Protein AF-A0A2N1JF52-F1 (afdb_monomer_lite)

Structure (mmCIF, N/CA/C/O backbone):
data_AF-A0A2N1JF52-F1
#
_entry.id   AF-A0A2N1JF52-F1
#
loop_
_atom_site.group_PDB
_atom_site.id
_atom_site.type_symbol
_atom_site.label_atom_id
_atom_site.label_alt_id
_atom_site.label_comp_id
_atom_site.label_asym_id
_atom_site.label_entity_id
_atom_site.label_seq_id
_atom_site.pdbx_PDB_ins_code
_atom_site.Cartn_x
_atom_site.Cartn_y
_atom_site.Cartn_z
_atom_site.occupancy
_atom_site.B_iso_or_equiv
_atom_site.auth_seq_id
_atom_site.auth_comp_id
_atom_site.auth_asym_id
_atom_site.auth_atom_id
_atom_site.pdbx_PDB_model_num
ATOM 1 N N . MET A 1 1 ? -20.497 46.469 1.199 1.00 38.22 1 MET A N 1
ATOM 2 C CA . MET A 1 1 ? -21.330 46.067 2.353 1.00 38.22 1 MET A CA 1
ATOM 3 C C . MET A 1 1 ? -21.977 47.325 2.900 1.00 38.22 1 MET A C 1
ATOM 5 O O . MET A 1 1 ? -21.278 48.325 3.000 1.00 38.22 1 MET A O 1
ATOM 9 N N . SER A 1 2 ? -23.277 47.304 3.176 1.00 39.75 2 SER A N 1
ATOM 10 C CA . SER A 1 2 ? -23.996 48.401 3.836 1.00 39.75 2 SER A CA 1
ATOM 11 C C . SER A 1 2 ? -23.859 48.281 5.354 1.00 39.75 2 SER A C 1
ATOM 13 O O . SER A 1 2 ? -23.932 47.176 5.887 1.00 39.75 2 SER A O 1
ATOM 15 N N . THR A 1 3 ? -23.660 49.399 6.048 1.00 43.88 3 THR A N 1
ATOM 16 C CA . THR A 1 3 ? -23.678 49.452 7.517 1.00 43.88 3 THR A CA 1
ATOM 17 C C . THR A 1 3 ? -25.114 49.335 8.051 1.00 43.88 3 THR A C 1
ATOM 19 O O . THR A 1 3 ? -25.999 49.961 7.462 1.00 43.88 3 THR A O 1
ATOM 22 N N . PRO A 1 4 ? -25.354 48.593 9.152 1.00 56.66 4 PRO A N 1
ATOM 23 C CA . PRO A 1 4 ? -26.644 48.561 9.848 1.00 56.66 4 PRO A CA 1
ATOM 24 C C . PRO A 1 4 ? -27.146 49.948 10.264 1.00 56.66 4 PRO A C 1
ATOM 26 O O . PRO A 1 4 ? -26.352 50.862 10.503 1.00 56.66 4 PRO A O 1
ATOM 29 N N . GLY A 1 5 ? -28.466 50.098 10.389 1.00 58.59 5 GLY A N 1
ATOM 30 C CA . GLY A 1 5 ? -29.075 51.327 10.911 1.00 58.59 5 GLY A CA 1
ATOM 31 C C . GLY A 1 5 ? -28.959 51.426 12.437 1.00 58.59 5 GLY A C 1
ATOM 32 O O . GLY A 1 5 ? -29.001 50.413 13.128 1.00 58.59 5 GLY A O 1
ATOM 33 N N . GLU A 1 6 ? -28.881 52.636 13.004 1.00 56.94 6 GLU A N 1
ATOM 34 C CA . GLU A 1 6 ? -28.647 52.836 14.453 1.00 56.94 6 GLU A CA 1
ATOM 35 C C . GLU A 1 6 ? -29.673 52.138 15.372 1.00 56.94 6 GLU A C 1
ATOM 37 O O . GLU A 1 6 ? -29.334 51.725 16.484 1.00 56.94 6 GLU A O 1
ATOM 42 N N . ASN A 1 7 ? -30.913 51.976 14.896 1.00 65.25 7 ASN A N 1
ATOM 43 C CA . ASN A 1 7 ? -32.013 51.313 15.607 1.00 65.25 7 ASN A CA 1
ATOM 44 C C . ASN A 1 7 ? -32.107 49.793 15.360 1.00 65.25 7 ASN A C 1
ATOM 46 O O . ASN A 1 7 ? -32.947 49.126 15.968 1.00 65.25 7 ASN A O 1
ATOM 50 N N . GLU A 1 8 ? -31.276 49.232 14.482 1.00 72.12 8 GLU A N 1
ATOM 51 C CA . GLU A 1 8 ? -31.274 47.804 14.162 1.00 72.12 8 GLU A CA 1
ATOM 52 C C . GLU A 1 8 ? -30.790 46.987 15.371 1.00 72.12 8 GLU A C 1
ATOM 54 O O . GLU A 1 8 ? -29.825 47.364 16.040 1.00 72.12 8 GLU A O 1
ATOM 59 N N . ARG A 1 9 ? -31.495 45.897 15.712 1.00 72.50 9 ARG A N 1
ATOM 60 C CA . ARG A 1 9 ? -31.223 45.131 16.940 1.00 72.50 9 ARG A CA 1
ATOM 61 C C . ARG A 1 9 ? -30.226 44.003 16.697 1.00 72.50 9 ARG A C 1
ATOM 63 O O . ARG A 1 9 ? -30.586 42.959 16.159 1.00 72.50 9 ARG A O 1
ATOM 70 N N . VAL A 1 10 ? -29.005 44.196 17.181 1.00 75.69 10 VAL A N 1
ATOM 71 C CA . VAL A 1 10 ? -27.880 43.259 17.082 1.00 75.69 10 VAL A CA 1
ATOM 72 C C . VAL A 1 10 ? -27.640 42.605 18.450 1.00 75.69 10 VAL A C 1
ATOM 74 O O . VAL A 1 10 ? -27.879 43.217 19.492 1.00 75.69 10 VAL A O 1
ATOM 77 N N . ALA A 1 11 ? -27.210 41.344 18.474 1.00 73.62 11 ALA A N 1
ATOM 78 C CA . ALA A 1 11 ? -26.846 40.658 19.713 1.00 73.62 11 ALA A CA 1
ATOM 79 C C . ALA A 1 11 ? -25.430 41.044 20.172 1.00 73.62 11 ALA A C 1
ATOM 81 O O . ALA A 1 11 ? -24.519 41.166 19.354 1.00 73.62 11 ALA A O 1
ATOM 82 N N . CYS A 1 12 ? -25.235 41.215 21.481 1.00 71.75 12 CYS A N 1
ATOM 83 C CA . CYS A 1 12 ? -23.907 41.386 22.065 1.00 71.75 12 CYS A CA 1
ATOM 84 C C . CYS A 1 12 ? -23.114 40.067 21.995 1.00 71.75 12 CYS A C 1
ATOM 86 O O . CYS A 1 12 ? -23.509 39.117 22.667 1.00 71.75 12 CYS A O 1
ATOM 88 N N . PRO A 1 13 ? -21.976 39.978 21.280 1.00 65.62 13 PRO A N 1
ATOM 89 C CA . PRO A 1 13 ? -21.233 38.721 21.137 1.00 65.62 13 PRO A CA 1
ATOM 90 C C . PRO A 1 13 ? -20.660 38.137 22.444 1.00 65.62 13 PRO A C 1
ATOM 92 O O . PRO A 1 13 ? -20.213 36.997 22.420 1.00 65.62 13 PRO A O 1
ATOM 95 N N . ASN A 1 14 ? -20.676 38.871 23.570 1.00 58.81 14 ASN A N 1
ATOM 96 C CA . ASN A 1 14 ? -20.181 38.374 24.865 1.00 58.81 14 ASN A CA 1
ATOM 97 C C . ASN A 1 14 ? -21.286 37.899 25.839 1.00 58.81 14 ASN A C 1
ATOM 99 O O . ASN A 1 14 ? -20.991 37.182 26.788 1.00 58.81 14 ASN A O 1
ATOM 103 N N . CYS A 1 15 ? -22.558 38.274 25.633 1.00 75.75 15 CYS A N 1
ATOM 104 C CA . CYS A 1 15 ? -23.676 37.830 26.494 1.00 75.75 15 CYS A CA 1
ATOM 105 C C . CYS A 1 15 ? -25.021 37.604 25.765 1.00 75.75 15 CYS A C 1
ATOM 107 O O . CYS A 1 15 ? -26.063 37.484 26.406 1.00 75.75 15 CYS A O 1
ATOM 109 N N . ASP A 1 16 ? -25.009 37.602 24.429 1.00 73.81 16 ASP A N 1
ATOM 110 C CA . ASP A 1 16 ? -26.132 37.411 23.488 1.00 73.81 16 ASP A CA 1
ATOM 111 C C . ASP A 1 16 ? -27.346 38.359 23.663 1.00 73.81 16 ASP A C 1
ATOM 113 O O . ASP A 1 16 ? -28.403 38.223 23.039 1.00 73.81 16 ASP A O 1
ATOM 117 N N . LYS A 1 17 ? -27.202 39.399 24.492 1.00 76.50 17 LYS A N 1
ATOM 118 C CA . LYS A 1 17 ? -28.257 40.380 24.769 1.00 76.50 17 LYS A CA 1
ATOM 119 C C . LYS A 1 17 ? -28.515 41.256 23.537 1.00 76.50 17 LYS A C 1
ATOM 121 O O . LYS A 1 17 ? -27.623 41.966 23.077 1.00 76.50 17 LYS A O 1
ATOM 126 N N . LYS A 1 18 ? -29.743 41.217 23.004 1.00 82.06 18 LYS A N 1
ATOM 127 C CA . LYS A 1 18 ? -30.153 41.975 21.805 1.00 82.06 18 LYS A CA 1
ATOM 128 C C . LYS A 1 18 ? -30.410 43.450 22.126 1.00 82.06 18 LYS A C 1
ATOM 130 O O . LYS A 1 18 ? -31.294 43.768 22.920 1.00 82.06 18 LYS A O 1
ATOM 135 N N . LEU A 1 19 ? -29.658 44.339 21.481 1.00 80.75 19 LEU A N 1
ATOM 136 C CA . LEU A 1 19 ? -29.610 45.785 21.731 1.00 80.75 19 LEU A CA 1
ATOM 137 C C . LEU A 1 19 ? -29.584 46.554 20.403 1.00 80.75 19 LEU A C 1
ATOM 139 O O . LEU A 1 19 ? -29.200 45.998 19.379 1.00 80.75 19 LEU A O 1
ATOM 143 N N . SER A 1 20 ? -29.992 47.824 20.391 1.00 79.62 20 SER A N 1
ATOM 144 C CA . SER A 1 20 ? -29.861 48.667 19.194 1.00 79.62 20 SER A CA 1
ATOM 145 C C . SER A 1 20 ? -28.392 48.984 18.894 1.00 79.62 20 SER A C 1
ATOM 147 O O . SER A 1 20 ? -27.602 49.236 19.808 1.00 79.62 20 SER A O 1
ATOM 149 N N . PHE A 1 21 ? -28.032 48.988 17.609 1.00 73.81 21 PHE A N 1
ATOM 150 C CA . PHE A 1 21 ? -26.662 49.164 17.124 1.00 73.81 21 PHE A CA 1
ATOM 151 C C . PHE A 1 21 ? -25.967 50.409 17.706 1.00 73.81 21 PHE A C 1
ATOM 153 O O . PHE A 1 21 ? -24.835 50.310 18.177 1.00 73.81 21 PHE A O 1
ATOM 160 N N . GLY A 1 22 ? -26.670 51.545 17.809 1.00 70.94 22 GLY A N 1
ATOM 161 C CA . GLY A 1 22 ? -26.140 52.786 18.399 1.00 70.94 22 GLY A CA 1
ATOM 162 C C . GLY A 1 22 ? -25.786 52.722 19.898 1.00 70.94 22 GLY A C 1
ATOM 163 O O . GLY A 1 22 ? -25.127 53.624 20.411 1.00 70.94 22 GLY A O 1
ATOM 164 N N . VAL A 1 23 ? -26.190 51.667 20.617 1.00 78.94 23 VAL A N 1
ATOM 165 C CA . VAL A 1 23 ? -25.877 51.447 22.047 1.00 78.94 23 VAL A CA 1
ATOM 166 C C . VAL A 1 23 ? -24.945 50.240 22.250 1.00 78.94 23 VAL A C 1
ATOM 168 O O . VAL A 1 23 ? -24.414 50.043 23.344 1.00 78.94 23 VAL A O 1
ATOM 171 N N . LEU A 1 24 ? -24.693 49.452 21.197 1.00 74.44 24 LEU A N 1
ATOM 172 C CA . LEU A 1 24 ? -23.951 48.190 21.257 1.00 74.44 24 LEU A CA 1
ATOM 173 C C . LEU A 1 24 ? -22.534 48.362 21.825 1.00 74.44 24 LEU A C 1
ATOM 175 O O . LEU A 1 24 ? -22.148 47.594 22.702 1.00 74.44 24 LEU A O 1
ATOM 179 N N . ASN A 1 25 ? -21.798 49.394 21.399 1.00 71.69 25 ASN A N 1
ATOM 180 C CA . ASN A 1 25 ? -20.424 49.637 21.861 1.00 71.69 25 ASN A CA 1
ATOM 181 C C . ASN A 1 25 ? -20.367 49.942 23.367 1.00 71.69 25 ASN A C 1
ATOM 183 O O . ASN A 1 25 ? -19.660 49.253 24.091 1.00 71.69 25 ASN A O 1
ATOM 187 N N . LYS A 1 26 ? -21.206 50.862 23.873 1.00 74.56 26 LYS A N 1
ATOM 188 C CA . LYS A 1 26 ? -21.278 51.164 25.320 1.00 74.56 26 LYS A CA 1
ATOM 189 C C . LYS A 1 26 ? -21.622 49.941 26.170 1.00 74.56 26 LYS A C 1
ATOM 191 O O . LYS A 1 26 ? -21.202 49.848 27.320 1.00 74.56 26 LYS A O 1
ATOM 196 N N . HIS A 1 27 ? -22.424 49.024 25.631 1.00 78.25 27 HIS A N 1
ATOM 197 C CA . HIS A 1 27 ? -22.714 47.772 26.314 1.00 78.25 27 HIS A CA 1
ATOM 198 C C . HIS A 1 27 ? -21.548 46.778 26.225 1.00 78.25 27 HIS A C 1
ATOM 200 O O . HIS A 1 27 ? -21.270 46.124 27.224 1.00 78.25 27 HIS A O 1
ATOM 206 N N . LEU A 1 28 ? -20.856 46.682 25.086 1.00 70.56 28 LEU A N 1
ATOM 207 C CA . LEU A 1 28 ? -19.644 45.872 24.939 1.00 70.56 28 LEU A CA 1
ATOM 208 C C . LEU A 1 28 ? -18.550 46.309 25.916 1.00 70.56 28 LEU A C 1
ATOM 210 O O . LEU A 1 28 ? -18.019 45.455 26.616 1.00 70.56 28 LEU A O 1
ATOM 214 N N . ASP A 1 29 ? -18.284 47.612 26.034 1.00 71.44 29 ASP A N 1
ATOM 215 C CA . ASP A 1 29 ? -17.283 48.163 26.958 1.00 71.44 29 ASP A CA 1
ATOM 216 C C . ASP A 1 29 ? -17.536 47.704 28.409 1.00 71.44 29 ASP A C 1
ATOM 218 O O . ASP A 1 29 ? -16.632 47.234 29.097 1.00 71.44 29 ASP A O 1
ATOM 222 N N . HIS A 1 30 ? -18.794 47.762 28.861 1.00 68.00 30 HIS A N 1
ATOM 223 C CA . HIS A 1 30 ? -19.200 47.295 30.191 1.00 68.00 30 HIS A CA 1
ATOM 224 C C . HIS A 1 30 ? -19.197 45.759 30.305 1.00 68.00 30 HIS A C 1
ATOM 226 O O . HIS A 1 30 ? -18.739 45.214 31.307 1.00 68.00 30 HIS A O 1
ATOM 232 N N . CYS A 1 31 ? -19.658 45.050 29.270 1.00 66.19 31 CYS A N 1
ATOM 233 C CA . CYS A 1 31 ? -19.737 43.587 29.236 1.00 66.19 31 CYS A CA 1
ATOM 234 C C . CYS A 1 31 ? -18.363 42.905 29.095 1.00 66.19 31 CYS A C 1
ATOM 236 O O . CYS A 1 31 ? -18.269 41.699 29.303 1.00 66.19 31 CYS A O 1
ATOM 238 N N . LEU A 1 32 ? -17.316 43.644 28.718 1.00 62.19 32 LEU A N 1
ATOM 239 C CA . LEU A 1 32 ? -15.920 43.192 28.705 1.00 62.19 32 LEU A CA 1
ATOM 240 C C . LEU A 1 32 ? -15.179 43.523 30.013 1.00 62.19 32 LEU A C 1
ATOM 242 O O . LEU A 1 32 ? -14.154 42.907 30.295 1.00 62.19 32 LEU A O 1
ATOM 246 N N . ALA A 1 33 ? -15.685 44.470 30.811 1.00 54.72 33 ALA A N 1
ATOM 247 C CA . ALA A 1 33 ? -15.074 44.883 32.075 1.00 54.72 33 ALA A CA 1
ATOM 248 C C . ALA A 1 33 ? -15.403 43.948 33.256 1.00 54.72 33 ALA A C 1
ATOM 250 O O . ALA A 1 33 ? -14.592 43.813 34.172 1.00 54.72 33 ALA A O 1
ATOM 251 N N . GLU A 1 34 ? -16.568 43.290 33.246 1.00 44.38 34 GLU A N 1
ATOM 252 C CA . GLU A 1 34 ? -17.006 42.393 34.325 1.00 44.38 34 GLU A CA 1
ATOM 253 C C . GLU A 1 34 ? -16.879 40.916 33.919 1.00 44.38 34 GLU A C 1
ATOM 255 O O . GLU A 1 34 ? -17.698 40.367 33.182 1.00 44.38 34 GLU A O 1
ATOM 260 N N . GLY A 1 35 ? -15.822 40.261 34.414 1.00 38.25 35 GLY A N 1
ATOM 261 C CA . GLY A 1 35 ? -15.590 38.828 34.215 1.00 38.25 35 GLY A CA 1
ATOM 262 C C . GLY A 1 35 ? -16.589 37.940 34.982 1.00 38.25 35 GLY A C 1
ATOM 263 O O . GLY A 1 35 ? -17.109 38.345 36.025 1.00 38.25 35 GLY A O 1
ATOM 264 N N . PRO A 1 36 ? -16.855 36.708 34.506 1.00 34.28 36 PRO A N 1
ATOM 265 C CA . PRO A 1 36 ? -17.907 35.857 35.055 1.00 34.28 36 PRO A CA 1
ATOM 266 C C . PRO A 1 36 ? -17.556 35.343 36.458 1.00 34.28 36 PRO A C 1
ATOM 268 O O . PRO A 1 36 ? -16.704 34.469 36.620 1.00 34.28 36 PRO A O 1
ATOM 271 N N . SER A 1 37 ? -18.261 35.846 37.473 1.00 31.70 37 SER A N 1
ATOM 272 C CA . SER A 1 37 ? -18.204 35.329 38.843 1.00 31.70 37 SER A CA 1
ATOM 273 C C . SER A 1 37 ? -19.453 34.507 39.171 1.00 31.70 37 SER A C 1
ATOM 275 O O . SER A 1 37 ? -20.587 34.892 38.891 1.00 31.70 37 SER A O 1
ATOM 277 N N . SER A 1 38 ? -19.238 33.323 39.742 1.00 32.69 38 SER A N 1
ATOM 278 C CA . SER A 1 38 ? -20.294 32.394 40.146 1.00 32.69 38 SER A CA 1
ATOM 279 C C . SER A 1 38 ? -20.858 32.744 41.521 1.00 32.69 38 SER A C 1
ATOM 281 O O . SER A 1 38 ? -20.076 32.962 42.446 1.00 32.69 38 SER A O 1
ATOM 283 N N . LEU A 1 39 ? -22.174 32.635 41.712 1.00 28.81 39 LEU A N 1
ATOM 284 C CA . LEU A 1 39 ? -22.764 32.487 43.046 1.00 28.81 39 LEU A CA 1
ATOM 285 C C . LEU A 1 39 ? -24.021 31.607 43.015 1.00 28.81 39 LEU A C 1
ATOM 287 O O . LEU A 1 39 ? -24.650 31.417 41.977 1.00 28.81 39 LEU A O 1
ATOM 291 N N . SER A 1 40 ? -24.330 31.017 44.168 1.00 26.75 40 SER A N 1
ATOM 292 C CA . SER A 1 40 ? -25.368 29.996 44.359 1.00 26.75 40 SER A CA 1
ATOM 293 C C . SER A 1 40 ? -26.262 30.386 45.570 1.00 26.75 40 SER A C 1
ATOM 295 O O . SER A 1 40 ? -26.220 31.559 45.948 1.00 26.75 40 SER A O 1
ATOM 297 N N . PRO A 1 41 ? -27.202 29.573 46.100 1.00 47.19 41 PRO A N 1
ATOM 298 C CA . PRO A 1 41 ? -28.576 30.064 46.197 1.00 47.19 41 PRO A CA 1
ATOM 299 C C . PRO A 1 41 ? -29.134 30.204 47.622 1.00 47.19 41 PRO A C 1
ATOM 301 O O . PRO A 1 41 ? -28.714 29.520 48.551 1.00 47.19 41 PRO A O 1
ATOM 304 N N . GLY A 1 42 ? -30.232 30.961 47.733 1.00 26.52 42 GLY A N 1
ATOM 305 C CA . GLY A 1 42 ? -31.303 30.634 48.678 1.00 26.52 42 GLY A CA 1
ATOM 306 C C . GLY A 1 42 ? -31.740 31.737 49.641 1.00 26.52 42 GLY A C 1
ATOM 307 O O . GLY A 1 42 ? -31.014 32.143 50.539 1.00 26.52 42 GLY A O 1
ATOM 308 N N . SER A 1 43 ? -33.009 32.120 49.535 1.00 27.98 43 SER A N 1
ATOM 309 C CA . SER A 1 43 ? -33.928 32.242 50.677 1.00 27.98 43 SER A CA 1
ATOM 310 C C . SER A 1 43 ? -35.357 32.360 50.139 1.00 27.98 43 SER A C 1
ATOM 312 O O . SER A 1 43 ? -35.579 32.891 49.054 1.00 27.98 43 SER A O 1
ATOM 314 N N . GLY A 1 44 ? -36.330 31.808 50.860 1.00 28.08 44 GLY A N 1
ATOM 315 C CA . GLY A 1 44 ? -37.742 31.862 50.481 1.00 28.08 44 GLY A CA 1
ATOM 316 C C . GLY A 1 44 ? -38.618 32.108 51.702 1.00 28.08 44 GLY A C 1
ATOM 317 O O . GLY A 1 44 ? -38.209 31.821 52.826 1.00 28.08 44 GLY A O 1
ATOM 318 N N . LEU A 1 45 ? -39.832 32.614 51.483 1.00 27.25 45 LEU A N 1
ATOM 319 C CA . LEU A 1 45 ? -40.860 32.760 52.515 1.00 27.25 45 LEU A CA 1
ATOM 320 C C . LEU A 1 45 ? -42.249 32.428 51.948 1.00 27.25 45 LEU A C 1
ATOM 322 O O . LEU A 1 45 ? -42.481 32.502 50.745 1.00 27.25 45 LEU A O 1
ATOM 326 N N . LYS A 1 46 ? -43.145 31.982 52.833 1.00 27.20 46 LYS A N 1
ATOM 327 C CA . LYS A 1 46 ? -44.428 31.337 52.503 1.00 27.20 46 LYS A CA 1
ATOM 328 C C . LYS A 1 46 ? -45.587 32.335 52.382 1.00 27.20 46 LYS A C 1
ATOM 330 O O . LYS A 1 46 ? -45.613 33.294 53.154 1.00 27.20 46 LYS A O 1
ATOM 335 N N . ARG A 1 47 ? -46.640 31.962 51.636 1.00 25.62 47 ARG A N 1
ATOM 336 C CA . ARG A 1 47 ? -47.959 31.635 52.237 1.00 25.62 47 ARG A CA 1
ATOM 337 C C . ARG A 1 47 ? -48.950 30.967 51.274 1.00 25.62 47 ARG A C 1
ATOM 339 O O . ARG A 1 47 ? -48.812 31.061 50.061 1.00 25.62 47 ARG A O 1
ATOM 346 N N . GLU A 1 48 ? -49.895 30.245 51.871 1.00 25.98 48 GLU A N 1
ATOM 347 C CA . GLU A 1 48 ? -50.996 29.480 51.267 1.00 25.98 48 GLU A CA 1
ATOM 348 C C . GLU A 1 48 ? -52.159 30.414 50.784 1.00 25.98 48 GLU A C 1
ATOM 350 O O . GLU A 1 48 ? -52.074 31.622 50.991 1.00 25.98 48 GLU A O 1
ATOM 355 N N . ALA A 1 49 ? -53.271 29.986 50.147 1.00 27.12 49 ALA A N 1
ATOM 356 C CA . ALA A 1 49 ? -53.874 28.647 50.017 1.00 27.12 49 ALA A CA 1
ATOM 357 C C . ALA A 1 49 ? -54.942 28.521 48.885 1.00 27.12 49 ALA A C 1
ATOM 359 O O . ALA A 1 49 ? -55.507 29.533 48.485 1.00 27.12 49 ALA A O 1
ATOM 360 N N . LEU A 1 50 ? -55.320 27.264 48.556 1.00 26.67 50 LEU A N 1
ATOM 361 C CA . LEU A 1 50 ? -56.600 26.784 47.953 1.00 26.67 50 LEU A CA 1
ATOM 362 C C . LEU A 1 50 ? -56.943 27.157 46.480 1.00 26.67 50 LEU A C 1
ATOM 364 O O . LEU A 1 50 ? -56.607 28.249 46.036 1.00 26.67 50 LEU A O 1
ATOM 368 N N . PRO A 1 51 ? -57.776 26.354 45.767 1.00 32.91 51 PRO A N 1
ATOM 369 C CA . PRO A 1 51 ? -57.882 24.880 45.727 1.00 32.91 51 PRO A CA 1
ATOM 370 C C . PRO A 1 51 ? -57.837 24.303 44.275 1.00 32.91 51 PRO A C 1
ATOM 372 O O . PRO A 1 51 ? -57.789 25.053 43.305 1.00 32.91 51 PRO A O 1
ATOM 375 N N . GLU A 1 52 ? -57.861 22.970 44.110 1.00 35.28 52 GLU A N 1
ATOM 376 C CA . GLU A 1 52 ? -57.918 22.291 42.787 1.00 35.28 52 GLU A CA 1
ATOM 377 C C . GLU A 1 52 ? -59.278 22.486 42.066 1.00 35.28 52 GLU A C 1
ATOM 379 O O . GLU A 1 52 ? -60.286 22.760 42.729 1.00 35.28 52 GLU A O 1
ATOM 384 N N . PRO A 1 53 ? -59.339 22.317 40.724 1.00 37.72 53 PRO A N 1
ATOM 385 C CA . PRO A 1 53 ? -59.668 20.977 40.208 1.00 37.72 53 PRO A CA 1
ATOM 386 C C . PRO A 1 53 ? -58.906 20.509 38.943 1.00 37.72 53 PRO A C 1
ATOM 388 O O . PRO A 1 53 ? -58.391 21.299 38.158 1.00 37.72 53 PRO A O 1
ATOM 391 N N . ASP A 1 54 ? -58.975 19.188 38.742 1.00 31.73 54 ASP A N 1
ATOM 392 C CA . ASP A 1 54 ? -58.675 18.380 37.546 1.00 31.73 54 ASP A CA 1
ATOM 393 C C . ASP A 1 54 ? -57.244 18.284 36.977 1.00 31.73 54 ASP A C 1
ATOM 395 O O . ASP A 1 54 ? -56.422 19.195 37.000 1.00 31.73 54 ASP A O 1
ATOM 399 N N . LYS A 1 55 ? -56.944 17.078 36.465 1.00 38.31 55 LYS A N 1
ATOM 400 C CA . LYS A 1 55 ? -55.598 16.603 36.103 1.00 38.31 55 LYS A CA 1
ATOM 401 C C . LYS A 1 55 ? -55.374 16.566 34.586 1.00 38.31 55 LYS A C 1
ATOM 403 O O . LYS A 1 55 ? -55.920 15.681 33.923 1.00 38.31 55 LYS A O 1
ATOM 408 N N . PRO A 1 56 ? -54.465 17.388 34.038 1.00 30.81 56 PRO A N 1
ATOM 409 C CA . PRO A 1 56 ? -53.808 17.094 32.771 1.00 30.81 56 PRO A CA 1
ATOM 410 C C . PRO A 1 56 ? -52.811 15.932 32.918 1.00 30.81 56 PRO A C 1
ATOM 412 O O . PRO A 1 56 ? -52.356 15.587 34.010 1.00 30.81 56 PRO A O 1
ATOM 415 N N . GLN A 1 57 ? -52.481 15.308 31.792 1.00 32.91 57 GLN A N 1
ATOM 416 C CA . GLN A 1 57 ? -51.659 14.097 31.716 1.00 32.91 57 GLN A CA 1
ATOM 417 C C . GLN A 1 57 ? -50.190 14.347 32.116 1.00 32.91 57 GLN A C 1
ATOM 419 O O . GLN A 1 57 ? -49.716 15.481 32.134 1.00 32.91 57 GLN A O 1
ATOM 424 N N . LYS A 1 58 ? -49.462 13.266 32.444 1.00 31.44 58 LYS A N 1
ATOM 425 C CA . LYS A 1 58 ? -48.059 13.295 32.910 1.00 31.44 58 LYS A CA 1
ATOM 426 C C . LYS A 1 58 ? -47.184 14.181 32.011 1.00 31.44 58 LYS A C 1
ATOM 428 O O . LYS A 1 58 ? -46.953 13.828 30.857 1.00 31.44 58 LYS A O 1
ATOM 433 N N . ALA A 1 59 ? -46.656 15.273 32.564 1.00 32.50 59 ALA A N 1
ATOM 434 C CA . ALA A 1 59 ? -45.731 16.154 31.858 1.00 32.50 59 ALA A CA 1
ATOM 435 C C . ALA A 1 59 ? -44.506 15.382 31.332 1.00 32.50 59 ALA A C 1
ATOM 437 O O . ALA A 1 59 ? -43.972 14.499 32.014 1.00 32.50 59 ALA A O 1
ATOM 438 N N . ALA A 1 60 ? -44.059 15.729 30.123 1.00 38.22 60 ALA A N 1
ATOM 439 C CA . ALA A 1 60 ? -42.870 15.142 29.517 1.00 38.22 60 ALA A CA 1
ATOM 440 C C . ALA A 1 60 ? -41.636 15.379 30.405 1.00 38.22 60 ALA A C 1
ATOM 442 O O . ALA A 1 60 ? -41.454 16.458 30.973 1.00 38.22 60 ALA A O 1
ATOM 443 N N . LYS A 1 61 ? -40.772 14.365 30.533 1.00 40.16 61 LYS A N 1
ATOM 444 C CA . LYS A 1 61 ? -39.518 14.508 31.282 1.00 40.16 61 LYS A CA 1
ATOM 445 C C . LYS A 1 61 ? -38.605 15.481 30.544 1.00 40.16 61 LYS A C 1
ATOM 447 O O . LYS A 1 61 ? -38.187 15.194 29.427 1.00 40.16 61 LYS A O 1
ATOM 452 N N . HIS A 1 62 ? -38.273 16.592 31.195 1.00 37.88 62 HIS A N 1
ATOM 453 C CA . HIS A 1 62 ? -37.345 17.582 30.663 1.00 37.88 62 HIS A CA 1
ATOM 454 C C . HIS A 1 62 ? -35.994 16.917 30.358 1.00 37.88 62 HIS A C 1
ATOM 456 O O . HIS A 1 62 ? -35.324 16.415 31.262 1.00 37.88 62 HIS A O 1
ATOM 462 N N . VAL A 1 63 ? -35.607 16.887 29.082 1.00 47.97 63 VAL A N 1
ATOM 463 C CA . VAL A 1 63 ? -34.314 16.335 28.657 1.00 47.97 63 VAL A CA 1
ATOM 464 C C . VAL A 1 63 ? -33.197 17.273 29.146 1.00 47.97 63 VAL A C 1
ATOM 466 O O . VAL A 1 63 ? -33.359 18.495 29.044 1.00 47.97 63 VAL A O 1
ATOM 469 N N . PRO A 1 64 ? -32.079 16.759 29.698 1.00 46.72 64 PRO A N 1
ATOM 470 C CA . PRO A 1 64 ? -30.935 17.588 30.068 1.00 46.72 64 PRO A CA 1
ATOM 471 C C . PRO A 1 64 ? -30.323 18.294 28.851 1.00 46.72 64 PRO A C 1
ATOM 473 O O . PRO A 1 64 ? -30.190 17.704 27.780 1.00 46.72 64 PRO A O 1
ATOM 476 N N . ALA A 1 65 ? -29.861 19.536 29.018 1.00 53.41 65 ALA A N 1
ATOM 477 C CA . ALA A 1 65 ? -29.267 20.311 27.920 1.00 53.41 65 ALA A CA 1
ATOM 478 C C . ALA A 1 65 ? -28.041 19.623 27.270 1.00 53.41 65 ALA A C 1
ATOM 480 O O . ALA A 1 65 ? -27.808 19.778 26.075 1.00 53.41 65 ALA A O 1
ATOM 481 N N . LEU A 1 66 ? -27.302 18.812 28.039 1.00 47.31 66 LEU A N 1
ATOM 482 C CA . LEU A 1 66 ? -26.167 18.000 27.572 1.00 47.31 66 LEU A CA 1
ATOM 483 C C . LEU A 1 66 ? -26.567 16.737 26.783 1.00 47.31 66 LEU A C 1
ATOM 485 O O . LEU A 1 66 ? -25.712 16.120 26.153 1.00 47.31 66 LEU A O 1
ATOM 489 N N . ASP A 1 67 ? -27.837 16.329 26.824 1.00 57.97 67 ASP A N 1
ATOM 490 C CA . ASP A 1 67 ? -28.380 15.268 25.966 1.00 57.97 67 ASP A CA 1
ATOM 491 C C . ASP A 1 67 ? -28.988 15.845 24.680 1.00 57.97 67 ASP A C 1
ATOM 493 O O . ASP A 1 67 ? -28.909 15.214 23.626 1.00 57.97 67 ASP A O 1
ATOM 497 N N . ALA A 1 68 ? -29.527 17.068 24.741 1.00 60.06 68 ALA A N 1
ATOM 498 C CA . ALA A 1 68 ? -30.043 17.788 23.577 1.00 60.06 68 ALA A CA 1
ATOM 499 C C . ALA A 1 68 ? -28.938 18.205 22.584 1.00 60.06 68 ALA A C 1
ATOM 501 O O . ALA A 1 68 ? -29.185 18.239 21.382 1.00 60.06 68 ALA A O 1
ATOM 502 N N . SER A 1 69 ? -27.719 18.478 23.066 1.00 62.47 69 SER A N 1
ATOM 503 C CA . SER A 1 69 ? -26.561 18.862 22.239 1.00 62.47 69 SER A CA 1
ATOM 504 C C . SER A 1 69 ? -25.811 17.689 21.589 1.00 62.47 69 SER A C 1
ATOM 506 O O . SER A 1 69 ? -24.827 17.907 20.877 1.00 62.47 69 SER A O 1
ATOM 508 N N . LYS A 1 70 ? -26.244 16.441 21.812 1.00 79.25 70 LYS A N 1
ATOM 509 C CA . LYS A 1 70 ? -25.656 15.257 21.166 1.00 79.25 70 LYS A CA 1
ATOM 510 C C . LYS A 1 70 ? -26.148 15.132 19.715 1.00 79.25 70 LYS A C 1
ATOM 512 O O . LYS A 1 70 ? -27.337 15.355 19.481 1.00 79.25 70 LYS A O 1
ATOM 517 N N . PRO A 1 71 ? -25.295 14.707 18.758 1.00 82.50 71 PRO A N 1
ATOM 518 C CA . PRO A 1 71 ? -25.709 14.468 17.373 1.00 82.50 71 PRO A CA 1
ATOM 519 C C . PRO A 1 71 ? -26.924 13.538 17.281 1.00 82.50 71 PRO A C 1
ATOM 521 O O . PRO A 1 71 ? -27.041 12.601 18.077 1.00 82.50 71 PRO A O 1
ATOM 524 N N . PHE A 1 72 ? -27.799 13.731 16.292 1.00 85.44 72 PHE A N 1
ATOM 525 C CA . PHE A 1 72 ? -29.016 12.924 16.140 1.00 85.44 72 PHE A CA 1
ATOM 526 C C . PHE A 1 72 ? -28.737 11.414 16.091 1.00 85.44 72 PHE A C 1
ATOM 528 O O . PHE A 1 72 ? -29.390 10.646 16.795 1.00 85.44 72 PHE A O 1
ATOM 535 N N . ALA A 1 73 ? -27.699 10.974 15.372 1.00 85.44 73 ALA A N 1
ATOM 536 C CA . ALA A 1 73 ? -27.297 9.564 15.337 1.00 85.44 73 ALA A CA 1
ATOM 537 C C . ALA A 1 73 ? -26.830 8.995 16.701 1.00 85.44 73 ALA A C 1
ATOM 539 O O . ALA A 1 73 ? -26.834 7.778 16.888 1.00 85.44 73 ALA A O 1
ATOM 540 N N . GLU A 1 74 ? -26.453 9.845 17.665 1.00 85.25 74 GLU A N 1
ATOM 541 C CA . GLU A 1 74 ? -26.171 9.447 19.051 1.00 85.25 74 GLU A CA 1
ATOM 542 C C . GLU A 1 74 ? -27.459 9.408 19.892 1.00 85.25 74 GLU A C 1
ATOM 544 O O . GLU A 1 74 ? -27.687 8.434 20.610 1.00 85.25 74 GLU A O 1
ATOM 549 N N . ARG A 1 75 ? -28.334 10.421 19.750 1.00 87.38 75 ARG A N 1
ATOM 550 C CA . ARG A 1 75 ? -29.673 10.475 20.381 1.00 87.38 75 ARG A CA 1
ATOM 551 C C . ARG A 1 75 ? -30.551 9.279 19.983 1.00 87.38 75 ARG A C 1
ATOM 553 O O . ARG A 1 75 ? -31.316 8.780 20.803 1.00 87.38 75 ARG A O 1
ATOM 560 N N . MET A 1 76 ? -30.430 8.813 18.740 1.00 89.06 76 MET A N 1
ATOM 561 C CA . MET A 1 76 ? -31.263 7.752 18.163 1.00 89.06 76 MET A CA 1
ATOM 562 C C . MET A 1 76 ? -30.697 6.335 18.329 1.00 89.06 76 MET A C 1
ATOM 564 O O . MET A 1 76 ? -31.290 5.391 17.807 1.00 89.06 76 MET A O 1
ATOM 568 N N . ARG A 1 77 ? -29.595 6.133 19.073 1.00 89.75 77 ARG A N 1
ATOM 569 C CA . ARG A 1 77 ? -29.090 4.774 19.340 1.00 89.75 77 ARG A CA 1
ATOM 570 C C . ARG A 1 77 ? -30.166 3.912 20.047 1.00 89.75 77 ARG A C 1
ATOM 572 O O . ARG A 1 77 ? -30.767 4.365 21.026 1.00 89.75 77 ARG A O 1
ATOM 579 N N . PRO A 1 78 ? -30.391 2.659 19.605 1.00 89.50 78 PRO A N 1
ATOM 580 C CA . PRO A 1 78 ? -31.149 1.649 20.344 1.00 89.50 78 PRO A CA 1
ATOM 581 C C . PRO A 1 78 ? -30.766 1.551 21.829 1.00 89.50 78 PRO A C 1
ATOM 583 O O . PRO A 1 78 ? -29.585 1.595 22.178 1.00 89.50 78 PRO A O 1
ATOM 586 N N . SER A 1 79 ? -31.767 1.414 22.704 1.00 84.44 79 SER A N 1
ATOM 587 C CA . SER A 1 79 ? -31.607 1.348 24.163 1.00 84.44 79 SER A CA 1
ATOM 588 C C . SER A 1 79 ? -31.493 -0.089 24.692 1.00 84.44 79 SER A C 1
ATOM 590 O O . SER A 1 79 ? -30.863 -0.319 25.731 1.00 84.44 79 SER A O 1
ATOM 592 N N . SER A 1 80 ? -32.064 -1.048 23.958 1.00 86.62 80 SER A N 1
ATOM 593 C CA . SER A 1 80 ? -32.104 -2.485 24.241 1.00 86.62 80 SER A CA 1
ATOM 594 C C . SER A 1 80 ? -31.762 -3.310 22.990 1.00 86.62 80 SER A C 1
ATOM 596 O O . SER A 1 80 ? -31.803 -2.804 21.869 1.00 86.62 80 SER A O 1
ATOM 598 N N . LEU A 1 81 ? -31.448 -4.601 23.160 1.00 83.94 81 LEU A N 1
ATOM 599 C CA . LEU A 1 81 ? -31.189 -5.508 22.028 1.00 83.94 81 LEU A CA 1
ATOM 600 C C . LEU A 1 81 ? -32.435 -5.784 21.168 1.00 83.94 81 LEU A C 1
ATOM 602 O O . LEU A 1 81 ? -32.280 -6.130 20.006 1.00 83.94 81 LEU A O 1
ATOM 606 N N . GLY A 1 82 ? -33.651 -5.601 21.700 1.00 83.25 82 GLY A N 1
ATOM 607 C CA . GLY A 1 82 ? -34.893 -5.731 20.921 1.00 83.25 82 GLY A CA 1
ATOM 608 C C . GLY A 1 82 ? -35.161 -4.547 19.982 1.00 83.25 82 GLY A C 1
ATOM 609 O O . GLY A 1 82 ? -35.930 -4.677 19.037 1.00 83.25 82 GLY A O 1
ATOM 610 N N . GLU A 1 83 ? -34.509 -3.407 20.221 1.00 86.94 83 GLU A N 1
ATOM 611 C CA . GLU A 1 83 ? -34.511 -2.242 19.325 1.00 86.94 83 GLU A CA 1
ATOM 612 C C . GLU A 1 83 ? -33.362 -2.289 18.301 1.00 86.94 83 GLU A C 1
ATOM 614 O O . GLU A 1 83 ? -33.300 -1.442 17.413 1.00 86.94 83 GLU A O 1
ATOM 619 N N . TYR A 1 84 ? -32.410 -3.220 18.433 1.00 89.94 84 TYR A N 1
ATOM 620 C CA . TYR A 1 84 ? -31.268 -3.299 17.526 1.00 89.94 84 TYR A CA 1
ATOM 621 C C . TYR A 1 84 ? -31.692 -3.931 16.198 1.00 89.94 84 TYR A C 1
ATOM 623 O O . TYR A 1 84 ? -32.185 -5.057 16.167 1.00 89.94 84 TYR A O 1
ATOM 631 N N . VAL A 1 85 ? -31.498 -3.195 15.105 1.00 89.44 85 VAL A N 1
ATOM 632 C CA . VAL A 1 85 ? -31.942 -3.599 13.768 1.00 89.44 85 VAL A CA 1
ATOM 633 C C . VAL A 1 85 ? -30.806 -4.259 12.986 1.00 89.44 85 VAL A C 1
ATOM 635 O O . VAL A 1 85 ? -29.678 -3.763 12.964 1.00 89.44 85 VAL A O 1
ATOM 638 N N . GLY A 1 86 ? -31.142 -5.362 12.319 1.00 85.69 86 GLY A N 1
ATOM 639 C CA . GLY A 1 86 ? -30.234 -6.183 11.526 1.00 85.69 86 GLY A CA 1
ATOM 640 C C . GLY A 1 86 ? -29.253 -7.018 12.348 1.00 85.69 86 GLY A C 1
ATOM 641 O O . GLY A 1 86 ? -29.309 -7.075 13.577 1.00 85.69 86 GLY A O 1
ATOM 642 N N . GLN A 1 87 ? -28.343 -7.701 11.647 1.00 86.56 87 GLN A N 1
ATOM 643 C CA . GLN A 1 87 ? -27.354 -8.620 12.241 1.00 86.56 87 GLN A CA 1
ATOM 644 C C . GLN A 1 87 ? -27.995 -9.776 13.038 1.00 86.56 87 GLN A C 1
ATOM 646 O O . GLN A 1 87 ? -27.439 -10.255 14.028 1.00 86.56 87 GLN A O 1
ATOM 651 N N . THR A 1 88 ? -29.171 -10.233 12.600 1.00 79.62 88 THR A N 1
ATOM 652 C CA . THR A 1 88 ? -30.028 -11.211 13.289 1.00 79.62 88 THR A CA 1
ATOM 653 C C . THR A 1 88 ? -29.277 -12.475 13.717 1.00 79.62 88 THR A C 1
ATOM 655 O O . THR A 1 88 ? -29.387 -12.880 14.873 1.00 79.62 88 THR A O 1
ATOM 658 N N . ASP A 1 89 ? -28.442 -13.044 12.844 1.00 77.06 89 ASP A N 1
ATOM 659 C CA . ASP A 1 89 ? -27.654 -14.255 13.128 1.00 77.06 89 ASP A CA 1
ATOM 660 C C . ASP A 1 89 ? -26.650 -14.056 14.278 1.00 77.06 89 ASP A C 1
ATOM 662 O O . ASP A 1 89 ? -26.431 -14.948 15.102 1.00 77.06 89 ASP A O 1
ATOM 666 N N . VAL A 1 90 ? -26.066 -12.856 14.373 1.00 79.00 90 VAL A N 1
ATOM 667 C CA . VAL A 1 90 ? -25.147 -12.468 15.451 1.00 79.00 90 VAL A CA 1
ATOM 668 C C . VAL A 1 90 ? -25.922 -12.247 16.748 1.00 79.00 90 VAL A C 1
ATOM 670 O O . VAL A 1 90 ? -25.541 -12.779 17.792 1.00 79.00 90 VAL A O 1
ATOM 673 N N . VAL A 1 91 ? -27.010 -11.474 16.688 1.00 75.81 91 VAL A N 1
ATOM 674 C CA . VAL A 1 91 ? -27.773 -11.027 17.864 1.00 75.81 91 VAL A CA 1
ATOM 675 C C . VAL A 1 91 ? -28.612 -12.150 18.479 1.00 75.81 91 VAL A C 1
ATOM 677 O O . VAL A 1 91 ? -28.780 -12.164 19.696 1.00 75.81 91 VAL A O 1
ATOM 680 N N . GLN A 1 92 ? -29.102 -13.106 17.684 1.00 71.88 92 GLN A N 1
ATOM 681 C CA . GLN A 1 92 ? -29.918 -14.234 18.157 1.00 71.88 92 GLN A CA 1
ATOM 682 C C . GLN A 1 92 ? -29.120 -15.532 18.375 1.00 71.88 92 GLN A C 1
ATOM 684 O O . GLN A 1 92 ? -29.576 -16.407 19.113 1.00 71.88 92 GLN A O 1
ATOM 689 N N . GLY A 1 93 ? -27.934 -15.657 17.768 1.00 73.25 93 GLY A N 1
ATOM 690 C CA . GLY A 1 93 ? -27.094 -16.853 17.828 1.00 73.25 93 GLY A CA 1
ATOM 691 C C . GLY A 1 93 ? -26.249 -16.989 19.103 1.00 73.25 93 GLY A C 1
ATOM 692 O O . GLY A 1 93 ? -26.685 -16.730 20.227 1.00 73.25 93 GLY A O 1
ATOM 693 N N . ALA A 1 94 ? -24.993 -17.415 18.935 1.00 68.00 94 ALA A N 1
ATOM 694 C CA . ALA A 1 94 ? -24.106 -17.785 20.045 1.00 68.00 94 ALA A CA 1
ATOM 695 C C . ALA A 1 94 ? -23.826 -16.647 21.052 1.00 68.00 94 ALA A C 1
ATOM 697 O O . ALA A 1 94 ? -23.518 -16.923 22.213 1.00 68.00 94 ALA A O 1
ATOM 698 N N . LEU A 1 95 ? -23.946 -15.380 20.635 1.00 75.50 95 LEU A N 1
ATOM 699 C CA . LEU A 1 95 ? -23.809 -14.217 21.516 1.00 75.50 95 LEU A CA 1
ATOM 700 C C . LEU A 1 95 ? -24.959 -14.151 22.535 1.00 75.50 95 LEU A C 1
ATOM 702 O O . LEU A 1 95 ? -24.710 -13.995 23.731 1.00 75.50 95 LEU A O 1
ATOM 706 N N . LEU A 1 96 ? -26.204 -14.372 22.095 1.00 72.62 96 LEU A N 1
ATOM 707 C CA . LEU A 1 96 ? -27.380 -14.401 22.970 1.00 72.62 96 LEU A CA 1
ATOM 708 C C . LEU A 1 96 ? -27.271 -15.499 24.034 1.00 72.62 96 LEU A C 1
ATOM 710 O O . LEU A 1 96 ? -27.650 -15.293 25.185 1.00 72.62 96 LEU A O 1
ATOM 714 N N . SER A 1 97 ? -26.719 -16.659 23.670 1.00 72.88 97 SER A N 1
ATOM 715 C CA . SER A 1 97 ? -26.512 -17.784 24.592 1.00 72.88 97 SER A CA 1
ATOM 716 C C . SER A 1 97 ? -25.473 -17.518 25.691 1.00 72.88 97 SER A C 1
ATOM 718 O O . SER A 1 97 ? -25.498 -18.208 26.710 1.00 72.88 97 SER A O 1
ATOM 720 N N . LEU A 1 98 ? -24.579 -16.538 25.509 1.00 74.06 98 LEU A N 1
ATOM 721 C CA . LEU A 1 98 ? -23.617 -16.087 26.526 1.00 74.06 98 LEU A CA 1
ATOM 722 C C . LEU A 1 98 ? -24.175 -14.922 27.357 1.00 74.06 98 LEU A C 1
ATOM 724 O O . LEU A 1 98 ? -24.020 -14.902 28.578 1.00 74.06 98 LEU A O 1
ATOM 728 N N . LEU A 1 99 ? -24.927 -14.017 26.725 1.00 75.31 99 LEU A N 1
ATOM 729 C CA . LEU A 1 99 ? -25.659 -12.951 27.415 1.00 75.31 99 LEU A CA 1
ATOM 730 C C . LEU A 1 99 ? -26.704 -13.506 28.394 1.00 75.31 99 LEU A C 1
ATOM 732 O O . LEU A 1 99 ? -26.758 -13.064 29.538 1.00 75.31 99 LEU A O 1
ATOM 736 N N . LYS A 1 100 ? -27.423 -14.572 28.010 1.00 72.12 100 LYS A N 1
ATOM 737 C CA . LYS A 1 100 ? -28.302 -15.380 28.886 1.00 72.12 100 LYS A CA 1
ATOM 738 C C . LYS A 1 100 ? -27.567 -16.145 30.007 1.00 72.12 100 LYS A C 1
ATOM 740 O O . LYS A 1 100 ? -28.175 -16.951 30.703 1.00 72.12 100 LYS A O 1
ATOM 745 N N . ARG A 1 101 ? -26.258 -15.935 30.174 1.00 71.69 101 ARG A N 1
ATOM 746 C CA . ARG A 1 101 ? -25.436 -16.429 31.296 1.00 71.69 101 ARG A CA 1
ATOM 747 C C . ARG A 1 101 ? -24.763 -15.282 32.063 1.00 71.69 101 ARG A C 1
ATOM 749 O O . ARG A 1 101 ? -23.869 -15.537 32.864 1.00 71.69 101 ARG A O 1
ATOM 756 N N . GLY A 1 102 ? -25.138 -14.029 31.783 1.00 71.06 102 GLY A N 1
ATOM 757 C CA . GLY A 1 102 ? -24.499 -12.839 32.347 1.00 71.06 102 GLY A CA 1
ATOM 758 C C . GLY A 1 102 ? -23.040 -12.659 31.915 1.00 71.06 102 GLY A C 1
ATOM 759 O O . GLY A 1 102 ? -22.281 -12.021 32.635 1.00 71.06 102 GLY A O 1
ATOM 760 N N . GLN A 1 103 ? -22.614 -13.243 30.785 1.00 79.12 103 GLN A N 1
ATOM 761 C CA . GLN A 1 103 ? -21.217 -13.225 30.340 1.00 79.12 103 GLN A CA 1
ATOM 762 C C . GLN A 1 103 ? -21.038 -12.423 29.048 1.00 79.12 103 GLN A C 1
ATOM 764 O O . GLN A 1 103 ? -21.525 -12.810 27.986 1.00 79.12 103 GLN A O 1
ATOM 769 N N . VAL A 1 104 ? -20.259 -11.343 29.131 1.00 85.06 104 VAL A N 1
ATOM 770 C CA . VAL A 1 104 ? -19.695 -10.650 27.963 1.00 85.06 104 VAL A CA 1
ATOM 771 C C . VAL A 1 104 ? -18.358 -11.316 27.601 1.00 85.06 104 VAL A C 1
ATOM 773 O O . VAL A 1 104 ? -17.447 -11.295 28.428 1.00 85.06 104 VAL A O 1
ATOM 776 N N . PRO A 1 105 ? -18.198 -11.928 26.412 1.00 87.12 105 PRO A N 1
ATOM 777 C CA . PRO A 1 105 ? -16.902 -12.422 25.955 1.00 87.12 105 PRO A CA 1
ATOM 778 C C . PRO A 1 105 ? -16.097 -11.299 25.282 1.00 87.12 105 PRO A C 1
ATOM 780 O O . PRO A 1 105 ? -16.670 -10.437 24.616 1.00 87.12 105 PRO A O 1
ATOM 783 N N . SER A 1 106 ? -14.767 -11.342 25.380 1.00 92.62 106 SER A N 1
ATOM 784 C CA . SER A 1 106 ? -13.900 -10.428 24.623 1.00 92.62 106 SER A CA 1
ATOM 785 C C . SER A 1 106 ? -13.971 -10.737 23.116 1.00 92.62 106 SER A C 1
ATOM 787 O O . SER A 1 106 ? -13.885 -11.901 22.705 1.00 92.62 106 SER A O 1
ATOM 789 N N . MET A 1 107 ? -14.157 -9.712 22.279 1.00 93.62 107 MET A N 1
ATOM 790 C CA . MET A 1 107 ? -14.434 -9.872 20.845 1.00 93.62 107 MET A CA 1
ATOM 791 C C . MET A 1 107 ? -13.926 -8.697 19.993 1.00 93.62 107 MET A C 1
ATOM 793 O O . MET A 1 107 ? -13.769 -7.583 20.489 1.00 93.62 107 MET A O 1
ATOM 797 N N . VAL A 1 108 ? -13.721 -8.947 18.698 1.00 94.50 108 VAL A N 1
ATOM 798 C CA . VAL A 1 108 ? -13.559 -7.925 17.654 1.00 94.50 108 VAL A CA 1
ATOM 799 C C . VAL A 1 108 ? -14.855 -7.842 16.854 1.00 94.50 108 VAL A C 1
ATOM 801 O O . VAL A 1 108 ? -15.239 -8.812 16.206 1.00 94.50 108 VAL A O 1
ATOM 804 N N . LEU A 1 109 ? -15.495 -6.678 16.864 1.00 94.44 109 LEU A N 1
ATOM 805 C CA . LEU A 1 109 ? -16.579 -6.305 15.965 1.00 94.44 109 LEU A CA 1
ATOM 806 C C . LEU A 1 109 ? -15.963 -5.772 14.662 1.00 94.44 109 LEU A C 1
ATOM 808 O O . LEU A 1 109 ? -15.483 -4.637 14.615 1.00 94.44 109 LEU A O 1
ATOM 812 N N . TRP A 1 110 ? -15.945 -6.584 13.609 1.00 93.50 110 TRP A N 1
ATOM 813 C CA . TRP A 1 110 ? -15.486 -6.174 12.279 1.00 93.50 110 TRP A CA 1
ATOM 814 C C . TRP A 1 110 ? -16.687 -5.929 11.369 1.00 93.50 110 TRP A C 1
ATOM 816 O O . TRP A 1 110 ? -17.556 -6.785 11.246 1.00 93.50 110 TRP A O 1
ATOM 826 N N . GLY A 1 111 ? -16.739 -4.763 10.731 1.00 87.56 111 GLY A N 1
ATOM 827 C CA . GLY A 1 111 ? -17.782 -4.429 9.765 1.00 87.56 111 GLY A CA 1
ATOM 828 C C . GLY A 1 111 ? -17.653 -2.997 9.247 1.00 87.56 111 GLY A C 1
ATOM 829 O O . GLY A 1 111 ? -16.865 -2.217 9.795 1.00 87.56 111 GLY A O 1
ATOM 830 N N . PRO A 1 112 ? -18.436 -2.597 8.234 1.00 81.75 112 PRO A N 1
ATOM 831 C CA . PRO A 1 112 ? -18.355 -1.269 7.625 1.00 81.75 112 PRO A CA 1
ATOM 832 C C . PRO A 1 112 ? -18.727 -0.142 8.614 1.00 81.75 112 PRO A C 1
ATOM 834 O O . PRO A 1 112 ? -19.216 -0.411 9.726 1.00 81.75 112 PRO A O 1
ATOM 837 N N . PRO A 1 113 ? -18.507 1.142 8.269 1.00 83.06 113 PRO A N 1
ATOM 838 C CA . PRO A 1 113 ? -19.175 2.243 8.964 1.00 83.06 113 PRO A CA 1
ATOM 839 C C . PRO A 1 113 ? -20.701 2.027 8.969 1.00 83.06 113 PRO A C 1
ATOM 841 O O . PRO A 1 113 ? -21.253 1.351 8.105 1.00 83.06 113 PRO A O 1
ATOM 844 N N . GLY A 1 114 ? -21.381 2.529 9.999 1.00 84.38 114 GLY A N 1
ATOM 845 C CA . GLY A 1 114 ? -22.839 2.412 10.124 1.00 84.38 114 GLY A CA 1
ATOM 846 C C . GLY A 1 114 ? -23.406 1.065 10.584 1.00 84.38 114 GLY A C 1
ATOM 847 O O . GLY A 1 114 ? -24.500 1.069 11.135 1.00 84.38 114 GLY A O 1
ATOM 848 N N . SER A 1 115 ? -22.669 -0.050 10.486 1.00 89.44 115 SER A N 1
ATOM 849 C CA . SER A 1 115 ? -23.098 -1.418 10.892 1.00 89.44 115 SER A CA 1
ATOM 850 C C . SER A 1 115 ? -23.369 -1.630 12.400 1.00 89.44 115 SER A C 1
ATOM 852 O O . SER A 1 115 ? -23.394 -2.749 12.902 1.00 89.44 115 SER A O 1
ATOM 854 N N . GLY A 1 116 ? -23.524 -0.554 13.175 1.00 89.69 116 GLY A N 1
ATOM 855 C CA . GLY A 1 116 ? -23.927 -0.610 14.578 1.00 89.69 116 GLY A CA 1
ATOM 856 C C . GLY A 1 116 ? -22.861 -1.070 15.582 1.00 89.69 116 GLY A C 1
ATOM 857 O O . GLY A 1 116 ? -23.212 -1.206 16.750 1.00 89.69 116 GLY A O 1
ATOM 858 N N . LYS A 1 117 ? -21.589 -1.268 15.191 1.00 92.25 117 LYS A N 1
ATOM 859 C CA . LYS A 1 117 ? -20.481 -1.756 16.056 1.00 92.25 117 LYS A CA 1
ATOM 860 C C . LYS A 1 117 ? -20.487 -1.179 17.487 1.00 92.25 117 LYS A C 1
ATOM 862 O O . LYS A 1 117 ? -20.697 -1.903 18.459 1.00 92.25 117 LYS A O 1
ATOM 867 N N . THR A 1 118 ? -20.325 0.139 17.612 1.00 90.56 118 THR A N 1
ATOM 868 C CA . THR A 1 118 ? -20.279 0.881 18.887 1.00 90.56 118 THR A CA 1
ATOM 869 C C . THR A 1 118 ? -21.589 0.760 19.687 1.00 90.56 118 THR A C 1
ATOM 871 O O . THR A 1 118 ? -21.589 0.792 20.916 1.00 90.56 118 THR A O 1
ATOM 874 N N . THR A 1 119 ? -22.731 0.615 19.006 1.00 91.44 119 THR A N 1
ATOM 875 C CA . THR A 1 119 ? -24.048 0.404 19.632 1.00 91.44 119 THR A CA 1
ATOM 876 C C . THR A 1 119 ? -24.162 -1.011 20.191 1.00 91.44 119 THR A C 1
ATOM 878 O O . THR A 1 119 ? -24.532 -1.173 21.352 1.00 91.44 119 THR A O 1
ATOM 881 N N . LEU A 1 120 ? -23.783 -2.028 19.411 1.00 91.12 120 LEU A N 1
ATOM 882 C CA . LEU A 1 120 ? -23.821 -3.428 19.827 1.00 91.12 120 LEU A CA 1
ATOM 883 C C . LEU A 1 120 ? -22.953 -3.654 21.074 1.00 91.12 120 LEU A C 1
ATOM 885 O O . LEU A 1 120 ? -23.422 -4.264 22.027 1.00 91.12 120 LEU A O 1
ATOM 889 N N . ALA A 1 121 ? -21.745 -3.085 21.130 1.00 91.12 121 ALA A N 1
ATOM 890 C CA . ALA A 1 121 ? -20.870 -3.184 22.303 1.00 91.12 121 ALA A CA 1
ATOM 891 C C . ALA A 1 121 ? -21.512 -2.645 23.602 1.00 91.12 121 ALA A C 1
ATOM 893 O O . ALA A 1 121 ? -21.459 -3.305 24.649 1.00 91.12 121 ALA A O 1
ATOM 894 N N . ARG A 1 122 ? -22.174 -1.479 23.531 1.00 89.75 122 ARG A N 1
ATOM 895 C CA . ARG A 1 122 ? -22.938 -0.908 24.657 1.00 89.75 122 ARG A CA 1
ATOM 896 C C . ARG A 1 122 ? -24.112 -1.810 25.052 1.00 89.75 122 ARG A C 1
ATOM 898 O O . ARG A 1 122 ? -24.282 -2.108 26.233 1.00 89.75 122 ARG A O 1
ATOM 905 N N . LEU A 1 123 ? -24.897 -2.273 24.076 1.00 89.12 123 LEU A N 1
ATOM 906 C CA . LEU A 1 123 ? -26.080 -3.108 24.312 1.00 89.12 123 LEU A CA 1
ATOM 907 C C . LEU A 1 123 ? -25.745 -4.482 24.900 1.00 89.12 123 LEU A C 1
ATOM 909 O O . LEU A 1 123 ? -26.424 -4.921 25.820 1.00 89.12 123 LEU A O 1
ATOM 913 N N . VAL A 1 124 ? -24.692 -5.137 24.410 1.00 88.19 124 VAL A N 1
ATOM 914 C CA . VAL A 1 124 ? -24.170 -6.414 24.928 1.00 88.19 124 VAL A CA 1
ATOM 915 C C . VAL A 1 124 ? -23.787 -6.263 26.405 1.00 88.19 124 VAL A C 1
ATOM 917 O O . VAL A 1 124 ? -24.214 -7.057 27.243 1.00 88.19 124 VAL A O 1
ATOM 920 N N . THR A 1 125 ? -23.055 -5.199 26.750 1.00 87.31 125 THR A N 1
ATOM 921 C CA . THR A 1 125 ? -22.636 -4.925 28.137 1.00 87.31 125 THR A CA 1
ATOM 922 C C . THR A 1 125 ? -23.821 -4.615 29.056 1.00 87.31 125 THR A C 1
ATOM 924 O O . THR A 1 125 ? -23.886 -5.099 30.192 1.00 87.31 125 THR A O 1
ATOM 927 N N . ARG A 1 126 ? -24.794 -3.845 28.554 1.00 85.25 126 ARG A N 1
ATOM 928 C CA . ARG A 1 126 ? -26.034 -3.539 29.271 1.00 85.25 126 ARG A CA 1
ATOM 929 C C . ARG A 1 126 ? -26.876 -4.794 29.502 1.00 85.25 126 ARG A C 1
ATOM 931 O O . ARG A 1 126 ? -27.226 -5.075 30.641 1.00 85.25 126 ARG A O 1
ATOM 938 N N . ALA A 1 127 ? -27.152 -5.569 28.454 1.00 82.75 127 ALA A N 1
ATOM 939 C CA . ALA A 1 127 ? -28.008 -6.752 28.517 1.00 82.75 127 ALA A CA 1
ATOM 940 C C . ALA A 1 127 ? -27.461 -7.826 29.468 1.00 82.75 127 ALA A C 1
ATOM 942 O O . ALA A 1 127 ? -28.235 -8.424 30.210 1.00 82.75 127 ALA A O 1
ATOM 943 N N . ALA A 1 128 ? -26.138 -8.029 29.512 1.00 79.44 128 ALA A N 1
ATOM 944 C CA . ALA A 1 128 ? -25.513 -8.916 30.496 1.00 79.44 128 ALA A CA 1
ATOM 945 C C . ALA A 1 128 ? -25.751 -8.451 31.948 1.00 79.44 128 ALA A C 1
ATOM 947 O O . ALA A 1 128 ? -25.952 -9.279 32.835 1.00 79.44 128 ALA A O 1
ATOM 948 N N . SER A 1 129 ? -25.756 -7.134 32.181 1.00 76.12 129 SER A N 1
ATOM 949 C CA . SER A 1 129 ? -25.954 -6.527 33.505 1.00 76.12 129 SER A CA 1
ATOM 950 C C . SER A 1 129 ? -27.425 -6.519 33.939 1.00 76.12 129 SER A C 1
ATOM 952 O O . SER A 1 129 ? -27.728 -6.863 35.081 1.00 76.12 129 SER A O 1
ATOM 954 N N . ASP A 1 130 ? -28.343 -6.165 33.033 1.00 77.12 130 ASP A N 1
ATOM 955 C CA . ASP A 1 130 ? -29.790 -6.201 33.281 1.00 77.12 130 ASP A CA 1
ATOM 956 C C . ASP A 1 130 ? -30.261 -7.659 33.524 1.00 77.12 130 ASP A C 1
ATOM 958 O O . ASP A 1 130 ? -30.944 -7.918 34.516 1.00 77.12 130 ASP A O 1
ATOM 962 N N . PHE A 1 131 ? -29.786 -8.638 32.734 1.00 74.31 131 PHE A N 1
ATOM 963 C CA . PHE A 1 131 ? -30.098 -10.065 32.930 1.00 74.31 131 PHE A CA 1
ATOM 964 C C . PHE A 1 131 ? -29.586 -10.617 34.272 1.00 74.31 131 PHE A C 1
ATOM 966 O O . PHE A 1 131 ? -30.304 -11.361 34.943 1.00 74.31 131 PHE A O 1
ATOM 973 N N . ALA A 1 132 ? -28.367 -10.255 34.692 1.00 69.00 132 ALA A N 1
ATOM 974 C CA . ALA A 1 132 ? -27.819 -10.686 35.982 1.00 69.00 132 ALA A CA 1
ATOM 975 C C . ALA A 1 132 ? -28.669 -10.183 37.165 1.00 69.00 132 ALA A C 1
ATOM 977 O O . ALA A 1 132 ? -28.967 -10.957 38.076 1.00 69.00 132 ALA A O 1
ATOM 978 N N . ARG A 1 133 ? -29.128 -8.921 37.104 1.00 71.56 133 ARG A N 1
ATOM 979 C CA . ARG A 1 133 ? -30.045 -8.327 38.091 1.00 71.56 133 ARG A CA 1
ATOM 980 C C . ARG A 1 133 ? -31.395 -9.049 38.128 1.00 71.56 133 ARG A C 1
ATOM 982 O O . ARG A 1 133 ? -31.912 -9.312 39.207 1.00 71.56 133 ARG A O 1
ATOM 989 N N . GLU A 1 134 ? -31.970 -9.353 36.968 1.00 71.00 134 GLU A N 1
ATOM 990 C CA . GLU A 1 134 ? -33.305 -9.963 36.856 1.00 71.00 134 GLU A CA 1
ATOM 991 C C . GLU A 1 134 ? -33.356 -11.424 37.319 1.00 71.00 134 GLU A C 1
ATOM 993 O O . GLU A 1 134 ? -34.397 -11.877 37.785 1.00 71.00 134 GLU A O 1
ATOM 998 N N . ASN A 1 135 ? -32.232 -12.145 37.257 1.00 66.12 135 ASN A N 1
ATOM 999 C CA . ASN A 1 135 ? -32.140 -13.550 37.671 1.00 66.12 135 ASN A CA 1
ATOM 1000 C C . ASN A 1 135 ? -31.572 -13.735 39.094 1.00 66.12 135 ASN A C 1
ATOM 1002 O O . ASN A 1 135 ? -31.273 -14.861 39.484 1.00 66.12 135 ASN A O 1
ATOM 1006 N N . GLY A 1 136 ? -31.404 -12.653 39.867 1.00 60.47 136 GLY A N 1
ATOM 1007 C CA . GLY A 1 136 ? -30.952 -12.716 41.265 1.00 60.47 136 GLY A CA 1
ATOM 1008 C C . GLY A 1 136 ? -29.541 -13.282 41.462 1.00 60.47 136 GLY A C 1
ATOM 1009 O O . GLY A 1 136 ? -29.237 -13.810 42.528 1.00 60.47 136 GLY A O 1
ATOM 1010 N N . LEU A 1 137 ? -28.686 -13.215 40.437 1.00 59.59 137 LEU A N 1
ATOM 1011 C CA . LEU A 1 137 ? -27.336 -13.773 40.481 1.00 59.59 137 LEU A CA 1
ATOM 1012 C C . LEU A 1 137 ? -26.394 -12.854 41.270 1.00 59.59 137 LEU A C 1
ATOM 1014 O O . LEU A 1 137 ? -26.279 -11.670 40.949 1.00 59.59 137 LEU A O 1
ATOM 1018 N N . GLU A 1 138 ? -25.643 -13.413 42.224 1.00 55.09 138 GLU A N 1
ATOM 1019 C CA . GLU A 1 138 ? -24.512 -12.745 42.893 1.00 55.09 138 GLU A CA 1
ATOM 1020 C C . GLU A 1 138 ? -23.314 -12.601 41.935 1.00 55.09 138 GLU A C 1
ATOM 1022 O O . GLU A 1 138 ? -22.258 -13.208 42.096 1.00 55.09 138 GLU A O 1
ATOM 1027 N N . MET A 1 139 ? -23.500 -11.811 40.878 1.00 56.09 139 MET A N 1
ATOM 1028 C CA . MET A 1 139 ? -22.506 -11.548 39.844 1.00 56.09 139 MET A CA 1
ATOM 1029 C C . MET A 1 139 ? -22.268 -10.038 39.721 1.00 56.09 139 MET A C 1
ATOM 1031 O O . MET A 1 139 ? -23.226 -9.263 39.658 1.00 56.09 139 MET A O 1
ATOM 1035 N N . PRO A 1 140 ? -21.002 -9.588 39.685 1.00 55.53 140 PRO A N 1
ATOM 1036 C CA . PRO A 1 140 ? -20.684 -8.169 39.710 1.00 55.53 140 PRO A CA 1
ATOM 1037 C C . PRO A 1 140 ? -21.122 -7.455 38.429 1.00 55.53 140 PRO A C 1
ATOM 1039 O O . PRO A 1 140 ? -20.938 -7.957 37.320 1.00 55.53 140 PRO A O 1
ATOM 1042 N N . GLN A 1 141 ? -21.640 -6.236 38.595 1.00 70.12 141 GLN A N 1
ATOM 1043 C CA . GLN A 1 141 ? -22.031 -5.355 37.494 1.00 70.12 141 GLN A CA 1
ATOM 1044 C C . GLN A 1 141 ? -20.856 -5.084 36.542 1.00 70.12 141 GLN A C 1
ATOM 1046 O O . GLN A 1 141 ? -19.706 -4.967 36.978 1.00 70.12 141 GLN A O 1
ATOM 1051 N N . TYR A 1 142 ? -21.152 -4.902 35.254 1.00 82.31 142 TYR A N 1
ATOM 1052 C CA . TYR A 1 142 ? -20.158 -4.472 34.277 1.00 82.31 142 TYR A CA 1
ATOM 1053 C C . TYR A 1 142 ? -20.079 -2.942 34.193 1.00 82.31 142 TYR A C 1
ATOM 1055 O O . TYR A 1 142 ? -21.058 -2.271 33.865 1.00 82.31 142 TYR A O 1
ATOM 1063 N N . ARG A 1 143 ? -18.888 -2.381 34.418 1.00 87.88 143 ARG A N 1
ATOM 1064 C CA . ARG A 1 143 ? -18.555 -0.999 34.051 1.00 87.88 143 ARG A CA 1
ATOM 1065 C C . ARG A 1 143 ? -18.145 -0.969 32.581 1.00 87.88 143 ARG A C 1
ATOM 1067 O O . ARG A 1 143 ? -17.137 -1.569 32.223 1.00 87.88 143 ARG A O 1
ATOM 1074 N N . PHE A 1 144 ? -18.891 -0.254 31.747 1.00 90.31 144 PHE A N 1
ATOM 1075 C CA . PHE A 1 144 ? -18.503 0.016 30.362 1.00 90.31 144 PHE A CA 1
ATOM 1076 C C . PHE A 1 144 ? -17.607 1.262 30.289 1.00 90.31 144 PHE A C 1
ATOM 1078 O O . PHE A 1 144 ? -17.913 2.275 30.920 1.00 90.31 144 PHE A O 1
ATOM 1085 N N . ILE A 1 145 ? -16.517 1.193 29.523 1.00 92.00 145 ILE A N 1
ATOM 1086 C CA . ILE A 1 145 ? -15.612 2.316 29.235 1.00 92.00 145 ILE A CA 1
ATOM 1087 C C . ILE A 1 145 ? -15.379 2.353 27.723 1.00 92.00 145 ILE A C 1
ATOM 1089 O O . ILE A 1 145 ? -15.014 1.337 27.143 1.00 92.00 145 ILE A O 1
ATOM 1093 N N . GLU A 1 146 ? -15.590 3.505 27.087 1.00 91.94 146 GLU A N 1
ATOM 1094 C CA . GLU A 1 146 ? -15.467 3.702 25.635 1.00 91.94 146 GLU A CA 1
ATOM 1095 C C . GLU A 1 146 ? -14.293 4.633 25.333 1.00 91.94 146 GLU A C 1
ATOM 1097 O O . GLU A 1 146 ? -14.234 5.750 25.842 1.00 91.94 146 GLU A O 1
ATOM 1102 N N . MET A 1 147 ? -13.361 4.164 24.504 1.00 91.00 147 MET A N 1
ATOM 1103 C CA . MET A 1 147 ? -12.210 4.919 24.008 1.00 91.00 147 MET A CA 1
ATOM 1104 C C . MET A 1 147 ? -12.110 4.743 22.486 1.00 91.00 147 MET A C 1
ATOM 1106 O O . MET A 1 147 ? -12.585 3.748 21.939 1.00 91.00 147 MET A O 1
ATOM 1110 N N . SER A 1 148 ? -11.450 5.668 21.785 1.00 90.00 148 SER A N 1
ATOM 1111 C CA . SER A 1 148 ? -11.102 5.489 20.368 1.00 90.00 148 SER A CA 1
ATOM 1112 C C . SER A 1 148 ? -9.594 5.527 20.180 1.00 90.00 148 SER A C 1
ATOM 1114 O O . SER A 1 148 ? -8.937 6.460 20.641 1.00 90.00 148 SER A O 1
ATOM 1116 N N . ALA A 1 149 ? -9.050 4.558 19.444 1.00 86.00 149 ALA A N 1
ATOM 1117 C CA . ALA A 1 149 ? -7.622 4.465 19.138 1.00 86.00 149 ALA A CA 1
ATOM 1118 C C . ALA A 1 149 ? -7.096 5.602 18.230 1.00 86.00 149 ALA A C 1
ATOM 1120 O O . ALA A 1 149 ? -5.904 5.656 17.939 1.00 86.00 149 ALA A O 1
ATOM 1121 N N . THR A 1 150 ? -7.963 6.522 17.783 1.00 79.44 150 THR A N 1
ATOM 1122 C CA . THR A 1 150 ? -7.573 7.762 17.086 1.00 79.44 150 THR A CA 1
ATOM 1123 C C . THR A 1 150 ? -7.188 8.909 18.028 1.00 79.44 150 THR A C 1
ATOM 1125 O O . THR A 1 150 ? -6.539 9.851 17.580 1.00 79.44 150 THR A O 1
ATOM 1128 N N . VAL A 1 151 ? -7.581 8.843 19.307 1.00 79.94 151 VAL A N 1
ATOM 1129 C CA . VAL A 1 151 ? -7.369 9.902 20.318 1.00 79.94 151 VAL A CA 1
ATOM 1130 C C . VAL A 1 151 ? -6.688 9.359 21.579 1.00 79.94 151 VAL A C 1
ATOM 1132 O O . VAL A 1 151 ? -5.880 10.056 22.188 1.00 79.94 151 VAL A O 1
ATOM 1135 N N . ALA A 1 152 ? -6.997 8.118 21.962 1.00 81.19 152 ALA A N 1
ATOM 1136 C CA . ALA A 1 152 ? -6.524 7.490 23.188 1.00 81.19 152 ALA A CA 1
ATOM 1137 C C . ALA A 1 152 ? -4.997 7.343 23.235 1.00 81.19 152 ALA A C 1
ATOM 1139 O O . ALA A 1 152 ? -4.368 6.842 22.299 1.00 81.19 152 ALA A O 1
ATOM 1140 N N . SER A 1 153 ? -4.409 7.707 24.373 1.00 82.44 153 SER A N 1
ATOM 1141 C CA . SER A 1 153 ? -2.967 7.571 24.606 1.00 82.44 153 SER A CA 1
ATOM 1142 C C . SER A 1 153 ? -2.598 6.256 25.309 1.00 82.44 153 SER A C 1
ATOM 1144 O O . SER A 1 153 ? -3.399 5.643 26.014 1.00 82.44 153 SER A O 1
ATOM 1146 N N . VAL A 1 154 ? -1.342 5.822 25.158 1.00 85.00 154 VAL A N 1
ATOM 1147 C CA . VAL A 1 154 ? -0.800 4.610 25.813 1.00 85.00 154 VAL A CA 1
ATOM 1148 C C . VAL A 1 154 ? -0.902 4.674 27.339 1.00 85.00 154 VAL A C 1
ATOM 1150 O O . VAL A 1 154 ? -1.201 3.673 27.990 1.00 85.00 154 VAL A O 1
ATOM 1153 N N . THR A 1 155 ? -0.653 5.847 27.916 1.00 87.19 155 THR A N 1
ATOM 1154 C CA . THR A 1 155 ? -0.719 6.096 29.361 1.00 87.19 155 THR A CA 1
ATOM 1155 C C . THR A 1 155 ? -2.155 6.054 29.878 1.00 87.19 155 THR A C 1
ATOM 1157 O O . THR A 1 155 ? -2.405 5.500 30.945 1.00 87.19 155 THR A O 1
ATOM 1160 N N . GLU A 1 156 ? -3.111 6.562 29.104 1.00 88.44 156 GLU A N 1
ATOM 1161 C CA . GLU A 1 156 ? -4.543 6.512 29.410 1.00 88.44 156 GLU A CA 1
ATOM 1162 C C . GLU A 1 156 ? -5.104 5.080 29.353 1.00 88.44 156 GLU A C 1
ATOM 1164 O O . GLU A 1 156 ? -5.829 4.668 30.261 1.00 88.44 156 GLU A O 1
ATOM 1169 N N . VAL A 1 157 ? -4.707 4.286 28.348 1.00 89.44 157 VAL A N 1
ATOM 1170 C CA . VAL A 1 157 ? -5.052 2.854 28.258 1.00 89.44 157 VAL A CA 1
ATOM 1171 C C . VAL A 1 157 ? -4.518 2.083 29.469 1.00 89.44 157 VAL A C 1
ATOM 1173 O O . VAL A 1 157 ? -5.280 1.352 30.102 1.00 89.44 157 VAL A O 1
ATOM 1176 N N . LYS A 1 158 ? -3.244 2.282 29.845 1.00 90.50 158 LYS A N 1
ATOM 1177 C CA . LYS A 1 158 ? -2.654 1.663 31.048 1.00 90.50 158 LYS A CA 1
ATOM 1178 C C . LYS A 1 158 ? -3.410 2.064 32.318 1.00 90.50 158 LYS A C 1
ATOM 1180 O O . LYS A 1 158 ? -3.929 1.193 33.005 1.00 90.50 158 LYS A O 1
ATOM 1185 N N . LYS A 1 159 ? -3.612 3.366 32.548 1.00 92.31 159 LYS A N 1
ATOM 1186 C CA . LYS A 1 159 ? -4.374 3.893 33.695 1.00 92.31 159 LYS A CA 1
ATOM 1187 C C . LYS A 1 159 ? -5.791 3.308 33.794 1.00 92.31 159 LYS A C 1
ATOM 1189 O O . LYS A 1 159 ? -6.279 3.056 34.893 1.00 92.31 159 LYS A O 1
ATOM 1194 N N . THR A 1 160 ? -6.451 3.083 32.658 1.00 90.81 160 THR A N 1
ATOM 1195 C CA . THR A 1 160 ? -7.788 2.468 32.594 1.00 90.81 160 THR A CA 1
ATOM 1196 C C . THR A 1 160 ? -7.755 0.984 32.974 1.00 90.81 160 THR A C 1
ATOM 1198 O O . THR A 1 160 ? -8.650 0.507 33.675 1.00 90.81 160 THR A O 1
ATOM 1201 N N . ILE A 1 161 ? -6.708 0.259 32.568 1.00 92.25 161 ILE A N 1
ATOM 1202 C CA . ILE A 1 161 ? -6.451 -1.119 33.009 1.00 92.25 161 ILE A CA 1
ATOM 1203 C C . ILE A 1 161 ? -6.174 -1.146 34.520 1.00 92.25 161 ILE A C 1
ATOM 1205 O O . ILE A 1 161 ? -6.797 -1.936 35.226 1.00 92.25 161 ILE A O 1
ATOM 1209 N N . ASP A 1 162 ? -5.338 -0.254 35.045 1.00 91.31 162 ASP A N 1
ATOM 1210 C CA . ASP A 1 162 ? -5.002 -0.215 36.474 1.00 91.31 162 ASP A CA 1
ATOM 1211 C C . ASP A 1 162 ? -6.234 0.114 37.347 1.00 91.31 162 ASP A C 1
ATOM 1213 O O . ASP A 1 162 ? -6.502 -0.573 38.337 1.00 91.31 162 ASP A O 1
ATOM 1217 N N . GLU A 1 163 ? -7.078 1.077 36.941 1.00 90.31 163 GLU A N 1
ATOM 1218 C CA . GLU A 1 163 ? -8.351 1.351 37.634 1.00 90.31 163 GLU A CA 1
ATOM 1219 C C . GLU A 1 163 ? -9.311 0.145 37.577 1.00 90.31 163 GLU A C 1
ATOM 1221 O O . GLU A 1 163 ? -10.064 -0.092 38.525 1.00 90.31 163 GLU A O 1
ATOM 1226 N N . SER A 1 164 ? -9.281 -0.648 36.495 1.00 89.75 164 SER A N 1
ATOM 1227 C CA . SER A 1 164 ? -10.090 -1.871 36.393 1.00 89.75 164 SER A CA 1
ATOM 1228 C C . SER A 1 164 ? -9.655 -2.949 37.389 1.00 89.75 164 SER A C 1
ATOM 1230 O O . SER A 1 164 ? -10.515 -3.574 38.010 1.00 89.75 164 SER A O 1
ATOM 1232 N N . VAL A 1 165 ? -8.344 -3.109 37.617 1.00 89.81 165 VAL A N 1
ATOM 1233 C CA . VAL A 1 165 ? -7.792 -4.049 38.607 1.00 89.81 165 VAL A CA 1
ATOM 1234 C C . VAL A 1 165 ? -8.205 -3.641 40.016 1.00 89.81 165 VAL A C 1
ATOM 1236 O O . VAL A 1 165 ? -8.751 -4.460 40.757 1.00 89.81 165 VAL A O 1
ATOM 1239 N N . HIS A 1 166 ? -8.022 -2.368 40.373 1.00 88.38 166 HIS A N 1
ATOM 1240 C CA . HIS A 1 166 ? -8.410 -1.869 41.692 1.00 88.38 166 HIS A CA 1
ATOM 1241 C C . HIS A 1 166 ? -9.920 -1.999 41.946 1.00 88.38 166 HIS A C 1
ATOM 1243 O O . HIS A 1 166 ? -10.320 -2.409 43.034 1.00 88.38 166 HIS A O 1
ATOM 1249 N N . ARG A 1 167 ? -10.783 -1.729 40.953 1.00 85.62 167 ARG A N 1
ATOM 1250 C CA . ARG A 1 167 ? -12.237 -1.944 41.095 1.00 85.62 167 ARG A CA 1
ATOM 1251 C C . ARG A 1 167 ? -12.607 -3.414 41.253 1.00 85.62 167 ARG A C 1
ATOM 1253 O O . ARG A 1 167 ? -13.432 -3.726 42.114 1.00 85.62 167 ARG A O 1
ATOM 1260 N N . LEU A 1 168 ? -11.996 -4.299 40.469 1.00 85.69 168 LEU A N 1
ATOM 1261 C CA . LEU A 1 168 ? -12.228 -5.740 40.546 1.00 85.69 168 LEU A CA 1
ATOM 1262 C C . LEU A 1 168 ? -11.845 -6.292 41.930 1.00 85.69 168 LEU A C 1
ATOM 1264 O O . LEU A 1 168 ? -12.583 -7.102 42.481 1.00 85.69 168 LEU A O 1
ATOM 1268 N N . GLN A 1 169 ? -10.756 -5.795 42.525 1.00 85.94 169 GLN A N 1
ATOM 1269 C CA . GLN A 1 169 ? -10.327 -6.147 43.885 1.00 85.94 169 GLN A CA 1
ATOM 1270 C C . GLN A 1 169 ? -11.233 -5.561 44.982 1.00 85.94 169 GLN A C 1
ATOM 1272 O O . GLN A 1 169 ? -11.602 -6.273 45.910 1.00 85.94 169 GLN A O 1
ATOM 1277 N N . LEU A 1 170 ? -11.596 -4.275 44.893 1.00 85.19 170 LEU A N 1
ATOM 1278 C CA . LEU A 1 170 ? -12.316 -3.562 45.962 1.00 85.19 170 LEU A CA 1
ATOM 1279 C C . LEU A 1 170 ? -13.837 -3.777 45.957 1.00 85.19 170 LEU A C 1
ATOM 1281 O O . LEU A 1 170 ? -14.483 -3.604 46.986 1.00 85.19 170 LEU A O 1
ATOM 1285 N N . THR A 1 171 ? -14.425 -4.083 44.798 1.00 81.31 171 THR A N 1
ATOM 1286 C CA . THR A 1 171 ? -15.891 -4.106 44.607 1.00 81.31 171 THR A CA 1
ATOM 1287 C C . THR A 1 171 ? -16.391 -5.296 43.787 1.00 81.31 171 THR A C 1
ATOM 1289 O O . THR A 1 171 ? -17.586 -5.395 43.517 1.00 81.31 171 THR A O 1
ATOM 1292 N N . GLY A 1 172 ? -15.492 -6.155 43.296 1.00 78.94 172 GLY A N 1
ATOM 1293 C CA . GLY A 1 172 ? -15.807 -7.193 42.309 1.00 78.94 172 GLY A CA 1
ATOM 1294 C C . GLY A 1 172 ? -16.163 -6.665 40.910 1.00 78.94 172 GLY A C 1
ATOM 1295 O O . GLY A 1 172 ? -16.225 -7.459 39.972 1.00 78.94 172 GLY A O 1
ATOM 1296 N N . GLN A 1 173 ? -1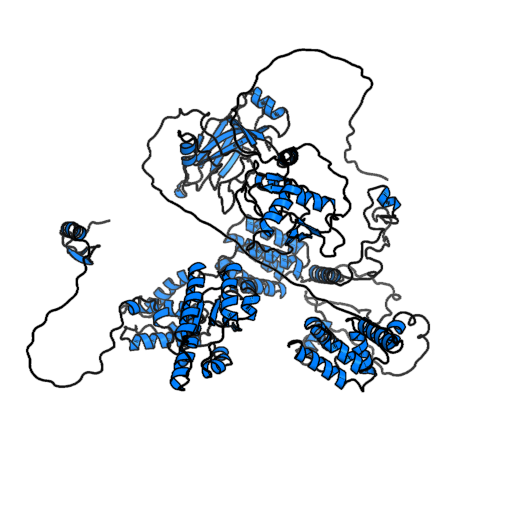6.396 -5.355 40.739 1.00 82.69 173 GLN A N 1
ATOM 1297 C CA . GLN A 1 173 ? -16.945 -4.759 39.519 1.00 82.69 173 GLN A CA 1
ATOM 1298 C C . GLN A 1 173 ? -16.041 -5.022 38.306 1.00 82.69 173 GLN A C 1
ATOM 1300 O O . GLN A 1 173 ? -14.904 -4.553 38.240 1.00 82.69 173 GLN A O 1
ATOM 1305 N N . ARG A 1 174 ? -16.563 -5.760 37.320 1.00 86.31 174 ARG A N 1
ATOM 1306 C CA . ARG A 1 174 ? -15.827 -6.115 36.100 1.00 86.31 174 ARG A CA 1
ATOM 1307 C C . ARG A 1 174 ? -15.850 -4.954 35.116 1.00 86.31 174 ARG A C 1
ATOM 1309 O O . ARG A 1 174 ? -16.870 -4.288 34.967 1.00 86.31 174 ARG A O 1
ATOM 1316 N N . THR A 1 175 ? -14.748 -4.733 34.404 1.00 90.81 175 THR A N 1
ATOM 1317 C CA . THR A 1 175 ? -14.665 -3.667 33.396 1.00 90.81 175 THR A CA 1
ATOM 1318 C C . THR A 1 175 ? -14.728 -4.244 31.986 1.00 90.81 175 THR A C 1
ATOM 1320 O O . THR A 1 175 ? -13.931 -5.109 31.618 1.00 90.81 175 THR A O 1
ATOM 1323 N N . VAL A 1 176 ? -15.666 -3.735 31.188 1.00 93.00 176 VAL A N 1
ATOM 1324 C CA . VAL A 1 176 ? -15.695 -3.912 29.737 1.00 93.00 176 VAL A CA 1
ATOM 1325 C C . VAL A 1 176 ? -15.078 -2.671 29.108 1.00 93.00 176 VAL A C 1
ATOM 1327 O O . VAL A 1 176 ? -15.645 -1.580 29.183 1.00 93.00 176 VAL A O 1
ATOM 1330 N N . LEU A 1 177 ? -13.909 -2.847 28.504 1.00 94.88 177 LEU A N 1
ATOM 1331 C CA . LEU A 1 177 ? -13.201 -1.805 27.779 1.00 94.88 177 LEU A CA 1
ATOM 1332 C C . LEU A 1 177 ? -13.538 -1.928 26.294 1.00 94.88 177 LEU A C 1
ATOM 1334 O O . LEU A 1 177 ? -13.254 -2.954 25.676 1.00 94.88 177 LEU A O 1
ATOM 1338 N N . PHE A 1 178 ? -14.148 -0.894 25.725 1.00 95.69 178 PHE A N 1
ATOM 1339 C CA . PHE A 1 178 ? -14.417 -0.791 24.299 1.00 95.69 178 PHE A CA 1
ATOM 1340 C C . PHE A 1 178 ? -13.417 0.149 23.621 1.00 95.69 178 PHE A C 1
ATOM 1342 O O . PHE A 1 178 ? -13.238 1.286 24.060 1.00 95.69 178 PHE A O 1
ATOM 1349 N N . ILE A 1 179 ? -12.795 -0.326 22.538 1.00 94.56 179 ILE A N 1
ATOM 1350 C CA . ILE A 1 179 ? -11.829 0.424 21.726 1.00 94.56 179 ILE A CA 1
ATOM 1351 C C . ILE A 1 179 ? -12.365 0.530 20.293 1.00 94.56 179 ILE A C 1
ATOM 1353 O O . ILE A 1 179 ? -12.356 -0.464 19.561 1.00 94.56 179 ILE A O 1
ATOM 1357 N N . ASP A 1 180 ? -12.804 1.722 19.880 1.00 92.88 180 ASP A N 1
ATOM 1358 C CA . ASP A 1 180 ? -13.187 1.985 18.485 1.00 92.88 180 ASP A CA 1
ATOM 1359 C C . ASP A 1 180 ? -11.963 2.237 17.595 1.00 92.88 180 ASP A C 1
ATOM 1361 O O . ASP A 1 180 ? -10.978 2.843 18.030 1.00 92.88 180 ASP A O 1
ATOM 1365 N N . GLU A 1 181 ? -12.064 1.817 16.333 1.00 91.00 181 GLU A N 1
ATOM 1366 C CA . GLU A 1 181 ? -11.007 1.888 15.311 1.00 91.00 181 GLU A CA 1
ATOM 1367 C C . GLU A 1 181 ? -9.651 1.306 15.781 1.00 91.00 181 GLU A C 1
ATOM 1369 O O . GLU A 1 181 ? -8.587 1.877 15.528 1.00 91.00 181 GLU A O 1
ATOM 1374 N N . ILE A 1 182 ? -9.667 0.152 16.468 1.00 91.69 182 ILE A N 1
ATOM 1375 C CA . ILE A 1 182 ? -8.478 -0.458 17.105 1.00 91.69 182 ILE A CA 1
ATOM 1376 C C . ILE A 1 182 ? -7.295 -0.679 16.143 1.00 91.69 182 ILE A C 1
ATOM 1378 O O . ILE A 1 182 ? -6.140 -0.672 16.569 1.00 91.69 182 ILE A O 1
ATOM 1382 N N . GLN A 1 183 ? -7.551 -0.805 14.838 1.00 88.69 183 GLN A N 1
ATOM 1383 C CA . GLN A 1 183 ? -6.526 -0.972 13.809 1.00 88.69 183 GLN A CA 1
ATOM 1384 C C . GLN A 1 183 ? -5.609 0.256 13.627 1.00 88.69 183 GLN A C 1
ATOM 1386 O O . GLN A 1 183 ? -4.614 0.180 12.907 1.00 88.69 183 GLN A O 1
ATOM 1391 N N . ARG A 1 184 ? -5.929 1.381 14.285 1.00 88.00 184 ARG A N 1
ATOM 1392 C CA . ARG A 1 184 ? -5.083 2.583 14.372 1.00 88.00 184 ARG A CA 1
ATOM 1393 C C . ARG A 1 184 ? -3.924 2.430 15.361 1.00 88.00 184 ARG A C 1
ATOM 1395 O O . ARG A 1 184 ? -2.911 3.105 15.188 1.00 88.00 184 ARG A O 1
ATOM 1402 N N . PHE A 1 185 ? -4.036 1.545 16.354 1.00 90.19 185 PHE A N 1
ATOM 1403 C CA . PHE A 1 185 ? -2.938 1.245 17.272 1.00 90.19 185 PHE A CA 1
ATOM 1404 C C . PHE A 1 185 ? -1.864 0.382 16.601 1.00 90.19 185 PHE A C 1
ATOM 1406 O O . PHE A 1 185 ? -2.161 -0.617 15.944 1.00 90.19 185 PHE A O 1
ATOM 1413 N N . ASN A 1 186 ? -0.595 0.735 16.814 1.00 87.69 186 ASN A N 1
ATOM 1414 C CA . ASN A 1 186 ? 0.544 -0.077 16.388 1.00 87.69 186 ASN A CA 1
ATOM 1415 C C . ASN A 1 186 ? 0.685 -1.354 17.250 1.00 87.69 186 ASN A C 1
ATOM 1417 O O . ASN A 1 186 ? 0.057 -1.477 18.300 1.00 87.69 186 ASN A O 1
ATOM 1421 N N . ARG A 1 187 ? 1.526 -2.310 16.827 1.00 86.31 187 ARG A N 1
ATOM 1422 C CA . ARG A 1 187 ? 1.678 -3.615 17.509 1.00 86.31 187 ARG A CA 1
ATOM 1423 C C . ARG A 1 187 ? 2.001 -3.484 19.004 1.00 86.31 187 ARG A C 1
ATOM 1425 O O . ARG A 1 187 ? 1.274 -4.034 19.821 1.00 86.31 187 ARG A O 1
ATOM 1432 N N . ALA A 1 188 ? 2.990 -2.664 19.361 1.00 86.00 188 ALA A N 1
ATOM 1433 C CA . ALA A 1 188 ? 3.387 -2.449 20.755 1.00 86.00 188 ALA A CA 1
ATOM 1434 C C . ALA A 1 188 ? 2.288 -1.779 21.606 1.00 86.00 188 ALA A C 1
ATOM 1436 O O . ALA A 1 188 ? 2.248 -1.970 22.817 1.00 86.00 188 ALA A O 1
ATOM 1437 N N . GLN A 1 189 ? 1.374 -1.019 20.990 1.00 88.94 189 GLN A N 1
ATOM 1438 C CA . GLN A 1 189 ? 0.182 -0.484 21.660 1.00 88.94 189 GLN A CA 1
ATOM 1439 C C . GLN A 1 189 ? -0.903 -1.558 21.851 1.00 88.94 189 GLN A C 1
ATOM 1441 O O . GLN A 1 189 ? -1.580 -1.563 22.876 1.00 88.94 189 GLN A O 1
ATOM 1446 N N . GLN A 1 190 ? -1.053 -2.485 20.900 1.00 92.06 190 GLN A N 1
ATOM 1447 C CA . GLN A 1 190 ? -1.987 -3.613 21.001 1.00 92.06 190 GLN A CA 1
ATOM 1448 C C . GLN A 1 190 ? -1.541 -4.656 22.043 1.00 92.06 190 GLN A C 1
ATOM 1450 O O . GLN A 1 190 ? -2.384 -5.228 22.736 1.00 92.06 190 GLN A O 1
ATOM 1455 N N . ASP A 1 191 ? -0.234 -4.877 22.206 1.00 90.19 191 ASP A N 1
ATOM 1456 C CA . ASP A 1 191 ? 0.304 -5.850 23.169 1.00 90.19 191 ASP A CA 1
ATOM 1457 C C . ASP A 1 191 ? 0.009 -5.487 24.639 1.00 90.19 191 ASP A C 1
ATOM 1459 O O . ASP A 1 191 ? -0.078 -6.372 25.490 1.00 90.19 191 ASP A O 1
ATOM 1463 N N . ILE A 1 192 ? -0.255 -4.207 24.939 1.00 92.31 192 ILE A N 1
ATOM 1464 C CA . ILE A 1 192 ? -0.636 -3.716 26.280 1.00 92.31 192 ILE A CA 1
ATOM 1465 C C . ILE A 1 192 ? -1.898 -4.421 26.809 1.00 92.31 192 ILE A C 1
ATOM 1467 O O . ILE A 1 192 ? -2.037 -4.622 28.016 1.00 92.31 192 ILE A O 1
ATOM 1471 N N . PHE A 1 193 ? -2.812 -4.833 25.924 1.00 93.00 193 PHE A N 1
ATOM 1472 C CA . PHE A 1 193 ? -4.046 -5.509 26.323 1.00 93.00 193 PHE A CA 1
ATOM 1473 C C . PHE A 1 193 ? -3.837 -6.979 26.725 1.00 93.00 193 PHE A C 1
ATOM 1475 O O . PHE A 1 193 ? -4.673 -7.521 27.450 1.00 93.00 193 PHE A O 1
ATOM 1482 N N . LEU A 1 194 ? -2.755 -7.639 26.288 1.00 92.50 194 LEU A N 1
ATOM 1483 C CA . LEU A 1 194 ? -2.589 -9.091 26.457 1.00 92.50 194 LEU A CA 1
ATOM 1484 C C . LEU A 1 194 ? -2.515 -9.528 27.934 1.00 92.50 194 LEU A C 1
ATOM 1486 O O . LEU A 1 194 ? -3.321 -10.383 28.313 1.00 92.50 194 LEU A O 1
ATOM 1490 N N . PRO A 1 195 ? -1.687 -8.918 28.814 1.00 91.19 195 PRO A N 1
ATOM 1491 C CA . PRO A 1 195 ? -1.596 -9.350 30.213 1.00 91.19 195 PRO A CA 1
ATOM 1492 C C . PRO A 1 195 ? -2.879 -9.074 31.009 1.00 91.19 195 PRO A C 1
ATOM 1494 O O . PRO A 1 195 ? -3.171 -9.769 31.980 1.00 91.19 195 PRO A O 1
ATOM 1497 N N . ALA A 1 196 ? -3.650 -8.057 30.609 1.00 90.38 196 ALA A N 1
ATOM 1498 C CA . ALA A 1 196 ? -4.923 -7.703 31.233 1.00 90.38 196 ALA A CA 1
ATOM 1499 C C . ALA A 1 196 ? -6.068 -8.633 30.791 1.00 90.38 196 ALA A C 1
ATOM 1501 O O . ALA A 1 196 ? -6.961 -8.928 31.587 1.00 90.38 196 ALA A O 1
ATOM 1502 N N . LEU A 1 197 ? -6.025 -9.124 29.548 1.00 91.50 197 LEU A N 1
ATOM 1503 C CA . LEU A 1 197 ? -6.953 -10.129 29.024 1.00 91.50 197 LEU A CA 1
ATOM 1504 C C . LEU A 1 197 ? -6.700 -11.517 29.620 1.00 91.50 197 LEU A C 1
ATOM 1506 O O . LEU A 1 197 ? -7.642 -12.179 30.044 1.00 91.50 197 LEU A O 1
ATOM 1510 N N . GLU A 1 198 ? -5.440 -11.947 29.690 1.00 88.69 198 GLU A N 1
ATOM 1511 C CA . GLU A 1 198 ? -5.054 -13.265 30.220 1.00 88.69 198 GLU A CA 1
ATOM 1512 C C . GLU A 1 198 ? -5.412 -13.436 31.695 1.00 88.69 198 GLU A C 1
ATOM 1514 O O . GLU A 1 198 ? -5.904 -14.486 32.100 1.00 88.69 198 GLU A O 1
ATOM 1519 N N . LYS A 1 199 ? -5.217 -12.380 32.490 1.00 88.00 199 LYS A N 1
ATOM 1520 C CA . LYS A 1 199 ? -5.570 -12.353 33.916 1.00 88.00 199 LYS A CA 1
ATOM 1521 C C . LYS A 1 199 ? -7.054 -12.044 34.164 1.00 88.00 199 LYS A C 1
ATOM 1523 O O . LYS A 1 199 ? -7.475 -11.958 35.313 1.00 88.00 199 LYS A O 1
ATOM 1528 N N . GLY A 1 200 ? -7.852 -11.849 33.108 1.00 85.94 200 GLY A N 1
ATOM 1529 C CA . GLY A 1 200 ? -9.283 -11.543 33.206 1.00 85.94 200 GLY A CA 1
ATOM 1530 C C . GLY A 1 200 ? -9.612 -10.194 33.859 1.00 85.94 200 GLY A C 1
ATOM 1531 O O . GLY A 1 200 ? -10.741 -10.002 34.310 1.00 85.94 200 GLY A O 1
ATOM 1532 N N . HIS A 1 201 ? -8.650 -9.266 33.924 1.00 89.38 201 HIS A N 1
ATOM 1533 C CA . HIS A 1 201 ? -8.828 -7.934 34.514 1.00 89.38 201 HIS A CA 1
ATOM 1534 C C . HIS A 1 201 ? -9.823 -7.085 33.704 1.00 89.38 201 HIS A C 1
ATOM 1536 O O . HIS A 1 201 ? -10.653 -6.373 34.272 1.00 89.38 201 HIS A O 1
ATOM 1542 N N . ILE A 1 202 ? -9.760 -7.199 32.372 1.00 92.81 202 ILE A N 1
ATOM 1543 C CA . ILE A 1 202 ? -10.663 -6.529 31.430 1.00 92.81 202 ILE A CA 1
ATOM 1544 C C . ILE A 1 202 ? -11.360 -7.533 30.512 1.00 92.81 202 ILE A C 1
ATOM 1546 O O . ILE A 1 202 ? -10.808 -8.569 30.143 1.00 92.81 202 ILE A O 1
ATOM 1550 N N . THR A 1 203 ? -12.560 -7.173 30.067 1.00 92.94 203 THR A N 1
ATOM 1551 C CA . THR A 1 203 ? -13.181 -7.732 28.859 1.00 92.94 203 THR A CA 1
ATOM 1552 C C . THR A 1 203 ? -12.996 -6.725 27.726 1.00 92.94 203 THR A C 1
ATOM 1554 O O . THR A 1 203 ? -13.453 -5.592 27.858 1.00 92.94 203 THR A O 1
ATOM 1557 N N . LEU A 1 204 ? -12.321 -7.096 26.634 1.00 94.81 204 LEU A N 1
ATOM 1558 C CA . LEU A 1 204 ? -12.047 -6.182 25.515 1.00 94.81 204 LEU A CA 1
ATOM 1559 C C . LEU A 1 204 ? -13.087 -6.354 24.404 1.00 94.81 204 LEU A C 1
ATOM 1561 O O . LEU A 1 204 ? -13.209 -7.434 23.825 1.00 94.81 204 LEU A O 1
ATOM 1565 N N . LEU A 1 205 ? -13.790 -5.273 24.076 1.00 95.06 205 LEU A N 1
ATOM 1566 C CA . LEU A 1 205 ? -14.644 -5.160 22.896 1.00 95.06 205 LEU A CA 1
ATOM 1567 C C . LEU A 1 205 ? -13.960 -4.221 21.896 1.00 95.06 205 LEU A C 1
ATOM 1569 O O . LEU A 1 205 ? -14.027 -3.003 22.015 1.00 95.06 205 LEU A O 1
ATOM 1573 N N . ALA A 1 206 ? -13.263 -4.773 20.915 1.00 94.19 206 ALA A N 1
ATOM 1574 C CA . ALA A 1 206 ? -12.605 -3.984 19.882 1.00 94.19 206 ALA A CA 1
ATOM 1575 C C . ALA A 1 206 ? -13.545 -3.766 18.686 1.00 94.19 206 ALA A C 1
ATOM 1577 O O . ALA A 1 206 ? -14.309 -4.667 18.348 1.00 94.19 206 ALA A O 1
ATOM 1578 N N . ALA A 1 207 ? -13.469 -2.624 18.003 1.00 94.31 207 ALA A N 1
ATOM 1579 C CA . ALA A 1 207 ? -14.160 -2.398 16.732 1.00 94.31 207 ALA A CA 1
ATOM 1580 C C . ALA A 1 207 ? -13.185 -1.982 15.622 1.00 94.31 207 ALA A C 1
ATOM 1582 O O . ALA A 1 207 ? -12.275 -1.188 15.849 1.00 94.31 207 ALA A O 1
ATOM 1583 N N . THR A 1 208 ? -13.382 -2.525 14.419 1.00 91.25 208 THR A N 1
ATOM 1584 C CA . THR A 1 208 ? -12.570 -2.229 13.226 1.00 91.25 208 THR A CA 1
ATOM 1585 C C . THR A 1 208 ? -13.446 -2.113 11.981 1.00 91.25 208 THR A C 1
ATOM 1587 O O . THR A 1 208 ? -14.483 -2.776 11.863 1.00 91.25 208 THR A O 1
ATOM 1590 N N . THR A 1 209 ? -13.039 -1.253 11.051 1.00 86.19 209 THR A N 1
ATOM 1591 C CA . THR A 1 209 ? -13.568 -1.199 9.680 1.00 86.19 209 THR A CA 1
ATOM 1592 C C . THR A 1 209 ? -12.751 -2.077 8.735 1.00 86.19 209 THR A C 1
ATOM 1594 O O . THR A 1 209 ? -13.325 -2.850 7.975 1.00 86.19 209 THR A O 1
ATOM 1597 N N . GLU A 1 210 ? -11.423 -2.035 8.844 1.00 80.12 210 GLU A N 1
ATOM 1598 C CA . GLU A 1 210 ? -10.504 -2.879 8.071 1.00 80.12 210 GLU A CA 1
ATOM 1599 C C . GLU A 1 210 ? -10.514 -4.338 8.565 1.00 80.12 210 GLU A C 1
ATOM 1601 O O . GLU A 1 210 ? -10.744 -4.598 9.753 1.00 80.12 210 GLU A O 1
ATOM 1606 N N . ASN A 1 211 ? -10.210 -5.292 7.675 1.00 81.19 211 ASN A N 1
ATOM 1607 C CA . ASN A 1 211 ? -10.118 -6.711 8.027 1.00 81.19 211 ASN A CA 1
ATOM 1608 C C . ASN A 1 211 ? -9.100 -6.941 9.174 1.00 81.19 211 ASN A C 1
ATOM 1610 O O . ASN A 1 211 ? -7.910 -6.628 9.018 1.00 81.19 211 ASN A O 1
ATOM 1614 N N . PRO A 1 212 ? -9.528 -7.528 10.312 1.00 83.25 212 PRO A N 1
ATOM 1615 C CA . PRO A 1 212 ? -8.689 -7.683 11.492 1.00 83.25 212 PRO A CA 1
ATOM 1616 C C . PRO A 1 212 ? -7.399 -8.475 11.243 1.00 83.25 212 PRO A C 1
ATOM 1618 O O . PRO A 1 212 ? -6.388 -8.155 11.864 1.00 83.25 212 PRO A O 1
ATOM 1621 N N . SER A 1 213 ? -7.377 -9.452 10.324 1.00 77.69 213 SER A N 1
ATOM 1622 C CA . SER A 1 213 ? -6.198 -10.312 10.113 1.00 77.69 213 SER A CA 1
ATOM 1623 C C . SER A 1 213 ? -4.979 -9.595 9.525 1.00 77.69 213 SER A C 1
ATOM 1625 O O . SER A 1 213 ? -3.880 -10.141 9.574 1.00 77.69 213 SER A O 1
ATOM 1627 N N . PHE A 1 214 ? -5.147 -8.395 8.955 1.00 73.62 214 PHE A N 1
ATOM 1628 C CA . PHE A 1 214 ? -4.039 -7.609 8.392 1.00 73.62 214 PHE A CA 1
ATOM 1629 C C . PHE A 1 214 ? -3.482 -6.550 9.351 1.00 73.62 214 PHE A C 1
ATOM 1631 O O . PHE A 1 214 ? -2.370 -6.063 9.145 1.00 73.62 214 PHE A O 1
ATOM 1638 N N . ARG A 1 215 ? -4.246 -6.167 10.381 1.00 78.12 215 ARG A N 1
ATOM 1639 C CA . ARG A 1 215 ? -3.921 -5.029 11.259 1.00 78.12 215 ARG A CA 1
ATOM 1640 C C . ARG A 1 215 ? -3.777 -5.383 12.731 1.00 78.12 215 ARG A C 1
ATOM 1642 O O . ARG A 1 215 ? -3.031 -4.701 13.434 1.00 78.12 215 ARG A O 1
ATOM 1649 N N . LEU A 1 216 ? -4.484 -6.409 13.199 1.00 86.44 216 LEU A N 1
ATOM 1650 C CA . LEU A 1 216 ? -4.431 -6.829 14.592 1.00 86.44 216 LEU A CA 1
ATOM 1651 C C . LEU A 1 216 ? -3.389 -7.930 14.797 1.00 86.44 216 LEU A C 1
ATOM 1653 O O . LEU A 1 216 ? -3.245 -8.843 13.985 1.00 86.44 216 LEU A O 1
ATOM 1657 N N . GLN A 1 217 ? -2.662 -7.827 15.905 1.00 87.94 217 GLN A N 1
ATOM 1658 C CA . GLN A 1 217 ? -1.676 -8.800 16.361 1.00 87.94 217 GLN A CA 1
ATOM 1659 C C . GLN A 1 217 ? -2.329 -10.189 16.475 1.00 87.94 217 GLN A C 1
ATOM 1661 O O . GLN A 1 217 ? -3.392 -10.339 17.083 1.00 87.94 217 GLN A O 1
ATOM 1666 N N . SER A 1 218 ? -1.678 -11.232 15.954 1.00 87.19 218 SER A N 1
ATOM 1667 C CA . SER A 1 218 ? -2.177 -12.616 16.032 1.00 87.19 218 SER A CA 1
ATOM 1668 C C . SER A 1 218 ? -2.404 -13.087 17.476 1.00 87.19 218 SER A C 1
ATOM 1670 O O . SER A 1 218 ? -3.373 -13.795 17.743 1.00 87.19 218 SER A O 1
ATOM 1672 N N . ALA A 1 219 ? -1.574 -12.629 18.420 1.00 86.62 219 ALA A N 1
ATOM 1673 C CA . ALA A 1 219 ? -1.743 -12.879 19.852 1.00 86.62 219 ALA A CA 1
ATOM 1674 C C . ALA A 1 219 ? -3.001 -12.211 20.443 1.00 86.62 219 ALA A C 1
ATOM 1676 O O . ALA A 1 219 ? -3.618 -12.767 21.353 1.00 86.62 219 ALA A O 1
ATOM 1677 N N . LEU A 1 220 ? -3.423 -11.057 19.918 1.00 91.00 220 LEU A N 1
ATOM 1678 C CA . LEU A 1 220 ? -4.682 -10.427 20.317 1.00 91.00 220 LEU A CA 1
ATOM 1679 C C . LEU A 1 220 ? -5.866 -11.186 19.699 1.00 91.00 220 LEU A C 1
ATOM 1681 O O . LEU A 1 220 ? -6.808 -11.547 20.401 1.00 91.00 220 LEU A O 1
ATOM 1685 N N . LEU A 1 221 ? -5.781 -11.528 18.409 1.00 90.25 221 LEU A N 1
ATOM 1686 C CA . LEU A 1 221 ? -6.817 -12.288 17.700 1.00 90.25 221 LEU A CA 1
ATOM 1687 C C . LEU A 1 221 ? -7.045 -13.699 18.259 1.00 90.25 221 LEU A C 1
ATOM 1689 O O . LEU A 1 221 ? -8.172 -14.177 18.231 1.00 90.25 221 LEU A O 1
ATOM 1693 N N . SER A 1 222 ? -6.032 -14.357 18.829 1.00 89.31 222 SER A N 1
ATOM 1694 C CA . SER A 1 222 ? -6.224 -15.654 19.494 1.00 89.31 222 SER A CA 1
ATOM 1695 C C . SER A 1 222 ? -6.948 -15.556 20.848 1.00 89.31 222 SER A C 1
ATOM 1697 O O . SER A 1 222 ? -7.336 -16.583 21.402 1.00 89.31 222 SER A O 1
ATOM 1699 N N . ARG A 1 223 ? -7.117 -14.343 21.395 1.00 89.62 223 ARG A N 1
ATOM 1700 C CA . ARG A 1 223 ? -7.792 -14.052 22.677 1.00 89.62 223 ARG A CA 1
ATOM 1701 C C . ARG A 1 223 ? -9.150 -13.351 22.495 1.00 89.62 223 ARG A C 1
ATOM 1703 O O . ARG A 1 223 ? -9.894 -13.220 23.465 1.00 89.62 223 ARG A O 1
ATOM 1710 N N . LEU A 1 224 ? -9.495 -12.931 21.273 1.00 91.56 224 LEU A N 1
ATOM 1711 C CA . LEU A 1 224 ? -10.751 -12.253 20.933 1.00 91.56 224 LEU A CA 1
ATOM 1712 C C . LEU A 1 224 ? -11.567 -13.074 19.927 1.00 91.56 224 LEU A C 1
ATOM 1714 O O . LEU A 1 224 ? -11.045 -13.547 18.923 1.00 91.56 224 LEU A O 1
ATOM 1718 N N . ARG A 1 225 ? -12.881 -13.191 20.135 1.00 89.25 225 ARG A N 1
ATOM 1719 C CA . ARG A 1 225 ? -13.780 -13.765 19.117 1.00 89.25 225 ARG A CA 1
ATOM 1720 C C . ARG A 1 225 ? -13.987 -12.761 17.983 1.00 89.25 225 ARG A C 1
ATOM 1722 O O . ARG A 1 225 ? -14.357 -11.628 18.262 1.00 89.25 225 ARG A O 1
ATOM 1729 N N . VAL A 1 226 ? -13.809 -13.143 16.720 1.00 90.06 2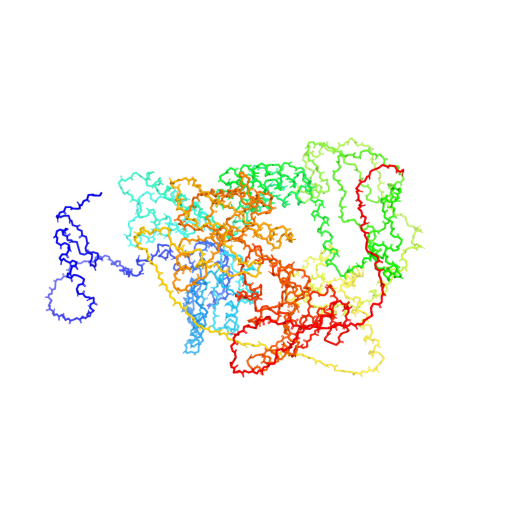26 VAL A N 1
ATOM 1730 C CA . VAL A 1 226 ? -14.183 -12.266 15.595 1.00 90.06 226 VAL A CA 1
ATOM 1731 C C . VAL A 1 226 ? -15.685 -12.387 15.343 1.00 90.06 226 VAL A C 1
ATOM 1733 O O . VAL A 1 226 ? -16.200 -13.486 15.151 1.00 90.06 226 VAL A O 1
ATOM 1736 N N . VAL A 1 227 ? -16.377 -11.251 15.352 1.00 90.50 227 VAL A N 1
ATOM 1737 C CA . VAL A 1 227 ? -17.796 -11.102 15.022 1.00 90.50 227 VAL A CA 1
ATOM 1738 C C . VAL A 1 227 ? -17.877 -10.209 13.791 1.00 90.50 227 VAL A C 1
ATOM 1740 O O . VAL A 1 227 ? -17.490 -9.042 13.842 1.00 90.50 227 VAL A O 1
ATOM 1743 N N . VAL A 1 228 ? -18.347 -10.777 12.682 1.00 89.44 228 VAL A N 1
ATOM 1744 C CA . VAL A 1 228 ? -18.544 -10.051 11.423 1.00 89.44 228 VAL A CA 1
ATOM 1745 C C . VAL A 1 228 ? -19.923 -9.401 11.442 1.00 89.44 228 VAL A C 1
ATOM 1747 O O . VAL A 1 228 ? -20.902 -10.047 11.808 1.00 89.44 228 VAL A O 1
ATOM 1750 N N . LEU A 1 229 ? -19.986 -8.132 11.052 1.00 89.69 229 LEU A N 1
ATOM 1751 C CA . LEU A 1 229 ? -21.200 -7.333 10.947 1.00 89.69 229 LEU A CA 1
ATOM 1752 C C . LEU A 1 229 ? -21.306 -6.810 9.511 1.00 89.69 229 LEU A C 1
ATOM 1754 O O . LEU A 1 229 ? -20.368 -6.199 8.995 1.00 89.69 229 LEU A O 1
ATOM 1758 N N . THR A 1 230 ? -22.424 -7.076 8.844 1.00 88.25 230 THR A N 1
ATOM 1759 C CA . THR A 1 230 ? -22.633 -6.703 7.437 1.00 88.25 230 THR A CA 1
ATOM 1760 C C . THR A 1 230 ? -23.061 -5.239 7.284 1.00 88.25 230 THR A C 1
ATOM 1762 O O . THR A 1 230 ? -23.322 -4.526 8.255 1.00 88.25 230 THR A O 1
ATOM 1765 N N . LYS A 1 231 ? -23.181 -4.779 6.033 1.00 86.19 231 LYS A N 1
ATOM 1766 C CA . LYS A 1 231 ? -24.077 -3.659 5.706 1.00 86.19 231 LYS A CA 1
ATOM 1767 C C . LYS A 1 231 ? -25.520 -4.030 6.060 1.00 86.19 231 LYS A C 1
ATOM 1769 O O . LYS A 1 231 ? -25.881 -5.204 5.953 1.00 86.19 231 LYS A O 1
ATOM 1774 N N . LEU A 1 232 ? -26.324 -3.036 6.433 1.00 87.38 232 LEU A N 1
ATOM 1775 C CA . LEU A 1 232 ? -27.772 -3.205 6.560 1.00 87.38 232 LEU A CA 1
ATOM 1776 C C . LEU A 1 232 ? -28.433 -3.254 5.176 1.00 87.38 232 LEU A C 1
ATOM 1778 O O . LEU A 1 232 ? -28.014 -2.546 4.256 1.00 87.38 232 LEU A O 1
ATOM 1782 N N . GLY A 1 233 ? -29.481 -4.063 5.040 1.00 87.25 233 GLY A N 1
ATOM 1783 C CA . GLY A 1 233 ? -30.383 -4.037 3.889 1.00 87.25 233 GLY A CA 1
ATOM 1784 C C . GLY A 1 233 ? -31.196 -2.739 3.819 1.00 87.25 233 GLY A C 1
ATOM 1785 O O . GLY A 1 233 ? -31.266 -1.983 4.788 1.00 87.25 233 GLY A O 1
ATOM 1786 N N . ILE A 1 234 ? -31.843 -2.478 2.676 1.00 87.19 234 ILE A N 1
ATOM 1787 C CA . ILE A 1 234 ? -32.672 -1.270 2.498 1.00 87.19 234 ILE A CA 1
ATOM 1788 C C . ILE A 1 234 ? -33.804 -1.251 3.536 1.00 87.19 234 ILE A C 1
ATOM 1790 O O . ILE A 1 234 ? -33.914 -0.278 4.274 1.00 87.19 234 ILE A O 1
ATOM 1794 N N . GLU A 1 235 ? -34.547 -2.351 3.674 1.00 92.44 235 GLU A N 1
ATOM 1795 C CA . GLU A 1 235 ? -35.649 -2.496 4.642 1.00 92.44 235 GLU A CA 1
ATOM 1796 C C . GLU A 1 235 ? -35.199 -2.321 6.101 1.00 92.44 235 GLU A C 1
ATOM 1798 O O . GLU A 1 235 ? -35.840 -1.620 6.879 1.00 92.44 235 GLU A O 1
ATOM 1803 N N . GLU A 1 236 ? -34.055 -2.906 6.474 1.00 92.38 236 GLU A N 1
ATOM 1804 C CA . GLU A 1 236 ? -33.456 -2.747 7.808 1.00 92.38 236 GLU A CA 1
ATOM 1805 C C . GLU A 1 236 ? -33.102 -1.275 8.077 1.00 92.38 236 GLU A C 1
ATOM 1807 O O . GLU A 1 236 ? -33.342 -0.733 9.155 1.00 92.38 236 GLU A O 1
ATOM 1812 N N . ASN A 1 237 ? -32.563 -0.589 7.073 1.00 90.88 237 ASN A N 1
ATOM 1813 C CA . ASN A 1 237 ? -32.174 0.809 7.179 1.00 90.88 237 ASN A CA 1
ATOM 1814 C C . ASN A 1 237 ? -33.404 1.751 7.192 1.00 90.88 237 ASN A C 1
ATOM 1816 O O . ASN A 1 237 ? -33.427 2.727 7.942 1.00 90.88 237 ASN A O 1
ATOM 1820 N N . VAL A 1 238 ? -34.478 1.414 6.465 1.00 93.50 238 VAL A N 1
ATOM 1821 C CA . VAL A 1 238 ? -35.802 2.059 6.589 1.00 93.50 238 VAL A CA 1
ATOM 1822 C C . VAL A 1 238 ? -36.386 1.836 7.987 1.00 93.50 238 VAL A C 1
ATOM 1824 O O . VAL A 1 238 ? -36.876 2.787 8.592 1.00 93.50 238 VAL A O 1
ATOM 1827 N N . GLN A 1 239 ? -36.270 0.636 8.563 1.00 93.38 239 GLN A N 1
ATOM 1828 C CA . GLN A 1 239 ? -36.724 0.361 9.929 1.00 93.38 239 GLN A CA 1
ATOM 1829 C C . GLN A 1 239 ? -35.974 1.217 10.969 1.00 93.38 239 GLN A C 1
ATOM 1831 O O . GLN A 1 239 ? -36.610 1.748 11.881 1.00 93.38 239 GLN A O 1
ATOM 1836 N N . VAL A 1 240 ? -34.657 1.420 10.820 1.00 93.19 240 VAL A N 1
ATOM 1837 C CA . VAL A 1 240 ? -33.880 2.353 11.667 1.00 93.19 240 VAL A CA 1
ATOM 1838 C C . VAL A 1 240 ? -34.390 3.794 11.533 1.00 93.19 240 VAL A C 1
ATOM 1840 O O . VAL A 1 240 ? -34.568 4.478 12.543 1.00 93.19 240 VAL A O 1
ATOM 1843 N N . LEU A 1 241 ? -34.660 4.256 10.308 1.00 93.69 241 LEU A N 1
ATOM 1844 C CA . LEU A 1 241 ? -35.195 5.597 10.047 1.00 93.69 241 LEU A CA 1
ATOM 1845 C C . LEU A 1 241 ? -36.594 5.796 10.657 1.00 93.69 241 LEU A C 1
ATOM 1847 O O . LEU A 1 241 ? -36.846 6.821 11.292 1.00 93.69 241 LEU A O 1
ATOM 1851 N N . SER A 1 242 ? -37.479 4.805 10.533 1.00 92.19 242 SER A N 1
ATOM 1852 C CA . SER A 1 242 ? -38.821 4.827 11.127 1.00 92.19 242 SER A CA 1
ATOM 1853 C C . SER A 1 242 ? -38.770 4.834 12.657 1.00 92.19 242 SER A C 1
ATOM 1855 O O . SER A 1 242 ? -39.413 5.675 13.284 1.00 92.19 242 SER A O 1
ATOM 1857 N N . GLN A 1 243 ? -37.928 3.994 13.275 1.00 91.62 243 GLN A N 1
ATOM 1858 C CA . GLN A 1 243 ? -37.710 4.025 14.728 1.00 91.62 243 GLN A CA 1
ATOM 1859 C C . GLN A 1 243 ? -37.164 5.375 15.218 1.00 91.62 243 GLN A C 1
ATOM 1861 O O . GLN A 1 243 ? -37.497 5.804 16.324 1.00 91.62 243 GLN A O 1
ATOM 1866 N N . ALA A 1 244 ? -36.320 6.048 14.429 1.00 90.88 244 ALA A N 1
ATOM 1867 C CA . ALA A 1 244 ? -35.842 7.387 14.755 1.00 90.88 244 ALA A CA 1
ATOM 1868 C C . ALA A 1 244 ? -36.975 8.423 14.678 1.00 90.88 244 ALA A C 1
ATOM 1870 O O . ALA A 1 244 ? -37.143 9.205 15.612 1.00 90.88 244 ALA A O 1
ATOM 1871 N N . LEU A 1 245 ? -37.806 8.392 13.630 1.00 90.38 245 LEU A N 1
ATOM 1872 C CA . LEU A 1 245 ? -38.983 9.262 13.522 1.00 90.38 245 LEU A CA 1
ATOM 1873 C C . LEU A 1 245 ? -39.979 9.067 14.670 1.00 90.38 245 LEU A C 1
ATOM 1875 O O . LEU A 1 245 ? -40.491 10.052 15.196 1.00 90.38 245 LEU A O 1
ATOM 1879 N N . ASP A 1 246 ? -40.227 7.834 15.107 1.00 88.75 246 ASP A N 1
ATOM 1880 C CA . ASP A 1 246 ? -41.137 7.578 16.228 1.00 88.75 246 ASP A CA 1
ATOM 1881 C C . ASP A 1 246 ? -40.579 8.075 17.570 1.00 88.75 246 ASP A C 1
ATOM 1883 O O . ASP A 1 246 ? -41.342 8.552 18.411 1.00 88.75 246 ASP A O 1
ATOM 1887 N N . ARG A 1 247 ? -39.250 8.086 17.753 1.00 87.75 247 ARG A N 1
ATOM 1888 C CA . ARG A 1 247 ? -38.599 8.751 18.900 1.00 87.75 247 ARG A CA 1
ATOM 1889 C C . ARG A 1 247 ? -38.728 10.274 18.840 1.00 87.75 247 ARG A C 1
ATOM 1891 O O . ARG A 1 247 ? -38.970 10.885 19.875 1.00 87.75 247 ARG A O 1
ATOM 1898 N N . VAL A 1 248 ? -38.592 10.877 17.656 1.00 86.56 248 VAL A N 1
ATOM 1899 C CA . VAL A 1 248 ? -38.785 12.326 17.428 1.00 86.56 248 VAL A CA 1
ATOM 1900 C C . VAL A 1 248 ? -40.234 12.716 17.755 1.00 86.56 248 VAL A C 1
ATOM 1902 O O . VAL A 1 248 ? -40.461 13.579 18.602 1.00 86.56 248 VAL A O 1
ATOM 1905 N N . ARG A 1 249 ? -41.217 11.980 17.214 1.00 85.38 249 ARG A N 1
ATOM 1906 C CA . ARG A 1 249 ? -42.650 12.128 17.542 1.00 85.38 249 ARG A CA 1
ATOM 1907 C C . ARG A 1 249 ? -42.914 11.989 19.046 1.00 85.38 249 ARG A C 1
ATOM 1909 O O . ARG A 1 249 ? -43.611 12.817 19.623 1.00 85.38 249 ARG A O 1
ATOM 1916 N N . ALA A 1 250 ? -42.336 10.976 19.696 1.00 83.81 250 ALA A N 1
ATOM 1917 C CA . ALA A 1 250 ? -42.501 10.736 21.133 1.00 83.81 250 ALA A CA 1
ATOM 1918 C C . ALA A 1 250 ? -41.795 11.774 22.031 1.00 83.81 250 ALA A C 1
ATOM 1920 O O . ALA A 1 250 ? -42.167 11.916 23.197 1.00 83.81 250 ALA A O 1
ATOM 1921 N N . ALA A 1 251 ? -40.804 12.504 21.511 1.00 80.00 251 ALA A N 1
ATOM 1922 C CA . ALA A 1 251 ? -40.175 13.636 22.192 1.00 80.00 251 ALA A CA 1
ATOM 1923 C C . ALA A 1 251 ? -40.997 14.937 22.089 1.00 80.00 251 ALA A C 1
ATOM 1925 O O . ALA A 1 251 ? -40.755 15.863 22.862 1.00 80.00 251 ALA A O 1
ATOM 1926 N N . GLY A 1 252 ? -41.969 15.002 21.170 1.00 74.94 252 GLY A N 1
ATOM 1927 C CA . GLY A 1 252 ? -42.719 16.219 20.843 1.00 74.94 252 GLY A CA 1
ATOM 1928 C C . GLY A 1 252 ? -42.028 17.127 19.817 1.00 74.94 252 GLY A C 1
ATOM 1929 O O . GLY A 1 252 ? -42.509 18.233 19.578 1.00 74.94 252 GLY A O 1
ATOM 1930 N N . ASP A 1 253 ? -40.931 16.668 19.205 1.00 78.00 253 ASP A N 1
ATOM 1931 C CA . ASP A 1 253 ? -40.251 17.359 18.106 1.00 78.00 253 ASP A CA 1
ATOM 1932 C C . ASP A 1 253 ? -41.137 17.311 16.834 1.00 78.00 253 ASP A C 1
ATOM 1934 O O . ASP A 1 253 ? -41.779 16.296 16.538 1.00 78.00 253 ASP A O 1
ATOM 1938 N N . VAL A 1 254 ? -41.181 18.402 16.058 1.00 75.31 254 VAL A N 1
ATOM 1939 C CA . VAL A 1 254 ? -42.006 18.490 14.835 1.00 75.31 254 VAL A CA 1
ATOM 1940 C C . VAL A 1 254 ? -41.431 17.598 13.730 1.00 75.31 254 VAL A C 1
ATOM 1942 O O . VAL A 1 254 ? -40.261 17.706 13.372 1.00 75.31 254 VAL A O 1
ATOM 1945 N N . VAL A 1 255 ? -42.276 16.744 13.143 1.00 78.50 255 VAL A N 1
ATOM 1946 C CA . VAL A 1 255 ? -41.953 15.955 11.943 1.00 78.50 255 VAL A CA 1
ATOM 1947 C C . VAL A 1 255 ? -42.748 16.502 10.765 1.00 78.50 255 VAL A C 1
ATOM 1949 O O . VAL A 1 255 ? -43.974 16.392 10.738 1.00 78.50 255 VAL A O 1
ATOM 1952 N N . HIS A 1 256 ? -42.055 17.067 9.775 1.00 78.44 256 HIS A N 1
ATOM 1953 C CA . HIS A 1 256 ? -42.705 17.614 8.586 1.00 78.44 256 HIS A CA 1
ATOM 1954 C C . HIS A 1 256 ? -43.416 16.529 7.761 1.00 78.44 256 HIS A C 1
ATOM 1956 O O . HIS A 1 256 ? -42.892 15.436 7.540 1.00 78.44 256 HIS A O 1
ATOM 1962 N N . THR A 1 257 ? -44.579 16.871 7.208 1.00 78.81 257 THR A N 1
ATOM 1963 C CA . THR A 1 257 ? -45.453 15.961 6.440 1.00 78.81 257 THR A CA 1
ATOM 1964 C C . THR A 1 257 ? -44.860 15.442 5.127 1.00 78.81 257 THR A C 1
ATOM 1966 O O . THR A 1 257 ? -45.380 14.479 4.572 1.00 78.81 257 THR A O 1
ATOM 1969 N N . TRP A 1 258 ? -43.777 16.048 4.626 1.00 81.69 258 TRP A N 1
ATOM 1970 C CA . TRP A 1 258 ? -43.067 15.605 3.420 1.00 81.69 258 TRP A CA 1
ATOM 1971 C C . TRP A 1 258 ? -41.998 14.530 3.685 1.00 81.69 258 TRP A C 1
ATOM 1973 O O . TRP A 1 258 ? -41.376 14.050 2.738 1.00 81.69 258 TRP A O 1
ATOM 1983 N N . ILE A 1 259 ? -41.773 14.149 4.949 1.00 86.31 259 ILE A N 1
ATOM 1984 C CA . ILE A 1 259 ? -40.894 13.033 5.318 1.00 86.31 259 ILE A CA 1
ATOM 1985 C C . ILE A 1 259 ? -41.723 11.744 5.289 1.00 86.31 259 ILE A C 1
ATOM 1987 O O . ILE A 1 259 ? -42.188 11.243 6.314 1.00 86.31 259 ILE A O 1
ATOM 1991 N N . ASP A 1 260 ? -41.953 11.258 4.070 1.00 86.31 260 ASP A N 1
ATOM 1992 C CA . ASP A 1 260 ? -42.762 10.081 3.768 1.00 86.31 260 ASP A CA 1
ATOM 1993 C C . ASP A 1 260 ? -41.923 8.797 3.608 1.00 86.31 260 ASP A C 1
ATOM 1995 O O . ASP A 1 260 ? -40.693 8.813 3.524 1.00 86.31 260 ASP A O 1
ATOM 1999 N N . GLU A 1 261 ? -42.597 7.648 3.583 1.00 87.62 261 GLU A N 1
ATOM 2000 C CA . GLU A 1 261 ? -41.965 6.337 3.403 1.00 87.62 261 GLU A CA 1
ATOM 2001 C C . GLU A 1 261 ? -41.156 6.216 2.085 1.00 87.62 261 GLU A C 1
ATOM 2003 O O . GLU A 1 261 ? -40.035 5.695 2.137 1.00 87.62 261 GLU A O 1
ATOM 2008 N N . PRO A 1 262 ? -41.612 6.749 0.928 1.00 88.38 262 PRO A N 1
ATOM 2009 C CA . PRO A 1 262 ? -40.781 6.896 -0.270 1.00 88.38 262 PRO A CA 1
ATOM 2010 C C . PRO A 1 262 ? -39.477 7.683 -0.057 1.00 88.38 262 PRO A C 1
ATOM 2012 O O . PRO A 1 262 ? -38.440 7.312 -0.619 1.00 88.38 262 PRO A O 1
ATOM 2015 N N . LEU A 1 263 ? -39.483 8.750 0.751 1.00 88.38 263 LEU A N 1
ATOM 2016 C CA . LEU A 1 263 ? -38.263 9.474 1.103 1.00 88.38 263 LEU A CA 1
ATOM 2017 C C . LEU A 1 263 ? -37.339 8.628 1.984 1.00 88.38 263 LEU A C 1
ATOM 2019 O O . LEU A 1 263 ? -36.130 8.637 1.745 1.00 88.38 263 LEU A O 1
ATOM 2023 N N . LEU A 1 264 ? -37.876 7.870 2.947 1.00 91.81 264 LEU A N 1
ATOM 2024 C CA . LEU A 1 264 ? -37.068 6.975 3.786 1.00 91.81 264 LEU A CA 1
ATOM 2025 C C . LEU A 1 264 ? -36.378 5.891 2.954 1.00 91.81 264 LEU A C 1
ATOM 2027 O O . LEU A 1 264 ? -35.172 5.703 3.094 1.00 91.81 264 LEU A O 1
ATOM 2031 N N . HIS A 1 265 ? -37.097 5.252 2.025 1.00 90.06 265 HIS A N 1
ATOM 2032 C CA . HIS A 1 265 ? -36.514 4.297 1.076 1.00 90.06 265 HIS A CA 1
ATOM 2033 C C . HIS A 1 265 ? -35.422 4.944 0.211 1.00 90.06 265 HIS A C 1
ATOM 2035 O O . HIS A 1 265 ? -34.370 4.345 -0.023 1.00 90.06 265 HIS A O 1
ATOM 2041 N N . TRP A 1 266 ? -35.624 6.191 -0.231 1.00 87.75 266 TRP A N 1
ATOM 2042 C CA . TRP A 1 266 ? -34.600 6.916 -0.984 1.00 87.75 266 TRP A CA 1
ATOM 2043 C C . TRP A 1 266 ? -33.351 7.231 -0.140 1.00 87.75 266 TRP A C 1
ATOM 2045 O O . TRP A 1 266 ? -32.235 7.062 -0.634 1.00 87.75 266 TRP A O 1
ATOM 2055 N N . ILE A 1 267 ? -33.509 7.645 1.124 1.00 88.31 267 ILE A N 1
ATOM 2056 C CA . ILE A 1 267 ? -32.387 7.878 2.050 1.00 88.31 267 ILE A CA 1
ATOM 2057 C C . ILE A 1 267 ? -31.647 6.562 2.332 1.00 88.31 267 ILE A C 1
ATOM 2059 O O . ILE A 1 267 ? -30.423 6.515 2.215 1.00 88.31 267 ILE A O 1
ATOM 2063 N N . ALA A 1 268 ? -32.378 5.486 2.635 1.00 87.00 268 ALA A N 1
ATOM 2064 C CA . ALA A 1 268 ? -31.825 4.163 2.909 1.00 87.00 268 ALA A CA 1
ATOM 2065 C C . ALA A 1 268 ? -31.023 3.601 1.723 1.00 87.00 268 ALA A C 1
ATOM 2067 O O . ALA A 1 268 ? -29.935 3.057 1.917 1.00 87.00 268 ALA A O 1
ATOM 2068 N N . SER A 1 269 ? -31.529 3.786 0.497 1.00 80.25 269 SER A N 1
ATOM 2069 C CA . SER A 1 269 ? -30.841 3.427 -0.749 1.00 80.25 269 SER A CA 1
ATOM 2070 C C . SER A 1 269 ? -29.597 4.289 -1.004 1.00 80.25 269 SER A C 1
ATOM 2072 O O . SER A 1 269 ? -28.560 3.759 -1.400 1.00 80.25 269 SER A O 1
ATOM 2074 N N . MET A 1 270 ? -29.661 5.600 -0.743 1.00 82.44 270 MET A N 1
ATOM 2075 C CA . MET A 1 270 ? -28.514 6.507 -0.887 1.00 82.44 270 MET A CA 1
ATOM 2076 C C . MET A 1 270 ? -27.385 6.186 0.108 1.00 82.44 270 MET A C 1
ATOM 2078 O O . MET A 1 270 ? -26.214 6.387 -0.208 1.00 82.44 270 MET A O 1
ATOM 2082 N N . ALA A 1 271 ? -27.725 5.709 1.305 1.00 80.38 271 ALA A N 1
ATOM 2083 C CA . ALA A 1 271 ? -26.774 5.468 2.383 1.00 80.38 271 ALA A CA 1
ATOM 2084 C C . ALA A 1 271 ? -26.025 4.123 2.308 1.00 80.38 271 ALA A C 1
ATOM 2086 O O . ALA A 1 271 ? -25.168 3.882 3.155 1.00 80.38 271 ALA A O 1
ATOM 2087 N N . ASP A 1 272 ? -26.325 3.251 1.334 1.00 78.56 272 ASP A N 1
ATOM 2088 C CA . ASP A 1 272 ? -25.555 2.021 1.044 1.00 78.56 272 ASP A CA 1
ATOM 2089 C C . ASP A 1 272 ? -25.299 1.134 2.294 1.00 78.56 272 ASP A C 1
ATOM 2091 O O . ASP A 1 272 ? -24.214 0.587 2.510 1.00 78.56 272 ASP A O 1
ATOM 2095 N N . GLY A 1 273 ? -26.321 1.029 3.155 1.00 80.94 273 GLY A N 1
ATOM 2096 C CA . GLY A 1 273 ? -26.311 0.233 4.389 1.00 80.94 273 GLY A CA 1
ATOM 2097 C C . GLY A 1 273 ? -25.651 0.884 5.615 1.00 80.94 273 GLY A C 1
ATOM 2098 O O . GLY A 1 273 ? -25.548 0.229 6.654 1.00 80.94 273 GLY A O 1
ATOM 2099 N N . ASP A 1 274 ? -25.221 2.149 5.533 1.00 87.25 274 ASP A N 1
ATOM 2100 C CA . ASP A 1 274 ? -24.708 2.928 6.668 1.00 87.25 274 ASP A CA 1
ATOM 2101 C C . ASP A 1 274 ? -25.850 3.658 7.409 1.00 87.25 274 ASP A C 1
ATOM 2103 O O . ASP A 1 274 ? -26.321 4.729 7.003 1.00 87.25 274 ASP A O 1
ATOM 2107 N N . ALA A 1 275 ? -26.275 3.112 8.553 1.00 89.56 275 ALA A N 1
ATOM 2108 C CA . ALA A 1 275 ? -27.297 3.730 9.403 1.00 89.56 275 ALA A CA 1
ATOM 2109 C C . ALA A 1 275 ? -26.908 5.125 9.930 1.00 89.56 275 ALA A C 1
ATOM 2111 O O . ALA A 1 275 ? -27.781 5.963 10.138 1.00 89.56 275 ALA A O 1
ATOM 2112 N N . ARG A 1 276 ? -25.615 5.422 10.131 1.00 88.00 276 ARG A N 1
ATOM 2113 C CA . ARG A 1 276 ? -25.157 6.740 10.606 1.00 88.00 276 ARG A CA 1
ATOM 2114 C C . ARG A 1 276 ? -25.298 7.780 9.496 1.00 88.00 276 ARG A C 1
ATOM 2116 O O . ARG A 1 276 ? -25.808 8.866 9.749 1.00 88.00 276 ARG A O 1
ATOM 2123 N N . THR A 1 277 ? -24.926 7.434 8.265 1.00 86.62 277 THR A N 1
ATOM 2124 C CA . THR A 1 277 ? -25.198 8.272 7.084 1.00 86.62 277 THR A CA 1
ATOM 2125 C C . THR A 1 277 ? -26.702 8.497 6.888 1.00 86.62 277 THR A C 1
ATOM 2127 O O . THR A 1 277 ? -27.123 9.624 6.626 1.00 86.62 277 THR A O 1
ATOM 2130 N N . SER A 1 278 ? -27.519 7.462 7.092 1.00 90.19 278 SER A N 1
ATOM 2131 C CA . SER A 1 278 ? -28.986 7.540 6.985 1.00 90.19 278 SER A CA 1
ATOM 2132 C C . SER A 1 278 ? -29.596 8.480 8.026 1.00 90.19 278 SER A C 1
ATOM 2134 O O . SER A 1 278 ? -30.347 9.389 7.679 1.00 90.19 278 SER A O 1
ATOM 2136 N N . LEU A 1 279 ? -29.228 8.311 9.299 1.00 91.12 279 LEU A N 1
ATOM 2137 C CA . LEU A 1 279 ? -29.710 9.138 10.407 1.00 91.12 279 LEU A CA 1
ATOM 2138 C C . LEU A 1 279 ? -29.278 10.604 10.260 1.00 91.12 279 LEU A C 1
ATOM 2140 O O . LEU A 1 279 ? -30.084 11.490 10.515 1.00 91.12 279 LEU A O 1
ATOM 2144 N N . ASN A 1 280 ? -28.064 10.874 9.771 1.00 89.44 280 ASN A N 1
ATOM 2145 C CA . ASN A 1 280 ? -27.608 12.239 9.487 1.00 89.44 280 ASN A CA 1
ATOM 2146 C C . ASN A 1 280 ? -28.356 12.875 8.292 1.00 89.44 280 ASN A C 1
ATOM 2148 O O . ASN A 1 280 ? -28.573 14.084 8.259 1.00 89.44 280 ASN A O 1
ATOM 2152 N N . ALA A 1 281 ? -28.766 12.081 7.295 1.00 88.19 281 ALA A N 1
ATOM 2153 C CA . ALA A 1 281 ? -29.596 12.561 6.187 1.00 88.19 281 ALA A CA 1
ATOM 2154 C C . ALA A 1 281 ? -31.051 12.833 6.619 1.00 88.19 281 ALA A C 1
ATOM 2156 O O . ALA A 1 281 ? -31.674 13.761 6.102 1.00 88.19 281 ALA A O 1
ATOM 2157 N N . LEU A 1 282 ? -31.569 12.074 7.592 1.00 90.62 282 LEU A N 1
ATOM 2158 C CA . LEU A 1 282 ? -32.857 12.326 8.243 1.00 90.62 282 LEU A CA 1
ATOM 2159 C C . LEU A 1 282 ? -32.811 13.561 9.159 1.00 90.62 282 LEU A C 1
ATOM 2161 O O . LEU A 1 282 ? -33.720 14.381 9.098 1.00 90.62 282 LEU A O 1
ATOM 2165 N N . GLU A 1 283 ? -31.744 13.739 9.944 1.00 89.75 283 GLU A N 1
ATOM 2166 C CA . GLU A 1 283 ? -31.475 14.964 10.718 1.00 89.75 283 GLU A CA 1
ATOM 2167 C C . GLU A 1 283 ? -31.480 16.193 9.799 1.00 89.75 283 GLU A C 1
ATOM 2169 O O . GLU A 1 283 ? -32.170 17.172 10.074 1.00 89.75 283 GLU A O 1
ATOM 2174 N N . LEU A 1 284 ? -30.799 16.114 8.649 1.00 87.31 284 LEU A N 1
ATOM 2175 C CA . LEU A 1 284 ? -30.819 17.182 7.651 1.00 87.31 284 LEU A CA 1
ATOM 2176 C C . LEU A 1 284 ? -32.235 17.433 7.100 1.00 87.31 284 LEU A C 1
ATOM 2178 O O . LEU A 1 284 ? -32.632 18.587 6.982 1.00 87.31 284 LEU A O 1
ATOM 2182 N N . ALA A 1 285 ? -33.021 16.388 6.818 1.00 87.75 285 ALA A N 1
ATOM 2183 C CA . ALA A 1 285 ? -34.407 16.531 6.360 1.00 87.75 285 ALA A CA 1
ATOM 2184 C C . ALA A 1 285 ? -35.330 17.184 7.411 1.00 87.75 285 ALA A C 1
ATOM 2186 O O . ALA A 1 285 ? -36.179 17.996 7.049 1.00 87.75 285 ALA A O 1
ATOM 2187 N N . LEU A 1 286 ? -35.138 16.865 8.695 1.00 86.56 286 LEU A N 1
ATOM 2188 C CA . LEU A 1 286 ? -35.866 17.451 9.829 1.00 86.56 286 LEU A CA 1
ATOM 2189 C C . LEU A 1 286 ? -35.456 18.905 10.127 1.00 86.56 286 LEU A C 1
ATOM 2191 O O . LEU A 1 286 ? -36.240 19.647 10.702 1.00 86.56 286 LEU A O 1
ATOM 2195 N N . VAL A 1 287 ? -34.239 19.319 9.753 1.00 84.88 287 VAL A N 1
ATOM 2196 C CA . VAL A 1 287 ? -33.716 20.676 10.012 1.00 84.88 287 VAL A CA 1
ATOM 2197 C C . VAL A 1 287 ? -33.878 21.621 8.813 1.00 84.88 287 VAL A C 1
ATOM 2199 O O . VAL A 1 287 ? -33.960 22.832 9.003 1.00 84.88 287 VAL A O 1
ATOM 2202 N N . THR A 1 288 ? -33.926 21.112 7.575 1.00 81.44 288 THR A N 1
ATOM 2203 C CA . THR A 1 288 ? -34.011 21.945 6.354 1.00 81.44 288 THR A CA 1
ATOM 2204 C C . THR A 1 288 ? -35.377 21.926 5.662 1.00 81.44 288 THR A C 1
ATOM 2206 O O . THR A 1 288 ? -35.463 22.290 4.488 1.00 81.44 288 THR A O 1
ATOM 2209 N N . GLY A 1 289 ? -36.433 21.461 6.331 1.00 76.56 289 GLY A N 1
ATOM 2210 C CA . GLY A 1 289 ? -37.790 21.501 5.792 1.00 76.56 289 GLY A CA 1
ATOM 2211 C C . GLY A 1 289 ? -38.409 22.894 5.890 1.00 76.56 289 GLY A C 1
ATOM 2212 O O . GLY A 1 289 ? -38.619 23.411 6.980 1.00 76.56 289 GLY A O 1
ATOM 2213 N N . ASP A 1 290 ? -38.748 23.483 4.745 1.00 77.31 290 ASP A N 1
ATOM 2214 C CA . ASP A 1 290 ? -39.630 24.651 4.686 1.00 77.31 290 ASP A CA 1
ATOM 2215 C C . ASP A 1 290 ? -41.086 24.159 4.635 1.00 77.31 290 ASP A C 1
ATOM 2217 O O . ASP A 1 290 ? -41.480 23.472 3.690 1.00 77.31 290 ASP A O 1
ATOM 2221 N N . GLU A 1 291 ? -41.882 24.477 5.659 1.00 70.12 291 GLU A N 1
ATOM 2222 C CA . GLU A 1 291 ? -43.291 24.064 5.763 1.00 70.12 291 GLU A CA 1
ATOM 2223 C C . GLU A 1 291 ? -44.219 24.795 4.781 1.00 70.12 291 GLU A C 1
ATOM 2225 O O . GLU A 1 291 ? -45.362 24.384 4.581 1.00 70.12 291 GLU A O 1
ATOM 2230 N N . HIS A 1 292 ? -43.741 25.870 4.152 1.00 73.62 292 HIS A N 1
ATOM 2231 C CA . HIS A 1 292 ? -44.461 26.616 3.124 1.00 73.62 292 HIS A CA 1
ATOM 2232 C C . HIS A 1 292 ? -44.040 26.211 1.701 1.00 73.62 292 HIS A C 1
ATOM 2234 O O . HIS A 1 292 ? -44.730 26.548 0.735 1.00 73.62 292 HIS A O 1
ATOM 2240 N N . ALA A 1 293 ? -42.949 25.451 1.550 1.00 76.12 293 ALA A N 1
ATOM 2241 C CA . ALA A 1 293 ? -42.504 24.923 0.265 1.00 76.12 293 ALA A CA 1
ATOM 2242 C C . ALA A 1 293 ? -43.203 23.592 -0.091 1.00 76.12 293 ALA A C 1
ATOM 2244 O O . ALA A 1 293 ? -43.404 22.732 0.771 1.00 76.12 293 ALA A O 1
ATOM 2245 N N . PRO A 1 294 ? -43.519 23.338 -1.377 1.00 82.62 294 PRO A N 1
ATOM 2246 C CA . PRO A 1 294 ? -44.039 22.043 -1.809 1.00 82.62 294 PRO A CA 1
ATOM 2247 C C . PRO A 1 294 ? -43.071 20.894 -1.486 1.00 82.62 294 PRO A C 1
ATOM 2249 O O . PRO A 1 294 ? -41.870 21.001 -1.738 1.00 82.62 294 PRO A O 1
ATOM 2252 N N . ALA A 1 295 ? -43.594 19.745 -1.046 1.00 80.75 295 ALA A N 1
ATOM 2253 C CA . ALA A 1 295 ? -42.808 18.548 -0.710 1.00 80.75 295 ALA A CA 1
ATOM 2254 C C . ALA A 1 295 ? -41.753 18.182 -1.778 1.00 80.75 295 ALA A C 1
ATOM 2256 O O . ALA A 1 295 ? -40.584 17.945 -1.472 1.00 80.75 295 ALA A O 1
ATOM 2257 N N . ALA A 1 296 ? -42.133 18.227 -3.060 1.00 79.88 296 ALA A N 1
ATOM 2258 C CA . ALA A 1 296 ? -41.237 17.945 -4.183 1.00 79.88 296 ALA A CA 1
ATOM 2259 C C . ALA A 1 296 ? -40.054 18.932 -4.313 1.00 79.88 296 ALA A C 1
ATOM 2261 O O . ALA A 1 296 ? -39.025 18.576 -4.893 1.00 79.88 296 ALA A O 1
ATOM 2262 N N . GLN A 1 297 ? -40.172 20.154 -3.787 1.00 83.06 297 GLN A N 1
ATOM 2263 C CA . GLN A 1 297 ? -39.093 21.140 -3.731 1.00 83.06 297 GLN A CA 1
ATOM 2264 C C . GLN A 1 297 ? -38.142 20.856 -2.561 1.00 83.06 297 GLN A C 1
ATOM 2266 O O . GLN A 1 297 ? -36.935 20.781 -2.791 1.00 83.06 297 GLN A O 1
ATOM 2271 N N . ASN A 1 298 ? -38.662 20.577 -1.360 1.00 83.62 298 ASN A N 1
ATOM 2272 C CA . ASN A 1 298 ? -37.843 20.170 -0.208 1.00 83.62 298 ASN A CA 1
ATOM 2273 C C . ASN A 1 298 ? -37.023 18.906 -0.516 1.00 83.62 298 ASN A C 1
ATOM 2275 O O . ASN A 1 298 ? -35.804 18.889 -0.341 1.00 83.62 298 ASN A O 1
ATOM 2279 N N . VAL A 1 299 ? -37.649 17.890 -1.123 1.00 84.06 299 VAL A N 1
ATOM 2280 C CA . VAL A 1 299 ? -36.961 16.672 -1.586 1.00 84.06 299 VAL A CA 1
ATOM 2281 C C . VAL A 1 299 ? -35.888 16.978 -2.644 1.00 84.06 299 VAL A C 1
ATOM 2283 O O . VAL A 1 299 ? -34.835 16.339 -2.647 1.00 84.06 299 VAL A O 1
ATOM 2286 N N . ARG A 1 300 ? -36.091 17.963 -3.535 1.00 82.56 300 ARG A N 1
ATOM 2287 C CA . ARG A 1 300 ? -35.060 18.405 -4.499 1.00 82.56 300 ARG A CA 1
ATOM 2288 C C . ARG A 1 300 ? -33.899 19.129 -3.815 1.00 82.56 300 ARG A C 1
ATOM 2290 O O . ARG A 1 300 ? -32.752 18.858 -4.167 1.00 82.56 300 ARG A O 1
ATOM 2297 N N . HIS A 1 301 ? -34.170 20.004 -2.846 1.00 82.69 301 HIS A N 1
ATOM 2298 C CA . HIS A 1 301 ? -33.141 20.711 -2.078 1.00 82.69 301 HIS A CA 1
ATOM 2299 C C . HIS A 1 301 ? -32.285 19.730 -1.260 1.00 82.69 301 HIS A C 1
ATOM 2301 O O . HIS A 1 301 ? -31.058 19.748 -1.376 1.00 82.69 301 HIS A O 1
ATOM 2307 N N . LEU A 1 302 ? -32.916 18.796 -0.541 1.00 83.44 302 LEU A N 1
ATOM 2308 C CA . LEU A 1 302 ? -32.241 17.730 0.206 1.00 83.44 302 LEU A CA 1
ATOM 2309 C C . LEU A 1 302 ? -31.359 16.864 -0.714 1.00 83.44 302 LEU A C 1
ATOM 2311 O O . LEU A 1 302 ? -30.182 16.635 -0.426 1.00 83.44 302 LEU A O 1
ATOM 2315 N N . LYS A 1 303 ? -31.883 16.456 -1.880 1.00 82.38 303 LYS A N 1
ATOM 2316 C CA . LYS A 1 303 ? -31.127 15.707 -2.903 1.00 82.38 303 LYS A CA 1
ATOM 2317 C C . LYS A 1 303 ? -29.941 16.498 -3.471 1.00 82.38 303 LYS A C 1
ATOM 2319 O O . LYS A 1 303 ? -28.917 15.896 -3.788 1.00 82.38 303 LYS A O 1
ATOM 2324 N N . ALA A 1 304 ? -30.046 17.821 -3.592 1.00 76.12 304 ALA A N 1
ATOM 2325 C CA . ALA A 1 304 ? -28.945 18.679 -4.034 1.00 76.12 304 ALA A CA 1
ATOM 2326 C C . ALA A 1 304 ? -27.863 18.856 -2.952 1.00 76.12 304 ALA A C 1
ATOM 2328 O O . ALA A 1 304 ? -26.673 18.836 -3.275 1.00 76.12 304 ALA A O 1
ATOM 2329 N N . ALA A 1 305 ? -28.259 18.974 -1.680 1.00 74.06 305 ALA A N 1
ATOM 2330 C CA . ALA A 1 305 ? -27.340 19.053 -0.547 1.00 74.06 305 ALA A CA 1
ATOM 2331 C C . ALA A 1 305 ? -26.544 17.746 -0.375 1.00 74.06 305 ALA A C 1
ATOM 2333 O O . ALA A 1 305 ? -25.313 17.759 -0.405 1.00 74.06 305 ALA A O 1
ATOM 2334 N N . LEU A 1 306 ? -27.235 16.604 -0.288 1.00 72.31 306 LEU A N 1
ATOM 2335 C CA . LEU A 1 306 ? -26.611 15.299 -0.038 1.00 72.31 306 LEU A CA 1
ATOM 2336 C C . LEU A 1 306 ? -25.690 14.837 -1.181 1.00 72.31 306 LEU A C 1
ATOM 2338 O O . LEU A 1 306 ? -24.643 14.242 -0.919 1.00 72.31 306 LEU A O 1
ATOM 2342 N N . LYS A 1 307 ? -25.996 15.182 -2.443 1.00 62.53 307 LYS A N 1
ATOM 2343 C CA . LYS A 1 307 ? -25.129 14.872 -3.600 1.00 62.53 307 LYS A CA 1
ATOM 2344 C C . LYS A 1 307 ? -23.721 15.471 -3.511 1.00 62.53 307 LYS A C 1
ATOM 2346 O O . LYS A 1 307 ? -22.804 14.907 -4.100 1.00 62.53 307 LYS A O 1
ATOM 2351 N N . ARG A 1 308 ? -23.523 16.577 -2.782 1.00 51.91 308 ARG A N 1
ATOM 2352 C CA . ARG A 1 308 ? -22.183 17.152 -2.540 1.00 51.91 308 ARG A CA 1
ATOM 2353 C C . ARG A 1 308 ? -21.384 16.380 -1.484 1.00 51.91 308 ARG A C 1
ATOM 2355 O O . ARG A 1 308 ? -20.163 16.491 -1.453 1.00 51.91 308 ARG A O 1
ATOM 2362 N N . THR A 1 309 ? -22.056 15.590 -0.649 1.00 45.34 309 THR A N 1
ATOM 2363 C CA . THR A 1 309 ? -21.465 14.866 0.488 1.00 45.34 309 THR A CA 1
ATOM 2364 C C . THR A 1 309 ? -21.190 13.395 0.163 1.00 45.34 309 THR A C 1
ATOM 2366 O O . THR A 1 309 ? -20.186 12.847 0.614 1.00 45.34 309 THR A O 1
ATOM 2369 N N . ALA A 1 310 ? -22.042 12.767 -0.656 1.00 46.31 310 ALA A N 1
ATOM 2370 C CA . ALA A 1 310 ? -21.996 11.336 -0.980 1.00 46.31 310 ALA A CA 1
ATOM 2371 C C . ALA A 1 310 ? -20.793 10.887 -1.844 1.00 46.31 310 ALA A C 1
ATOM 2373 O O . ALA A 1 310 ? -20.548 9.695 -1.979 1.00 46.31 310 ALA A O 1
ATOM 2374 N N . LEU A 1 311 ? -20.002 11.814 -2.400 1.00 45.47 311 LEU A N 1
ATOM 2375 C CA . LEU A 1 311 ? -18.788 11.506 -3.181 1.00 45.47 311 LEU A CA 1
ATOM 2376 C C . LEU A 1 311 ? -17.563 11.115 -2.319 1.00 45.47 311 LEU A C 1
ATOM 2378 O O . LEU A 1 311 ? -16.449 11.005 -2.832 1.00 45.47 311 LEU A O 1
ATOM 2382 N N . LYS A 1 312 ? -17.740 10.884 -1.011 1.00 44.28 312 LYS A N 1
ATOM 2383 C CA . LYS A 1 312 ? -16.691 10.386 -0.106 1.00 44.28 312 LYS A CA 1
ATOM 2384 C C . LYS A 1 312 ? -16.462 8.878 -0.267 1.00 44.28 312 LYS A C 1
ATOM 2386 O O . LYS A 1 312 ? -16.834 8.079 0.585 1.00 44.28 312 LYS A O 1
ATOM 2391 N N . TYR A 1 313 ? -15.802 8.515 -1.359 1.00 48.09 313 TYR A N 1
ATOM 2392 C CA . TYR A 1 313 ? -15.216 7.192 -1.558 1.00 48.09 313 TYR A CA 1
ATOM 2393 C C . TYR A 1 313 ? -14.128 6.897 -0.521 1.00 48.09 313 TYR A C 1
ATOM 2395 O O . TYR A 1 313 ? -13.212 7.699 -0.314 1.00 48.09 313 TYR A O 1
ATOM 2403 N N . ASP A 1 314 ? -14.215 5.725 0.104 1.00 53.72 314 ASP A N 1
ATOM 2404 C CA . ASP A 1 314 ? -13.175 5.218 0.990 1.00 53.72 314 ASP A CA 1
ATOM 2405 C C . ASP A 1 314 ? -11.999 4.670 0.166 1.00 53.72 314 ASP A C 1
ATOM 2407 O O . ASP A 1 314 ? -11.972 3.506 -0.230 1.00 53.72 314 ASP A O 1
ATOM 2411 N N . ARG A 1 315 ? -11.000 5.533 -0.062 1.00 47.97 315 ARG A N 1
ATOM 2412 C CA . ARG A 1 315 ? -9.708 5.193 -0.691 1.00 47.97 315 ARG A CA 1
ATOM 2413 C C . ARG A 1 315 ? -8.834 4.232 0.142 1.00 47.97 315 ARG A C 1
ATOM 2415 O O . ARG A 1 315 ? -7.696 3.976 -0.241 1.00 47.97 315 ARG A O 1
ATOM 2422 N N . THR A 1 316 ? -9.302 3.767 1.300 1.00 46.16 316 THR A N 1
ATOM 2423 C CA . THR A 1 316 ? -8.525 2.975 2.270 1.00 46.16 316 THR A CA 1
ATOM 2424 C C . THR A 1 316 ? -9.179 1.660 2.704 1.00 46.16 316 THR A C 1
ATOM 2426 O O . THR A 1 316 ? -8.488 0.838 3.304 1.00 46.16 316 THR A O 1
ATOM 2429 N N . GLY A 1 317 ? -10.460 1.438 2.397 1.00 59.66 317 GLY A N 1
ATOM 2430 C CA . GLY A 1 317 ? -11.226 0.254 2.804 1.00 59.66 317 GLY A CA 1
ATOM 2431 C C . GLY A 1 317 ? -11.509 -0.755 1.685 1.00 59.66 317 GLY A C 1
ATOM 2432 O O . GLY A 1 317 ? -11.077 -0.603 0.541 1.00 59.66 317 GLY A O 1
ATOM 2433 N N . ASP A 1 318 ? -12.282 -1.792 2.016 1.00 59.91 318 ASP A N 1
ATOM 2434 C CA . ASP A 1 318 ? -12.514 -2.965 1.155 1.00 59.91 318 ASP A CA 1
ATOM 2435 C C . ASP A 1 318 ? -13.100 -2.613 -0.231 1.00 59.91 318 ASP A C 1
ATOM 2437 O O . ASP A 1 318 ? -12.714 -3.208 -1.236 1.00 59.91 318 ASP A O 1
ATOM 2441 N N . MET A 1 319 ? -13.934 -1.566 -0.327 1.00 65.31 319 MET A N 1
ATOM 2442 C CA . MET A 1 319 ? -14.539 -1.091 -1.586 1.00 65.31 319 MET A CA 1
ATOM 2443 C C . MET A 1 319 ? -13.518 -0.706 -2.674 1.00 65.31 319 MET A C 1
ATOM 2445 O O . MET A 1 319 ? -13.835 -0.823 -3.863 1.00 65.31 319 MET A O 1
ATOM 2449 N N . HIS A 1 320 ? -12.306 -0.279 -2.300 1.00 71.69 320 HIS A N 1
ATOM 2450 C CA . HIS A 1 320 ? -11.202 -0.056 -3.241 1.00 71.69 320 HIS A CA 1
ATOM 2451 C C . HIS A 1 320 ? -10.765 -1.379 -3.886 1.00 71.69 320 HIS A C 1
ATOM 2453 O O . HIS A 1 320 ? -10.727 -1.498 -5.115 1.00 71.69 320 HIS A O 1
ATOM 2459 N N . TYR A 1 321 ? -10.523 -2.402 -3.061 1.00 75.62 321 TYR A N 1
ATOM 2460 C CA . TYR A 1 321 ? -10.121 -3.734 -3.509 1.00 75.62 321 TYR A CA 1
ATOM 2461 C C . TYR A 1 321 ? -11.234 -4.457 -4.274 1.00 75.62 321 TYR A C 1
ATOM 2463 O O . TYR A 1 321 ? -10.954 -5.079 -5.299 1.00 75.62 321 TYR A O 1
ATOM 2471 N N . ASP A 1 322 ? -12.491 -4.333 -3.851 1.00 80.94 322 ASP A N 1
ATOM 2472 C CA . ASP A 1 322 ? -13.627 -4.936 -4.548 1.00 80.94 322 ASP A CA 1
ATOM 2473 C C . ASP A 1 322 ? -13.832 -4.328 -5.939 1.00 80.94 322 ASP A C 1
ATOM 2475 O O . ASP A 1 322 ? -13.973 -5.068 -6.914 1.00 80.94 322 ASP A O 1
ATOM 2479 N N . THR A 1 323 ? -13.782 -2.996 -6.070 1.00 86.44 323 THR A N 1
ATOM 2480 C CA . THR A 1 323 ? -14.031 -2.326 -7.359 1.00 86.44 323 THR A CA 1
ATOM 2481 C C . THR A 1 323 ? -12.937 -2.661 -8.388 1.00 86.44 323 THR A C 1
ATOM 2483 O O . THR A 1 323 ? -13.250 -3.019 -9.527 1.00 86.44 323 THR A O 1
ATOM 2486 N N . ILE A 1 324 ? -11.655 -2.652 -7.994 1.00 91.25 324 ILE A N 1
ATOM 2487 C CA . ILE A 1 324 ? -10.552 -3.044 -8.892 1.00 91.25 324 ILE A CA 1
ATOM 2488 C C . ILE A 1 324 ? -10.556 -4.552 -9.198 1.00 91.25 324 ILE A C 1
ATOM 2490 O O . ILE A 1 324 ? -10.244 -4.963 -10.317 1.00 91.25 324 ILE A O 1
ATOM 2494 N N . SER A 1 325 ? -10.965 -5.387 -8.237 1.00 90.00 325 SER A N 1
ATOM 2495 C CA . SER A 1 325 ? -11.102 -6.839 -8.407 1.00 90.00 325 SER A CA 1
ATOM 2496 C C . SER A 1 325 ? -12.283 -7.202 -9.314 1.00 90.00 325 SER A C 1
ATOM 2498 O O . SER A 1 325 ? -12.202 -8.173 -10.066 1.00 90.00 325 SER A O 1
ATOM 2500 N N . ALA A 1 326 ? -13.360 -6.413 -9.307 1.00 92.81 326 ALA A N 1
ATOM 2501 C CA . ALA A 1 326 ? -14.482 -6.546 -10.231 1.00 92.81 326 ALA A CA 1
ATOM 2502 C C . ALA A 1 326 ? -14.097 -6.135 -11.663 1.00 92.81 326 ALA A C 1
ATOM 2504 O O . ALA A 1 326 ? -14.415 -6.864 -12.606 1.00 92.81 326 ALA A O 1
ATOM 2505 N N . MET A 1 327 ? -13.326 -5.050 -11.838 1.00 96.56 327 MET A N 1
ATOM 2506 C CA . MET A 1 327 ? -12.741 -4.687 -13.139 1.00 96.56 327 MET A CA 1
ATOM 2507 C C . MET A 1 327 ? -11.849 -5.817 -13.681 1.00 96.56 327 MET A C 1
ATOM 2509 O O . MET A 1 327 ? -12.044 -6.266 -14.808 1.00 96.56 327 MET A O 1
ATOM 2513 N N . HIS A 1 328 ? -10.921 -6.333 -12.865 1.00 95.00 328 HIS A N 1
ATOM 2514 C CA . HIS A 1 328 ? -10.040 -7.456 -13.223 1.00 95.00 328 HIS A CA 1
ATOM 2515 C C . HIS A 1 328 ? -10.812 -8.715 -13.637 1.00 95.00 328 HIS A C 1
ATOM 2517 O O . HIS A 1 328 ? -10.531 -9.282 -14.692 1.00 95.00 328 HIS A O 1
ATOM 2523 N N . LYS A 1 329 ? -11.829 -9.128 -12.868 1.00 92.81 329 LYS A N 1
ATOM 2524 C CA . LYS A 1 329 ? -12.680 -10.274 -13.241 1.00 92.81 329 LYS A CA 1
ATOM 2525 C C . LYS A 1 329 ? -13.475 -10.027 -14.528 1.00 92.81 329 LYS A C 1
ATOM 2527 O O . LYS A 1 329 ? -13.667 -10.966 -15.293 1.00 92.81 329 LYS A O 1
ATOM 2532 N N . SER A 1 330 ? -13.901 -8.790 -14.787 1.00 94.50 330 SER A N 1
ATOM 2533 C CA . SER A 1 330 ? -14.639 -8.426 -16.007 1.00 94.50 330 SER A CA 1
ATOM 2534 C C . SER A 1 330 ? -13.747 -8.483 -17.253 1.00 94.50 330 SER A C 1
ATOM 2536 O O . SER A 1 330 ? -14.147 -9.064 -18.258 1.00 94.50 330 SER A O 1
ATOM 2538 N N . ILE A 1 331 ? -12.505 -7.987 -17.156 1.00 92.81 331 ILE A N 1
ATOM 2539 C CA . ILE A 1 331 ? -11.477 -8.129 -18.202 1.00 92.81 331 ILE A CA 1
ATOM 2540 C C . ILE A 1 331 ? -11.201 -9.614 -18.472 1.00 92.81 331 ILE A C 1
ATOM 2542 O O . ILE A 1 331 ? -11.289 -10.055 -19.615 1.00 92.81 331 ILE A O 1
ATOM 2546 N N . ARG A 1 332 ? -10.938 -10.407 -17.423 1.00 91.06 332 ARG A N 1
ATOM 2547 C CA . ARG A 1 332 ? -10.698 -11.862 -17.504 1.00 91.06 332 ARG A CA 1
ATOM 2548 C C . ARG A 1 332 ? -11.856 -12.629 -18.146 1.00 91.06 332 ARG A C 1
ATOM 2550 O O . ARG A 1 332 ? -11.617 -13.516 -18.956 1.00 91.06 332 ARG A O 1
ATOM 2557 N N . GLY A 1 333 ? -13.095 -12.272 -17.806 1.00 88.00 333 GLY A N 1
ATOM 2558 C CA . GLY A 1 333 ? -14.319 -12.832 -18.390 1.00 88.00 333 GLY A CA 1
ATOM 2559 C C . GLY A 1 333 ? -14.671 -12.299 -19.785 1.00 88.00 333 GLY A C 1
ATOM 2560 O O . GLY A 1 333 ? -15.733 -12.638 -20.301 1.00 88.00 333 GLY A O 1
ATOM 2561 N N . SER A 1 334 ? -13.815 -11.462 -20.381 1.00 90.62 334 SER A N 1
ATOM 2562 C CA . SER A 1 334 ? -14.023 -10.807 -21.678 1.00 90.62 334 SER A CA 1
ATOM 2563 C C . SER A 1 334 ? -15.352 -10.046 -21.784 1.00 90.62 334 SER A C 1
ATOM 2565 O O . SER A 1 334 ? -16.062 -10.143 -22.785 1.00 90.62 334 SER A O 1
ATOM 2567 N N . ASN A 1 335 ? -15.695 -9.294 -20.732 1.00 93.19 335 ASN A N 1
ATOM 2568 C CA . ASN A 1 335 ? -16.847 -8.396 -20.679 1.00 93.19 335 ASN A CA 1
ATOM 2569 C C . ASN A 1 335 ? -16.353 -6.943 -20.553 1.00 93.19 335 ASN A C 1
ATOM 2571 O O . ASN A 1 335 ? -16.040 -6.468 -19.455 1.00 93.19 335 ASN A O 1
ATOM 2575 N N . ALA A 1 336 ? -16.252 -6.262 -21.699 1.00 89.88 336 ALA A N 1
ATOM 2576 C CA . ALA A 1 336 ? -15.756 -4.892 -21.787 1.00 89.88 336 ALA A CA 1
ATOM 2577 C C . ALA A 1 336 ? -16.691 -3.891 -21.087 1.00 89.88 336 ALA A C 1
ATOM 2579 O O . ALA A 1 336 ? -16.209 -3.064 -20.318 1.00 89.88 336 ALA A O 1
ATOM 2580 N N . ASP A 1 337 ? -18.012 -4.009 -21.262 1.00 90.69 337 ASP A N 1
ATOM 2581 C CA . ASP A 1 337 ? -19.002 -3.098 -20.665 1.00 90.69 337 ASP A CA 1
ATOM 2582 C C . ASP A 1 337 ? -18.920 -3.071 -19.133 1.00 90.69 337 ASP A C 1
ATOM 2584 O O . ASP A 1 337 ? -18.853 -2.007 -18.512 1.00 90.69 337 ASP A O 1
ATOM 2588 N N . ALA A 1 338 ? -18.857 -4.250 -18.506 1.00 90.19 338 ALA A N 1
ATOM 2589 C CA . ALA A 1 338 ? -18.695 -4.368 -17.062 1.00 90.19 338 ALA A CA 1
ATOM 2590 C C . ALA A 1 338 ? -17.334 -3.819 -16.608 1.00 90.19 338 ALA A C 1
ATOM 2592 O O . ALA A 1 338 ? -17.262 -3.091 -15.617 1.00 90.19 338 ALA A O 1
ATOM 2593 N N . ALA A 1 339 ? -16.253 -4.107 -17.342 1.00 95.38 339 ALA A N 1
ATOM 2594 C CA . ALA A 1 339 ? -14.929 -3.584 -17.018 1.00 95.38 339 ALA A CA 1
ATOM 2595 C C . ALA A 1 339 ? -14.878 -2.045 -17.098 1.00 95.38 339 ALA A C 1
ATOM 2597 O O . ALA A 1 339 ? -14.321 -1.405 -16.203 1.00 95.38 339 ALA A O 1
ATOM 2598 N N . LEU A 1 340 ? -15.518 -1.447 -18.108 1.00 96.12 340 LEU A N 1
ATOM 2599 C CA . LEU A 1 340 ? -15.661 0.001 -18.257 1.00 96.12 340 LEU A CA 1
ATOM 2600 C C . LEU A 1 340 ? -16.538 0.622 -17.165 1.00 96.12 340 LEU A C 1
ATOM 2602 O O . LEU A 1 340 ? -16.193 1.688 -16.659 1.00 96.12 340 LEU A O 1
ATOM 2606 N N . TYR A 1 341 ? -17.619 -0.037 -16.739 1.00 94.50 341 TYR A N 1
ATOM 2607 C CA . TYR A 1 341 ? -18.429 0.422 -15.606 1.00 94.50 341 TYR A CA 1
ATOM 2608 C C . TYR A 1 341 ? -17.610 0.488 -14.305 1.00 94.50 341 TYR A C 1
ATOM 2610 O O . TYR A 1 341 ? -17.647 1.497 -13.593 1.00 94.50 341 TYR A O 1
ATOM 2618 N N . TRP A 1 342 ? -16.816 -0.548 -14.008 1.00 94.88 342 TRP A N 1
ATOM 2619 C CA . TRP A 1 342 ? -15.948 -0.557 -12.825 1.00 94.88 342 TRP A CA 1
ATOM 2620 C C . TRP A 1 342 ? -14.810 0.470 -12.927 1.00 94.88 342 TRP A C 1
ATOM 2622 O O . TRP A 1 342 ? -14.528 1.154 -11.942 1.00 94.88 342 TRP A O 1
ATOM 2632 N N . LEU A 1 343 ? -14.216 0.653 -14.114 1.00 95.56 343 LEU A N 1
ATOM 2633 C CA . LEU A 1 343 ? -13.263 1.735 -14.390 1.00 95.56 343 LEU A CA 1
ATOM 2634 C C . LEU A 1 343 ? -13.887 3.114 -14.129 1.00 95.56 343 LEU A C 1
ATOM 2636 O O . LEU A 1 343 ? -13.323 3.913 -13.382 1.00 95.56 343 LEU A O 1
ATOM 2640 N N . ALA A 1 344 ? -15.053 3.391 -14.716 1.00 93.00 344 ALA A N 1
ATOM 2641 C CA . ALA A 1 344 ? -15.746 4.669 -14.584 1.00 93.00 344 ALA A CA 1
ATOM 2642 C C . ALA A 1 344 ? -16.107 4.967 -13.123 1.00 93.00 344 ALA A C 1
ATOM 2644 O O . ALA A 1 344 ? -15.941 6.101 -12.673 1.00 93.00 344 ALA A O 1
ATOM 2645 N N . ARG A 1 345 ? -16.513 3.943 -12.354 1.00 86.69 345 ARG A N 1
ATOM 2646 C CA . ARG A 1 345 ? -16.695 4.052 -10.901 1.00 86.69 345 ARG A CA 1
ATOM 2647 C C . ARG A 1 345 ? -15.417 4.490 -10.186 1.00 86.69 345 ARG A C 1
ATOM 2649 O O . ARG A 1 345 ? -15.489 5.442 -9.419 1.00 86.69 345 ARG A O 1
ATOM 2656 N N . MET A 1 346 ? -14.275 3.845 -10.441 1.00 88.75 346 MET A N 1
ATOM 2657 C CA . MET A 1 346 ? -12.995 4.202 -9.805 1.00 88.75 346 MET A CA 1
ATOM 2658 C C . MET A 1 346 ? -12.520 5.611 -10.192 1.00 88.75 346 MET A C 1
ATOM 2660 O O . MET A 1 346 ? -12.053 6.372 -9.348 1.00 88.75 346 MET A O 1
ATOM 2664 N N . VAL A 1 347 ? -12.675 6.003 -11.458 1.00 87.94 347 VAL A N 1
ATOM 2665 C CA . VAL A 1 347 ? -12.302 7.351 -11.916 1.00 87.94 347 VAL A CA 1
ATOM 2666 C C . VAL A 1 347 ? -13.200 8.418 -11.278 1.00 87.94 347 VAL A C 1
ATOM 2668 O O . VAL A 1 347 ? -12.691 9.403 -10.746 1.00 87.94 347 VAL A O 1
ATOM 2671 N N . ALA A 1 348 ? -14.521 8.209 -11.250 1.00 80.62 348 ALA A N 1
ATOM 2672 C CA . ALA A 1 348 ? -15.468 9.124 -10.606 1.00 80.62 348 ALA A CA 1
ATOM 2673 C C . ALA A 1 348 ? -15.301 9.191 -9.076 1.00 80.62 348 ALA A C 1
ATOM 2675 O O . ALA A 1 348 ? -15.600 10.217 -8.465 1.00 80.62 348 ALA A O 1
ATOM 2676 N N . SER A 1 349 ? -14.800 8.118 -8.458 1.00 70.75 349 SER A N 1
ATOM 2677 C CA . SER A 1 349 ? -14.492 8.048 -7.029 1.00 70.75 349 SER A CA 1
ATOM 2678 C C . SER A 1 349 ? -13.109 8.624 -6.671 1.00 70.75 349 SER A C 1
ATOM 2680 O O . SER A 1 349 ? -12.770 8.758 -5.493 1.00 70.75 349 SER A O 1
ATOM 2682 N N . GLY A 1 350 ? -12.318 9.022 -7.674 1.00 73.69 350 GLY A N 1
ATOM 2683 C CA . GLY A 1 350 ? -11.010 9.648 -7.500 1.00 73.69 350 GLY A CA 1
ATOM 2684 C C . GLY A 1 350 ? -9.886 8.668 -7.157 1.00 73.69 350 GLY A C 1
ATOM 2685 O O . GLY A 1 350 ? -8.975 9.032 -6.409 1.00 73.69 350 GLY A O 1
ATOM 2686 N N . GLU A 1 351 ? -9.952 7.438 -7.655 1.00 83.62 351 GLU A N 1
ATOM 2687 C CA . GLU A 1 351 ? -8.860 6.462 -7.592 1.00 83.62 351 GLU A CA 1
ATOM 2688 C C . GLU A 1 351 ? -7.589 6.961 -8.314 1.00 83.62 351 GLU A C 1
ATOM 2690 O O . GLU A 1 351 ? -7.671 7.798 -9.214 1.00 83.62 351 GLU A O 1
ATOM 2695 N N . ASP A 1 352 ? -6.404 6.461 -7.940 1.00 86.75 352 ASP A N 1
ATOM 2696 C CA . ASP A 1 352 ? -5.149 6.794 -8.638 1.00 86.75 352 ASP A CA 1
ATOM 2697 C C . ASP A 1 352 ? -5.133 6.174 -10.056 1.00 86.75 352 ASP A C 1
ATOM 2699 O O . ASP A 1 352 ? -5.106 4.944 -10.176 1.00 86.75 352 ASP A O 1
ATOM 2703 N N . PRO A 1 353 ? -5.073 6.965 -11.151 1.00 91.75 353 PRO A N 1
ATOM 2704 C CA . PRO A 1 353 ? -4.979 6.419 -12.508 1.00 91.75 353 PRO A CA 1
ATOM 2705 C C . PRO A 1 353 ? -3.774 5.491 -12.691 1.00 91.75 353 PRO A C 1
ATOM 2707 O O . PRO A 1 353 ? -3.858 4.489 -13.402 1.00 91.75 353 PRO A O 1
ATOM 2710 N N . LEU A 1 354 ? -2.667 5.771 -11.994 1.00 93.12 354 LEU A N 1
ATOM 2711 C CA . LEU A 1 354 ? -1.468 4.940 -12.036 1.00 93.12 354 LEU A CA 1
ATOM 2712 C C . LEU A 1 354 ? -1.668 3.610 -11.296 1.00 93.12 354 LEU A C 1
ATOM 2714 O O . LEU A 1 354 ? -1.050 2.616 -11.670 1.00 93.12 354 LEU A O 1
ATOM 2718 N N . PHE A 1 355 ? -2.539 3.545 -10.284 1.00 92.69 355 PHE A N 1
ATOM 2719 C CA . PHE A 1 355 ? -2.919 2.291 -9.627 1.00 92.69 355 PHE A CA 1
ATOM 2720 C C . PHE A 1 355 ? -3.727 1.405 -10.571 1.00 92.69 355 PHE A C 1
ATOM 2722 O O . PHE A 1 355 ? -3.388 0.232 -10.741 1.00 92.69 355 PHE A O 1
ATOM 2729 N N . ILE A 1 356 ? -4.723 1.982 -11.248 1.00 95.44 356 ILE A N 1
ATOM 2730 C CA . ILE A 1 356 ? -5.519 1.269 -12.251 1.00 95.44 356 ILE A CA 1
ATOM 2731 C C . ILE A 1 356 ? -4.596 0.760 -13.369 1.00 95.44 356 ILE A C 1
ATOM 2733 O O . ILE A 1 356 ? -4.578 -0.438 -13.649 1.00 95.44 356 ILE A O 1
ATOM 2737 N N . ALA A 1 357 ? -3.744 1.619 -13.936 1.00 96.62 357 ALA A N 1
ATOM 2738 C CA . ALA A 1 357 ? -2.810 1.236 -14.995 1.00 96.62 357 ALA A CA 1
ATOM 2739 C C . ALA A 1 357 ? -1.792 0.157 -14.559 1.00 96.62 357 ALA A C 1
ATOM 2741 O O . ALA A 1 357 ? -1.548 -0.785 -15.314 1.00 96.62 357 ALA A O 1
ATOM 2742 N N . ARG A 1 358 ? -1.267 0.203 -13.320 1.00 96.62 358 ARG A N 1
ATOM 2743 C CA . ARG A 1 358 ? -0.442 -0.888 -12.750 1.00 96.62 358 ARG A CA 1
ATOM 2744 C C . ARG A 1 358 ? -1.185 -2.229 -12.745 1.00 96.62 358 ARG A C 1
ATOM 2746 O O . ARG A 1 358 ? -0.577 -3.264 -13.004 1.00 96.62 358 ARG A O 1
ATOM 2753 N N . ARG A 1 359 ? -2.498 -2.237 -12.490 1.00 95.94 359 ARG A N 1
ATOM 2754 C CA . ARG A 1 359 ? -3.323 -3.456 -12.552 1.00 95.94 359 ARG A CA 1
ATOM 2755 C C . ARG A 1 359 ? -3.615 -3.897 -13.990 1.00 95.94 359 ARG A C 1
ATOM 2757 O O . ARG A 1 359 ? -3.673 -5.102 -14.227 1.00 95.94 359 ARG A O 1
ATOM 2764 N N . LEU A 1 360 ? -3.729 -2.985 -14.957 1.00 97.12 360 LEU A N 1
ATOM 2765 C CA . LEU A 1 360 ? -3.847 -3.348 -16.380 1.00 97.12 360 LEU A CA 1
ATOM 2766 C C . LEU A 1 360 ? -2.578 -4.048 -16.898 1.00 97.12 360 LEU A C 1
ATOM 2768 O O . LEU A 1 360 ? -2.688 -5.075 -17.563 1.00 97.12 360 LEU A O 1
ATOM 2772 N N . ILE A 1 361 ? -1.387 -3.586 -16.491 1.00 97.56 361 ILE A N 1
ATOM 2773 C CA . ILE A 1 361 ? -0.104 -4.266 -16.770 1.00 97.56 361 ILE A CA 1
ATOM 2774 C C . ILE A 1 361 ? -0.100 -5.704 -16.219 1.00 97.56 361 ILE A C 1
ATOM 2776 O O . ILE A 1 361 ? 0.364 -6.623 -16.893 1.00 97.56 361 ILE A O 1
ATOM 2780 N N . VAL A 1 362 ? -0.668 -5.931 -15.027 1.00 95.06 362 VAL A N 1
ATOM 2781 C CA . VAL A 1 362 ? -0.819 -7.291 -14.478 1.00 95.06 362 VAL A CA 1
ATOM 2782 C C . VAL A 1 362 ? -1.777 -8.134 -15.326 1.00 95.06 362 VAL A C 1
ATOM 2784 O O . VAL A 1 362 ? -1.410 -9.251 -15.667 1.00 95.06 362 VAL A O 1
ATOM 2787 N N . CYS A 1 363 ? -2.947 -7.625 -15.740 1.00 94.31 363 CYS A N 1
ATOM 2788 C CA . CYS A 1 363 ? -3.857 -8.377 -16.628 1.00 94.31 363 CYS A CA 1
ATOM 2789 C C . CYS A 1 363 ? -3.213 -8.734 -17.976 1.00 94.31 363 CYS A C 1
ATOM 2791 O O . CYS A 1 363 ? -3.408 -9.843 -18.469 1.00 94.31 363 CYS A O 1
ATOM 2793 N N . ALA A 1 364 ? -2.423 -7.834 -18.565 1.00 95.12 364 ALA A N 1
ATOM 2794 C CA . ALA A 1 364 ? -1.717 -8.115 -19.810 1.00 95.12 364 ALA A CA 1
ATOM 2795 C C . ALA A 1 364 ? -0.787 -9.339 -19.692 1.00 95.12 364 ALA A C 1
ATOM 2797 O O . ALA A 1 364 ? -0.778 -10.200 -20.572 1.00 95.12 364 ALA A O 1
ATOM 2798 N N . SER A 1 365 ? -0.062 -9.457 -18.577 1.00 92.69 365 SER A N 1
ATOM 2799 C CA . SER A 1 365 ? 0.861 -10.570 -18.323 1.00 92.69 365 SER A CA 1
ATOM 2800 C C . SER A 1 365 ? 0.203 -11.820 -17.726 1.00 92.69 365 SER A C 1
ATOM 2802 O O . SER A 1 365 ? 0.674 -12.919 -18.006 1.00 92.69 365 SER A O 1
ATOM 2804 N N . GLU A 1 366 ? -0.845 -11.682 -16.907 1.00 93.06 366 GLU A N 1
ATOM 2805 C CA . GLU A 1 366 ? -1.535 -12.783 -16.209 1.00 93.06 366 GLU A CA 1
ATOM 2806 C C . GLU A 1 366 ? -2.633 -13.429 -17.061 1.00 93.06 366 GLU A C 1
ATOM 2808 O O . GLU A 1 366 ? -2.715 -14.654 -17.101 1.00 93.06 366 GLU A O 1
ATOM 2813 N N . ASP A 1 367 ? -3.455 -12.616 -17.733 1.00 91.44 367 ASP A N 1
ATOM 2814 C CA . ASP A 1 367 ? -4.691 -13.041 -18.403 1.00 91.44 367 ASP A CA 1
ATOM 2815 C C . ASP A 1 367 ? -4.611 -13.042 -19.933 1.00 91.44 367 ASP A C 1
ATOM 2817 O O . ASP A 1 367 ? -5.406 -13.732 -20.570 1.00 91.44 367 ASP A O 1
ATOM 2821 N N . CYS A 1 368 ? -3.686 -12.284 -20.533 1.00 88.38 368 CYS A N 1
ATOM 2822 C CA . CYS A 1 368 ? -3.508 -12.214 -21.993 1.00 88.38 368 CYS A CA 1
ATOM 2823 C C . CYS A 1 368 ? -2.200 -12.872 -22.473 1.00 88.38 368 CYS A C 1
ATOM 2825 O O . CYS A 1 368 ? -2.170 -13.437 -23.561 1.00 88.38 368 CYS A O 1
ATOM 2827 N N . CYS A 1 369 ? -1.125 -12.819 -21.673 1.00 86.31 369 CYS A N 1
ATOM 2828 C CA . CYS A 1 369 ? 0.191 -13.403 -21.971 1.00 86.31 369 CYS A CA 1
ATOM 2829 C C . CYS A 1 369 ? 0.733 -13.019 -23.372 1.00 86.31 369 CYS A C 1
ATOM 2831 O O . CYS A 1 369 ? 1.270 -13.861 -24.095 1.00 86.31 369 CYS A O 1
ATOM 2833 N N . SER A 1 370 ? 0.598 -11.744 -23.758 1.00 83.50 370 SER A N 1
ATOM 2834 C CA . SER A 1 370 ? 1.034 -11.234 -25.067 1.00 83.50 370 SER A CA 1
ATOM 2835 C C . SER A 1 370 ? 1.849 -9.943 -24.969 1.00 83.50 370 SER A C 1
ATOM 2837 O O . SER A 1 370 ? 1.614 -9.104 -24.095 1.00 83.50 370 SER A O 1
ATOM 2839 N N . ALA A 1 371 ? 2.789 -9.781 -25.905 1.00 86.56 371 ALA A N 1
ATOM 2840 C CA . ALA A 1 371 ? 3.612 -8.588 -26.056 1.00 86.56 371 ALA A CA 1
ATOM 2841 C C . ALA A 1 371 ? 2.775 -7.344 -26.400 1.00 86.56 371 ALA A C 1
ATOM 2843 O O . ALA A 1 371 ? 3.014 -6.293 -25.811 1.00 86.56 371 ALA A O 1
ATOM 2844 N N . ASP A 1 372 ? 1.762 -7.459 -27.268 1.00 89.12 372 ASP A N 1
ATOM 2845 C CA . ASP A 1 372 ? 0.916 -6.320 -27.671 1.00 89.12 372 ASP A CA 1
ATOM 2846 C C . ASP A 1 372 ? 0.132 -5.771 -26.475 1.00 89.12 372 ASP A C 1
ATOM 2848 O O . ASP A 1 372 ? 0.134 -4.572 -26.199 1.00 89.12 372 ASP A O 1
ATOM 2852 N N . ALA A 1 373 ? -0.488 -6.683 -25.719 1.00 92.19 373 ALA A N 1
ATOM 2853 C CA . ALA A 1 373 ? -1.247 -6.379 -24.513 1.00 92.19 373 ALA A CA 1
ATOM 2854 C C . ALA A 1 373 ? -0.372 -5.701 -23.450 1.00 92.19 373 ALA A C 1
ATOM 2856 O O . ALA A 1 373 ? -0.792 -4.725 -22.825 1.00 92.19 373 ALA A O 1
ATOM 2857 N N . LEU A 1 374 ? 0.857 -6.193 -23.257 1.00 96.06 374 LEU A N 1
ATOM 2858 C CA . LEU A 1 374 ? 1.799 -5.626 -22.293 1.00 96.06 374 LEU A CA 1
ATOM 2859 C C . LEU A 1 374 ? 2.333 -4.265 -22.759 1.00 96.06 374 LEU A C 1
ATOM 2861 O O . LEU A 1 374 ? 2.408 -3.333 -21.960 1.00 96.06 374 LEU A O 1
ATOM 2865 N N . SER A 1 375 ? 2.638 -4.130 -24.050 1.00 95.88 375 SER A N 1
ATOM 2866 C CA . SER A 1 375 ? 3.080 -2.882 -24.675 1.00 95.88 375 SER A CA 1
ATOM 2867 C C . SER A 1 375 ? 2.009 -1.791 -24.572 1.00 95.88 375 SER A C 1
ATOM 2869 O O . SER A 1 375 ? 2.304 -0.681 -24.119 1.00 95.88 375 SER A O 1
ATOM 2871 N N . LEU A 1 376 ? 0.742 -2.105 -24.876 1.00 96.31 376 LEU A N 1
ATOM 2872 C CA . LEU A 1 376 ? -0.372 -1.169 -24.704 1.00 96.31 376 LEU A CA 1
ATOM 2873 C C . LEU A 1 376 ? -0.592 -0.814 -23.228 1.00 96.31 376 LEU A C 1
ATOM 2875 O O . LEU A 1 376 ? -0.763 0.360 -22.912 1.00 96.31 376 LEU A O 1
ATOM 2879 N N . ALA A 1 377 ? -0.534 -1.779 -22.306 1.00 97.12 377 ALA A N 1
ATOM 2880 C CA . ALA A 1 377 ? -0.699 -1.501 -20.879 1.00 97.12 377 ALA A CA 1
ATOM 2881 C C . ALA A 1 377 ? 0.418 -0.600 -20.313 1.00 97.12 377 ALA A C 1
ATOM 2883 O O . ALA A 1 377 ? 0.133 0.325 -19.548 1.00 97.12 377 ALA A O 1
ATOM 2884 N N . LEU A 1 378 ? 1.670 -0.805 -20.736 1.00 97.19 378 LEU A N 1
ATOM 2885 C CA . LEU A 1 378 ? 2.802 0.076 -20.421 1.00 97.19 378 LEU A CA 1
ATOM 2886 C C . LEU A 1 378 ? 2.650 1.464 -21.066 1.00 97.19 378 LEU A C 1
ATOM 2888 O O . LEU A 1 378 ? 2.905 2.475 -20.409 1.00 97.19 378 LEU A O 1
ATOM 2892 N N . SER A 1 379 ? 2.179 1.530 -22.314 1.00 97.50 379 SER A N 1
ATOM 2893 C CA . SER A 1 379 ? 1.912 2.789 -23.025 1.00 97.50 379 SER A CA 1
ATOM 2894 C C . SER A 1 379 ? 0.798 3.591 -22.353 1.00 97.50 379 SER A C 1
ATOM 2896 O O . SER A 1 379 ? 0.961 4.785 -22.116 1.00 97.50 379 SER A O 1
ATOM 2898 N N . THR A 1 380 ? -0.293 2.940 -21.942 1.00 97.50 380 THR A N 1
ATOM 2899 C CA . THR A 1 380 ? -1.364 3.556 -21.150 1.00 97.50 380 THR A CA 1
ATOM 2900 C C . THR A 1 380 ? -0.857 3.997 -19.781 1.00 97.50 380 THR A C 1
ATOM 2902 O O . THR A 1 380 ? -1.189 5.101 -19.362 1.00 97.50 380 THR A O 1
ATOM 2905 N N . TYR A 1 381 ? -0.011 3.219 -19.097 1.00 97.44 381 TYR A N 1
ATOM 2906 C CA . TYR A 1 381 ? 0.612 3.662 -17.845 1.00 97.44 381 TYR A CA 1
ATOM 2907 C C . TYR A 1 381 ? 1.442 4.942 -18.047 1.00 97.44 381 TYR A C 1
ATOM 2909 O O . TYR A 1 381 ? 1.278 5.900 -17.293 1.00 97.44 381 TYR A O 1
ATOM 2917 N N . LYS A 1 382 ? 2.252 5.022 -19.112 1.00 96.81 382 LYS A N 1
ATOM 2918 C CA . LYS A 1 382 ? 2.996 6.245 -19.464 1.00 96.81 382 LYS A CA 1
ATOM 2919 C C . LYS A 1 382 ? 2.072 7.404 -19.842 1.00 96.81 382 LYS A C 1
ATOM 2921 O O . LYS A 1 382 ? 2.296 8.527 -19.396 1.00 96.81 382 LYS A O 1
ATOM 2926 N N . ALA A 1 383 ? 0.988 7.140 -20.568 1.00 95.31 383 ALA A N 1
ATOM 2927 C CA . ALA A 1 383 ? -0.042 8.135 -20.845 1.00 95.31 383 ALA A CA 1
ATOM 2928 C C . ALA A 1 383 ? -0.719 8.638 -19.555 1.00 95.31 383 ALA A C 1
ATOM 2930 O O . ALA A 1 383 ? -1.043 9.816 -19.476 1.00 95.31 383 ALA A O 1
ATOM 2931 N N . CYS A 1 384 ? -0.865 7.803 -18.521 1.00 93.94 384 CYS A N 1
ATOM 2932 C CA . CYS A 1 384 ? -1.383 8.205 -17.208 1.00 93.94 384 CYS A CA 1
ATOM 2933 C C . CYS A 1 384 ? -0.379 9.018 -16.364 1.00 93.94 384 CYS A C 1
ATOM 2935 O O . CYS A 1 384 ? -0.796 9.741 -15.462 1.00 93.94 384 CYS A O 1
ATOM 2937 N N . GLU A 1 385 ? 0.930 8.916 -16.625 1.00 93.25 385 GLU A N 1
ATOM 2938 C CA . GLU A 1 385 ? 1.953 9.771 -15.992 1.00 93.25 385 GLU A CA 1
ATOM 2939 C C . GLU A 1 385 ? 2.043 11.161 -16.647 1.00 93.25 385 GLU A C 1
ATOM 2941 O O . GLU A 1 385 ? 2.468 12.120 -16.001 1.00 93.25 385 GLU A O 1
ATOM 2946 N N . ILE A 1 386 ? 1.647 11.271 -17.921 1.00 94.50 386 ILE A N 1
ATOM 2947 C CA . ILE A 1 386 ? 1.748 12.491 -18.739 1.00 94.50 386 ILE A CA 1
ATOM 2948 C C . ILE A 1 386 ? 0.416 13.260 -18.790 1.00 94.50 386 ILE A C 1
ATOM 2950 O O . ILE A 1 386 ? 0.413 14.490 -18.738 1.00 94.50 386 ILE A O 1
ATOM 2954 N N . VAL A 1 387 ? -0.713 12.552 -18.888 1.00 87.75 387 VAL A N 1
ATOM 2955 C CA . VAL A 1 387 ? -2.064 13.111 -19.053 1.00 87.75 387 VAL A CA 1
ATOM 2956 C C . VAL A 1 387 ? -2.826 13.037 -17.727 1.00 87.75 387 VAL A C 1
ATOM 2958 O O . VAL A 1 387 ? -2.861 11.997 -17.072 1.00 87.75 387 VAL A O 1
ATOM 2961 N N . GLY A 1 388 ? -3.457 14.145 -17.331 1.00 82.75 388 GLY A N 1
ATOM 2962 C CA . GLY A 1 388 ? -4.301 14.221 -16.134 1.00 82.75 388 GLY A CA 1
ATOM 2963 C C . GLY A 1 388 ? -5.722 13.691 -16.354 1.00 82.75 388 GLY A C 1
ATOM 2964 O O . GLY A 1 388 ? -6.141 13.431 -17.478 1.00 82.75 388 GLY A O 1
ATOM 2965 N N . LEU A 1 389 ? -6.486 13.535 -15.270 1.00 83.25 389 LEU A N 1
ATOM 2966 C CA . LEU A 1 389 ? -7.941 13.374 -15.367 1.00 83.25 389 LEU A CA 1
ATOM 2967 C C . LEU A 1 389 ? -8.600 14.731 -15.700 1.00 83.25 389 LEU A C 1
ATOM 2969 O O . LEU A 1 389 ? -8.142 15.743 -15.163 1.00 83.25 389 LEU A O 1
ATOM 2973 N N . PRO A 1 390 ? -9.693 14.756 -16.489 1.00 86.75 390 PRO A N 1
ATOM 2974 C CA . PRO A 1 390 ? -10.486 13.601 -16.931 1.00 86.75 390 PRO A CA 1
ATOM 2975 C C . PRO A 1 390 ? -9.943 12.836 -18.152 1.00 86.75 390 PRO A C 1
ATOM 2977 O O . PRO A 1 390 ? -10.264 11.657 -18.291 1.00 86.75 390 PRO A O 1
ATOM 2980 N N . GLU A 1 391 ? -9.114 13.438 -19.007 1.00 89.25 391 GLU A N 1
ATOM 2981 C CA . GLU A 1 391 ? -8.721 12.886 -20.319 1.00 89.25 391 GLU A CA 1
ATOM 2982 C C . GLU A 1 391 ? -7.998 11.532 -20.204 1.00 89.25 391 GLU A C 1
ATOM 2984 O O . GLU A 1 391 ? -8.212 10.621 -21.002 1.00 89.25 391 GLU A O 1
ATOM 2989 N N . CYS A 1 392 ? -7.205 11.355 -19.148 1.00 92.38 392 CYS A N 1
ATOM 2990 C CA . CYS A 1 392 ? -6.543 10.103 -18.780 1.00 92.38 392 CYS A CA 1
ATOM 2991 C C . CYS A 1 392 ? -7.510 8.909 -18.621 1.00 92.38 392 CYS A C 1
ATOM 2993 O O . CYS A 1 392 ? -7.139 7.768 -18.904 1.00 92.38 392 CYS A O 1
ATOM 2995 N N . GLY A 1 393 ? -8.780 9.155 -18.277 1.00 92.75 393 GLY A N 1
ATOM 2996 C CA . GLY A 1 393 ? -9.819 8.122 -18.246 1.00 92.75 393 GLY A CA 1
ATOM 2997 C C . GLY A 1 393 ? -10.069 7.471 -19.614 1.00 92.75 393 GLY A C 1
ATOM 2998 O O . GLY A 1 393 ? -10.397 6.287 -19.671 1.00 92.75 393 GLY A O 1
ATOM 2999 N N . ILE A 1 394 ? -9.838 8.196 -20.715 1.00 96.19 394 ILE A N 1
ATOM 3000 C CA . ILE A 1 394 ? -9.939 7.672 -22.087 1.00 96.19 394 ILE A CA 1
ATOM 3001 C C . ILE A 1 394 ? -8.766 6.721 -22.380 1.00 96.19 394 ILE A C 1
ATOM 3003 O O . ILE A 1 394 ? -8.968 5.641 -22.933 1.00 96.19 394 ILE A O 1
ATOM 3007 N N . ASN A 1 395 ? -7.554 7.065 -21.928 1.00 97.44 395 ASN A N 1
ATOM 3008 C CA . ASN A 1 395 ? -6.356 6.226 -22.083 1.00 97.44 395 ASN A CA 1
ATOM 3009 C C . ASN A 1 395 ? -6.470 4.904 -21.301 1.00 97.44 395 ASN A C 1
ATOM 3011 O O . ASN A 1 395 ? -6.019 3.857 -21.774 1.00 97.44 395 ASN A O 1
ATOM 3015 N N . LEU A 1 396 ? -7.088 4.950 -20.114 1.00 97.56 396 LEU A N 1
ATOM 3016 C CA . LEU A 1 396 ? -7.444 3.761 -19.334 1.00 97.56 396 LEU A CA 1
ATOM 3017 C C . LEU A 1 396 ? -8.546 2.946 -20.026 1.00 97.56 396 LEU A C 1
ATOM 3019 O O . LEU A 1 396 ? -8.403 1.733 -20.151 1.00 97.56 396 LEU A O 1
ATOM 3023 N N . SER A 1 397 ? -9.603 3.606 -20.512 1.00 97.44 397 SER A N 1
ATOM 3024 C CA . SER A 1 397 ? -10.729 2.977 -21.220 1.00 97.44 397 SER A CA 1
ATOM 3025 C C . SER A 1 397 ? -10.267 2.175 -22.440 1.00 97.44 397 SER A C 1
ATOM 3027 O O . SER A 1 397 ? -10.582 0.993 -22.553 1.00 97.44 397 SER A O 1
ATOM 3029 N N . HIS A 1 398 ? -9.428 2.771 -23.294 1.00 97.50 398 HIS A N 1
ATOM 3030 C CA . HIS A 1 398 ? -8.859 2.114 -24.474 1.00 97.50 398 HIS A CA 1
ATOM 3031 C C . HIS A 1 398 ? -8.130 0.803 -24.125 1.00 97.50 398 HIS A C 1
ATOM 3033 O O . HIS A 1 398 ? -8.367 -0.228 -24.752 1.00 97.50 398 HIS A O 1
ATOM 3039 N N . CYS A 1 399 ? -7.302 0.815 -23.077 1.00 97.69 399 CYS A N 1
ATOM 3040 C CA . CYS A 1 399 ? -6.591 -0.375 -22.613 1.00 97.69 399 CYS A CA 1
ATOM 3041 C C . CYS A 1 399 ? -7.525 -1.403 -21.947 1.00 97.69 399 CYS A C 1
ATOM 3043 O O . CYS A 1 399 ? -7.349 -2.603 -22.143 1.00 97.69 399 CYS A O 1
ATOM 3045 N N . VAL A 1 400 ? -8.554 -0.963 -21.213 1.00 97.88 400 VAL A N 1
ATOM 3046 C CA . VAL A 1 400 ? -9.573 -1.857 -20.634 1.00 97.88 400 VAL A CA 1
ATOM 3047 C C . VAL A 1 400 ? -10.366 -2.591 -21.718 1.00 97.88 400 VAL A C 1
ATOM 3049 O O . VAL A 1 400 ? -10.519 -3.806 -21.604 1.00 97.88 400 VAL A O 1
ATOM 3052 N N . MET A 1 401 ? -10.821 -1.896 -22.769 1.00 95.19 401 MET A N 1
ATOM 3053 C CA . MET A 1 401 ? -11.505 -2.526 -23.909 1.00 95.19 401 MET A CA 1
ATOM 3054 C C . MET A 1 401 ? -10.587 -3.535 -24.600 1.00 95.19 401 MET A C 1
ATOM 3056 O O . MET A 1 401 ? -10.931 -4.712 -24.686 1.00 95.19 401 MET A O 1
ATOM 3060 N N . PHE A 1 402 ? -9.375 -3.111 -24.980 1.00 96.31 402 PHE A N 1
ATOM 3061 C CA . PHE A 1 402 ? -8.400 -3.981 -25.637 1.00 96.31 402 PHE A CA 1
ATOM 3062 C C . PHE A 1 402 ? -8.119 -5.245 -24.815 1.00 96.31 402 PHE A C 1
ATOM 3064 O O . PHE A 1 402 ? -8.238 -6.348 -25.334 1.00 96.31 402 PHE A O 1
ATOM 3071 N N . LEU A 1 403 ? -7.803 -5.121 -23.520 1.00 94.75 403 LEU A N 1
ATOM 3072 C CA . LEU A 1 403 ? -7.514 -6.280 -22.666 1.00 94.75 403 LEU A CA 1
ATOM 3073 C C . LEU A 1 403 ? -8.745 -7.168 -22.428 1.00 94.75 403 LEU A C 1
ATOM 3075 O O . LEU A 1 403 ? -8.589 -8.379 -22.259 1.00 94.75 403 LEU A O 1
ATOM 3079 N N . ALA A 1 404 ? -9.960 -6.612 -22.418 1.00 93.50 404 ALA A N 1
ATOM 3080 C CA . ALA A 1 404 ? -11.191 -7.397 -22.335 1.00 93.50 404 ALA A CA 1
ATOM 3081 C C . ALA A 1 404 ? -11.455 -8.180 -23.634 1.00 93.50 404 ALA A C 1
ATOM 3083 O O . ALA A 1 404 ? -11.846 -9.344 -23.570 1.00 93.50 404 ALA A O 1
ATOM 3084 N N . GLU A 1 405 ? -11.165 -7.605 -24.798 1.00 88.50 405 GLU A N 1
ATOM 3085 C CA . GLU A 1 405 ? -11.397 -8.225 -26.110 1.00 88.50 405 GLU A CA 1
ATOM 3086 C C . GLU A 1 405 ? -10.267 -9.174 -26.555 1.00 88.50 405 GLU A C 1
ATOM 3088 O O . GLU A 1 405 ? -10.529 -10.151 -27.256 1.00 88.50 405 GLU A O 1
ATOM 3093 N N . TYR A 1 406 ? -9.025 -8.951 -26.107 1.00 88.19 406 TYR A N 1
ATOM 3094 C CA . TYR A 1 406 ? -7.850 -9.732 -26.521 1.00 88.19 406 TYR A CA 1
ATOM 3095 C C . TYR A 1 406 ? -7.965 -11.232 -26.153 1.00 88.19 406 TYR A C 1
ATOM 3097 O O . TYR A 1 406 ? -8.499 -11.563 -25.083 1.00 88.19 406 TYR A O 1
ATOM 3105 N N . PRO A 1 407 ? -7.436 -12.162 -26.978 1.00 86.12 407 PRO A N 1
ATOM 3106 C CA . PRO A 1 407 ? -7.366 -13.587 -26.650 1.00 86.12 407 PRO A CA 1
ATOM 3107 C C . PRO A 1 407 ? -6.753 -13.863 -25.269 1.00 86.12 407 PRO A C 1
ATOM 3109 O O . PRO A 1 407 ? -5.685 -13.358 -24.926 1.00 86.12 407 PRO A O 1
ATOM 3112 N N . LYS A 1 408 ? -7.437 -14.676 -24.458 1.00 85.56 408 LYS A N 1
ATOM 3113 C CA . LYS A 1 408 ? -7.027 -14.950 -23.076 1.00 85.56 408 LYS A CA 1
ATOM 3114 C C . LYS A 1 408 ? -6.035 -16.107 -23.008 1.00 85.56 408 LYS A C 1
ATOM 3116 O O . LYS A 1 408 ? -6.281 -17.178 -23.556 1.00 85.56 408 LYS A O 1
ATOM 3121 N N . SER A 1 409 ? -4.936 -15.910 -22.289 1.00 85.56 409 SER A N 1
ATOM 3122 C CA . SER A 1 409 ? -3.903 -16.916 -22.058 1.00 85.56 409 SER A CA 1
ATOM 3123 C C . SER A 1 409 ? -3.221 -16.685 -20.714 1.00 85.56 409 SER A C 1
ATOM 3125 O O . SER A 1 409 ? -2.692 -15.615 -20.439 1.00 85.56 409 SER A O 1
ATOM 3127 N N . THR A 1 410 ? -3.194 -17.733 -19.889 1.00 87.81 410 THR A N 1
ATOM 3128 C CA . THR A 1 410 ? -2.549 -17.745 -18.561 1.00 87.81 410 THR A CA 1
ATOM 3129 C C . THR A 1 410 ? -1.213 -18.506 -18.580 1.00 87.81 410 THR A C 1
ATOM 3131 O O . THR A 1 410 ? -0.744 -18.992 -17.550 1.00 87.81 410 THR A O 1
ATOM 3134 N N . ARG A 1 411 ? -0.601 -18.665 -19.766 1.00 86.75 411 ARG A N 1
ATOM 3135 C CA . ARG A 1 411 ? 0.575 -19.525 -20.016 1.00 86.75 411 ARG A CA 1
ATOM 3136 C C . ARG A 1 411 ? 1.789 -19.124 -19.170 1.00 86.75 411 ARG A C 1
ATOM 3138 O O . ARG A 1 411 ? 2.355 -19.977 -18.488 1.00 86.75 411 ARG A O 1
ATOM 3145 N N . SER A 1 412 ? 2.129 -17.837 -19.170 1.00 87.25 412 SER A N 1
ATOM 3146 C CA . SER A 1 412 ? 3.126 -17.184 -18.304 1.00 87.25 412 SER A CA 1
ATOM 3147 C C . SER A 1 412 ? 2.867 -17.453 -16.817 1.00 87.25 412 SER A C 1
ATOM 3149 O O . SER A 1 412 ? 3.708 -18.020 -16.122 1.00 87.25 412 SER A O 1
ATOM 3151 N N . TYR A 1 413 ? 1.673 -17.094 -16.341 1.00 88.56 413 TYR A N 1
ATOM 3152 C CA . TYR A 1 413 ? 1.260 -17.187 -14.943 1.00 88.56 413 TYR A CA 1
ATOM 3153 C C . TYR A 1 413 ? 1.308 -18.626 -14.420 1.00 88.56 413 TYR A C 1
ATOM 3155 O O . TYR A 1 413 ? 1.867 -18.889 -13.354 1.00 88.56 413 TYR A O 1
ATOM 3163 N N . ARG A 1 414 ? 0.763 -19.581 -15.187 1.00 87.69 414 ARG A N 1
ATOM 3164 C CA . ARG A 1 414 ? 0.768 -21.009 -14.838 1.00 87.69 414 ARG A CA 1
ATOM 3165 C C . ARG A 1 414 ? 2.184 -21.588 -14.850 1.00 87.69 414 ARG A C 1
ATOM 3167 O O . ARG A 1 414 ? 2.504 -22.370 -13.958 1.00 87.69 414 ARG A O 1
ATOM 3174 N N . ALA A 1 415 ? 3.038 -21.196 -15.800 1.00 87.62 415 ALA A N 1
ATOM 3175 C CA . ALA A 1 415 ? 4.438 -21.623 -15.829 1.00 87.62 415 ALA A CA 1
ATOM 3176 C C . ALA A 1 415 ? 5.223 -21.092 -14.617 1.00 87.62 415 ALA A C 1
ATOM 3178 O O . ALA A 1 415 ? 5.877 -21.873 -13.930 1.00 87.62 415 ALA A O 1
ATOM 3179 N N . TRP A 1 416 ? 5.083 -19.802 -14.292 1.00 92.56 416 TRP A N 1
ATOM 3180 C CA . TRP A 1 416 ? 5.695 -19.196 -13.104 1.00 92.56 416 TRP A CA 1
ATOM 3181 C C . TRP A 1 416 ? 5.210 -19.857 -11.808 1.00 92.56 416 TRP A C 1
ATOM 3183 O O . TRP A 1 416 ? 6.018 -20.249 -10.971 1.00 92.56 416 TRP A O 1
ATOM 3193 N N . LYS A 1 417 ? 3.897 -20.080 -11.657 1.00 90.19 417 LYS A N 1
ATOM 3194 C CA . LYS A 1 417 ? 3.341 -20.763 -10.477 1.00 90.19 417 LYS A CA 1
ATOM 3195 C C . LYS A 1 417 ? 3.748 -22.235 -10.358 1.00 90.19 417 LYS A C 1
ATOM 3197 O O . LYS A 1 417 ? 3.786 -22.732 -9.238 1.00 90.19 417 LYS A O 1
ATOM 3202 N N . LYS A 1 418 ? 4.074 -22.924 -11.457 1.00 89.38 418 LYS A N 1
ATOM 3203 C CA . LYS A 1 418 ? 4.715 -24.250 -11.408 1.00 89.38 418 LYS A CA 1
ATOM 3204 C C . LYS A 1 418 ? 6.182 -24.157 -10.979 1.00 89.38 418 LYS A C 1
ATOM 3206 O O . LYS A 1 418 ? 6.595 -24.938 -10.134 1.00 89.38 418 LYS A O 1
ATOM 3211 N N . ALA A 1 419 ? 6.939 -23.207 -11.533 1.00 88.31 419 ALA A N 1
ATOM 3212 C CA . ALA A 1 419 ? 8.353 -23.008 -11.212 1.00 88.31 419 ALA A CA 1
ATOM 3213 C C . ALA A 1 419 ? 8.558 -22.680 -9.724 1.00 88.31 419 ALA A C 1
ATOM 3215 O O . ALA A 1 419 ? 9.354 -23.327 -9.054 1.00 88.31 419 ALA A O 1
ATOM 3216 N N . VAL A 1 420 ? 7.775 -21.738 -9.189 1.00 86.94 420 VAL A N 1
ATOM 3217 C CA . VAL A 1 420 ? 7.838 -21.342 -7.774 1.00 86.94 420 VAL A CA 1
ATOM 3218 C C . VAL A 1 420 ? 7.550 -22.531 -6.850 1.00 86.94 420 VAL A C 1
ATOM 3220 O O . VAL A 1 420 ? 8.368 -22.814 -5.987 1.00 86.94 420 VAL A O 1
ATOM 3223 N N . ARG A 1 421 ? 6.491 -23.317 -7.102 1.00 85.69 421 ARG A N 1
ATOM 3224 C CA . ARG A 1 421 ? 6.183 -24.533 -6.315 1.00 85.69 421 ARG A CA 1
ATOM 3225 C C . ARG A 1 421 ? 7.275 -25.606 -6.353 1.00 85.69 421 ARG A C 1
ATOM 3227 O O . ARG A 1 421 ? 7.325 -26.442 -5.462 1.00 85.69 421 ARG A O 1
ATOM 3234 N N . MET A 1 422 ? 8.090 -25.630 -7.406 1.00 82.56 422 MET A N 1
ATOM 3235 C CA . MET A 1 422 ? 9.201 -26.573 -7.543 1.00 82.56 422 MET A CA 1
ATOM 3236 C C . MET A 1 422 ? 10.386 -26.153 -6.663 1.00 82.56 422 MET A C 1
ATOM 3238 O O . MET A 1 422 ? 10.997 -27.002 -6.026 1.00 82.56 422 MET A O 1
ATOM 3242 N N . VAL A 1 423 ? 10.646 -24.845 -6.560 1.00 80.88 423 VAL A N 1
ATOM 3243 C CA . VAL A 1 423 ? 11.660 -24.261 -5.660 1.00 80.88 423 VAL A CA 1
ATOM 3244 C C . VAL A 1 423 ? 11.185 -24.226 -4.197 1.00 80.88 423 VAL A C 1
ATOM 3246 O O . VAL A 1 423 ? 11.996 -24.350 -3.291 1.00 80.88 423 VAL A O 1
ATOM 3249 N N . GLU A 1 424 ? 9.875 -24.112 -3.955 1.00 77.88 424 GLU A N 1
ATOM 3250 C CA . GLU A 1 424 ? 9.239 -24.231 -2.628 1.00 77.88 424 GLU A CA 1
ATOM 3251 C C . GLU A 1 424 ? 9.136 -25.690 -2.121 1.00 77.88 424 GLU A C 1
ATOM 3253 O O . GLU A 1 424 ? 8.556 -25.919 -1.060 1.00 77.88 424 GLU A O 1
ATOM 3258 N N . SER A 1 425 ? 9.652 -26.678 -2.865 1.00 73.94 425 SER A N 1
ATOM 3259 C CA . SER A 1 425 ? 9.685 -28.091 -2.451 1.00 73.94 425 SER A CA 1
ATOM 3260 C C . SER A 1 425 ? 10.990 -28.454 -1.732 1.00 73.94 425 SER A C 1
ATOM 3262 O O . SER A 1 425 ? 11.980 -27.733 -1.835 1.00 73.94 425 SER A O 1
ATOM 3264 N N . ASP A 1 426 ? 11.018 -29.594 -1.034 1.00 53.09 426 ASP A N 1
ATOM 3265 C CA . ASP A 1 426 ? 12.140 -30.011 -0.172 1.00 53.09 426 ASP A CA 1
ATOM 3266 C C . ASP A 1 426 ? 13.484 -30.251 -0.905 1.00 53.09 426 ASP A C 1
ATOM 3268 O O . ASP A 1 426 ? 14.505 -30.494 -0.259 1.00 53.09 426 ASP A O 1
ATOM 3272 N N . PHE A 1 427 ? 13.516 -30.183 -2.243 1.00 66.50 427 PHE A N 1
ATOM 3273 C CA . PHE A 1 427 ? 14.688 -30.489 -3.070 1.00 66.50 427 PHE A CA 1
ATOM 3274 C C . PHE A 1 427 ? 15.133 -29.302 -3.940 1.00 66.50 427 PHE A C 1
ATOM 3276 O O . PHE A 1 427 ? 14.727 -29.151 -5.093 1.00 66.50 427 PHE A O 1
ATOM 3283 N N . ASN A 1 428 ? 16.046 -28.484 -3.409 1.00 71.69 428 ASN A N 1
ATOM 3284 C CA . ASN A 1 428 ? 16.714 -27.422 -4.165 1.00 71.69 428 ASN A CA 1
ATOM 3285 C C . ASN A 1 428 ? 17.975 -27.963 -4.874 1.00 71.69 428 ASN A C 1
ATOM 3287 O O . ASN A 1 428 ? 19.081 -27.917 -4.333 1.00 71.69 428 ASN A O 1
ATOM 3291 N N . TYR A 1 429 ? 17.798 -28.535 -6.067 1.00 83.06 429 TYR A N 1
ATOM 3292 C CA . TYR A 1 429 ? 18.885 -29.153 -6.836 1.00 83.06 429 TYR A CA 1
ATOM 3293 C C . TYR A 1 429 ? 19.922 -28.126 -7.344 1.00 83.06 429 TYR A C 1
ATOM 3295 O O . TYR A 1 429 ? 19.542 -27.081 -7.880 1.00 83.06 429 TYR A O 1
ATOM 3303 N N . PRO A 1 430 ? 21.235 -28.415 -7.251 1.00 82.69 430 PRO A N 1
ATOM 3304 C CA . PRO A 1 430 ? 22.279 -27.494 -7.691 1.00 82.69 430 PRO A CA 1
ATOM 3305 C C . PRO A 1 430 ? 22.360 -27.390 -9.221 1.00 82.69 430 PRO A C 1
ATOM 3307 O O . PRO A 1 430 ? 22.068 -28.336 -9.952 1.00 82.69 430 PRO A O 1
ATOM 3310 N N . VAL A 1 431 ? 22.858 -26.251 -9.714 1.00 87.38 431 VAL A N 1
ATOM 3311 C CA . VAL A 1 431 ? 23.103 -26.020 -11.149 1.00 87.38 431 VAL A CA 1
ATOM 3312 C C . VAL A 1 431 ? 24.045 -27.104 -11.717 1.00 87.38 431 VAL A C 1
ATOM 3314 O O . VAL A 1 431 ? 25.123 -27.307 -11.140 1.00 87.38 431 VAL A O 1
ATOM 3317 N N . PRO A 1 432 ? 23.703 -27.781 -12.834 1.00 86.94 432 PRO A N 1
ATOM 3318 C CA . PRO A 1 432 ? 24.569 -28.770 -13.483 1.00 86.94 432 PRO A CA 1
ATOM 3319 C C . PRO A 1 432 ? 25.926 -28.196 -13.898 1.00 86.94 432 PRO A C 1
ATOM 3321 O O . PRO A 1 432 ? 25.994 -27.079 -14.409 1.00 86.94 432 PRO A O 1
ATOM 3324 N N . ASN A 1 433 ? 27.007 -28.962 -13.712 1.00 84.56 433 ASN A N 1
ATOM 3325 C CA . ASN A 1 433 ? 28.380 -28.488 -13.939 1.00 84.56 433 ASN A CA 1
ATOM 3326 C C . ASN A 1 433 ? 28.597 -27.893 -15.340 1.00 84.56 433 ASN A C 1
ATOM 3328 O O . ASN A 1 433 ? 29.224 -26.840 -15.453 1.00 84.56 433 ASN A O 1
ATOM 3332 N N . HIS A 1 434 ? 28.020 -28.503 -16.381 1.00 86.94 434 HIS A N 1
ATOM 3333 C CA . HIS A 1 434 ? 28.167 -28.080 -17.778 1.00 86.94 434 HIS A CA 1
ATOM 3334 C C . HIS A 1 434 ? 27.413 -26.790 -18.140 1.00 86.94 434 HIS A C 1
ATOM 3336 O O . HIS A 1 434 ? 27.589 -26.295 -19.244 1.00 86.94 434 HIS A O 1
ATOM 3342 N N . ILE A 1 435 ? 26.603 -26.219 -17.238 1.00 89.88 435 ILE A N 1
ATOM 3343 C CA . ILE A 1 435 ? 26.028 -24.865 -17.388 1.00 89.88 435 ILE A CA 1
ATOM 3344 C C . ILE A 1 435 ? 26.431 -23.913 -16.246 1.00 89.88 435 ILE A C 1
ATOM 3346 O O . ILE A 1 435 ? 25.860 -22.831 -16.100 1.00 89.88 435 ILE A O 1
ATOM 3350 N N . ARG A 1 436 ? 27.434 -24.276 -15.431 1.00 86.38 436 ARG A N 1
ATOM 3351 C CA . ARG A 1 436 ? 28.044 -23.351 -14.460 1.00 86.38 436 ARG A CA 1
ATOM 3352 C C . ARG A 1 436 ? 28.957 -22.352 -15.164 1.00 86.38 436 ARG A C 1
ATOM 3354 O O . ARG A 1 436 ? 29.695 -22.700 -16.080 1.00 86.38 436 ARG A O 1
ATOM 3361 N N . ASN A 1 437 ? 28.968 -21.119 -14.663 1.00 84.12 437 ASN A N 1
ATOM 3362 C CA . ASN A 1 437 ? 29.939 -20.113 -15.081 1.00 84.12 437 ASN A CA 1
ATOM 3363 C C . ASN A 1 437 ? 31.355 -20.492 -14.596 1.00 84.12 437 ASN A C 1
ATOM 3365 O O . ASN A 1 437 ? 31.525 -20.885 -13.441 1.00 84.12 437 ASN A O 1
ATOM 3369 N N . ALA A 1 438 ? 32.365 -20.350 -15.459 1.00 82.38 438 ALA A N 1
ATOM 3370 C CA . ALA A 1 438 ? 33.734 -20.809 -15.199 1.00 82.38 438 ALA A CA 1
ATOM 3371 C C . ALA A 1 438 ? 34.834 -19.815 -15.647 1.00 82.38 438 ALA A C 1
ATOM 3373 O O . ALA A 1 438 ? 35.742 -20.181 -16.399 1.00 82.38 438 ALA A O 1
ATOM 3374 N N . PRO A 1 439 ? 34.794 -18.542 -15.202 1.00 72.81 439 PRO A N 1
ATOM 3375 C CA . PRO A 1 439 ? 35.733 -17.519 -15.667 1.00 72.81 439 PRO A CA 1
ATOM 3376 C C . PRO A 1 439 ? 37.176 -17.795 -15.212 1.00 72.81 439 PRO A C 1
ATOM 3378 O O . PRO A 1 439 ? 38.132 -17.612 -15.973 1.00 72.81 439 PRO A O 1
ATOM 3381 N N . THR A 1 440 ? 37.361 -18.277 -13.979 1.00 73.62 440 THR A N 1
ATOM 3382 C CA . THR A 1 440 ? 38.697 -18.523 -13.416 1.00 73.62 440 THR A CA 1
ATOM 3383 C C . THR A 1 440 ? 39.322 -19.815 -13.953 1.00 73.62 440 THR A C 1
ATOM 3385 O O . THR A 1 440 ? 38.632 -20.709 -14.446 1.00 73.62 440 THR A O 1
ATOM 3388 N N . LYS A 1 441 ? 40.652 -19.927 -13.845 1.00 68.38 441 LYS A N 1
ATOM 3389 C CA . LYS A 1 441 ? 41.392 -21.152 -14.192 1.00 68.38 441 LYS A CA 1
ATOM 3390 C C . LYS A 1 441 ? 40.973 -22.327 -13.295 1.00 68.38 441 LYS A C 1
ATOM 3392 O O . LYS A 1 441 ? 40.600 -23.373 -13.811 1.00 68.38 441 LYS A O 1
ATOM 3397 N N . MET A 1 442 ? 40.892 -22.088 -11.983 1.00 64.62 442 MET A N 1
ATOM 3398 C CA . MET A 1 442 ? 40.466 -23.071 -10.979 1.00 64.62 442 MET A CA 1
ATOM 3399 C C . MET A 1 442 ? 39.049 -23.612 -11.228 1.00 64.62 442 MET A C 1
ATOM 3401 O O . MET A 1 442 ? 38.815 -24.802 -11.067 1.00 64.62 442 MET A O 1
ATOM 3405 N N . MET A 1 443 ? 38.095 -22.775 -11.654 1.00 65.88 443 MET A N 1
ATOM 3406 C CA . MET A 1 443 ? 36.731 -23.242 -11.957 1.00 65.88 443 MET A CA 1
ATOM 3407 C C . MET A 1 443 ? 36.696 -24.195 -13.160 1.00 65.88 443 MET A C 1
ATOM 3409 O O . MET A 1 443 ? 35.965 -25.182 -13.130 1.00 65.88 443 MET A O 1
ATOM 3413 N N . ARG A 1 444 ? 37.521 -23.949 -14.185 1.00 76.62 444 ARG A N 1
ATOM 3414 C CA . ARG A 1 444 ? 37.679 -24.867 -15.326 1.00 76.62 444 ARG A CA 1
ATOM 3415 C C . ARG A 1 444 ? 38.412 -26.153 -14.940 1.00 76.62 444 ARG A C 1
ATOM 3417 O O . ARG A 1 444 ? 38.031 -27.221 -15.396 1.00 76.62 444 ARG A O 1
ATOM 3424 N N . GLU A 1 445 ? 39.398 -26.072 -14.049 1.00 78.62 445 GLU A N 1
ATOM 3425 C CA . GLU A 1 445 ? 40.084 -27.243 -13.471 1.00 78.62 445 GLU A CA 1
ATOM 3426 C C . GLU A 1 445 ? 39.167 -28.097 -12.569 1.00 78.62 445 GLU A C 1
ATOM 3428 O O . GLU A 1 445 ? 39.436 -29.276 -12.364 1.00 78.62 445 GLU A O 1
ATOM 3433 N N . LEU A 1 446 ? 38.058 -27.526 -12.081 1.00 73.75 446 LEU A N 1
ATOM 3434 C CA . LEU A 1 446 ? 36.976 -28.214 -11.362 1.00 73.75 446 LEU A CA 1
ATOM 3435 C C . LEU A 1 446 ? 35.822 -28.682 -12.280 1.00 73.75 446 LEU A C 1
ATOM 3437 O O . LEU A 1 446 ? 34.763 -29.070 -11.783 1.00 73.75 446 LEU A O 1
ATOM 3441 N N . GLY A 1 447 ? 35.992 -28.627 -13.606 1.00 77.88 447 GLY A N 1
ATOM 3442 C CA . GLY A 1 447 ? 34.996 -29.090 -14.581 1.00 77.88 447 GLY A CA 1
ATOM 3443 C C . GLY A 1 447 ? 33.744 -28.208 -14.700 1.00 77.88 447 GLY A C 1
ATOM 3444 O O . GLY A 1 447 ? 32.705 -28.662 -15.180 1.00 77.88 447 GLY A O 1
ATOM 3445 N N . TYR A 1 448 ? 33.782 -26.949 -14.245 1.00 82.81 448 TYR A N 1
ATOM 3446 C CA . TYR A 1 448 ? 32.660 -26.021 -14.441 1.00 82.81 448 TYR A CA 1
ATOM 3447 C C . TYR A 1 448 ? 32.661 -25.503 -15.884 1.00 82.81 448 TYR A C 1
ATOM 3449 O O . TYR A 1 448 ? 33.713 -25.170 -16.431 1.00 82.81 448 TYR A O 1
ATOM 3457 N N . GLY A 1 449 ? 31.481 -25.444 -16.506 1.00 76.25 449 GLY A N 1
ATOM 3458 C CA . GLY A 1 449 ? 31.317 -25.104 -17.925 1.00 76.25 449 GLY A CA 1
ATOM 3459 C C . GLY A 1 449 ? 31.897 -26.148 -18.889 1.00 76.25 449 GLY A C 1
ATOM 3460 O O . GLY A 1 449 ? 31.819 -25.975 -20.105 1.00 76.25 449 GLY A O 1
ATOM 3461 N N . GLU A 1 450 ? 32.472 -27.240 -18.378 1.00 75.38 450 GLU A N 1
ATOM 3462 C CA . GLU A 1 450 ? 32.998 -28.322 -19.200 1.00 75.38 450 GLU A CA 1
ATOM 3463 C C . GLU A 1 450 ? 31.845 -28.999 -19.953 1.00 75.38 450 GLU A C 1
ATOM 3465 O O . GLU A 1 450 ? 30.774 -29.228 -19.394 1.00 75.38 450 GLU A O 1
ATOM 3470 N N . GLN A 1 451 ? 32.054 -29.307 -21.235 1.00 79.50 451 GLN A N 1
ATOM 3471 C CA . GLN A 1 451 ? 31.034 -29.861 -22.139 1.00 79.50 451 GLN A CA 1
ATOM 3472 C C . GLN A 1 451 ? 29.837 -28.930 -22.445 1.00 79.50 451 GLN A C 1
ATOM 3474 O O . GLN A 1 451 ? 28.898 -29.375 -23.110 1.00 79.50 451 GLN A O 1
ATOM 3479 N N . TYR A 1 452 ? 29.865 -27.649 -22.041 1.00 85.56 452 TYR A N 1
ATOM 3480 C CA . TYR A 1 452 ? 28.835 -26.680 -22.437 1.00 85.56 452 TYR A CA 1
ATOM 3481 C C . TYR A 1 452 ? 28.748 -26.550 -23.963 1.00 85.56 452 TYR A C 1
ATOM 3483 O O . TYR A 1 452 ? 29.757 -26.311 -24.632 1.00 85.56 452 TYR A O 1
ATOM 3491 N N . ARG A 1 453 ? 27.540 -26.654 -24.527 1.00 80.25 453 ARG A N 1
ATOM 3492 C CA . ARG A 1 453 ? 27.309 -26.434 -25.959 1.00 80.25 453 ARG A CA 1
ATOM 3493 C C . ARG A 1 453 ? 26.761 -25.026 -26.140 1.00 80.25 453 ARG A C 1
ATOM 3495 O O . ARG A 1 453 ? 25.559 -24.800 -26.037 1.00 80.25 453 ARG A O 1
ATOM 3502 N N . TYR A 1 454 ? 27.648 -24.064 -26.386 1.00 81.12 454 TYR A N 1
ATOM 3503 C CA . TYR A 1 454 ? 27.244 -22.699 -26.723 1.00 81.12 454 TYR A CA 1
ATOM 3504 C C . TYR A 1 454 ? 26.526 -22.696 -28.080 1.00 81.12 454 TYR A C 1
ATOM 3506 O O . TYR A 1 454 ? 27.166 -22.717 -29.128 1.00 81.12 454 TYR A O 1
ATOM 3514 N N . GLU A 1 455 ? 25.193 -22.740 -28.047 1.00 79.94 455 GLU A N 1
ATOM 3515 C CA . GLU A 1 455 ? 24.370 -23.134 -29.199 1.00 79.94 455 GLU A CA 1
ATOM 3516 C C . GLU A 1 455 ? 24.621 -22.353 -30.500 1.00 79.94 455 GLU A C 1
ATOM 3518 O O . GLU A 1 455 ? 24.672 -23.011 -31.535 1.00 79.94 455 GLU A O 1
ATOM 3523 N N . PRO A 1 456 ? 24.879 -21.025 -30.492 1.00 82.38 456 PRO A N 1
ATOM 3524 C CA . PRO A 1 456 ? 25.188 -20.273 -31.713 1.00 82.38 456 PRO A CA 1
ATOM 3525 C C . PRO A 1 456 ? 26.433 -20.747 -32.483 1.00 82.38 456 PRO A C 1
ATOM 3527 O O . PRO A 1 456 ? 26.602 -20.371 -33.638 1.00 82.38 456 PRO A O 1
ATOM 3530 N N . SER A 1 457 ? 27.306 -21.560 -31.875 1.00 78.75 457 SER A N 1
ATOM 3531 C CA . SER A 1 457 ? 28.473 -22.170 -32.534 1.00 78.75 457 SER A CA 1
ATOM 3532 C C . SER A 1 457 ? 28.226 -23.596 -33.051 1.00 78.75 457 SER A C 1
ATOM 3534 O O . SER A 1 457 ? 29.173 -24.273 -33.447 1.00 78.75 457 SER A O 1
ATOM 3536 N N . PHE A 1 458 ? 26.979 -24.078 -33.049 1.00 72.62 458 PHE A N 1
ATOM 3537 C CA . PHE A 1 458 ? 26.603 -25.408 -33.533 1.00 72.62 458 PHE A CA 1
ATOM 3538 C C . PHE A 1 458 ? 25.425 -25.332 -34.513 1.00 72.62 458 PHE A C 1
ATOM 3540 O O . PHE A 1 458 ? 24.548 -24.479 -34.406 1.00 72.62 458 PHE A O 1
ATOM 3547 N N . ALA A 1 459 ? 25.352 -26.283 -35.447 1.00 71.69 459 ALA A N 1
ATOM 3548 C CA . ALA A 1 459 ? 24.152 -26.464 -36.258 1.00 71.69 459 ALA A CA 1
ATOM 3549 C C . ALA A 1 459 ? 22.985 -26.947 -35.375 1.00 71.69 459 ALA A C 1
ATOM 3551 O O . ALA A 1 459 ? 23.105 -27.948 -34.666 1.00 71.69 459 ALA A O 1
ATOM 3552 N N . HIS A 1 460 ? 21.852 -26.243 -35.420 1.00 61.47 460 HIS A N 1
ATOM 3553 C CA . HIS A 1 460 ? 20.651 -26.613 -34.668 1.00 61.47 460 HIS A CA 1
ATOM 3554 C C . HIS A 1 460 ? 19.943 -27.844 -35.285 1.00 61.47 460 HIS A C 1
ATOM 3556 O O . HIS A 1 460 ? 19.961 -28.002 -36.508 1.00 61.47 460 HIS A O 1
ATOM 3562 N N . PRO A 1 461 ? 19.256 -28.687 -34.483 1.00 72.44 461 PRO A N 1
ATOM 3563 C CA . PRO A 1 461 ? 19.029 -28.555 -33.042 1.00 72.44 461 PRO A CA 1
ATOM 3564 C C . PRO A 1 461 ? 20.222 -29.016 -32.191 1.00 72.44 461 PRO A C 1
ATOM 3566 O O . PRO A 1 461 ? 20.751 -30.115 -32.353 1.00 72.44 461 PRO A O 1
ATOM 3569 N N . VAL A 1 462 ? 20.594 -28.192 -31.211 1.00 74.00 462 VAL A N 1
ATOM 3570 C CA . VAL A 1 462 ? 21.627 -28.530 -30.228 1.00 74.00 462 VAL A CA 1
ATOM 3571 C C . VAL A 1 462 ? 20.972 -29.270 -29.068 1.00 74.00 462 VAL A C 1
ATOM 3573 O O . VAL A 1 462 ? 20.139 -28.724 -28.353 1.00 74.00 462 VAL A O 1
ATOM 3576 N N . HIS A 1 463 ? 21.333 -30.536 -28.875 1.00 79.50 463 HIS A N 1
ATOM 3577 C CA . HIS A 1 463 ? 20.817 -31.327 -27.760 1.00 79.50 463 HIS A CA 1
ATOM 3578 C C . HIS A 1 463 ? 21.713 -31.166 -26.526 1.00 79.50 463 HIS A C 1
ATOM 3580 O O . HIS A 1 463 ? 22.846 -31.653 -26.516 1.00 79.50 463 HIS A O 1
ATOM 3586 N N . GLN A 1 464 ? 21.199 -30.513 -25.484 1.00 83.88 464 GLN A N 1
ATOM 3587 C CA . GLN A 1 464 ? 21.778 -30.470 -24.138 1.00 83.88 464 GLN A CA 1
ATOM 3588 C C . GLN A 1 464 ? 20.676 -30.345 -23.075 1.00 83.88 464 GLN A C 1
ATOM 3590 O O . GLN A 1 464 ? 19.559 -29.927 -23.374 1.00 83.88 464 GLN A O 1
ATOM 3595 N N . GLU A 1 465 ? 20.985 -30.728 -21.837 1.00 84.88 465 GLU A N 1
ATOM 3596 C CA . GLU A 1 465 ? 20.064 -30.600 -20.702 1.00 84.88 465 GLU A CA 1
ATOM 3597 C C . GLU A 1 465 ? 20.302 -29.282 -19.969 1.00 84.88 465 GLU A C 1
ATOM 3599 O O . GLU A 1 465 ? 21.440 -28.966 -19.626 1.00 84.88 465 GLU A O 1
ATOM 3604 N N . PHE A 1 466 ? 19.233 -28.546 -19.673 1.00 87.88 466 PHE A N 1
ATOM 3605 C CA . PHE A 1 466 ? 19.292 -27.328 -18.853 1.00 87.88 466 PHE A CA 1
ATOM 3606 C C . PHE A 1 466 ? 18.783 -27.535 -17.422 1.00 87.88 466 PHE A C 1
ATOM 3608 O O . PHE A 1 466 ? 19.052 -26.720 -16.542 1.00 87.88 466 PHE A O 1
ATOM 3615 N N . PHE A 1 467 ? 18.057 -28.627 -17.180 1.00 88.88 467 PHE A N 1
ATOM 3616 C CA . PHE A 1 467 ? 17.637 -29.034 -15.845 1.00 88.88 467 PHE A CA 1
ATOM 3617 C C . PHE A 1 467 ? 18.699 -29.929 -15.176 1.00 88.88 467 PHE A C 1
ATOM 3619 O O . PHE A 1 467 ? 19.430 -30.641 -15.872 1.00 88.88 467 PHE A O 1
ATOM 3626 N N . PRO A 1 468 ? 18.751 -29.952 -13.831 1.00 87.25 468 PRO A N 1
ATOM 3627 C CA . PRO A 1 468 ? 19.345 -31.047 -13.066 1.00 87.25 468 PRO A CA 1
ATOM 3628 C C . PRO A 1 468 ? 18.860 -32.422 -13.562 1.00 87.25 468 PRO A C 1
ATOM 3630 O O . PRO A 1 468 ? 17.699 -32.528 -13.975 1.00 87.25 468 PRO A O 1
ATOM 3633 N N . PRO A 1 469 ? 19.700 -33.478 -13.541 1.00 83.94 469 PRO A N 1
ATOM 3634 C CA . PRO A 1 469 ? 19.324 -34.822 -13.996 1.00 83.94 469 PRO A CA 1
ATOM 3635 C C . PRO A 1 469 ? 18.024 -35.361 -13.381 1.00 83.94 469 PRO A C 1
ATOM 3637 O O . PRO A 1 469 ? 17.295 -36.103 -14.036 1.00 83.94 469 PRO A O 1
ATOM 3640 N N . GLU A 1 470 ? 17.723 -34.954 -12.150 1.00 83.62 470 GLU A N 1
ATOM 3641 C CA . GLU A 1 470 ? 16.544 -35.304 -11.357 1.00 83.62 470 GLU A CA 1
ATOM 3642 C C . GLU A 1 470 ? 15.261 -34.619 -11.861 1.00 83.62 470 GLU A C 1
ATOM 3644 O O . GLU A 1 470 ? 14.162 -35.128 -11.659 1.00 83.62 470 GLU A O 1
ATOM 3649 N N . LEU A 1 471 ? 15.399 -33.488 -12.563 1.00 85.19 471 LEU A N 1
ATOM 3650 C CA . LEU A 1 471 ? 14.310 -32.727 -13.185 1.00 85.19 471 LEU A CA 1
ATOM 3651 C C . LEU A 1 471 ? 14.228 -32.938 -14.712 1.00 85.19 471 LEU A C 1
ATOM 3653 O O . LEU A 1 471 ? 13.424 -32.281 -15.382 1.00 85.19 471 LEU A O 1
ATOM 3657 N N . ARG A 1 472 ? 15.015 -33.863 -15.281 1.00 81.75 472 ARG A N 1
ATOM 3658 C CA . ARG A 1 472 ? 14.981 -34.234 -16.708 1.00 81.75 472 ARG A CA 1
ATOM 3659 C C . ARG A 1 472 ? 13.551 -34.545 -17.173 1.00 81.75 472 ARG A C 1
ATOM 3661 O O . ARG A 1 472 ? 12.816 -35.289 -16.533 1.00 81.75 472 ARG A O 1
ATOM 3668 N N . GLY A 1 473 ? 13.159 -33.990 -18.321 1.00 80.25 473 GLY A N 1
ATOM 3669 C CA . GLY A 1 473 ? 11.820 -34.174 -18.903 1.00 80.25 473 GLY A CA 1
ATOM 3670 C C . GLY A 1 473 ? 10.708 -33.289 -18.308 1.00 80.25 473 GLY A C 1
ATOM 3671 O O . GLY A 1 473 ? 9.589 -33.293 -18.825 1.00 80.25 473 GLY A O 1
ATOM 3672 N N . THR A 1 474 ? 10.995 -32.489 -17.275 1.00 84.31 474 THR A N 1
ATOM 3673 C CA . THR A 1 474 ? 10.032 -31.559 -16.657 1.00 84.31 474 THR A CA 1
ATOM 3674 C C . THR A 1 474 ? 9.504 -30.516 -17.647 1.00 84.31 474 THR A C 1
ATOM 3676 O O . THR A 1 474 ? 10.269 -29.797 -18.289 1.00 84.31 474 THR A O 1
ATOM 3679 N N . ARG A 1 475 ? 8.173 -30.347 -17.716 1.00 83.62 475 ARG A N 1
ATOM 3680 C CA . ARG A 1 475 ? 7.519 -29.304 -18.531 1.00 83.62 475 ARG A CA 1
ATOM 3681 C C . ARG A 1 475 ? 6.756 -28.281 -17.679 1.00 83.62 475 ARG A C 1
ATOM 3683 O O . ARG A 1 475 ? 5.569 -28.436 -17.371 1.00 83.62 475 ARG A O 1
ATOM 3690 N N . LEU A 1 476 ? 7.429 -27.173 -17.367 1.00 84.88 476 LEU A N 1
ATOM 3691 C CA . LEU A 1 476 ? 6.814 -26.014 -16.706 1.00 84.88 476 LEU A CA 1
ATOM 3692 C C . LEU A 1 476 ? 5.840 -25.281 -17.649 1.00 84.88 476 LEU A C 1
ATOM 3694 O O . LEU A 1 476 ? 4.685 -25.034 -17.295 1.00 84.88 476 LEU A O 1
ATOM 3698 N N . ILE A 1 477 ? 6.285 -24.987 -18.873 1.00 85.19 477 ILE A N 1
ATOM 3699 C CA . ILE A 1 477 ? 5.563 -24.172 -19.860 1.00 85.19 477 ILE A CA 1
ATOM 3700 C C . ILE A 1 477 ? 4.634 -25.052 -20.715 1.00 85.19 477 ILE A C 1
ATOM 3702 O O . ILE A 1 477 ? 5.080 -26.000 -21.358 1.00 85.19 477 ILE A O 1
ATOM 3706 N N . SER A 1 478 ? 3.336 -24.731 -20.753 1.00 77.69 478 SER A N 1
ATOM 3707 C CA . SER A 1 478 ? 2.381 -25.353 -21.688 1.00 77.69 478 SER A CA 1
ATOM 3708 C C . SER A 1 478 ? 2.737 -25.036 -23.154 1.00 77.69 478 SER A C 1
ATOM 3710 O O . SER A 1 478 ? 3.352 -23.992 -23.409 1.00 77.69 478 SER A O 1
ATOM 3712 N N . PRO A 1 479 ? 2.343 -25.867 -24.141 1.00 72.00 479 PRO A N 1
ATOM 3713 C CA . PRO A 1 479 ? 2.438 -25.482 -25.553 1.00 72.00 479 PRO A CA 1
ATOM 3714 C C . PRO A 1 479 ? 1.718 -24.142 -25.825 1.00 72.00 479 PRO A C 1
ATOM 3716 O O . PRO A 1 479 ? 0.877 -23.725 -25.018 1.00 72.00 479 PRO A O 1
ATOM 3719 N N . PRO A 1 480 ? 2.071 -23.421 -26.904 1.00 61.28 480 PRO A N 1
ATOM 3720 C CA . PRO A 1 480 ? 1.275 -22.283 -27.352 1.00 61.28 480 PRO A CA 1
ATOM 3721 C C . PRO A 1 480 ? -0.138 -22.741 -27.751 1.00 61.28 480 PRO A C 1
ATOM 3723 O O . PRO A 1 480 ? -0.353 -23.894 -28.113 1.00 61.28 480 PRO A O 1
ATOM 3726 N N . SER A 1 481 ? -1.104 -21.828 -27.692 1.00 56.12 481 SER A N 1
ATOM 3727 C CA . SER A 1 481 ? -2.374 -21.973 -28.407 1.00 56.12 481 SER A CA 1
ATOM 3728 C C . SER A 1 481 ? -2.125 -21.588 -29.865 1.00 56.12 481 SER A C 1
ATOM 3730 O O . SER A 1 481 ? -1.867 -20.414 -30.138 1.00 56.12 481 SER A O 1
ATOM 3732 N N . ASP A 1 482 ? -2.106 -22.569 -30.763 1.00 49.78 482 ASP A N 1
ATOM 3733 C CA . ASP A 1 482 ? -1.515 -22.404 -32.092 1.00 49.78 482 ASP A CA 1
ATOM 3734 C C . ASP A 1 482 ? -2.293 -21.505 -33.059 1.00 49.78 482 ASP A C 1
ATOM 3736 O O . ASP A 1 482 ? -3.523 -21.452 -33.073 1.00 49.78 482 ASP A O 1
ATOM 3740 N N . ALA A 1 483 ? -1.522 -20.856 -33.934 1.00 40.31 483 ALA A N 1
ATOM 3741 C CA . ALA A 1 483 ? -2.004 -20.155 -35.123 1.00 40.31 483 ALA A CA 1
ATOM 3742 C C . ALA A 1 483 ? -1.118 -20.396 -36.369 1.00 40.31 483 ALA A C 1
ATOM 3744 O O . ALA A 1 483 ? -1.371 -19.786 -37.405 1.00 40.31 483 ALA A O 1
ATOM 3745 N N . ALA A 1 484 ? -0.068 -21.233 -36.280 1.00 35.12 484 ALA A N 1
ATOM 3746 C CA . ALA A 1 484 ? 1.047 -21.195 -37.241 1.00 35.12 484 ALA A CA 1
ATOM 3747 C C . ALA A 1 484 ? 1.598 -22.544 -37.757 1.00 35.12 484 ALA A C 1
ATOM 3749 O O . ALA A 1 484 ? 2.303 -22.527 -38.763 1.00 35.12 484 ALA A O 1
ATOM 3750 N N . LEU A 1 485 ? 1.320 -23.698 -37.130 1.00 36.59 485 LEU A N 1
ATOM 3751 C CA . LEU A 1 485 ? 1.957 -24.974 -37.511 1.00 36.59 485 LEU A CA 1
ATOM 3752 C C . LEU A 1 485 ? 0.966 -26.088 -37.878 1.00 36.59 485 LEU A C 1
ATOM 3754 O O . LEU A 1 485 ? 0.650 -26.970 -37.084 1.00 36.59 485 LEU A O 1
ATOM 3758 N N . MET A 1 486 ? 0.556 -26.094 -39.150 1.00 34.66 486 MET A N 1
ATOM 3759 C CA . MET A 1 486 ? 0.157 -27.325 -39.837 1.00 34.66 486 MET A CA 1
ATOM 3760 C C . MET A 1 486 ? 1.378 -27.970 -40.507 1.00 34.66 486 MET A C 1
ATOM 3762 O O . MET A 1 486 ? 1.696 -27.666 -41.654 1.00 34.66 486 MET A O 1
ATOM 3766 N N . THR A 1 487 ? 2.013 -28.918 -39.823 1.00 30.42 487 THR A N 1
ATOM 3767 C CA . THR A 1 487 ? 2.910 -29.909 -40.440 1.00 30.42 487 THR A CA 1
ATOM 3768 C C . THR A 1 487 ? 2.596 -31.297 -39.872 1.00 30.42 487 THR A C 1
ATOM 3770 O O . THR A 1 487 ? 2.509 -31.443 -38.651 1.00 30.42 487 THR A O 1
ATOM 3773 N N . PRO A 1 488 ? 2.389 -32.338 -40.704 1.00 33.03 488 PRO A N 1
ATOM 3774 C CA . PRO A 1 488 ? 2.155 -33.686 -40.196 1.00 33.03 488 PRO A CA 1
ATOM 3775 C C . PRO A 1 488 ? 3.447 -34.278 -39.622 1.00 33.03 488 PRO A C 1
ATOM 3777 O O . PRO A 1 488 ? 4.437 -34.400 -40.338 1.00 33.03 488 PRO A O 1
ATOM 3780 N N . MET A 1 489 ? 3.429 -34.705 -38.357 1.00 28.97 489 MET A N 1
ATOM 3781 C CA . MET A 1 489 ? 4.415 -35.674 -37.868 1.00 28.97 489 MET A CA 1
ATOM 3782 C C . MET A 1 489 ? 4.090 -37.067 -38.415 1.00 28.97 489 MET A C 1
ATOM 3784 O O . MET A 1 489 ? 2.921 -37.443 -38.533 1.00 28.97 489 MET A O 1
ATOM 3788 N N . GLU A 1 490 ? 5.127 -37.843 -38.724 1.00 30.28 490 GLU A N 1
ATOM 3789 C CA . GLU A 1 490 ? 4.980 -39.205 -39.235 1.00 30.28 490 GLU A CA 1
ATOM 3790 C C . GLU A 1 490 ? 4.381 -40.159 -38.186 1.00 30.28 490 GLU A C 1
ATOM 3792 O O . GLU A 1 490 ? 4.575 -40.016 -36.975 1.00 30.28 490 GLU A O 1
ATOM 3797 N N . ALA A 1 491 ? 3.646 -41.169 -38.660 1.00 34.38 491 ALA A N 1
ATOM 3798 C CA . ALA A 1 491 ? 2.727 -41.971 -37.846 1.00 34.38 491 ALA A CA 1
ATOM 3799 C C . ALA A 1 491 ? 3.380 -42.879 -36.776 1.00 34.38 491 ALA A C 1
ATOM 3801 O O . ALA A 1 491 ? 2.666 -43.538 -36.024 1.00 34.38 491 ALA A O 1
ATOM 3802 N N . ALA A 1 492 ? 4.712 -42.913 -36.676 1.00 35.28 492 ALA A N 1
ATOM 3803 C CA . ALA A 1 492 ? 5.442 -43.717 -35.692 1.00 35.28 492 ALA A CA 1
ATOM 3804 C C . ALA A 1 492 ? 5.456 -43.113 -34.269 1.00 35.28 492 ALA A C 1
ATOM 3806 O O . ALA A 1 492 ? 5.730 -43.822 -33.306 1.00 35.28 492 ALA A O 1
ATOM 3807 N N . ALA A 1 493 ? 5.151 -41.820 -34.110 1.00 36.31 493 ALA A N 1
ATOM 3808 C CA . ALA A 1 493 ? 5.269 -41.110 -32.829 1.00 36.31 493 ALA A CA 1
ATOM 3809 C C . ALA A 1 493 ? 4.010 -41.167 -31.926 1.00 36.31 493 ALA A C 1
ATOM 3811 O O . ALA A 1 493 ? 3.947 -40.461 -30.920 1.00 36.31 493 ALA A O 1
ATOM 3812 N N . ALA A 1 494 ? 2.989 -41.957 -32.284 1.00 30.97 494 ALA A N 1
ATOM 3813 C CA . ALA A 1 494 ? 1.622 -41.806 -31.764 1.00 30.97 494 ALA A CA 1
ATOM 3814 C C . ALA A 1 494 ? 1.003 -43.082 -31.146 1.00 30.97 494 ALA A C 1
ATOM 3816 O O . ALA A 1 494 ? -0.176 -43.365 -31.355 1.00 30.97 494 ALA A O 1
ATOM 3817 N N . THR A 1 495 ? 1.761 -43.839 -30.345 1.00 35.94 495 THR A N 1
ATOM 3818 C CA . THR A 1 495 ? 1.232 -44.978 -29.562 1.00 35.94 495 THR A CA 1
ATOM 3819 C C . THR A 1 495 ? 1.509 -44.829 -28.064 1.00 35.94 495 THR A C 1
ATOM 3821 O O . THR A 1 495 ? 2.480 -45.366 -27.535 1.00 35.94 495 THR A O 1
ATOM 3824 N N . GLY A 1 496 ? 0.624 -44.113 -27.368 1.00 32.22 496 GLY A N 1
ATOM 3825 C CA . GLY A 1 496 ? 0.590 -44.017 -25.906 1.00 32.22 496 GLY A CA 1
ATOM 3826 C C . GLY A 1 496 ? -0.751 -43.440 -25.419 1.00 32.22 496 GLY A C 1
ATOM 3827 O O . GLY A 1 496 ? -1.402 -42.739 -26.196 1.00 32.22 496 GLY A O 1
ATOM 3828 N N . PRO A 1 497 ? -1.190 -43.690 -24.166 1.00 28.16 497 PRO A N 1
ATOM 3829 C CA . PRO A 1 497 ? -2.571 -43.412 -23.728 1.00 28.16 497 PRO A CA 1
ATOM 3830 C C . PRO A 1 497 ? -3.014 -41.938 -23.703 1.00 28.16 497 PRO A C 1
ATOM 3832 O O . PRO A 1 497 ? -4.180 -41.666 -23.439 1.00 28.16 497 PRO A O 1
ATOM 3835 N N . TYR A 1 498 ? -2.105 -40.994 -23.968 1.00 34.62 498 TYR A N 1
ATOM 3836 C CA . TYR A 1 498 ? -2.337 -39.546 -23.883 1.00 34.62 498 TYR A CA 1
ATOM 3837 C C . TYR A 1 498 ? -2.007 -38.801 -25.194 1.00 34.62 498 TYR A C 1
ATOM 3839 O O . TYR A 1 498 ? -1.732 -37.600 -25.189 1.00 34.62 498 TYR A O 1
ATOM 3847 N N . ALA A 1 499 ? -2.023 -39.502 -26.334 1.00 27.86 499 ALA A N 1
ATOM 3848 C CA . ALA A 1 499 ? -1.848 -38.907 -27.661 1.00 27.86 499 ALA A CA 1
ATOM 3849 C C . ALA A 1 499 ? -3.106 -38.120 -28.095 1.00 27.86 499 ALA A C 1
ATOM 3851 O O . ALA A 1 499 ? -3.993 -38.649 -28.765 1.00 27.86 499 ALA A O 1
ATOM 3852 N N . CYS A 1 500 ? -3.193 -36.853 -27.678 1.00 29.95 500 CYS A N 1
ATOM 3853 C CA . CYS A 1 500 ? -4.344 -35.978 -27.925 1.00 29.95 500 CYS A CA 1
ATOM 3854 C C . CYS A 1 500 ? -4.622 -35.762 -29.428 1.00 29.95 500 CYS A C 1
ATOM 3856 O O . CYS A 1 500 ? -3.715 -35.444 -30.200 1.00 29.95 500 CYS A O 1
ATOM 3858 N N . GLN A 1 501 ? -5.889 -35.898 -29.842 1.00 30.30 501 GLN A N 1
ATOM 3859 C CA . GLN A 1 501 ? -6.312 -35.724 -31.233 1.00 30.30 501 GLN A CA 1
ATOM 3860 C C . GLN A 1 501 ? -7.132 -34.441 -31.453 1.00 30.30 501 GLN A C 1
ATOM 3862 O O . GLN A 1 501 ? -8.294 -34.372 -31.076 1.00 30.30 501 GLN A O 1
ATOM 3867 N N . ARG A 1 502 ? -6.540 -33.517 -32.227 1.00 31.27 502 ARG A N 1
ATOM 3868 C CA . ARG A 1 502 ? -7.196 -32.574 -33.164 1.00 31.27 502 ARG A CA 1
ATOM 3869 C C . ARG A 1 502 ? -8.170 -31.530 -32.580 1.00 31.27 502 ARG A C 1
ATOM 3871 O O . ARG A 1 502 ? -9.344 -31.795 -32.357 1.00 31.27 502 ARG A O 1
ATOM 3878 N N . GLN A 1 503 ? -7.709 -30.278 -32.527 1.00 30.83 503 GLN A N 1
ATOM 3879 C CA . GLN A 1 503 ? -8.572 -29.087 -32.501 1.00 30.83 503 GLN A CA 1
ATOM 3880 C C . GLN A 1 503 ? -9.097 -28.758 -33.910 1.00 30.83 503 GLN A C 1
ATOM 3882 O O . GLN A 1 503 ? -8.335 -28.890 -34.862 1.00 30.83 503 GLN A O 1
ATOM 3887 N N . PHE A 1 504 ? -10.321 -28.225 -34.024 1.00 32.56 504 PHE A N 1
ATOM 3888 C CA . PHE A 1 504 ? -10.757 -27.324 -35.110 1.00 32.56 504 PHE A CA 1
ATOM 3889 C C . PHE A 1 504 ? -11.845 -26.353 -34.603 1.00 32.56 504 PHE A C 1
ATOM 3891 O O . PHE A 1 504 ? -12.248 -26.425 -33.443 1.00 32.56 504 PHE A O 1
ATOM 3898 N N . SER A 1 505 ? -12.229 -25.367 -35.420 1.00 34.53 505 SER A N 1
ATOM 3899 C CA . SER A 1 505 ? -12.687 -24.051 -34.948 1.00 34.53 505 SER A CA 1
ATOM 3900 C C . SER A 1 505 ? -14.125 -23.661 -35.313 1.00 34.53 505 SER A C 1
ATOM 3902 O O . SER A 1 505 ? -14.652 -24.032 -36.360 1.00 34.53 505 SER A O 1
ATOM 3904 N N . LEU A 1 506 ? -14.720 -22.792 -34.483 1.00 27.28 506 LEU A N 1
ATOM 3905 C CA . LEU A 1 506 ? -15.855 -21.943 -34.856 1.00 27.28 506 LEU A CA 1
ATOM 3906 C C . LEU A 1 506 ? -15.853 -20.649 -34.014 1.00 27.28 506 LEU A C 1
ATOM 3908 O O . LEU A 1 506 ? -15.754 -20.709 -32.794 1.00 27.28 506 LEU A O 1
ATOM 3912 N N . GLY A 1 507 ? -15.963 -19.477 -34.652 1.00 35.16 507 GLY A N 1
ATOM 3913 C CA . GLY A 1 507 ? -16.319 -18.208 -33.987 1.00 35.16 507 GLY A CA 1
ATOM 3914 C C . GLY A 1 507 ? -15.401 -17.691 -32.862 1.00 35.16 507 GLY A C 1
ATOM 3915 O O . GLY A 1 507 ? -15.871 -17.516 -31.743 1.00 35.16 507 GLY A O 1
ATOM 3916 N N . SER A 1 508 ? -14.123 -17.417 -33.165 1.00 36.72 508 SER A N 1
ATOM 3917 C CA . SER A 1 508 ? -13.174 -16.591 -32.370 1.00 36.72 508 SER A CA 1
ATOM 3918 C C . SER A 1 508 ? -12.995 -16.881 -30.862 1.00 36.72 508 SER A C 1
ATOM 3920 O O . SER A 1 508 ? -12.326 -16.115 -30.166 1.00 36.72 508 SER A O 1
ATOM 3922 N N . ARG A 1 509 ? -13.495 -18.009 -30.347 1.00 35.50 509 ARG A N 1
ATOM 3923 C CA . ARG A 1 509 ? -13.231 -18.504 -28.988 1.00 35.50 509 ARG A CA 1
ATOM 3924 C C . ARG A 1 509 ? -12.800 -19.966 -29.041 1.00 35.50 509 ARG A C 1
ATOM 3926 O O . ARG A 1 509 ? -13.493 -20.797 -29.616 1.00 35.50 509 ARG A O 1
ATOM 3933 N N . ALA A 1 510 ? -11.671 -20.285 -28.412 1.00 38.59 510 ALA A N 1
ATOM 3934 C CA . ALA A 1 510 ? -11.304 -21.671 -28.149 1.00 38.59 510 ALA A CA 1
ATOM 3935 C C . ALA A 1 510 ? -12.177 -22.209 -27.005 1.00 38.59 510 ALA A C 1
ATOM 3937 O O . ALA A 1 510 ? -12.249 -21.588 -25.943 1.00 38.59 510 ALA A O 1
ATOM 3938 N N . VAL A 1 511 ? -12.832 -23.349 -27.226 1.00 43.19 511 VAL A N 1
ATOM 3939 C CA . VAL A 1 511 ? -13.568 -24.083 -26.190 1.00 43.19 511 VAL A CA 1
ATOM 3940 C C . VAL A 1 511 ? -12.739 -25.299 -25.800 1.00 43.19 511 VAL A C 1
ATOM 3942 O O . VAL A 1 511 ? -12.327 -26.083 -26.652 1.00 43.19 511 VAL A O 1
ATOM 3945 N N . ASP A 1 512 ? -12.471 -25.418 -24.507 1.00 48.66 512 ASP A N 1
ATOM 3946 C CA . ASP A 1 512 ? -11.799 -26.559 -23.896 1.00 48.66 512 ASP A CA 1
ATOM 3947 C C . ASP A 1 512 ? -12.860 -27.636 -23.618 1.00 48.66 512 ASP A C 1
ATOM 3949 O O . ASP A 1 512 ? -13.807 -27.395 -22.865 1.00 48.66 512 ASP A O 1
ATOM 3953 N N . PHE A 1 513 ? -12.757 -28.784 -24.295 1.00 46.84 513 PHE A N 1
ATOM 3954 C CA . PHE A 1 513 ? -13.763 -29.844 -24.197 1.00 46.84 513 PHE A CA 1
ATOM 3955 C C . PHE A 1 513 ? -13.688 -30.616 -22.880 1.00 46.84 513 PHE A C 1
ATOM 3957 O O . PHE A 1 513 ? -14.737 -31.024 -22.396 1.00 46.84 513 PHE A O 1
ATOM 3964 N N . ASP A 1 514 ? -12.513 -30.737 -22.255 1.00 49.75 514 ASP A N 1
ATOM 3965 C CA . ASP A 1 514 ? -12.390 -31.380 -20.943 1.00 49.75 514 ASP A CA 1
ATOM 3966 C C . ASP A 1 514 ? -13.078 -30.515 -19.874 1.00 49.75 514 ASP A C 1
ATOM 3968 O O . ASP A 1 514 ? -13.831 -31.021 -19.042 1.00 49.75 514 ASP A O 1
ATOM 3972 N N . LEU A 1 515 ? -12.916 -29.186 -19.950 1.00 48.81 515 LEU A N 1
ATOM 3973 C CA . LEU A 1 515 ? -13.662 -28.244 -19.108 1.00 48.81 515 LEU A CA 1
ATOM 3974 C C . LEU A 1 515 ? -15.161 -28.185 -19.443 1.00 48.81 515 LEU A C 1
ATOM 3976 O O . LEU A 1 515 ? -15.963 -27.950 -18.536 1.00 48.81 515 LEU A O 1
ATOM 3980 N N . LEU A 1 516 ? -15.559 -28.394 -20.703 1.00 54.09 516 LEU A N 1
ATOM 3981 C CA . LEU A 1 516 ? -16.973 -28.479 -21.081 1.00 54.09 516 LEU A CA 1
ATOM 3982 C C . LEU A 1 516 ? -17.615 -29.765 -20.548 1.00 54.09 516 LEU A C 1
ATOM 3984 O O . LEU A 1 516 ? -18.675 -29.676 -19.942 1.00 54.09 516 LEU A O 1
ATOM 3988 N N . ASP A 1 517 ? -16.980 -30.927 -20.704 1.00 54.34 517 ASP A N 1
ATOM 3989 C CA . ASP A 1 517 ? -17.466 -32.201 -20.163 1.00 54.34 517 ASP A CA 1
ATOM 3990 C C . ASP A 1 517 ? -17.452 -32.203 -18.621 1.00 54.34 517 ASP A C 1
ATOM 3992 O O . ASP A 1 517 ? -18.422 -32.645 -18.002 1.00 54.34 517 ASP A O 1
ATOM 3996 N N . GLU A 1 518 ? -16.436 -31.618 -17.970 1.00 59.22 518 GLU A N 1
ATOM 3997 C CA . GLU A 1 518 ? -16.462 -31.380 -16.520 1.00 59.22 518 GLU A CA 1
ATOM 3998 C C . GLU A 1 518 ? -17.620 -30.467 -16.096 1.00 59.22 518 GLU A C 1
ATOM 4000 O O . GLU A 1 518 ? -18.263 -30.721 -15.073 1.00 59.22 518 GLU A O 1
ATOM 4005 N N . TRP A 1 519 ? -17.894 -29.392 -16.842 1.00 69.88 519 TRP A N 1
ATOM 4006 C CA . TRP A 1 519 ? -18.992 -28.479 -16.528 1.00 69.88 519 TRP A CA 1
ATOM 4007 C C . TRP A 1 519 ? -20.358 -29.120 -16.794 1.00 69.88 519 TRP A C 1
ATOM 4009 O O . TRP A 1 519 ? -21.261 -28.997 -15.967 1.00 69.88 519 TRP A O 1
ATOM 4019 N N . GLU A 1 520 ? -20.508 -29.864 -17.888 1.00 63.50 520 GLU A N 1
ATOM 4020 C CA . GLU A 1 520 ? -21.729 -30.595 -18.213 1.00 63.50 520 GLU A CA 1
ATOM 4021 C C . GLU A 1 520 ? -22.018 -31.672 -17.156 1.00 63.50 520 GLU A C 1
ATOM 4023 O O . GLU A 1 520 ? -23.147 -31.761 -16.668 1.00 63.50 520 GLU A O 1
ATOM 4028 N N . ALA A 1 521 ? -20.995 -32.406 -16.703 1.00 55.72 521 ALA A N 1
ATOM 4029 C CA . ALA A 1 521 ? -21.100 -33.372 -15.612 1.00 55.72 521 ALA A CA 1
ATOM 4030 C C . ALA A 1 521 ? -21.438 -32.722 -14.256 1.00 55.72 521 ALA A C 1
ATOM 4032 O O . ALA A 1 521 ? -22.361 -33.173 -13.577 1.00 55.72 521 ALA A O 1
ATOM 4033 N N . LYS A 1 522 ? -20.718 -31.664 -13.854 1.00 63.00 522 LYS A N 1
ATOM 4034 C CA . LYS A 1 522 ? -20.837 -31.051 -12.514 1.00 63.00 522 LYS A CA 1
ATOM 4035 C C . LYS A 1 522 ? -22.002 -30.062 -12.376 1.00 63.00 522 LYS A C 1
ATOM 4037 O O . LYS A 1 522 ? -22.513 -29.901 -11.272 1.00 63.00 522 LYS A O 1
ATOM 4042 N N . HIS A 1 523 ? -22.415 -29.399 -13.459 1.00 50.91 523 HIS A N 1
ATOM 4043 C CA . HIS A 1 523 ? -23.362 -28.272 -13.424 1.00 50.91 523 HIS A CA 1
ATOM 4044 C C . HIS A 1 523 ? -24.554 -28.415 -14.385 1.00 50.91 523 HIS A C 1
ATOM 4046 O O . HIS A 1 523 ? -25.636 -27.940 -14.049 1.00 50.91 523 HIS A O 1
ATOM 4052 N N . ASN A 1 524 ? -24.413 -29.097 -15.531 1.00 59.97 524 ASN A N 1
ATOM 4053 C CA . ASN A 1 524 ? -25.534 -29.365 -16.455 1.00 59.97 524 ASN A CA 1
ATOM 4054 C C . ASN A 1 524 ? -26.203 -30.741 -16.225 1.00 59.97 524 ASN A C 1
ATOM 4056 O O . ASN A 1 524 ? -26.934 -31.247 -17.079 1.00 59.97 524 ASN A O 1
ATOM 4060 N N . GLY A 1 525 ? -25.945 -31.375 -15.074 1.00 62.78 525 GLY A N 1
ATOM 4061 C CA . GLY A 1 525 ? -26.561 -32.645 -14.673 1.00 62.78 525 GLY A CA 1
ATOM 4062 C C . GLY A 1 525 ? -26.196 -33.838 -15.563 1.00 62.78 525 GLY A C 1
ATOM 4063 O O . GLY A 1 525 ? -27.037 -34.710 -15.780 1.00 62.78 525 GLY A O 1
ATOM 4064 N N . GLY A 1 526 ? -24.984 -33.852 -16.126 1.00 62.84 526 GLY A N 1
ATOM 4065 C CA . GLY A 1 526 ? -24.506 -34.893 -17.042 1.00 62.84 526 GLY A CA 1
ATOM 4066 C C . GLY A 1 526 ? -25.128 -34.846 -18.439 1.00 62.84 526 GLY A C 1
ATOM 4067 O O . GLY A 1 526 ? -24.995 -35.809 -19.191 1.00 62.84 526 GLY A O 1
ATOM 4068 N N . LYS A 1 527 ? -25.834 -33.764 -18.795 1.00 59.25 527 LYS A N 1
ATOM 4069 C CA . LYS A 1 527 ? -26.453 -33.601 -20.117 1.00 59.25 527 LYS A CA 1
ATOM 4070 C C . LYS A 1 527 ? -25.604 -32.700 -21.016 1.00 59.25 527 LYS A C 1
ATOM 4072 O O . LYS A 1 527 ? -25.117 -31.675 -20.537 1.00 59.25 527 LYS A O 1
ATOM 4077 N N . PRO A 1 528 ? -25.492 -33.011 -22.319 1.00 58.59 528 PRO A N 1
ATOM 4078 C CA . PRO A 1 528 ? -24.799 -32.143 -23.255 1.00 58.59 528 PRO A CA 1
ATOM 4079 C C . PRO A 1 528 ? -25.512 -30.799 -23.423 1.00 58.59 528 PRO A C 1
ATOM 4081 O O . PRO A 1 528 ? -26.744 -30.727 -23.476 1.00 58.59 528 PRO A O 1
ATOM 4084 N N . TRP A 1 529 ? -24.734 -29.724 -23.517 1.00 68.38 529 TRP A N 1
ATOM 4085 C CA . TRP A 1 529 ? -25.216 -28.385 -23.829 1.00 68.38 529 TRP A CA 1
ATOM 4086 C C . TRP A 1 529 ? -25.850 -28.372 -25.235 1.00 68.38 529 TRP A C 1
ATOM 4088 O O . TRP A 1 529 ? -25.272 -28.951 -26.158 1.00 68.38 529 TRP A O 1
ATOM 4098 N N . PRO A 1 530 ? -27.003 -27.706 -25.465 1.00 56.44 530 PRO A N 1
ATOM 4099 C CA . PRO A 1 530 ? -27.714 -27.785 -26.749 1.00 56.44 530 PRO A CA 1
ATOM 4100 C C . PRO A 1 530 ? -26.916 -27.366 -27.994 1.00 56.44 530 PRO A C 1
ATOM 4102 O O . PRO A 1 530 ? -27.258 -27.787 -29.093 1.00 56.44 530 PRO A O 1
ATOM 4105 N N . GLY A 1 531 ? -25.852 -26.567 -27.850 1.00 53.78 531 GLY A N 1
ATOM 4106 C CA . GLY A 1 531 ? -24.962 -26.212 -28.962 1.00 53.78 531 GLY A CA 1
ATOM 4107 C C . GLY A 1 531 ? -23.907 -27.273 -29.317 1.00 53.78 531 GLY A C 1
ATOM 4108 O O . GLY A 1 531 ? -23.263 -27.153 -30.358 1.00 53.78 531 GLY A O 1
ATOM 4109 N N . ARG A 1 532 ? -23.734 -28.331 -28.506 1.00 61.97 532 ARG A N 1
ATOM 4110 C CA . ARG A 1 532 ? -22.694 -29.367 -28.688 1.00 61.97 532 ARG A CA 1
ATOM 4111 C C . ARG A 1 532 ? -22.820 -30.123 -30.018 1.00 61.97 532 ARG A C 1
ATOM 4113 O O . ARG A 1 532 ? -21.814 -30.557 -30.570 1.00 61.97 532 ARG A O 1
ATOM 4120 N N . SER A 1 533 ? -24.025 -30.215 -30.586 1.00 47.44 533 SER A N 1
ATOM 4121 C CA . SER A 1 533 ? -24.264 -30.818 -31.907 1.00 47.44 533 SER A CA 1
ATOM 4122 C C . SER A 1 533 ? -23.646 -30.038 -33.075 1.00 47.44 533 SER A C 1
ATOM 4124 O O . SER A 1 533 ? -23.467 -30.607 -34.146 1.00 47.44 533 SER A O 1
ATOM 4126 N N . GLY A 1 534 ? -23.295 -28.760 -32.890 1.00 45.34 534 GLY A N 1
ATOM 4127 C CA . GLY A 1 534 ? -22.564 -27.964 -33.883 1.00 45.34 534 GLY A CA 1
ATOM 4128 C C . GLY A 1 534 ? -21.047 -28.196 -33.891 1.00 45.34 534 GLY A C 1
ATOM 4129 O O . GLY A 1 534 ? -20.347 -27.527 -34.645 1.00 45.34 534 GLY A O 1
ATOM 4130 N N . LEU A 1 535 ? -20.531 -29.095 -33.040 1.00 47.56 535 LEU A N 1
ATOM 4131 C CA . LEU A 1 535 ? -19.098 -29.248 -32.754 1.00 47.56 535 LEU A CA 1
ATOM 4132 C C . LEU A 1 535 ? -18.522 -30.638 -33.103 1.00 47.56 535 LEU A C 1
ATOM 4134 O O . LEU A 1 535 ? -17.381 -30.920 -32.745 1.00 47.56 535 LEU A O 1
ATOM 4138 N N . GLN A 1 536 ? -19.275 -31.520 -33.778 1.00 38.16 536 GLN A N 1
ATOM 4139 C CA . GLN A 1 536 ? -18.830 -32.888 -34.098 1.00 38.16 536 GLN A CA 1
ATOM 4140 C C . GLN A 1 536 ? -18.987 -33.251 -35.592 1.00 38.16 536 GLN A C 1
ATOM 4142 O O . GLN A 1 536 ? -20.031 -32.963 -36.179 1.00 38.16 536 GLN A O 1
ATOM 4147 N N . PRO A 1 537 ? -17.985 -33.910 -36.215 1.00 30.05 537 PRO A N 1
ATOM 4148 C CA . PRO A 1 537 ? -18.086 -34.457 -37.571 1.00 30.05 537 PRO A CA 1
ATOM 4149 C C . PRO A 1 537 ? -18.811 -35.827 -37.607 1.00 30.05 537 PRO A C 1
ATOM 4151 O O . PRO A 1 537 ? -19.022 -36.437 -36.557 1.00 30.05 537 PRO A O 1
ATOM 4154 N N . PRO A 1 538 ? -19.182 -36.346 -38.799 1.00 27.91 538 PRO A N 1
ATOM 4155 C CA . PRO A 1 538 ? -19.934 -37.599 -38.937 1.00 27.91 538 PRO A CA 1
ATOM 4156 C C . PRO A 1 538 ? -19.207 -38.847 -38.408 1.00 27.91 538 PRO A C 1
ATOM 4158 O O . PRO A 1 538 ? -17.985 -38.964 -38.491 1.00 27.91 538 PRO A O 1
ATOM 4161 N N . SER A 1 539 ? -19.977 -39.812 -37.901 1.00 37.91 539 SER A N 1
ATOM 4162 C CA . SER A 1 539 ? -19.473 -40.989 -37.190 1.00 37.91 539 SER A CA 1
ATOM 4163 C C . SER A 1 539 ? -19.292 -42.231 -38.076 1.00 37.91 539 SER A C 1
ATOM 4165 O O . SER A 1 539 ? -20.254 -42.798 -38.588 1.00 37.91 539 SER A O 1
ATOM 4167 N N . THR A 1 540 ? -18.059 -42.742 -38.158 1.00 27.52 540 THR A N 1
ATOM 4168 C CA . THR A 1 540 ? -17.761 -44.091 -38.682 1.00 27.52 540 THR A CA 1
ATOM 4169 C C . THR A 1 540 ? -16.583 -44.745 -37.954 1.00 27.52 540 THR A C 1
ATOM 4171 O O . THR A 1 540 ? -15.464 -44.735 -38.456 1.00 27.52 540 THR A O 1
ATOM 4174 N N . TYR A 1 541 ? -16.824 -45.307 -36.766 1.00 25.20 541 TYR A N 1
ATOM 4175 C CA . TYR A 1 541 ? -16.662 -46.744 -36.466 1.00 25.20 541 TYR A CA 1
ATOM 4176 C C . TYR A 1 541 ? -16.969 -47.012 -34.982 1.00 25.20 541 TYR A C 1
ATOM 4178 O O . TYR A 1 541 ? -16.706 -46.182 -34.118 1.00 25.20 541 TYR A O 1
ATOM 4186 N N . ALA A 1 542 ? -17.541 -48.178 -34.686 1.00 26.03 542 ALA A N 1
ATOM 4187 C CA . ALA A 1 542 ? -17.883 -48.619 -33.333 1.00 26.03 542 ALA A CA 1
ATOM 4188 C C . ALA A 1 542 ? -17.562 -50.115 -33.165 1.00 26.03 542 ALA A C 1
ATOM 4190 O O . ALA A 1 542 ? -17.341 -50.794 -34.170 1.00 26.03 542 ALA A O 1
ATOM 4191 N N . ARG A 1 543 ? -17.664 -50.611 -31.914 1.00 25.00 543 ARG A N 1
ATOM 4192 C CA . ARG A 1 543 ? -17.357 -51.974 -31.398 1.00 25.00 543 ARG A CA 1
ATOM 4193 C C . ARG A 1 543 ? -15.911 -52.169 -30.899 1.00 25.00 543 ARG A C 1
ATOM 4195 O O . ARG A 1 543 ? -14.999 -51.589 -31.466 1.00 25.00 543 ARG A O 1
ATOM 4202 N N . SER A 1 544 ? -15.638 -53.014 -29.893 1.00 23.58 544 SER A N 1
ATOM 4203 C CA . SER A 1 544 ? -16.505 -53.539 -28.808 1.00 23.58 544 SER A CA 1
ATOM 4204 C C . SER A 1 544 ? -15.706 -54.344 -27.768 1.00 23.58 544 SER A C 1
ATOM 4206 O O . SER A 1 544 ? -14.998 -55.263 -28.162 1.00 23.58 544 SER A O 1
ATOM 4208 N N . LEU A 1 545 ? -16.018 -54.132 -26.481 1.00 21.44 545 LEU A N 1
ATOM 4209 C CA . LEU A 1 545 ? -15.914 -55.106 -25.373 1.00 21.44 545 LEU A CA 1
ATOM 4210 C C . LEU A 1 545 ? -14.513 -55.628 -24.954 1.00 21.44 545 LEU A C 1
ATOM 4212 O O . LEU A 1 545 ? -13.499 -55.444 -25.614 1.00 21.44 545 LEU A O 1
ATOM 4216 N N . SER A 1 546 ? -14.501 -56.234 -23.765 1.00 24.50 546 SER A N 1
ATOM 4217 C CA . SER A 1 546 ? -13.381 -56.806 -22.994 1.00 24.50 546 SER A CA 1
ATOM 4218 C C . SER A 1 546 ? -13.669 -58.311 -22.721 1.00 24.50 546 SER A C 1
ATOM 4220 O O . SER A 1 546 ? -14.647 -58.801 -23.297 1.00 24.50 546 SER A O 1
ATOM 4222 N N . PRO A 1 547 ? -12.952 -59.079 -21.856 1.00 37.84 547 PRO A N 1
ATOM 4223 C CA . PRO A 1 547 ? -11.727 -58.810 -21.077 1.00 37.84 547 PRO A CA 1
ATOM 4224 C C . PRO A 1 547 ? -10.663 -59.957 -21.124 1.00 37.84 547 PRO A C 1
ATOM 4226 O O . PRO A 1 547 ? -10.813 -60.927 -21.853 1.00 37.84 547 PRO A O 1
ATOM 4229 N N . LEU A 1 548 ? -9.638 -59.865 -20.255 1.00 25.92 548 LEU A N 1
ATOM 4230 C CA . LEU A 1 548 ? -8.745 -60.944 -19.761 1.00 25.92 548 LEU A CA 1
ATOM 4231 C C . LEU A 1 548 ? -7.825 -61.704 -20.752 1.00 25.92 548 LEU A C 1
ATOM 4233 O O . LEU A 1 548 ? -8.192 -62.750 -21.277 1.00 25.92 548 LEU A O 1
ATOM 4237 N N . ALA A 1 549 ? -6.544 -61.302 -20.801 1.00 22.36 549 ALA A N 1
ATOM 4238 C CA . ALA A 1 549 ? -5.399 -62.225 -20.887 1.00 22.36 549 ALA A CA 1
ATOM 4239 C C . ALA A 1 549 ? -4.092 -61.564 -20.382 1.00 22.36 549 ALA A C 1
ATOM 4241 O O . ALA A 1 549 ? -3.701 -60.499 -20.850 1.00 22.36 549 ALA A O 1
ATOM 4242 N N . ASN A 1 550 ? -3.411 -62.220 -19.442 1.00 27.77 550 ASN A N 1
ATOM 4243 C CA . ASN A 1 550 ? -2.023 -61.983 -18.997 1.00 27.77 550 ASN A CA 1
ATOM 4244 C C . ASN A 1 550 ? -1.242 -63.287 -19.342 1.00 27.77 550 ASN A C 1
ATOM 4246 O O . ASN A 1 550 ? -1.923 -64.303 -19.518 1.00 27.77 550 ASN A O 1
ATOM 4250 N N . PRO A 1 551 ? 0.110 -63.370 -19.384 1.00 38.22 551 PRO A N 1
ATOM 4251 C CA . PRO A 1 551 ? 1.142 -62.355 -19.130 1.00 38.22 551 PRO A CA 1
ATOM 4252 C C . PRO A 1 551 ? 2.221 -62.249 -20.238 1.00 38.22 551 PRO A C 1
ATOM 4254 O O . PRO A 1 551 ? 2.160 -62.987 -21.214 1.00 38.22 551 PRO A O 1
ATOM 4257 N N . LEU A 1 552 ? 3.230 -61.368 -20.053 1.00 26.69 552 LEU A N 1
ATOM 4258 C CA . LEU A 1 552 ? 4.675 -61.681 -20.259 1.00 26.69 552 LEU A CA 1
ATOM 4259 C C . LEU A 1 552 ? 5.676 -60.505 -20.106 1.00 26.69 552 LEU A C 1
ATOM 4261 O O . LEU A 1 552 ? 6.876 -60.746 -20.189 1.00 26.69 552 LEU A O 1
ATOM 4265 N N . TRP A 1 553 ? 5.262 -59.256 -19.840 1.00 28.75 553 TRP A N 1
ATOM 4266 C CA . TRP A 1 553 ? 6.208 -58.114 -19.759 1.00 28.75 553 TRP A CA 1
ATOM 4267 C C . TRP A 1 553 ? 6.629 -57.675 -18.337 1.00 28.75 553 TRP A C 1
ATOM 4269 O O . TRP A 1 553 ? 7.325 -56.677 -18.16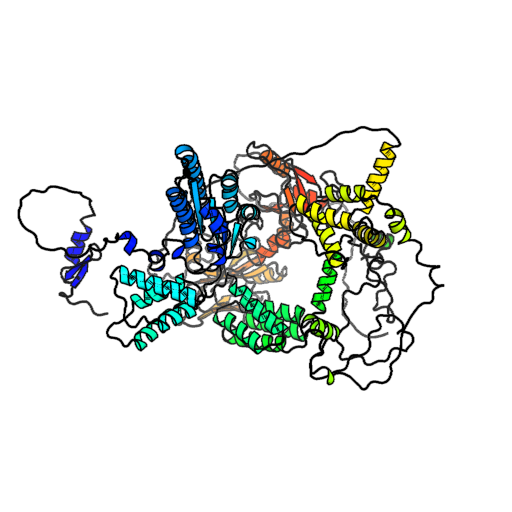6 1.00 28.75 553 TRP A O 1
ATOM 4279 N N . ALA A 1 554 ? 6.298 -58.458 -17.306 1.00 25.62 554 ALA A N 1
ATOM 4280 C CA . ALA A 1 554 ? 6.629 -58.184 -15.900 1.00 25.62 554 ALA A CA 1
ATOM 4281 C C . ALA A 1 554 ? 8.058 -58.627 -15.482 1.00 25.62 554 ALA A C 1
ATOM 4283 O O . ALA A 1 554 ? 8.243 -59.138 -14.382 1.00 25.62 554 ALA A O 1
ATOM 4284 N N . SER A 1 555 ? 9.064 -58.494 -16.362 1.00 34.06 555 SER A N 1
ATOM 4285 C CA . SER A 1 555 ? 10.339 -59.236 -16.231 1.00 34.06 555 SER A CA 1
ATOM 4286 C C . SER A 1 555 ? 11.642 -58.425 -16.396 1.00 34.06 555 SER A C 1
ATOM 4288 O O . SER A 1 555 ? 12.701 -59.042 -16.510 1.00 34.06 555 SER A O 1
ATOM 4290 N N . ALA A 1 556 ? 11.614 -57.082 -16.438 1.00 28.12 556 ALA A N 1
ATOM 4291 C CA . ALA A 1 556 ? 12.836 -56.298 -16.720 1.00 28.12 556 ALA A CA 1
ATOM 4292 C C . ALA A 1 556 ? 13.050 -54.987 -15.934 1.00 28.12 556 ALA A C 1
ATOM 4294 O O . ALA A 1 556 ? 14.196 -54.681 -15.619 1.00 28.12 556 ALA A O 1
ATOM 4295 N N . MET A 1 557 ? 12.013 -54.190 -15.625 1.00 28.33 557 MET A N 1
ATOM 4296 C CA . MET A 1 557 ? 12.209 -52.817 -15.093 1.00 28.33 557 MET A CA 1
ATOM 4297 C C . MET A 1 557 ? 11.386 -52.441 -13.844 1.00 28.33 557 MET A C 1
ATOM 4299 O O . MET A 1 557 ? 11.296 -51.267 -13.503 1.00 28.33 557 MET A O 1
ATOM 4303 N N . ALA A 1 558 ? 10.822 -53.411 -13.118 1.00 30.83 558 ALA A N 1
ATOM 4304 C CA . ALA A 1 558 ? 10.098 -53.147 -11.862 1.00 30.83 558 ALA A CA 1
ATOM 4305 C C . ALA A 1 558 ? 10.983 -53.221 -10.592 1.00 30.83 558 ALA A C 1
ATOM 4307 O O . ALA A 1 558 ? 10.592 -52.764 -9.521 1.00 30.83 558 ALA A O 1
ATOM 4308 N N . SER A 1 559 ? 12.179 -53.809 -10.686 1.00 33.44 559 SER A N 1
ATOM 4309 C CA . SER A 1 559 ? 12.751 -54.581 -9.571 1.00 33.44 559 SER A CA 1
ATOM 4310 C C . SER A 1 559 ? 13.563 -53.835 -8.498 1.00 33.44 559 SER A C 1
ATOM 4312 O O . SER A 1 559 ? 14.085 -54.515 -7.616 1.00 33.44 559 SER A O 1
ATOM 4314 N N . TYR A 1 560 ? 13.719 -52.501 -8.541 1.00 28.98 560 TYR A N 1
ATOM 4315 C CA . TYR A 1 560 ? 14.705 -51.810 -7.672 1.00 28.98 560 TYR A CA 1
ATOM 4316 C C . TYR A 1 560 ? 14.198 -50.650 -6.790 1.00 28.98 560 TYR A C 1
ATOM 4318 O O . TYR A 1 560 ? 14.842 -50.326 -5.794 1.00 28.98 560 TYR A O 1
ATOM 4326 N N . VAL A 1 561 ? 13.055 -50.026 -7.105 1.00 34.72 561 VAL A N 1
ATOM 4327 C CA . VAL A 1 561 ? 12.531 -48.884 -6.314 1.00 34.72 561 VAL A CA 1
ATOM 4328 C C . VAL A 1 561 ? 11.220 -49.223 -5.605 1.00 34.72 561 VAL A C 1
ATOM 4330 O O . VAL A 1 561 ? 11.099 -48.956 -4.415 1.00 34.72 561 VAL A O 1
ATOM 4333 N N . VAL A 1 562 ? 10.271 -49.872 -6.291 1.00 41.59 562 VAL A N 1
ATOM 4334 C CA . VAL A 1 562 ? 8.970 -50.252 -5.704 1.00 41.59 562 VAL A CA 1
ATOM 4335 C C . VAL A 1 562 ? 9.151 -51.316 -4.613 1.00 41.59 562 VAL A C 1
ATOM 4337 O O . VAL A 1 562 ? 8.754 -51.092 -3.470 1.00 41.59 562 VAL A O 1
ATOM 4340 N N . ASN A 1 563 ? 9.882 -52.395 -4.927 1.00 37.19 563 ASN A N 1
ATOM 4341 C CA . ASN A 1 563 ? 10.240 -53.472 -3.992 1.00 37.19 563 ASN A CA 1
ATOM 4342 C C . ASN A 1 563 ? 10.811 -52.959 -2.654 1.00 37.19 563 ASN A C 1
ATOM 4344 O O . ASN A 1 563 ? 10.536 -53.526 -1.601 1.00 37.19 563 ASN A O 1
ATOM 4348 N N . SER A 1 564 ? 11.603 -51.882 -2.696 1.00 42.19 564 SER A N 1
ATOM 4349 C CA . SER A 1 564 ? 12.292 -51.304 -1.534 1.00 42.19 564 SER A CA 1
ATOM 4350 C C . SER A 1 564 ? 11.354 -50.564 -0.571 1.00 42.19 564 SER A C 1
ATOM 4352 O O . SER A 1 564 ? 11.693 -50.393 0.599 1.00 42.19 564 SER A O 1
ATOM 4354 N N . VAL A 1 565 ? 10.181 -50.128 -1.045 1.00 43.44 565 VAL A N 1
ATOM 4355 C CA . VAL A 1 565 ? 9.146 -49.485 -0.221 1.00 43.44 565 VAL A CA 1
ATOM 4356 C C . VAL A 1 565 ? 8.099 -50.507 0.217 1.00 43.44 565 VAL A C 1
ATOM 4358 O O . VAL A 1 565 ? 7.751 -50.536 1.395 1.00 43.44 565 VAL A O 1
ATOM 4361 N N . GLU A 1 566 ? 7.650 -51.390 -0.681 1.00 44.88 566 GLU A N 1
ATOM 4362 C CA . GLU A 1 566 ? 6.675 -52.440 -0.348 1.00 44.88 566 GLU A CA 1
ATOM 4363 C C . GLU A 1 566 ? 7.215 -53.377 0.746 1.00 44.88 566 GLU A C 1
ATOM 4365 O O . GLU A 1 566 ? 6.607 -53.472 1.813 1.00 44.88 566 GLU A O 1
ATOM 4370 N N . ALA A 1 567 ? 8.420 -53.938 0.579 1.00 45.44 567 ALA A N 1
ATOM 4371 C CA . ALA A 1 567 ? 9.034 -54.840 1.564 1.00 45.44 567 ALA A CA 1
ATOM 4372 C C . ALA A 1 567 ? 9.376 -54.175 2.918 1.00 45.44 567 ALA A C 1
ATOM 4374 O O . ALA A 1 567 ? 9.711 -54.858 3.886 1.00 45.44 567 ALA A O 1
ATOM 4375 N N . ALA A 1 568 ? 9.313 -52.842 3.006 1.00 49.03 568 ALA A N 1
ATOM 4376 C CA . ALA A 1 568 ? 9.507 -52.102 4.250 1.00 49.03 568 ALA A CA 1
ATOM 4377 C C . ALA A 1 568 ? 8.189 -51.761 4.967 1.00 49.03 568 ALA A C 1
ATOM 4379 O O . ALA A 1 568 ? 8.223 -51.465 6.167 1.00 49.03 568 ALA A O 1
ATOM 4380 N N . VAL A 1 569 ? 7.061 -51.776 4.250 1.00 52.47 569 VAL A N 1
ATOM 4381 C CA . VAL A 1 569 ? 5.741 -51.310 4.710 1.00 52.47 569 VAL A CA 1
ATOM 4382 C C . VAL A 1 569 ? 4.742 -52.464 4.880 1.00 52.47 569 VAL A C 1
ATOM 4384 O O . VAL A 1 569 ? 3.845 -52.361 5.719 1.00 52.47 569 VAL A O 1
ATOM 4387 N N . GLU A 1 570 ? 4.920 -53.587 4.176 1.00 48.59 570 GLU A N 1
ATOM 4388 C CA . GLU A 1 570 ? 4.199 -54.829 4.477 1.00 48.59 570 GLU A CA 1
ATOM 4389 C C . GLU A 1 570 ? 4.385 -55.246 5.948 1.00 48.59 570 GLU A C 1
ATOM 4391 O O . GLU A 1 570 ? 5.490 -55.231 6.494 1.00 48.59 570 GLU A O 1
ATOM 4396 N N . GLY A 1 571 ? 3.283 -55.627 6.601 1.00 54.53 571 GLY A N 1
ATOM 4397 C CA . GLY A 1 571 ? 3.296 -56.142 7.974 1.00 54.53 571 GLY A CA 1
ATOM 4398 C C . GLY A 1 571 ? 3.439 -55.095 9.088 1.00 54.53 571 GLY A C 1
ATOM 4399 O O . GLY A 1 571 ? 3.636 -55.479 10.239 1.00 54.53 571 GLY A O 1
ATOM 4400 N N . ALA A 1 572 ? 3.329 -53.793 8.799 1.00 63.34 572 ALA A N 1
ATOM 4401 C CA . ALA A 1 572 ? 3.288 -52.769 9.845 1.00 63.34 572 ALA A CA 1
ATOM 4402 C C . ALA A 1 572 ? 2.015 -52.893 10.712 1.00 63.34 572 ALA A C 1
ATOM 4404 O O . ALA A 1 572 ? 0.897 -52.680 10.232 1.00 63.34 572 ALA A O 1
ATOM 4405 N N . ALA A 1 573 ? 2.195 -53.221 11.995 1.00 73.38 573 ALA A N 1
ATOM 4406 C CA . ALA A 1 573 ? 1.103 -53.409 12.949 1.00 73.38 573 ALA A CA 1
ATOM 4407 C C . ALA A 1 573 ? 0.266 -52.130 13.127 1.00 73.38 573 ALA A C 1
ATOM 4409 O O . ALA A 1 573 ? 0.792 -51.014 13.091 1.00 73.38 573 ALA A O 1
ATOM 4410 N N . VAL A 1 574 ? -1.041 -52.287 13.347 1.00 78.94 574 VAL A N 1
ATOM 4411 C CA . VAL A 1 574 ? -1.983 -51.161 13.489 1.00 78.94 574 VAL A CA 1
ATOM 4412 C C . VAL A 1 574 ? -1.619 -50.313 14.706 1.00 78.94 574 VAL A C 1
ATOM 4414 O O . VAL A 1 574 ? -1.687 -49.088 14.670 1.00 78.94 574 VAL A O 1
ATOM 4417 N N . GLU A 1 575 ? -1.134 -50.959 15.761 1.00 76.75 575 GLU A N 1
ATOM 4418 C CA . GLU A 1 575 ? -0.628 -50.358 16.989 1.00 76.75 575 GLU A CA 1
ATOM 4419 C C . GLU A 1 575 ? 0.554 -49.415 16.716 1.00 76.75 575 GLU A C 1
ATOM 4421 O O . GLU A 1 575 ? 0.552 -48.288 17.213 1.00 76.75 575 GLU A O 1
ATOM 4426 N N . ASP A 1 576 ? 1.508 -49.830 15.872 1.00 76.88 576 ASP A N 1
ATOM 4427 C CA . ASP A 1 576 ? 2.687 -49.035 15.497 1.00 76.88 576 ASP A CA 1
ATOM 4428 C C . ASP A 1 576 ? 2.277 -47.783 14.688 1.00 76.88 576 ASP A C 1
ATOM 4430 O O . ASP A 1 576 ? 2.826 -46.694 14.875 1.00 76.88 576 ASP A O 1
ATOM 4434 N N . VAL A 1 577 ? 1.259 -47.901 13.825 1.00 78.56 577 VAL A N 1
ATOM 4435 C CA . VAL A 1 577 ? 0.700 -46.779 13.042 1.00 78.56 577 VAL A CA 1
ATOM 4436 C C . VAL A 1 577 ? -0.121 -45.828 13.925 1.00 78.56 577 VAL A C 1
ATOM 4438 O O . VAL A 1 577 ? -0.062 -44.607 13.770 1.00 78.56 577 VAL A O 1
ATOM 4441 N N . LEU A 1 578 ? -0.857 -46.356 14.903 1.00 84.38 578 LEU A N 1
ATOM 4442 C CA . LEU A 1 578 ? -1.595 -45.553 15.881 1.00 84.38 578 LEU A CA 1
ATOM 4443 C C . LEU A 1 578 ? -0.665 -44.868 16.892 1.00 84.38 578 LEU A C 1
ATOM 4445 O O . LEU A 1 578 ? -0.999 -43.800 17.406 1.00 84.38 578 LEU A O 1
ATOM 4449 N N . GLU A 1 579 ? 0.502 -45.439 17.189 1.00 79.75 579 GLU A N 1
ATOM 4450 C CA . GLU A 1 579 ? 1.544 -44.768 17.965 1.00 79.75 579 GLU A CA 1
ATOM 4451 C C . GLU A 1 579 ? 2.216 -43.647 17.161 1.00 79.75 579 GLU A C 1
ATOM 4453 O O . GLU A 1 579 ? 2.320 -42.526 17.666 1.00 79.75 579 GLU A O 1
ATOM 4458 N N . TYR A 1 580 ? 2.531 -43.879 15.881 1.00 85.00 580 TYR A N 1
ATOM 4459 C CA . TYR A 1 580 ? 2.983 -42.832 14.958 1.00 85.00 580 TYR A CA 1
ATOM 4460 C C . TYR A 1 580 ? 2.040 -41.618 14.965 1.00 85.00 580 TYR A C 1
ATOM 4462 O O . TYR A 1 580 ? 2.472 -40.501 15.261 1.00 85.00 580 TYR A O 1
ATOM 4470 N N . VAL A 1 581 ? 0.734 -41.828 14.769 1.00 86.88 581 VAL A N 1
ATOM 4471 C CA . VAL A 1 581 ? -0.285 -40.759 14.783 1.00 86.88 581 VAL A CA 1
ATOM 4472 C C . VAL A 1 581 ? -0.322 -39.971 16.103 1.00 86.88 581 VAL A C 1
ATOM 4474 O O . VAL A 1 581 ? -0.573 -38.764 16.090 1.00 86.88 581 VAL A O 1
ATOM 4477 N N . LYS A 1 582 ? -0.012 -40.593 17.250 1.00 84.00 582 LYS A N 1
ATOM 4478 C CA . LYS A 1 582 ? 0.092 -39.884 18.542 1.00 84.00 582 LYS A CA 1
ATOM 4479 C C . LYS A 1 582 ? 1.320 -38.977 18.608 1.00 84.00 582 LYS A C 1
ATOM 4481 O O . LYS A 1 582 ? 1.250 -37.926 19.252 1.00 84.00 582 LYS A O 1
ATOM 4486 N N . THR A 1 583 ? 2.427 -39.330 17.950 1.00 80.50 583 THR A N 1
ATOM 4487 C CA . THR A 1 583 ? 3.623 -38.468 17.890 1.00 80.50 583 THR A CA 1
ATOM 4488 C C . THR A 1 583 ? 3.371 -37.194 17.078 1.00 80.50 583 THR A C 1
ATOM 4490 O O . THR A 1 583 ? 3.681 -36.102 17.565 1.00 80.50 583 THR A O 1
ATOM 4493 N N . LEU A 1 584 ? 2.697 -37.308 15.926 1.00 85.62 584 LEU A N 1
ATOM 4494 C CA . LEU A 1 584 ? 2.508 -36.237 14.938 1.00 85.62 584 LEU A CA 1
ATOM 4495 C C . LEU A 1 584 ? 2.011 -34.904 15.523 1.00 85.62 584 LEU A C 1
ATOM 4497 O O . LEU A 1 584 ? 1.111 -34.846 16.369 1.00 85.62 584 LEU A O 1
ATOM 4501 N N . LYS A 1 585 ? 2.579 -33.791 15.059 1.00 85.50 585 LYS A N 1
ATOM 4502 C CA . LYS A 1 585 ? 2.150 -32.427 15.399 1.00 85.50 585 LYS A CA 1
ATOM 4503 C C . LYS A 1 585 ? 0.841 -32.066 14.686 1.00 85.50 585 LYS A C 1
ATOM 4505 O O . LYS A 1 585 ? 0.413 -32.716 13.738 1.00 85.50 585 LYS A O 1
ATOM 4510 N N . VAL A 1 586 ? 0.207 -30.969 15.115 1.00 81.62 586 VAL A N 1
ATOM 4511 C CA . VAL A 1 586 ? -1.074 -30.484 14.552 1.00 81.62 586 VAL A CA 1
ATOM 4512 C C . VAL A 1 586 ? -1.014 -30.251 13.039 1.00 81.62 586 VAL A C 1
ATOM 4514 O O . VAL A 1 586 ? -2.034 -30.418 12.378 1.00 81.62 586 VAL A O 1
ATOM 4517 N N . GLN A 1 587 ? 0.137 -29.849 12.494 1.00 74.00 587 GLN A N 1
ATOM 4518 C CA . GLN A 1 587 ? 0.282 -29.634 11.055 1.00 74.00 587 GLN A CA 1
ATOM 4519 C C . GLN A 1 587 ? 0.464 -30.962 10.309 1.00 74.00 587 GLN A C 1
ATOM 4521 O O . GLN A 1 587 ? -0.336 -31.272 9.436 1.00 74.00 587 GLN A O 1
ATOM 4526 N N . GLU A 1 588 ? 1.397 -31.801 10.760 1.00 81.50 588 GLU A N 1
ATOM 4527 C CA . GLU A 1 588 ? 1.643 -33.144 10.216 1.00 81.50 588 GLU A CA 1
ATOM 4528 C C . GLU A 1 588 ? 0.350 -33.991 10.165 1.00 81.50 588 GLU A C 1
ATOM 4530 O O . GLU A 1 588 ? 0.054 -34.601 9.139 1.00 81.50 588 GLU A O 1
ATOM 4535 N N . LEU A 1 589 ? -0.486 -33.947 11.216 1.00 81.56 589 LEU A N 1
ATOM 4536 C CA . LEU A 1 589 ? -1.817 -34.582 11.243 1.00 81.56 589 LEU A CA 1
ATOM 4537 C C . LEU A 1 589 ? -2.762 -34.062 10.148 1.00 81.56 589 LEU A C 1
ATOM 4539 O O . LEU A 1 589 ? -3.497 -34.841 9.545 1.00 81.56 589 LEU A O 1
ATOM 4543 N N . LYS A 1 590 ? -2.772 -32.750 9.885 1.00 83.31 590 LYS A N 1
ATOM 4544 C CA . LYS A 1 590 ? -3.616 -32.150 8.837 1.00 83.31 590 LYS A CA 1
ATOM 4545 C C . LYS A 1 590 ? -3.167 -32.554 7.446 1.00 83.31 590 LYS A C 1
ATOM 4547 O O . LYS A 1 590 ? -4.017 -32.718 6.578 1.00 83.31 590 LYS A O 1
ATOM 4552 N N . ASP A 1 591 ? -1.866 -32.698 7.241 1.00 77.19 591 ASP A N 1
ATOM 4553 C CA . ASP A 1 591 ? -1.306 -33.025 5.935 1.00 77.19 591 ASP A CA 1
ATOM 4554 C C . ASP A 1 591 ? -1.495 -34.516 5.612 1.00 77.19 591 ASP A C 1
ATOM 4556 O O . ASP A 1 591 ? -1.912 -34.839 4.504 1.00 77.19 591 ASP A O 1
ATOM 4560 N N . HIS A 1 592 ? -1.409 -35.406 6.610 1.00 83.94 592 HIS A N 1
ATOM 4561 C CA . HIS A 1 592 ? -1.897 -36.791 6.491 1.00 83.94 592 HIS A CA 1
ATOM 4562 C C . HIS A 1 592 ? -3.391 -36.852 6.132 1.00 83.94 592 HIS A C 1
ATOM 4564 O O . HIS A 1 592 ? -3.789 -37.563 5.209 1.00 83.94 592 HIS A O 1
ATOM 4570 N N . ILE A 1 593 ? -4.228 -36.070 6.824 1.00 83.94 593 ILE A N 1
ATOM 4571 C CA . ILE A 1 593 ? -5.674 -35.997 6.560 1.00 83.94 593 ILE A CA 1
ATOM 4572 C C . ILE A 1 593 ? -5.970 -35.452 5.147 1.00 83.94 593 ILE A C 1
ATOM 4574 O O . ILE A 1 593 ? -6.875 -35.951 4.480 1.00 83.94 593 ILE A O 1
ATOM 4578 N N . ARG A 1 594 ? -5.214 -34.456 4.666 1.00 77.75 594 ARG A N 1
ATOM 4579 C CA . ARG A 1 594 ? -5.315 -33.930 3.290 1.00 77.75 594 ARG A CA 1
ATOM 4580 C C . ARG A 1 594 ? -4.960 -34.990 2.257 1.00 77.75 594 ARG A C 1
ATOM 4582 O O . ARG A 1 594 ? -5.764 -35.241 1.368 1.00 77.75 594 ARG A O 1
ATOM 4589 N N . VAL A 1 595 ? -3.817 -35.659 2.416 1.00 75.94 595 VAL A N 1
ATOM 4590 C CA . VAL A 1 595 ? -3.363 -36.699 1.483 1.00 75.94 595 VAL A CA 1
ATOM 4591 C C . VAL A 1 595 ? -4.368 -37.855 1.403 1.00 75.94 595 VAL A C 1
ATOM 4593 O O . VAL A 1 595 ? -4.644 -38.318 0.297 1.00 75.94 595 VAL A O 1
ATOM 4596 N N . ILE A 1 596 ? -5.000 -38.253 2.516 1.00 77.50 596 ILE A N 1
ATOM 4597 C CA . ILE A 1 596 ? -6.140 -39.191 2.500 1.00 77.50 596 ILE A CA 1
ATOM 4598 C C . ILE A 1 596 ? -7.307 -38.639 1.669 1.00 77.50 596 ILE A C 1
ATOM 4600 O O . ILE A 1 596 ? -7.740 -39.300 0.727 1.00 77.50 596 ILE A O 1
ATOM 4604 N N . ASN A 1 597 ? -7.798 -37.436 1.984 1.00 78.12 597 ASN A N 1
ATOM 4605 C CA . ASN A 1 597 ? -8.958 -36.838 1.308 1.00 78.12 597 ASN A CA 1
ATOM 4606 C C . ASN A 1 597 ? -8.745 -36.647 -0.205 1.00 78.12 597 ASN A C 1
ATOM 4608 O O . ASN A 1 597 ? -9.700 -36.726 -0.975 1.00 78.12 597 ASN A O 1
ATOM 4612 N N . GLU A 1 598 ? -7.509 -36.372 -0.624 1.00 66.12 598 GLU A N 1
ATOM 4613 C CA . GLU A 1 598 ? -7.145 -36.089 -2.015 1.00 66.12 598 GLU A CA 1
ATOM 4614 C C . GLU A 1 598 ? -6.855 -37.362 -2.833 1.00 66.12 598 GLU A C 1
ATOM 4616 O O . GLU A 1 598 ? -7.093 -37.363 -4.040 1.00 66.12 598 GLU A O 1
ATOM 4621 N N . ASN A 1 599 ? -6.379 -38.450 -2.205 1.00 64.94 599 ASN A N 1
ATOM 4622 C CA . ASN A 1 599 ? -5.883 -39.641 -2.917 1.00 64.94 599 ASN A CA 1
ATOM 4623 C C . ASN A 1 599 ? -6.657 -40.942 -2.623 1.00 64.94 599 ASN A C 1
ATOM 4625 O O . ASN A 1 599 ? -6.545 -41.892 -3.397 1.00 64.94 599 ASN A O 1
ATOM 4629 N N . LEU A 1 600 ? -7.451 -41.016 -1.546 1.00 73.56 600 LEU A N 1
ATOM 4630 C CA . LEU A 1 600 ? -8.229 -42.205 -1.165 1.00 73.56 600 LEU A CA 1
ATOM 4631 C C . LEU A 1 600 ? -9.746 -41.943 -1.263 1.00 73.56 600 LEU A C 1
ATOM 4633 O O . LEU A 1 600 ? -10.418 -41.819 -0.234 1.00 73.56 600 LEU A O 1
ATOM 4637 N N . PRO A 1 601 ? -10.338 -41.920 -2.477 1.00 63.91 601 PRO A N 1
ATOM 4638 C CA . PRO A 1 601 ? -11.753 -41.579 -2.696 1.00 63.91 601 PRO A CA 1
ATOM 4639 C C . PRO A 1 601 ? -12.758 -42.593 -2.115 1.00 63.91 601 PRO A C 1
ATOM 4641 O O . PRO A 1 601 ? -13.965 -42.387 -2.200 1.00 63.91 601 PRO A O 1
ATOM 4644 N N . TRP A 1 602 ? -12.277 -43.699 -1.536 1.00 71.88 602 TRP A N 1
ATOM 4645 C CA . TRP A 1 602 ? -13.075 -44.671 -0.785 1.00 71.88 602 TRP A CA 1
ATOM 4646 C C . TRP A 1 602 ? -13.124 -44.394 0.731 1.00 71.88 602 TRP A C 1
ATOM 4648 O O . TRP A 1 602 ? -13.814 -45.112 1.455 1.00 71.88 602 TRP A O 1
ATOM 4658 N N . THR A 1 603 ? -12.420 -43.370 1.225 1.00 66.25 603 THR A N 1
ATOM 4659 C CA . THR A 1 603 ? -12.542 -42.877 2.609 1.00 66.25 603 THR A CA 1
ATOM 4660 C C . THR A 1 603 ? -13.646 -41.821 2.730 1.00 66.25 603 THR A C 1
ATOM 4662 O O . THR A 1 603 ? -14.024 -41.179 1.751 1.00 66.25 603 THR A O 1
ATOM 4665 N N . GLN A 1 604 ? -14.198 -41.631 3.934 1.00 69.75 604 GLN A N 1
ATOM 4666 C CA . GLN A 1 604 ? -15.074 -40.484 4.195 1.00 69.75 604 GLN A CA 1
ATOM 4667 C C . GLN A 1 604 ? -14.222 -39.224 4.369 1.00 69.75 604 GLN A C 1
ATOM 4669 O O . GLN A 1 604 ? -13.208 -39.270 5.062 1.00 69.75 604 GLN A O 1
ATOM 4674 N N . HIS A 1 605 ? -14.650 -38.098 3.787 1.00 75.19 605 HIS A N 1
ATOM 4675 C CA . HIS A 1 605 ? -13.874 -36.857 3.819 1.00 75.19 605 HIS A CA 1
ATOM 4676 C C . HIS A 1 605 ? -13.678 -36.352 5.260 1.00 75.19 605 HIS A C 1
ATOM 4678 O O . HIS A 1 605 ? -14.577 -35.795 5.895 1.00 75.19 605 HIS A O 1
ATOM 4684 N N . LEU A 1 606 ? -12.455 -36.503 5.759 1.00 75.50 606 LEU A N 1
ATOM 4685 C CA . LEU A 1 606 ? -12.037 -36.141 7.104 1.00 75.50 606 LEU A CA 1
ATOM 4686 C C . LEU A 1 606 ? -11.911 -34.621 7.270 1.00 75.50 606 LEU A C 1
ATOM 4688 O O . LEU A 1 606 ? -11.487 -33.902 6.359 1.00 75.50 606 LEU A O 1
ATOM 4692 N N . ARG A 1 607 ? -12.247 -34.114 8.463 1.00 73.75 607 ARG A N 1
ATOM 4693 C CA . ARG A 1 607 ? -12.149 -32.683 8.795 1.00 73.75 607 ARG A CA 1
ATOM 4694 C C . ARG A 1 607 ? -10.714 -32.292 9.159 1.00 73.75 607 ARG A C 1
ATOM 4696 O O . ARG A 1 607 ? -10.178 -32.747 10.162 1.00 73.75 607 ARG A O 1
ATOM 4703 N N . VAL A 1 608 ? -10.149 -31.351 8.399 1.00 79.12 608 VAL A N 1
ATOM 4704 C CA . VAL A 1 608 ? -8.798 -30.770 8.596 1.00 79.12 608 VAL A CA 1
ATOM 4705 C C . VAL A 1 608 ? -8.749 -29.747 9.761 1.00 79.12 608 VAL A C 1
ATOM 4707 O O . VAL A 1 608 ? -7.698 -29.212 10.114 1.00 79.12 608 VAL A O 1
ATOM 4710 N N . THR A 1 609 ? -9.889 -29.438 10.385 1.00 69.19 609 THR A N 1
ATOM 4711 C CA . THR A 1 609 ? -10.020 -28.439 11.460 1.00 69.19 609 THR A CA 1
ATOM 4712 C C . THR A 1 609 ? -10.289 -29.097 12.814 1.00 69.19 609 THR A C 1
ATOM 4714 O O . THR A 1 609 ? -11.359 -29.668 13.018 1.00 69.19 609 THR A O 1
ATOM 4717 N N . GLY A 1 610 ? -9.351 -28.960 13.755 1.00 75.44 610 GLY A N 1
ATOM 4718 C CA . GLY A 1 610 ? -9.462 -29.476 15.121 1.00 75.44 610 GLY A CA 1
ATOM 4719 C C . GLY A 1 610 ? -8.230 -29.148 15.972 1.00 75.44 610 GLY A C 1
ATOM 4720 O O . GLY A 1 610 ? -7.258 -28.569 15.480 1.00 75.44 610 GLY A O 1
ATOM 4721 N N . ASN A 1 611 ? -8.271 -29.520 17.253 1.00 72.31 611 ASN A N 1
ATOM 4722 C CA . ASN A 1 611 ? -7.092 -29.572 18.128 1.00 72.31 611 ASN A CA 1
ATOM 4723 C C . ASN A 1 611 ? -6.335 -30.908 17.930 1.00 72.31 611 ASN A C 1
ATOM 4725 O O . ASN A 1 611 ? -6.863 -31.812 17.280 1.00 72.31 611 ASN A O 1
ATOM 4729 N N . LYS A 1 612 ? -5.112 -31.060 18.477 1.00 83.88 612 LYS A N 1
ATOM 4730 C CA . LYS A 1 612 ? -4.328 -32.308 18.312 1.00 83.88 612 LYS A CA 1
ATOM 4731 C C . LYS A 1 612 ? -5.126 -33.572 18.695 1.00 83.88 612 LYS A C 1
ATOM 4733 O O . LYS A 1 612 ? -5.136 -34.481 17.872 1.00 83.88 612 LYS A O 1
ATOM 4738 N N . PRO A 1 613 ? -5.831 -33.640 19.847 1.00 79.69 613 PRO A N 1
ATOM 4739 C CA . PRO A 1 613 ? -6.622 -34.821 20.199 1.00 79.69 613 PRO A CA 1
ATOM 4740 C C . PRO A 1 613 ? -7.709 -35.165 19.175 1.00 79.69 613 PRO A C 1
ATOM 4742 O O . PRO A 1 613 ? -7.796 -36.314 18.762 1.00 79.69 613 PRO A O 1
ATOM 4745 N N . SER A 1 614 ? -8.497 -34.187 18.710 1.00 80.75 614 SER A N 1
ATOM 4746 C CA . SER A 1 614 ? -9.560 -34.442 17.726 1.00 80.75 614 SER A CA 1
ATOM 4747 C C . SER A 1 614 ? -9.005 -34.869 16.367 1.00 80.75 614 SER A C 1
ATOM 4749 O O . SER A 1 614 ? -9.524 -35.808 15.777 1.00 80.75 614 SER A O 1
ATOM 4751 N N . LEU A 1 615 ? -7.934 -34.233 15.879 1.00 82.38 615 LEU A N 1
ATOM 4752 C CA . LEU A 1 615 ? -7.318 -34.615 14.603 1.00 82.38 615 LEU A CA 1
ATOM 4753 C C . LEU A 1 615 ? -6.678 -36.010 14.675 1.00 82.38 615 LEU A C 1
ATOM 4755 O O . LEU A 1 615 ? -6.819 -36.789 13.736 1.00 82.38 615 LEU A O 1
ATOM 4759 N N . ALA A 1 616 ? -6.031 -36.345 15.796 1.00 87.88 616 ALA A N 1
ATOM 4760 C CA . ALA A 1 616 ? -5.476 -37.676 16.025 1.00 87.88 616 ALA A CA 1
ATOM 4761 C C . ALA A 1 616 ? -6.570 -38.750 16.159 1.00 87.88 616 ALA A C 1
ATOM 4763 O O . ALA A 1 616 ? -6.389 -39.835 15.616 1.00 87.88 616 ALA A O 1
ATOM 4764 N N . SER A 1 617 ? -7.702 -38.454 16.815 1.00 86.50 617 SER A N 1
ATOM 4765 C CA . SER A 1 617 ? -8.853 -39.371 16.918 1.00 86.50 617 SER A CA 1
ATOM 4766 C C . SER A 1 617 ? -9.451 -39.654 15.540 1.00 86.50 617 SER A C 1
ATOM 4768 O O . SER A 1 617 ? -9.429 -40.797 15.097 1.00 86.50 617 SER A O 1
ATOM 4770 N N . ASN A 1 618 ? -9.830 -38.605 14.797 1.00 82.88 618 ASN A N 1
ATOM 4771 C CA . ASN A 1 618 ? -10.399 -38.715 13.449 1.00 82.88 618 ASN A CA 1
ATOM 4772 C C . ASN A 1 618 ? -9.520 -39.562 12.502 1.00 82.88 618 ASN A C 1
ATOM 4774 O O . ASN A 1 618 ? -10.030 -40.345 11.703 1.00 82.88 618 ASN A O 1
ATOM 4778 N N . LEU A 1 619 ? -8.194 -39.386 12.575 1.00 86.88 619 LEU A N 1
ATOM 4779 C CA . LEU A 1 619 ? -7.235 -40.137 11.764 1.00 86.88 619 LEU A CA 1
ATOM 4780 C C . LEU A 1 619 ? -7.086 -41.589 12.258 1.00 86.88 619 LEU A C 1
ATOM 4782 O O . LEU A 1 619 ? -7.095 -42.511 11.447 1.00 86.88 619 LEU A O 1
ATOM 4786 N N . SER A 1 620 ? -7.021 -41.800 13.577 1.00 89.44 620 SER A N 1
ATOM 4787 C CA . SER A 1 620 ? -6.960 -43.131 14.204 1.00 89.44 620 SER A CA 1
ATOM 4788 C C . SER A 1 620 ? -8.193 -43.982 13.897 1.00 89.44 620 SER A C 1
ATOM 4790 O O . SER A 1 620 ? -8.059 -45.163 13.595 1.00 89.44 620 SER A O 1
ATOM 4792 N N . GLU A 1 621 ? -9.383 -43.381 13.930 1.00 86.12 621 GLU A N 1
ATOM 4793 C CA . GLU A 1 621 ? -10.663 -44.037 13.644 1.00 86.12 621 GLU A CA 1
ATOM 4794 C C . GLU A 1 621 ? -10.722 -44.548 12.196 1.00 86.12 621 GLU A C 1
ATOM 4796 O O . GLU A 1 621 ? -11.144 -45.679 11.966 1.00 86.12 621 GLU A O 1
ATOM 4801 N N . VAL A 1 622 ? -10.229 -43.775 11.219 1.00 84.62 622 VAL A N 1
ATOM 4802 C CA . VAL A 1 622 ? -10.135 -44.227 9.816 1.00 84.62 622 VAL A CA 1
ATOM 4803 C C . VAL A 1 622 ? -9.053 -45.293 9.624 1.00 84.62 622 VAL A C 1
ATOM 4805 O O . VAL A 1 622 ? -9.263 -46.228 8.853 1.00 84.62 622 VAL A O 1
ATOM 4808 N N . ILE A 1 623 ? -7.931 -45.207 10.346 1.00 84.69 623 ILE A N 1
ATOM 4809 C CA . ILE A 1 623 ? -6.882 -46.239 10.316 1.00 84.69 623 ILE A CA 1
ATOM 4810 C C . ILE A 1 623 ? -7.413 -47.573 10.859 1.00 84.69 623 ILE A C 1
ATOM 4812 O O . ILE A 1 623 ? -7.222 -48.608 10.224 1.00 84.69 623 ILE A O 1
ATOM 4816 N N . GLN A 1 624 ? -8.141 -47.546 11.978 1.00 84.31 624 GLN A N 1
ATOM 4817 C CA . GLN A 1 624 ? -8.784 -48.728 12.560 1.00 84.31 624 GLN A CA 1
ATOM 4818 C C . GLN A 1 624 ? -9.907 -49.277 11.669 1.00 84.31 624 GLN A C 1
ATOM 4820 O O . GLN A 1 624 ? -9.959 -50.480 11.435 1.00 84.31 624 GLN A O 1
ATOM 4825 N N . ALA A 1 625 ? -10.762 -48.416 11.105 1.00 82.88 625 ALA A N 1
ATOM 4826 C CA . ALA A 1 625 ? -11.888 -48.829 10.259 1.00 82.88 625 ALA A CA 1
ATOM 4827 C C . ALA A 1 625 ? -11.483 -49.551 8.957 1.00 82.88 625 ALA A C 1
ATOM 4829 O O . ALA A 1 625 ? -12.329 -50.185 8.325 1.00 82.88 625 ALA A O 1
ATOM 4830 N N . TYR A 1 626 ? -10.211 -49.463 8.551 1.00 80.94 626 TYR A N 1
ATOM 4831 C CA . TYR A 1 626 ? -9.668 -50.156 7.380 1.00 80.94 626 TYR A CA 1
ATOM 4832 C C . TYR A 1 626 ? -8.503 -51.108 7.694 1.00 80.94 626 TYR A C 1
ATOM 4834 O O . TYR A 1 626 ? -7.894 -51.624 6.758 1.00 80.94 626 TYR A O 1
ATOM 4842 N N . ALA A 1 627 ? -8.228 -51.390 8.972 1.00 75.75 627 ALA A N 1
ATOM 4843 C CA . ALA A 1 627 ? -7.195 -52.335 9.402 1.00 75.75 627 ALA A CA 1
ATOM 4844 C C . ALA A 1 627 ? -7.392 -53.740 8.797 1.00 75.75 627 ALA A C 1
ATOM 4846 O O . ALA A 1 627 ? -6.478 -54.296 8.191 1.00 75.75 627 ALA A O 1
ATOM 4847 N N . ASP A 1 628 ? -8.620 -54.265 8.859 1.00 69.12 628 ASP A N 1
ATOM 4848 C CA . ASP A 1 628 ? -8.987 -55.601 8.360 1.00 69.12 628 ASP A CA 1
ATOM 4849 C C . ASP A 1 628 ? -9.109 -55.689 6.820 1.00 69.12 628 ASP A C 1
ATOM 4851 O O . ASP A 1 628 ? -9.618 -56.674 6.280 1.00 69.12 628 ASP A O 1
ATOM 4855 N N . ALA A 1 629 ? -8.672 -54.663 6.078 1.00 76.12 629 ALA A N 1
ATOM 4856 C CA . ALA A 1 629 ? -8.803 -54.570 4.622 1.00 76.12 629 ALA A CA 1
ATOM 4857 C C . ALA A 1 629 ? -7.425 -54.411 3.936 1.00 76.12 629 ALA A C 1
ATOM 4859 O O . ALA A 1 629 ? -7.099 -53.307 3.489 1.00 76.12 629 ALA A O 1
ATOM 4860 N N . PRO A 1 630 ? -6.623 -55.488 3.776 1.00 67.44 630 PRO A N 1
ATOM 4861 C CA . PRO A 1 630 ? -5.184 -55.402 3.483 1.00 67.44 630 PRO A CA 1
ATOM 4862 C C . PRO A 1 630 ? -4.803 -54.517 2.289 1.00 67.44 630 PRO A C 1
ATOM 4864 O O . PRO A 1 630 ? -3.897 -53.697 2.387 1.00 67.44 630 PRO A O 1
ATOM 4867 N N . LEU A 1 631 ? -5.533 -54.612 1.172 1.00 63.94 631 LEU A N 1
ATOM 4868 C CA . LEU A 1 631 ? -5.278 -53.797 -0.025 1.00 63.94 631 LEU A CA 1
ATOM 4869 C C . LEU A 1 631 ? -5.502 -52.292 0.209 1.00 63.94 631 LEU A C 1
ATOM 4871 O O . LEU A 1 631 ? -4.789 -51.470 -0.358 1.00 63.94 631 LEU A O 1
ATOM 4875 N N . ARG A 1 632 ? -6.485 -51.925 1.038 1.00 74.12 632 ARG A N 1
ATOM 4876 C CA . ARG A 1 632 ? -6.799 -50.529 1.386 1.00 74.12 632 ARG A CA 1
ATOM 4877 C C . ARG A 1 632 ? -5.867 -50.000 2.468 1.00 74.12 632 ARG A C 1
ATOM 4879 O O . ARG A 1 632 ? -5.408 -48.864 2.380 1.00 74.12 632 ARG A O 1
ATOM 4886 N N . TYR A 1 633 ? -5.554 -50.844 3.446 1.00 77.50 633 TYR A N 1
ATOM 4887 C CA . TYR A 1 633 ? -4.587 -50.552 4.493 1.00 77.50 633 TYR A CA 1
ATOM 4888 C C . TYR A 1 633 ? -3.200 -50.274 3.896 1.00 77.50 633 TYR A C 1
ATOM 4890 O O . TYR A 1 633 ? -2.656 -49.192 4.098 1.00 77.50 633 TYR A O 1
ATOM 4898 N N . ASN A 1 634 ? -2.685 -51.164 3.040 1.00 71.12 634 ASN A N 1
ATOM 4899 C CA . ASN A 1 634 ? -1.391 -50.975 2.378 1.00 71.12 634 ASN A CA 1
ATOM 4900 C C . ASN A 1 634 ? -1.375 -49.728 1.470 1.00 71.12 634 ASN A C 1
ATOM 4902 O O . ASN A 1 634 ? -0.392 -48.993 1.483 1.00 71.12 634 ASN A O 1
ATOM 4906 N N . GLN A 1 635 ? -2.465 -49.417 0.749 1.00 70.94 635 GLN A N 1
ATOM 4907 C CA . GLN A 1 635 ? -2.587 -48.154 -0.005 1.00 70.94 635 GLN A CA 1
ATOM 4908 C C . GLN A 1 635 ? -2.455 -46.913 0.894 1.00 70.94 635 GLN A C 1
ATOM 4910 O O . GLN A 1 635 ? -1.779 -45.954 0.528 1.00 70.94 635 GLN A O 1
ATOM 4915 N N . MET A 1 636 ? -3.065 -46.931 2.080 1.00 76.81 636 MET A N 1
ATOM 4916 C CA . MET A 1 636 ? -2.963 -45.844 3.057 1.00 76.81 636 MET A CA 1
ATOM 4917 C C . MET A 1 636 ? -1.556 -45.744 3.667 1.00 76.81 636 MET A C 1
ATOM 4919 O O . MET A 1 636 ? -1.022 -44.643 3.789 1.00 76.81 636 MET A O 1
ATOM 4923 N N . LEU A 1 637 ? -0.907 -46.874 3.971 1.00 74.88 637 LEU A N 1
ATOM 4924 C CA . LEU A 1 637 ? 0.472 -46.877 4.469 1.00 74.88 637 LEU A CA 1
ATOM 4925 C C . LEU A 1 637 ? 1.491 -46.402 3.423 1.00 74.88 637 LEU A C 1
ATOM 4927 O O . LEU A 1 637 ? 2.437 -45.704 3.782 1.00 74.88 637 LEU A O 1
ATOM 4931 N N . LEU A 1 638 ? 1.289 -46.712 2.138 1.00 70.38 638 LEU A N 1
ATOM 4932 C CA . LEU A 1 638 ? 2.121 -46.195 1.043 1.00 70.38 638 LEU A CA 1
ATOM 4933 C C . LEU A 1 638 ? 2.028 -44.665 0.911 1.00 70.38 638 LEU A C 1
ATOM 4935 O O . LEU A 1 638 ? 3.019 -44.030 0.559 1.00 70.38 638 LEU A O 1
ATOM 4939 N N . LEU A 1 639 ? 0.883 -44.062 1.250 1.00 75.38 639 LEU A N 1
ATOM 4940 C CA . LEU A 1 639 ? 0.730 -42.603 1.325 1.00 75.38 639 LEU A CA 1
ATOM 4941 C C . LEU A 1 639 ? 1.355 -41.998 2.594 1.00 75.38 639 LEU A C 1
ATOM 4943 O O . LEU A 1 639 ? 1.840 -40.870 2.553 1.00 75.38 639 LEU A O 1
ATOM 4947 N N . PHE A 1 640 ? 1.383 -42.729 3.713 1.00 78.12 640 PHE A N 1
ATOM 4948 C CA . PHE A 1 640 ? 2.035 -42.279 4.952 1.00 78.12 640 PHE A CA 1
ATOM 4949 C C . PHE A 1 640 ? 3.563 -42.426 4.913 1.00 78.12 640 PHE A C 1
ATOM 4951 O O . PHE A 1 640 ? 4.277 -41.639 5.536 1.00 78.12 640 PHE A O 1
ATOM 4958 N N . ALA A 1 641 ? 4.085 -43.421 4.188 1.00 66.31 641 ALA A N 1
ATOM 4959 C CA . ALA A 1 641 ? 5.514 -43.706 4.074 1.00 66.31 641 ALA A CA 1
ATOM 4960 C C . ALA A 1 641 ? 6.376 -42.460 3.746 1.00 66.31 641 ALA A C 1
ATOM 4962 O O . ALA A 1 641 ? 7.301 -42.196 4.526 1.00 66.31 641 ALA A O 1
ATOM 4963 N N . PRO A 1 642 ? 6.079 -41.655 2.698 1.00 62.41 642 PRO A N 1
ATOM 4964 C CA . PRO A 1 642 ? 6.823 -40.427 2.396 1.00 62.41 642 PRO A CA 1
ATOM 4965 C C . PRO A 1 642 ? 6.568 -39.282 3.389 1.00 62.41 642 PRO A C 1
ATOM 4967 O O . PRO A 1 642 ? 7.421 -38.415 3.532 1.00 62.41 642 PRO A O 1
ATOM 4970 N N . LEU A 1 643 ? 5.450 -39.287 4.127 1.00 70.81 643 LEU A N 1
ATOM 4971 C CA . LEU A 1 643 ? 5.126 -38.275 5.148 1.00 70.81 643 LEU A CA 1
ATOM 4972 C C . LEU A 1 643 ? 5.866 -38.497 6.487 1.00 70.81 643 LEU A C 1
ATOM 4974 O O . LEU A 1 643 ? 5.581 -37.838 7.489 1.00 70.81 643 LEU A O 1
ATOM 4978 N N . GLY A 1 644 ? 6.829 -39.424 6.512 1.00 65.81 644 GLY A N 1
ATOM 4979 C CA . GLY A 1 644 ? 7.708 -39.712 7.647 1.00 65.81 644 GLY A CA 1
ATOM 4980 C C . GLY A 1 644 ? 7.462 -41.065 8.319 1.00 65.81 644 GLY A C 1
ATOM 4981 O O . GLY A 1 644 ? 8.302 -41.499 9.112 1.00 65.81 644 GLY A O 1
ATOM 4982 N N . PHE A 1 645 ? 6.376 -41.776 7.985 1.00 75.12 645 PHE A N 1
ATOM 4983 C CA . PHE A 1 645 ? 6.080 -43.077 8.595 1.00 75.12 645 PHE A CA 1
ATOM 4984 C C . PHE A 1 645 ? 7.178 -44.111 8.320 1.00 75.12 645 PHE A C 1
ATOM 4986 O O . PHE A 1 645 ? 7.516 -44.891 9.205 1.00 75.12 645 PHE A O 1
ATOM 4993 N N . TYR A 1 646 ? 7.810 -44.075 7.141 1.00 65.06 646 TYR A N 1
ATOM 4994 C CA . TYR A 1 646 ? 8.918 -44.975 6.800 1.00 65.06 646 TYR A CA 1
ATOM 4995 C C . TYR A 1 646 ? 10.098 -44.846 7.784 1.00 65.06 646 TYR A C 1
ATOM 4997 O O . TYR A 1 646 ? 10.616 -45.849 8.280 1.00 65.06 646 TYR A O 1
ATOM 5005 N N . GLY A 1 647 ? 10.482 -43.612 8.136 1.00 63.62 647 GLY A N 1
ATOM 5006 C CA . GLY A 1 647 ? 11.535 -43.348 9.122 1.00 63.62 647 GLY A CA 1
ATOM 5007 C C . GLY A 1 647 ? 11.139 -43.789 10.533 1.00 63.62 647 GLY A C 1
ATOM 5008 O O . GLY A 1 647 ? 11.933 -44.422 11.232 1.00 63.62 647 GLY A O 1
ATOM 5009 N N . PHE A 1 648 ? 9.888 -43.537 10.927 1.00 71.25 648 PHE A N 1
ATOM 5010 C CA . PHE A 1 648 ? 9.348 -43.974 12.215 1.00 71.25 648 PHE A CA 1
ATOM 5011 C C . PHE A 1 648 ? 9.295 -45.508 12.337 1.00 71.25 648 PHE A C 1
ATOM 5013 O O . PHE A 1 648 ? 9.748 -46.064 13.334 1.00 71.25 648 PHE A O 1
ATOM 5020 N N . ALA A 1 649 ? 8.850 -46.212 11.294 1.00 63.94 649 ALA A N 1
ATOM 5021 C CA . ALA A 1 649 ? 8.797 -47.671 11.251 1.00 63.94 649 ALA A CA 1
ATOM 5022 C C . ALA A 1 649 ? 10.192 -48.329 11.194 1.00 63.94 649 ALA A C 1
ATOM 5024 O O . ALA A 1 649 ? 10.347 -49.476 11.619 1.00 63.94 649 ALA A O 1
ATOM 5025 N N . GLN A 1 650 ? 11.228 -47.641 10.695 1.00 63.97 650 GLN A N 1
ATOM 5026 C CA . GLN A 1 650 ? 12.619 -48.076 10.891 1.00 63.97 650 GLN A CA 1
ATOM 5027 C C . GLN A 1 650 ? 13.094 -47.846 12.333 1.00 63.97 650 GLN A C 1
ATOM 5029 O O . GLN A 1 650 ? 13.804 -48.689 12.881 1.00 63.97 650 GLN A O 1
ATOM 5034 N N . HIS A 1 651 ? 12.709 -46.731 12.960 1.00 62.78 651 HIS A N 1
ATOM 5035 C CA . HIS A 1 651 ? 13.084 -46.420 14.340 1.00 62.78 651 HIS A CA 1
ATOM 5036 C C . HIS A 1 651 ? 12.434 -47.383 15.347 1.00 62.78 651 HIS A C 1
ATOM 5038 O O . HIS A 1 651 ? 13.143 -47.931 16.186 1.00 62.78 651 HIS A O 1
ATOM 5044 N N . LEU A 1 652 ? 11.134 -47.682 15.212 1.00 60.75 652 LEU A N 1
ATOM 5045 C CA . LEU A 1 652 ? 10.451 -48.683 16.039 1.00 60.75 652 LEU A CA 1
ATOM 5046 C C . LEU A 1 652 ? 11.039 -50.087 15.873 1.00 60.75 652 LEU A C 1
ATOM 5048 O O . LEU A 1 652 ? 11.211 -50.772 16.876 1.00 60.75 652 LEU A O 1
ATOM 5052 N N . ARG A 1 653 ? 11.406 -50.508 14.651 1.00 63.84 653 ARG A N 1
ATOM 5053 C CA . ARG A 1 653 ? 12.118 -51.783 14.449 1.00 63.84 653 ARG A CA 1
ATOM 5054 C C . ARG A 1 653 ? 13.452 -51.790 15.195 1.00 63.84 653 ARG A C 1
ATOM 5056 O O . ARG A 1 653 ? 13.626 -52.633 16.063 1.00 63.84 653 ARG A O 1
ATOM 5063 N N . ARG A 1 654 ? 14.306 -50.773 15.013 1.00 60.44 654 ARG A N 1
ATOM 5064 C CA . ARG A 1 654 ? 15.577 -50.652 15.761 1.00 60.44 654 ARG A CA 1
ATOM 5065 C C . ARG A 1 654 ? 15.392 -50.602 17.284 1.00 60.44 654 ARG A C 1
ATOM 5067 O O . ARG A 1 654 ? 16.229 -51.144 17.994 1.00 60.44 654 ARG A O 1
ATOM 5074 N N . LEU A 1 655 ? 14.324 -49.985 17.796 1.00 54.75 655 LEU A N 1
ATOM 5075 C CA . LEU A 1 655 ? 14.001 -49.988 19.230 1.00 54.75 655 LEU A CA 1
ATOM 5076 C C . LEU A 1 655 ? 13.530 -51.364 19.719 1.00 54.75 655 LEU A C 1
ATOM 5078 O O . LEU A 1 655 ? 13.941 -51.795 20.791 1.00 54.75 655 LEU A O 1
ATOM 5082 N N . ARG A 1 656 ? 12.702 -52.066 18.939 1.00 62.84 656 ARG A N 1
ATOM 5083 C CA . ARG A 1 656 ? 12.218 -53.423 19.234 1.00 62.84 656 ARG A CA 1
ATOM 5084 C C . ARG A 1 656 ? 13.369 -54.435 19.190 1.00 62.84 656 ARG A C 1
ATOM 5086 O O . ARG A 1 656 ? 13.488 -55.259 20.092 1.00 62.84 656 ARG A O 1
ATOM 5093 N N . ASP A 1 657 ? 14.273 -54.293 18.224 1.00 56.25 657 ASP A N 1
ATOM 5094 C CA . ASP A 1 657 ? 15.523 -55.047 18.127 1.00 56.25 657 ASP A CA 1
ATOM 5095 C C . ASP A 1 657 ? 16.447 -54.745 19.320 1.00 56.25 657 ASP A C 1
ATOM 5097 O O . ASP A 1 657 ? 16.919 -55.676 19.965 1.00 56.25 657 ASP A O 1
ATOM 5101 N N . ALA A 1 658 ? 16.631 -53.470 19.690 1.00 48.28 658 ALA A N 1
ATOM 5102 C CA . ALA A 1 658 ? 17.444 -53.064 20.843 1.00 48.28 658 ALA A CA 1
ATOM 5103 C C . ALA A 1 658 ? 16.864 -53.511 22.201 1.00 48.28 658 ALA A C 1
ATOM 5105 O O . ALA A 1 658 ? 17.617 -53.835 23.117 1.00 48.28 658 ALA A O 1
ATOM 5106 N N . MET A 1 659 ? 15.534 -53.564 22.339 1.00 49.03 659 MET A N 1
ATOM 5107 C CA . MET A 1 659 ? 14.866 -54.128 23.519 1.00 49.03 659 MET A CA 1
ATOM 5108 C C . MET A 1 659 ? 15.011 -55.654 23.586 1.00 49.03 659 MET A C 1
ATOM 5110 O O . MET A 1 659 ? 15.145 -56.198 24.681 1.00 49.03 659 MET A O 1
ATOM 5114 N N . ASN A 1 660 ? 15.048 -56.339 22.438 1.00 50.12 660 ASN A N 1
ATOM 5115 C CA . ASN A 1 660 ? 15.365 -57.766 22.363 1.00 50.12 660 ASN A CA 1
ATOM 5116 C C . ASN A 1 660 ? 16.866 -58.044 22.609 1.00 50.12 660 ASN A C 1
ATOM 5118 O O . ASN A 1 660 ? 17.209 -59.068 23.198 1.00 50.12 660 ASN A O 1
ATOM 5122 N N . SER A 1 661 ? 17.768 -57.135 22.220 1.00 46.47 661 SER A N 1
ATOM 5123 C CA . SER A 1 661 ? 19.214 -57.197 22.485 1.00 46.47 661 SER A CA 1
ATOM 5124 C C . SER A 1 661 ? 19.608 -56.365 23.718 1.00 46.47 661 SER A C 1
ATOM 5126 O O . SER A 1 661 ? 20.379 -55.409 23.619 1.00 46.47 661 SER A O 1
ATOM 5128 N N . GLY A 1 662 ? 19.042 -56.708 24.878 1.00 43.16 662 GLY A N 1
ATOM 5129 C CA . GLY A 1 662 ? 19.021 -55.861 26.077 1.00 43.16 662 GLY A CA 1
ATOM 5130 C C . GLY A 1 662 ? 20.364 -55.269 26.543 1.00 43.16 662 GLY A C 1
ATOM 5131 O O . GLY A 1 662 ? 21.146 -55.927 27.227 1.00 43.16 662 GLY A O 1
ATOM 5132 N N . ALA A 1 663 ? 20.554 -53.976 26.268 1.00 30.19 663 ALA A N 1
ATOM 5133 C CA . ALA A 1 663 ? 21.519 -53.061 26.886 1.00 30.19 663 ALA A CA 1
ATOM 5134 C C . ALA A 1 663 ? 20.919 -51.635 26.861 1.00 30.19 663 ALA A C 1
ATOM 5136 O O . ALA A 1 663 ? 20.172 -51.316 25.937 1.00 30.19 663 ALA A O 1
ATOM 5137 N N . GLY A 1 664 ? 21.181 -50.765 27.850 1.00 28.91 664 GLY A N 1
ATOM 5138 C CA . GLY A 1 664 ? 20.453 -49.484 27.940 1.00 28.91 664 GLY A CA 1
ATOM 5139 C C . GLY A 1 664 ? 21.062 -48.381 28.818 1.00 28.91 664 GLY A C 1
ATOM 5140 O O . GLY A 1 664 ? 22.190 -48.506 29.287 1.00 28.91 664 GLY A O 1
ATOM 5141 N N . SER A 1 665 ? 20.248 -47.338 29.069 1.00 27.14 665 SER A N 1
ATOM 5142 C CA . SER A 1 665 ? 20.569 -46.032 29.704 1.00 27.14 665 SER A CA 1
ATOM 5143 C C . SER A 1 665 ? 21.289 -45.016 28.783 1.00 27.14 665 SER A C 1
ATOM 5145 O O . SER A 1 665 ? 22.176 -45.409 28.037 1.00 27.14 665 SER A O 1
ATOM 5147 N N . GLY A 1 666 ? 20.975 -43.705 28.773 1.00 26.67 666 GLY A N 1
ATOM 5148 C CA . GLY A 1 666 ? 19.893 -42.956 29.452 1.00 26.67 666 GLY A CA 1
ATOM 5149 C C . GLY A 1 666 ? 20.029 -41.408 29.346 1.00 26.67 666 GLY A C 1
ATOM 5150 O O . GLY A 1 666 ? 21.054 -40.931 28.879 1.00 26.67 666 GLY A O 1
ATOM 5151 N N . TYR A 1 667 ? 19.024 -40.655 29.851 1.00 25.77 667 TYR A N 1
ATOM 5152 C CA . TYR A 1 667 ? 18.969 -39.176 30.097 1.00 25.77 667 TYR A CA 1
ATOM 5153 C C . TYR A 1 667 ? 18.909 -38.224 28.856 1.00 25.77 667 TYR A C 1
ATOM 5155 O O . TYR A 1 667 ? 19.602 -38.451 27.876 1.00 25.77 667 TYR A O 1
ATOM 5163 N N . TYR A 1 668 ? 17.938 -37.287 28.700 1.00 24.78 668 TYR A N 1
ATOM 5164 C CA . TYR A 1 668 ? 17.624 -35.979 29.374 1.00 24.78 668 TYR A CA 1
ATOM 5165 C C . TYR A 1 668 ? 18.645 -34.836 29.080 1.00 24.78 668 TYR A C 1
ATOM 5167 O O . TYR A 1 668 ? 19.832 -35.100 29.178 1.00 24.78 668 TYR A O 1
ATOM 5175 N N . GLY A 1 669 ? 18.315 -33.547 28.808 1.00 23.50 669 GLY A N 1
ATOM 5176 C CA . GLY A 1 669 ? 17.047 -32.816 28.517 1.00 23.50 669 GLY A CA 1
ATOM 5177 C C . GLY A 1 669 ? 17.073 -31.277 28.849 1.00 23.50 669 GLY A C 1
ATOM 5178 O O . GLY A 1 669 ? 17.911 -30.867 29.640 1.00 23.50 669 GLY A O 1
ATOM 5179 N N . ARG A 1 670 ? 16.088 -30.472 28.356 1.00 21.94 670 ARG A N 1
ATOM 5180 C CA . ARG A 1 670 ? 15.680 -29.054 28.726 1.00 21.94 670 ARG A CA 1
ATOM 5181 C C . ARG A 1 670 ? 16.412 -27.790 28.156 1.00 21.94 670 ARG A C 1
ATOM 5183 O O . ARG A 1 670 ? 17.496 -27.900 27.607 1.00 21.94 670 ARG A O 1
ATOM 5190 N N . ILE A 1 671 ? 15.732 -26.612 28.243 1.00 25.22 671 ILE A N 1
ATOM 5191 C CA . ILE A 1 671 ? 16.033 -25.246 27.684 1.00 25.22 671 ILE A CA 1
ATOM 5192 C C . ILE A 1 671 ? 15.287 -24.129 28.499 1.00 25.22 671 ILE A C 1
ATOM 5194 O O . ILE A 1 671 ? 14.134 -24.404 28.849 1.00 25.22 671 ILE A O 1
ATOM 5198 N N . PRO A 1 672 ? 15.860 -22.924 28.803 1.00 30.95 672 PRO A N 1
ATOM 5199 C CA . PRO A 1 672 ? 15.055 -21.665 28.968 1.00 30.95 672 PRO A CA 1
ATOM 5200 C C . PRO A 1 672 ? 15.733 -20.250 28.754 1.00 30.95 672 PRO A C 1
ATOM 5202 O O . PRO A 1 672 ? 16.814 -20.029 29.277 1.00 30.95 672 PRO A O 1
ATOM 5205 N N . GLU A 1 673 ? 15.024 -19.295 28.096 1.00 22.23 673 GLU A N 1
ATOM 5206 C CA . GLU A 1 673 ? 14.665 -17.866 28.480 1.00 22.23 673 GLU A CA 1
ATOM 5207 C C . GLU A 1 673 ? 15.716 -16.790 28.959 1.00 22.23 673 GLU A C 1
ATOM 5209 O O . GLU A 1 673 ? 16.804 -17.178 29.350 1.00 22.23 673 GLU A O 1
ATOM 5214 N N . GLN A 1 674 ? 15.536 -15.431 29.033 1.00 25.08 674 GLN A N 1
ATOM 5215 C CA . GLN A 1 674 ? 14.570 -14.320 28.652 1.00 25.08 674 GLN A CA 1
ATOM 5216 C C . GLN A 1 674 ? 15.307 -12.913 28.763 1.00 25.08 674 GLN A C 1
ATOM 5218 O O . GLN A 1 674 ? 16.459 -12.930 29.173 1.00 25.08 674 GLN A O 1
ATOM 5223 N N . GLY A 1 675 ? 14.804 -11.672 28.492 1.00 22.41 675 GLY A N 1
ATOM 5224 C CA . GLY A 1 675 ? 13.527 -11.166 27.923 1.00 22.41 675 GLY A CA 1
ATOM 5225 C C . GLY A 1 675 ? 13.066 -9.648 28.001 1.00 22.41 675 GLY A C 1
ATOM 5226 O O . GLY A 1 675 ? 11.916 -9.442 27.608 1.00 22.41 675 GLY A O 1
ATOM 5227 N N . LEU A 1 676 ? 13.785 -8.588 28.468 1.00 22.06 676 LEU A N 1
ATOM 5228 C CA . LEU A 1 676 ? 13.209 -7.263 28.915 1.00 22.06 676 LEU A CA 1
ATOM 5229 C C . LEU A 1 676 ? 13.901 -5.896 28.499 1.00 22.06 676 LEU A C 1
ATOM 5231 O O . LEU A 1 676 ? 15.041 -5.886 28.072 1.00 22.06 676 LEU A O 1
ATOM 5235 N N . ARG A 1 677 ? 13.108 -4.781 28.592 1.00 22.39 677 ARG A N 1
ATOM 5236 C CA . ARG A 1 677 ? 13.277 -3.300 28.937 1.00 22.39 677 ARG A CA 1
ATOM 5237 C C . ARG A 1 677 ? 14.590 -2.495 28.754 1.00 22.39 677 ARG A C 1
ATOM 5239 O O . ARG A 1 677 ? 15.625 -3.034 29.034 1.00 22.39 677 ARG A O 1
ATOM 5246 N N . SER A 1 678 ? 14.657 -1.155 28.553 1.00 23.08 678 SER A N 1
ATOM 5247 C CA . SER A 1 678 ? 13.726 0.006 28.320 1.00 23.08 678 SER A CA 1
ATOM 5248 C C . SER A 1 678 ? 14.569 1.276 27.909 1.00 23.08 678 SER A C 1
ATOM 5250 O O . SER A 1 678 ? 15.691 1.059 27.473 1.00 23.08 678 SER A O 1
ATOM 5252 N N . THR A 1 679 ? 14.244 2.597 27.910 1.00 22.75 679 THR A N 1
ATOM 5253 C CA . THR A 1 679 ? 13.133 3.515 28.334 1.00 22.75 679 THR A CA 1
ATOM 5254 C C . THR A 1 679 ? 12.505 4.271 27.116 1.00 22.75 679 THR A C 1
ATOM 5256 O O . THR A 1 679 ? 11.991 3.547 26.268 1.00 22.75 679 THR A O 1
ATOM 5259 N N . GLY A 1 680 ? 12.391 5.604 26.865 1.00 21.67 680 GLY A N 1
ATOM 5260 C CA . GLY A 1 680 ? 12.664 6.926 27.518 1.00 21.67 680 GLY A CA 1
ATOM 5261 C C . GLY A 1 680 ? 13.034 8.019 26.459 1.00 21.67 680 GLY A C 1
ATOM 5262 O O . GLY A 1 680 ? 13.462 7.617 25.382 1.00 21.67 680 GLY A O 1
ATOM 5263 N N . VAL A 1 681 ? 12.941 9.367 26.586 1.00 24.67 681 VAL A N 1
ATOM 5264 C CA . VAL A 1 681 ? 12.223 10.372 27.441 1.00 24.67 681 VAL A CA 1
ATOM 5265 C C . VAL A 1 681 ? 12.046 11.698 26.602 1.00 24.67 681 VAL A C 1
ATOM 5267 O O . VAL A 1 681 ? 12.573 11.776 25.493 1.00 24.67 681 VAL A O 1
ATOM 5270 N N . ASP A 1 682 ? 11.303 12.718 27.073 1.00 23.94 682 ASP A N 1
ATOM 5271 C CA . ASP A 1 682 ? 10.857 13.957 26.356 1.00 23.94 682 ASP A CA 1
ATOM 5272 C C . ASP A 1 682 ? 11.835 15.179 26.447 1.00 23.94 682 ASP A C 1
ATOM 5274 O O . ASP A 1 682 ? 12.886 15.058 27.068 1.00 23.94 682 ASP A O 1
ATOM 5278 N N . ALA A 1 683 ? 11.641 16.409 25.912 1.00 24.09 683 ALA A N 1
ATOM 5279 C CA . ALA A 1 683 ? 10.535 17.172 25.267 1.00 24.09 683 ALA A CA 1
ATOM 5280 C C . ALA A 1 683 ? 11.140 18.328 24.374 1.00 24.09 683 ALA A C 1
ATOM 5282 O O . ALA A 1 683 ? 12.341 18.304 24.131 1.00 24.09 683 ALA A O 1
ATOM 5283 N N . HIS A 1 684 ? 10.503 19.402 23.844 1.00 25.53 684 HIS A N 1
ATOM 5284 C CA . HIS A 1 684 ? 9.116 19.931 23.841 1.00 25.53 684 HIS A CA 1
ATOM 5285 C C . HIS A 1 684 ? 8.777 20.730 22.529 1.00 25.53 684 HIS A C 1
ATOM 5287 O O . HIS A 1 684 ? 8.698 20.124 21.466 1.00 25.53 684 HIS A O 1
ATOM 5293 N N . SER A 1 685 ? 8.516 22.060 22.558 1.00 22.05 685 SER A N 1
ATOM 5294 C CA . SER A 1 685 ? 7.940 22.865 21.439 1.00 22.05 685 SER A CA 1
ATOM 5295 C C . SER A 1 685 ? 7.988 24.398 21.643 1.00 22.05 685 SER A C 1
ATOM 5297 O O . SER A 1 685 ? 7.949 24.811 22.796 1.00 22.05 685 SER A O 1
ATOM 5299 N N . TYR A 1 686 ? 7.869 25.225 20.582 1.00 22.61 686 TYR A N 1
ATOM 5300 C CA . TYR A 1 686 ? 6.893 26.352 20.497 1.00 22.61 686 TYR A CA 1
ATOM 5301 C C . TYR A 1 686 ? 6.758 26.940 19.066 1.00 22.61 686 TYR A C 1
ATOM 5303 O O . TYR A 1 686 ? 7.533 26.608 18.173 1.00 22.61 686 TYR A O 1
ATOM 5311 N N . SER A 1 687 ? 5.737 27.778 18.840 1.00 22.48 687 SER A N 1
ATOM 5312 C CA . SER A 1 687 ? 5.254 28.271 17.532 1.00 22.48 687 SER A CA 1
ATOM 5313 C C . SER A 1 687 ? 5.186 29.803 17.413 1.00 22.48 687 SER A C 1
ATOM 5315 O O . SER A 1 687 ? 4.911 30.471 18.406 1.00 22.48 687 SER A O 1
ATOM 5317 N N . GLY A 1 688 ? 5.262 30.354 16.194 1.00 22.77 688 GLY A N 1
ATOM 5318 C CA . GLY A 1 688 ? 4.897 31.755 15.921 1.00 22.77 688 GLY A CA 1
ATOM 5319 C C . GLY A 1 688 ? 4.918 32.126 14.431 1.00 22.77 688 GLY A C 1
ATOM 5320 O O . GLY A 1 688 ? 5.803 31.691 13.700 1.00 22.77 688 GLY A O 1
ATOM 5321 N N . SER A 1 689 ? 3.947 32.925 13.974 1.00 23.16 689 SER A N 1
ATOM 5322 C CA . SER A 1 689 ? 3.848 33.392 12.580 1.00 23.16 689 SER A CA 1
ATOM 5323 C C . SER A 1 689 ? 3.126 34.739 12.473 1.00 23.16 689 SER A C 1
ATOM 5325 O O . SER A 1 689 ? 1.995 34.859 12.945 1.00 23.16 689 SER A O 1
ATOM 5327 N N . SER A 1 690 ? 3.718 35.718 11.786 1.00 24.72 690 SER A N 1
ATOM 5328 C CA . SER A 1 690 ? 3.042 36.961 11.393 1.00 24.72 690 SER A CA 1
ATOM 5329 C C . SER A 1 690 ? 3.696 37.593 10.156 1.00 24.72 690 SER A C 1
ATOM 5331 O O . SER A 1 690 ? 4.917 37.635 10.030 1.00 24.72 690 SER A O 1
ATOM 5333 N N . HIS A 1 691 ? 2.873 38.092 9.229 1.00 24.86 691 HIS A N 1
ATOM 5334 C CA . HIS A 1 691 ? 3.307 38.962 8.132 1.00 24.86 691 HIS A CA 1
ATOM 5335 C C . HIS A 1 691 ? 3.091 40.430 8.513 1.00 24.86 691 HIS A C 1
ATOM 5337 O O . HIS A 1 691 ? 2.080 40.762 9.131 1.00 24.86 691 HIS A O 1
ATOM 5343 N N . ALA A 1 692 ? 3.969 41.315 8.040 1.00 23.56 692 ALA A N 1
ATOM 5344 C CA . ALA A 1 692 ? 3.699 42.747 7.957 1.00 23.56 692 ALA A CA 1
ATOM 5345 C C . ALA A 1 692 ? 4.280 43.342 6.661 1.00 23.56 692 ALA A C 1
ATOM 5347 O O . ALA A 1 692 ? 5.311 42.899 6.159 1.00 23.56 692 ALA A O 1
ATOM 5348 N N . SER A 1 693 ? 3.562 44.334 6.138 1.00 23.64 693 SER A N 1
ATOM 5349 C CA . SER A 1 693 ? 3.848 45.204 4.986 1.00 23.64 693 SER A CA 1
ATOM 5350 C C . SER A 1 693 ? 5.328 45.461 4.661 1.00 23.64 693 SER A C 1
ATOM 5352 O O . SER A 1 693 ? 6.108 45.843 5.530 1.00 23.64 693 SER A O 1
ATOM 5354 N N . GLY A 1 694 ? 5.684 45.342 3.379 1.00 29.55 694 GLY A N 1
ATOM 5355 C CA . GLY A 1 694 ? 7.053 45.541 2.901 1.00 29.55 694 GLY A CA 1
ATOM 5356 C C . GLY A 1 694 ? 7.501 47.002 2.764 1.00 29.55 694 GLY A C 1
ATOM 5357 O O . GLY A 1 694 ? 6.693 47.924 2.679 1.00 29.55 694 GLY A O 1
ATOM 5358 N N . ALA A 1 695 ? 8.818 47.171 2.642 1.00 23.47 695 ALA A N 1
ATOM 5359 C CA . ALA A 1 695 ? 9.488 48.386 2.189 1.00 23.47 695 ALA A CA 1
ATOM 5360 C C . ALA A 1 695 ? 10.492 48.030 1.076 1.00 23.47 695 ALA A C 1
ATOM 5362 O O . ALA A 1 695 ? 11.056 46.934 1.064 1.00 23.47 695 ALA A O 1
ATOM 5363 N N . SER A 1 696 ? 10.714 48.943 0.130 1.00 30.64 696 SER A N 1
ATOM 5364 C CA . SER A 1 696 ? 11.718 48.791 -0.929 1.00 30.64 696 SER A CA 1
ATOM 5365 C C . SER A 1 696 ? 13.124 49.093 -0.405 1.00 30.64 696 SER A C 1
ATOM 5367 O O . SER A 1 696 ? 13.337 50.157 0.173 1.00 30.64 696 SER A O 1
ATOM 5369 N N . VAL A 1 697 ? 14.094 48.213 -0.668 1.00 26.05 697 VAL A N 1
ATOM 5370 C CA . VAL A 1 697 ? 15.517 48.428 -0.342 1.00 26.05 697 VAL A CA 1
ATOM 5371 C C . VAL A 1 697 ? 16.360 48.286 -1.613 1.00 26.05 697 VAL A C 1
ATOM 5373 O O . VAL A 1 697 ? 16.085 47.429 -2.451 1.00 26.05 697 VAL A O 1
ATOM 5376 N N . ASN A 1 698 ? 17.356 49.162 -1.767 1.00 26.91 698 ASN A N 1
ATOM 5377 C CA . ASN A 1 698 ? 18.158 49.300 -2.986 1.00 26.91 698 ASN A CA 1
ATOM 5378 C C . ASN A 1 698 ? 19.139 48.130 -3.233 1.00 26.91 698 ASN A C 1
ATOM 5380 O O . ASN A 1 698 ? 19.548 47.448 -2.289 1.00 26.91 698 ASN A O 1
ATOM 5384 N N . PRO A 1 699 ? 19.546 47.891 -4.498 1.00 32.25 699 PRO A N 1
ATOM 5385 C CA . PRO A 1 699 ? 20.307 46.704 -4.890 1.00 32.25 699 PRO A CA 1
ATOM 5386 C C . PRO A 1 699 ? 21.820 46.844 -4.634 1.00 32.25 699 PRO A C 1
ATOM 5388 O O . PRO A 1 699 ? 22.607 46.989 -5.566 1.00 32.25 699 PRO A O 1
ATOM 5391 N N . SER A 1 700 ? 22.244 46.780 -3.368 1.00 31.66 700 SER A N 1
ATOM 5392 C CA . SER A 1 700 ? 23.671 46.793 -2.997 1.00 31.66 700 SER A CA 1
ATOM 5393 C C . SER A 1 700 ? 23.975 46.014 -1.706 1.00 31.66 700 SER A C 1
ATOM 5395 O O . SER A 1 700 ? 24.512 46.566 -0.747 1.00 31.66 700 SER A O 1
ATOM 5397 N N . LEU A 1 701 ? 23.636 44.721 -1.678 1.00 35.84 701 LEU A N 1
ATOM 5398 C CA . LEU A 1 701 ? 24.126 43.764 -0.674 1.00 35.84 701 LEU A CA 1
ATOM 5399 C C . LEU A 1 701 ? 25.066 42.758 -1.347 1.00 35.84 701 LEU A C 1
ATOM 5401 O O . LEU A 1 701 ? 24.825 42.334 -2.478 1.00 35.84 701 LEU A O 1
ATOM 5405 N N . SER A 1 702 ? 26.174 42.436 -0.680 1.00 39.59 702 SER A N 1
ATOM 5406 C CA . SER A 1 702 ? 27.303 41.737 -1.294 1.00 39.59 702 SER A CA 1
ATOM 5407 C C . SER A 1 702 ? 27.009 40.260 -1.569 1.00 39.59 702 SER A C 1
ATOM 5409 O O . SER A 1 702 ? 26.423 39.544 -0.758 1.00 39.59 702 SER A O 1
ATOM 5411 N N . THR A 1 703 ? 27.519 39.761 -2.697 1.00 45.12 703 THR A N 1
ATOM 5412 C CA . THR A 1 703 ? 27.443 38.340 -3.083 1.00 45.12 703 THR A CA 1
ATOM 5413 C C . THR A 1 703 ? 28.134 37.386 -2.103 1.00 45.12 703 THR A C 1
ATOM 5415 O O . THR A 1 703 ? 27.933 36.181 -2.190 1.00 45.12 703 THR A O 1
ATOM 5418 N N . GLN A 1 704 ? 28.916 37.897 -1.149 1.00 49.75 704 GLN A N 1
ATOM 5419 C CA . GLN A 1 704 ? 29.702 37.105 -0.198 1.00 49.75 704 GLN A CA 1
ATOM 5420 C C . GLN A 1 704 ? 28.923 36.629 1.046 1.00 49.75 704 GLN A C 1
ATOM 5422 O O . GLN A 1 704 ? 29.460 35.834 1.814 1.00 49.75 704 GLN A O 1
ATOM 5427 N N . GLN A 1 705 ? 27.685 37.092 1.274 1.00 63.78 705 GLN A N 1
ATOM 5428 C CA . GLN A 1 705 ? 26.927 36.763 2.497 1.00 63.78 705 GLN A CA 1
ATOM 5429 C C . GLN A 1 705 ? 25.948 35.584 2.355 1.00 63.78 705 GLN A C 1
ATOM 5431 O O . GLN A 1 705 ? 25.636 34.936 3.351 1.00 63.78 705 GLN A O 1
ATOM 5436 N N . LEU A 1 706 ? 25.479 35.254 1.145 1.00 80.88 706 LEU A N 1
ATOM 5437 C CA . LEU A 1 706 ? 24.514 34.165 0.953 1.00 80.88 706 LEU A CA 1
ATOM 5438 C C . LEU A 1 706 ? 25.181 32.786 1.083 1.00 80.88 706 LEU A C 1
ATOM 5440 O O . LEU A 1 706 ? 25.856 32.322 0.165 1.00 80.88 706 LEU A O 1
ATOM 5444 N N . ARG A 1 707 ? 24.929 32.094 2.199 1.00 84.00 707 ARG A N 1
ATOM 5445 C CA . ARG A 1 707 ? 25.330 30.694 2.405 1.00 84.00 707 ARG A CA 1
ATOM 5446 C C . ARG A 1 707 ? 24.142 29.750 2.238 1.00 84.00 707 ARG A C 1
ATOM 5448 O O . ARG A 1 707 ? 23.137 29.876 2.936 1.00 84.00 707 ARG A O 1
ATOM 5455 N N . PHE A 1 708 ? 24.281 28.769 1.351 1.00 87.19 708 PHE A N 1
ATOM 5456 C CA . PHE A 1 708 ? 23.375 27.621 1.277 1.00 87.19 708 PHE A CA 1
ATOM 5457 C C . PHE A 1 708 ? 23.773 26.551 2.300 1.00 87.19 708 PHE A C 1
ATOM 5459 O O . PHE A 1 708 ? 24.911 26.526 2.773 1.00 87.19 708 PHE A O 1
ATOM 5466 N N . ARG A 1 709 ? 22.849 25.642 2.629 1.00 84.31 709 ARG A N 1
ATOM 5467 C CA . ARG A 1 709 ? 23.157 24.452 3.438 1.00 84.31 709 ARG A CA 1
ATOM 5468 C C . ARG A 1 709 ? 24.282 23.638 2.776 1.00 84.31 709 ARG A C 1
ATOM 5470 O O . ARG A 1 709 ? 24.191 23.387 1.570 1.00 84.31 709 ARG A O 1
ATOM 5477 N N . PRO A 1 710 ? 25.321 23.231 3.530 1.00 81.69 710 PRO A N 1
ATOM 5478 C CA . PRO A 1 710 ? 26.419 22.443 2.985 1.00 81.69 710 PRO A CA 1
ATOM 5479 C C . PRO A 1 710 ? 25.933 21.063 2.531 1.00 81.69 710 PRO A C 1
ATOM 5481 O O . PRO A 1 710 ? 24.950 20.526 3.044 1.00 81.69 710 PRO A O 1
ATOM 5484 N N . SER A 1 711 ? 26.643 20.490 1.564 1.00 87.88 711 SER A N 1
ATOM 5485 C CA . SER A 1 711 ? 26.383 19.168 0.998 1.00 87.88 711 SER A CA 1
ATOM 5486 C C . SER A 1 711 ? 27.723 18.469 0.781 1.00 87.88 711 SER A C 1
ATOM 5488 O O . SER A 1 711 ? 28.624 19.098 0.230 1.00 87.88 711 SER A O 1
ATOM 5490 N N . PRO A 1 712 ? 27.890 17.188 1.147 1.00 87.81 712 PRO A N 1
ATOM 5491 C CA . PRO A 1 712 ? 29.137 16.477 0.868 1.00 87.81 712 PRO A CA 1
ATOM 5492 C C . PRO A 1 712 ? 29.333 16.234 -0.639 1.00 87.81 712 PRO A C 1
ATOM 5494 O O . PRO A 1 712 ? 30.459 16.058 -1.087 1.00 87.81 712 PRO A O 1
ATOM 5497 N N . PHE A 1 713 ? 28.257 16.281 -1.436 1.00 89.94 713 PHE A N 1
ATOM 5498 C CA . PHE A 1 713 ? 28.310 16.070 -2.886 1.00 89.94 713 PHE A CA 1
ATOM 5499 C C . PHE A 1 713 ? 28.792 17.294 -3.680 1.00 89.94 713 PHE A C 1
ATOM 5501 O O . PHE A 1 713 ? 29.087 17.175 -4.870 1.00 89.94 713 PHE A O 1
ATOM 5508 N N . TYR A 1 714 ? 28.823 18.492 -3.083 1.00 90.25 714 TYR A N 1
ATOM 5509 C CA . TYR A 1 714 ? 29.320 19.690 -3.764 1.00 90.25 714 TYR A CA 1
ATOM 5510 C C . TYR A 1 714 ? 29.810 20.777 -2.800 1.00 90.25 714 TYR A C 1
ATOM 5512 O O . TYR A 1 714 ? 29.147 21.145 -1.833 1.00 90.25 714 TYR A O 1
ATOM 5520 N N . GLU A 1 715 ? 30.942 21.377 -3.147 1.00 90.75 715 GLU A N 1
ATOM 5521 C CA . GLU A 1 715 ? 31.535 22.520 -2.463 1.00 90.75 715 GLU A CA 1
ATOM 5522 C C . GLU A 1 715 ? 31.383 23.766 -3.352 1.00 90.75 715 GLU A C 1
ATOM 5524 O O . GLU A 1 715 ? 31.889 23.801 -4.477 1.00 90.75 715 GLU A O 1
ATOM 5529 N N . ILE A 1 716 ? 30.676 24.794 -2.873 1.00 90.69 716 ILE A N 1
ATOM 5530 C CA . ILE A 1 716 ? 30.545 26.078 -3.583 1.00 90.69 716 ILE A CA 1
ATOM 5531 C C . ILE A 1 716 ? 31.880 26.823 -3.487 1.00 90.69 716 ILE A C 1
ATOM 5533 O O . ILE A 1 716 ? 32.327 27.129 -2.385 1.00 90.69 716 ILE A O 1
ATOM 5537 N N . LYS A 1 717 ? 32.500 27.136 -4.631 1.00 89.75 717 LYS A N 1
ATOM 5538 C CA . LYS A 1 717 ? 33.751 27.908 -4.690 1.00 89.75 717 LYS A CA 1
ATOM 5539 C C . LYS A 1 717 ? 33.499 29.402 -4.870 1.00 89.75 717 LYS A C 1
ATOM 5541 O O . LYS A 1 717 ? 34.092 30.204 -4.160 1.00 89.75 717 LYS A O 1
ATOM 5546 N N . GLU A 1 718 ? 32.611 29.773 -5.789 1.00 88.62 718 GLU A N 1
ATOM 5547 C CA . GLU A 1 718 ? 32.272 31.172 -6.074 1.00 88.62 718 GLU A CA 1
ATOM 5548 C C . GLU A 1 718 ? 30.916 31.300 -6.786 1.00 88.62 718 GLU A C 1
ATOM 5550 O O . GLU A 1 718 ? 30.436 30.352 -7.414 1.00 88.62 718 GLU A O 1
ATOM 5555 N N . PHE A 1 719 ? 30.297 32.482 -6.707 1.00 90.00 719 PHE A N 1
ATOM 5556 C CA . PHE A 1 719 ? 29.116 32.826 -7.502 1.00 90.00 719 PHE A CA 1
ATOM 5557 C C . PHE A 1 719 ? 29.534 33.475 -8.826 1.00 90.00 719 PHE A C 1
ATOM 5559 O O . PHE A 1 719 ? 30.346 34.395 -8.851 1.00 90.00 719 PHE A O 1
ATOM 5566 N N . VAL A 1 720 ? 28.961 32.982 -9.924 1.00 88.62 720 VAL A N 1
ATOM 5567 C CA . VAL A 1 720 ? 29.298 33.356 -11.309 1.00 88.62 720 VAL A CA 1
ATOM 5568 C C . VAL A 1 720 ? 28.269 34.333 -11.895 1.00 88.62 720 VAL A C 1
ATOM 5570 O O . VAL A 1 720 ? 28.578 35.083 -12.817 1.00 88.62 720 VAL A O 1
ATOM 5573 N N . SER A 1 721 ? 27.050 34.370 -11.345 1.00 88.44 721 SER A N 1
ATOM 5574 C CA . SER A 1 721 ? 26.052 35.403 -11.651 1.00 88.44 721 SER A CA 1
ATOM 5575 C C . SER A 1 721 ? 25.871 36.378 -10.490 1.00 88.44 721 SER A C 1
ATOM 5577 O O . SER A 1 721 ? 26.151 36.061 -9.332 1.00 88.44 721 SER A O 1
ATOM 5579 N N . SER A 1 722 ? 25.282 37.538 -10.781 1.00 83.88 722 SER A N 1
ATOM 5580 C CA . SER A 1 722 ? 24.593 38.319 -9.755 1.00 83.88 722 SER A CA 1
ATOM 5581 C C . SER A 1 722 ? 23.430 37.517 -9.149 1.00 83.88 722 SER A C 1
ATOM 5583 O O . SER A 1 722 ? 22.915 36.566 -9.750 1.00 83.88 722 SER A O 1
ATOM 5585 N N . ILE A 1 723 ? 23.024 37.901 -7.939 1.00 85.56 723 ILE A N 1
ATOM 5586 C CA . ILE A 1 723 ? 21.851 37.347 -7.261 1.00 85.56 723 ILE A CA 1
ATOM 5587 C C . ILE A 1 723 ? 20.598 38.018 -7.841 1.00 85.56 723 ILE A C 1
ATOM 5589 O O . ILE A 1 723 ? 20.446 39.236 -7.735 1.00 85.56 723 ILE A O 1
ATOM 5593 N N . LEU A 1 724 ? 19.701 37.237 -8.449 1.00 87.75 724 LEU A N 1
ATOM 5594 C CA . LEU A 1 724 ? 18.480 37.739 -9.085 1.00 87.75 724 LEU A CA 1
ATOM 5595 C C . LEU A 1 724 ? 17.241 37.404 -8.245 1.00 87.75 724 LEU A C 1
ATOM 5597 O O . LEU A 1 724 ? 17.033 36.256 -7.851 1.00 87.75 724 LEU A O 1
ATOM 5601 N N . GLN A 1 725 ? 16.388 38.400 -8.002 1.00 87.50 725 GLN A N 1
ATOM 5602 C CA . GLN A 1 725 ? 15.093 38.186 -7.354 1.00 87.50 725 GLN A CA 1
ATOM 5603 C C . GLN A 1 725 ? 14.067 37.642 -8.354 1.00 87.50 725 GLN A C 1
ATOM 5605 O O . GLN A 1 725 ? 13.904 38.162 -9.457 1.00 87.50 725 GLN A O 1
ATOM 5610 N N . VAL A 1 726 ? 13.341 36.614 -7.930 1.00 86.06 726 VAL A N 1
ATOM 5611 C CA . VAL A 1 726 ? 12.231 35.996 -8.652 1.00 86.06 726 VAL A CA 1
ATOM 5612 C C . VAL A 1 726 ? 10.931 36.512 -8.022 1.00 86.06 726 VAL A C 1
ATOM 5614 O O . VAL A 1 726 ? 10.616 36.125 -6.890 1.00 86.06 726 VAL A O 1
ATOM 5617 N N . PRO A 1 727 ? 10.179 37.410 -8.683 1.00 85.81 727 PRO A N 1
ATOM 5618 C CA . PRO A 1 727 ? 8.910 37.876 -8.144 1.00 85.81 727 PRO A CA 1
ATOM 5619 C C . PRO A 1 727 ? 7.887 36.734 -8.082 1.00 85.81 727 PRO A C 1
ATOM 5621 O O . PRO A 1 727 ? 7.987 35.735 -8.787 1.00 85.81 727 PRO A O 1
ATOM 5624 N N . GLU A 1 728 ? 6.875 36.893 -7.239 1.00 84.75 728 GLU A N 1
ATOM 5625 C CA . GLU A 1 728 ? 5.746 35.964 -7.151 1.00 84.75 728 GLU A CA 1
ATOM 5626 C C . GLU A 1 728 ? 5.006 35.810 -8.495 1.00 84.75 728 GLU A C 1
ATOM 5628 O O . GLU A 1 728 ? 4.977 36.725 -9.318 1.00 84.75 728 GLU A O 1
ATOM 5633 N N . ALA A 1 729 ? 4.385 34.654 -8.714 1.00 81.38 729 ALA A N 1
ATOM 5634 C CA . ALA A 1 729 ? 3.516 34.349 -9.850 1.00 81.38 729 ALA A CA 1
ATOM 5635 C C . ALA A 1 729 ? 2.251 33.612 -9.361 1.00 81.38 729 ALA A C 1
ATOM 5637 O O . ALA A 1 729 ? 2.103 32.410 -9.617 1.00 81.38 729 ALA A O 1
ATOM 5638 N N . PRO A 1 730 ? 1.355 34.274 -8.599 1.00 75.12 730 PRO A N 1
ATOM 5639 C CA . PRO A 1 730 ? 0.100 33.668 -8.152 1.00 75.12 730 PRO A CA 1
ATOM 5640 C C . PRO A 1 730 ? -0.791 33.278 -9.353 1.00 75.12 730 PRO A C 1
ATOM 5642 O O . PRO A 1 730 ? -0.658 33.883 -10.423 1.00 75.12 730 PRO A O 1
ATOM 5645 N N . PRO A 1 731 ? -1.723 32.310 -9.200 1.00 68.50 731 PRO A N 1
ATOM 5646 C CA . PRO A 1 731 ? -2.485 31.715 -10.308 1.00 68.50 731 PRO A CA 1
ATOM 5647 C C . PRO A 1 731 ? -3.117 32.703 -11.300 1.00 68.50 731 PRO A C 1
ATOM 5649 O O . PRO A 1 731 ? -3.105 32.458 -12.502 1.00 68.50 731 PRO A O 1
ATOM 5652 N N . ALA A 1 732 ? -3.615 33.842 -10.812 1.00 60.50 732 ALA A N 1
ATOM 5653 C CA . ALA A 1 732 ? -4.257 34.874 -11.627 1.00 60.50 732 ALA A CA 1
ATOM 5654 C C . ALA A 1 732 ? -3.301 35.665 -12.549 1.00 60.50 732 ALA A C 1
ATOM 5656 O O . ALA A 1 732 ? -3.766 36.446 -13.373 1.00 60.50 732 ALA A O 1
ATOM 5657 N N . THR A 1 733 ? -1.978 35.501 -12.415 1.00 60.31 733 THR A N 1
ATOM 5658 C CA . THR A 1 733 ? -0.963 36.311 -13.130 1.00 60.31 733 THR A CA 1
ATOM 5659 C C . THR A 1 733 ? -0.232 35.581 -14.261 1.00 60.31 733 THR A C 1
ATOM 5661 O O . THR A 1 733 ? 0.627 36.176 -14.910 1.00 60.31 733 THR A O 1
ATOM 5664 N N . GLY A 1 734 ? -0.577 34.316 -14.525 1.00 66.62 734 GLY A N 1
ATOM 5665 C CA . GLY A 1 734 ? -0.019 33.525 -15.627 1.00 66.62 734 GLY A CA 1
ATOM 5666 C C . GLY A 1 734 ? 1.421 33.026 -15.418 1.00 66.62 734 GLY A C 1
ATOM 5667 O O . GLY A 1 734 ? 1.935 32.965 -14.300 1.00 66.62 734 GLY A O 1
ATOM 5668 N N . ARG A 1 735 ? 2.064 32.618 -16.522 1.00 80.62 735 ARG A N 1
ATOM 5669 C CA . ARG A 1 735 ? 3.476 32.193 -16.567 1.00 80.62 735 ARG A CA 1
ATOM 5670 C C . ARG A 1 735 ? 4.369 33.434 -16.633 1.00 80.62 735 ARG A C 1
ATOM 5672 O O . ARG A 1 735 ? 4.232 34.239 -17.549 1.00 80.62 735 ARG A O 1
ATOM 5679 N N . ARG A 1 736 ? 5.290 33.567 -15.681 1.00 86.94 736 ARG A N 1
ATOM 5680 C CA . ARG A 1 736 ? 6.346 34.587 -15.658 1.00 86.94 736 ARG A CA 1
ATOM 5681 C C . ARG A 1 736 ? 7.668 33.993 -16.143 1.00 86.94 736 ARG A C 1
ATOM 5683 O O . ARG A 1 736 ? 7.851 32.776 -16.182 1.00 86.94 736 ARG A O 1
ATOM 5690 N N . GLN A 1 737 ? 8.587 34.868 -16.531 1.00 88.62 737 GLN A N 1
ATOM 5691 C CA . GLN A 1 737 ? 9.894 34.513 -17.072 1.00 88.62 737 GLN A CA 1
ATOM 5692 C C . GLN A 1 737 ? 10.932 35.509 -16.555 1.00 88.62 737 GLN A C 1
ATOM 5694 O O . GLN A 1 737 ? 10.667 36.708 -16.492 1.00 88.62 737 GLN A O 1
ATOM 5699 N N . ILE A 1 738 ? 12.105 35.009 -16.180 1.00 90.75 738 ILE A N 1
ATOM 5700 C CA . ILE A 1 738 ? 13.290 35.806 -15.840 1.00 90.75 738 ILE A CA 1
ATOM 5701 C C . ILE A 1 738 ? 14.493 35.294 -16.630 1.00 90.75 738 ILE A C 1
ATOM 5703 O O . ILE A 1 738 ? 14.510 34.141 -17.062 1.00 90.75 738 ILE A O 1
ATOM 5707 N N . VAL A 1 739 ? 15.507 36.142 -16.806 1.00 90.81 739 VAL A N 1
ATOM 5708 C CA . VAL A 1 739 ? 16.761 35.779 -17.478 1.00 90.81 739 VAL A CA 1
ATOM 5709 C C . VAL A 1 739 ? 17.938 36.197 -16.603 1.00 90.81 739 VAL A C 1
ATOM 5711 O O . VAL A 1 739 ? 18.097 37.374 -16.292 1.00 90.81 739 VAL A O 1
ATOM 5714 N N . VAL A 1 740 ? 18.773 35.228 -16.231 1.00 91.38 740 VAL A N 1
ATOM 5715 C CA . VAL A 1 740 ? 20.084 35.450 -15.612 1.00 91.38 740 VAL A CA 1
ATOM 5716 C C . VAL A 1 740 ? 21.128 35.421 -16.726 1.00 91.38 740 VAL A C 1
ATOM 5718 O O . VAL A 1 740 ? 21.217 34.440 -17.462 1.00 91.38 740 VAL A O 1
ATOM 5721 N N . ALA A 1 741 ? 21.922 36.481 -16.862 1.00 89.88 741 ALA A N 1
ATOM 5722 C CA . ALA A 1 741 ? 23.059 36.518 -17.779 1.00 89.88 741 ALA A CA 1
ATOM 5723 C C . ALA A 1 741 ? 24.376 36.454 -16.995 1.00 89.88 741 ALA A C 1
ATOM 5725 O O . ALA A 1 741 ? 24.491 37.067 -15.935 1.00 89.88 741 ALA A O 1
ATOM 5726 N N . PHE A 1 742 ? 25.363 35.723 -17.515 1.00 92.00 742 PHE A N 1
ATOM 5727 C CA . PHE A 1 742 ? 26.708 35.650 -16.939 1.00 92.00 742 PHE A CA 1
ATOM 5728 C C . PHE A 1 742 ? 27.778 35.452 -18.021 1.00 92.00 742 PHE A C 1
ATOM 5730 O O . PHE A 1 742 ? 27.483 35.026 -19.138 1.00 92.00 742 PHE A O 1
ATOM 5737 N N . THR A 1 743 ? 29.029 35.740 -17.679 1.00 91.44 743 THR A N 1
ATOM 5738 C CA . THR A 1 743 ? 30.226 35.515 -18.506 1.00 91.44 743 THR A CA 1
ATOM 5739 C C . THR A 1 743 ? 31.251 34.758 -17.679 1.00 91.44 743 THR A C 1
ATOM 5741 O O . THR A 1 743 ? 31.379 35.035 -16.489 1.00 91.44 743 THR A O 1
ATOM 5744 N N . LEU A 1 744 ? 31.996 33.840 -18.293 1.00 90.94 744 LEU A N 1
ATOM 5745 C CA . LEU A 1 744 ? 33.064 33.114 -17.602 1.00 90.94 744 LEU A CA 1
ATOM 5746 C C . LEU A 1 744 ? 34.395 33.867 -17.698 1.00 90.94 744 LEU A C 1
ATOM 5748 O O . LEU A 1 744 ? 34.705 34.458 -18.734 1.00 90.94 744 LEU A O 1
ATOM 5752 N N . SER A 1 745 ? 35.193 33.821 -16.634 1.00 90.12 745 SER A N 1
ATOM 5753 C CA . SER A 1 745 ? 36.601 34.230 -16.659 1.00 90.12 745 SER A CA 1
ATOM 5754 C C . SER A 1 745 ? 37.487 33.131 -17.257 1.00 90.12 745 SER A C 1
ATOM 5756 O O . SER A 1 745 ? 37.072 31.976 -17.388 1.00 90.12 745 SER A O 1
ATOM 5758 N N . GLU A 1 746 ? 38.735 33.457 -17.593 1.00 87.81 746 GLU A N 1
ATOM 5759 C CA . GLU A 1 746 ? 39.720 32.469 -18.059 1.00 87.81 746 GLU A CA 1
ATOM 5760 C C . GLU A 1 746 ? 39.994 31.398 -16.991 1.00 87.81 746 GLU A C 1
ATOM 5762 O O . GLU A 1 746 ? 39.988 30.211 -17.302 1.00 87.81 746 GLU A O 1
ATOM 5767 N N . LYS A 1 747 ? 40.100 31.796 -15.715 1.00 88.44 747 LYS A N 1
ATOM 5768 C CA . LYS A 1 747 ? 40.276 30.884 -14.570 1.00 88.44 747 LYS A CA 1
ATOM 5769 C C . LYS A 1 747 ? 39.070 29.960 -14.344 1.00 88.44 747 LYS A C 1
ATOM 5771 O O . LYS A 1 747 ? 39.241 28.801 -13.985 1.00 88.44 747 LYS A O 1
ATOM 5776 N N . GLN A 1 748 ? 37.848 30.449 -14.559 1.00 89.44 748 GLN A N 1
ATOM 5777 C CA . GLN A 1 748 ? 36.643 29.607 -14.523 1.00 89.44 748 GLN A CA 1
ATOM 5778 C C . GLN A 1 748 ? 36.601 28.645 -15.713 1.00 89.44 748 GLN A C 1
ATOM 5780 O O . GLN A 1 748 ? 36.210 27.490 -15.568 1.00 89.44 748 GLN A O 1
ATOM 5785 N N . THR A 1 749 ? 37.021 29.123 -16.885 1.00 87.50 749 THR A N 1
ATOM 5786 C CA . THR A 1 749 ? 37.073 28.346 -18.127 1.00 87.50 749 THR A CA 1
ATOM 5787 C C . THR A 1 749 ? 38.088 27.208 -18.026 1.00 87.50 749 THR A C 1
ATOM 5789 O O . THR A 1 749 ? 37.760 26.087 -18.403 1.00 87.50 749 THR A O 1
ATOM 5792 N N . SER A 1 750 ? 39.280 27.446 -17.465 1.00 86.31 750 SER A N 1
ATOM 5793 C CA . SER A 1 750 ? 40.264 26.381 -17.237 1.00 86.31 750 SER A CA 1
ATOM 5794 C C . SER A 1 750 ? 39.763 25.356 -16.219 1.00 86.31 750 SER A C 1
ATOM 5796 O O . SER A 1 750 ? 39.735 24.176 -16.546 1.00 86.31 750 SER A O 1
ATOM 5798 N N . LEU A 1 751 ? 39.254 25.775 -15.053 1.00 87.12 751 LEU A N 1
ATOM 5799 C CA . LEU A 1 751 ? 38.710 24.854 -14.038 1.00 87.12 751 LEU A CA 1
ATOM 5800 C C . LEU A 1 751 ? 37.566 23.965 -14.562 1.00 87.12 751 LEU A C 1
ATOM 5802 O O . LEU A 1 751 ? 37.449 22.815 -14.151 1.00 87.12 751 LEU A O 1
ATOM 5806 N N . LEU A 1 752 ? 36.722 24.471 -15.468 1.00 86.06 752 LEU A N 1
ATOM 5807 C CA . LEU A 1 752 ? 35.635 23.693 -16.080 1.00 86.06 752 LEU A CA 1
ATOM 5808 C C . LEU A 1 752 ? 36.105 22.707 -17.165 1.00 86.06 752 LEU A C 1
ATOM 5810 O O . LEU A 1 752 ? 35.361 21.776 -17.477 1.00 86.06 752 LEU A O 1
ATOM 5814 N N . ASN A 1 753 ? 37.305 22.902 -17.718 1.00 84.56 753 ASN A N 1
ATOM 5815 C CA . ASN A 1 753 ? 37.890 22.070 -18.774 1.00 84.56 753 ASN A CA 1
ATOM 5816 C C . ASN A 1 753 ? 38.984 21.107 -18.259 1.00 84.56 753 ASN A C 1
ATOM 5818 O O . ASN A 1 753 ? 39.248 20.108 -18.917 1.00 84.56 753 ASN A O 1
ATOM 5822 N N . ASP A 1 754 ? 39.590 21.403 -17.104 1.00 79.12 754 ASP A N 1
ATOM 5823 C CA . ASP A 1 754 ? 40.711 20.691 -16.466 1.00 79.12 754 ASP A CA 1
ATOM 5824 C C . ASP A 1 754 ? 40.428 19.197 -16.222 1.00 79.12 754 ASP A C 1
ATOM 5826 O O . ASP A 1 754 ? 41.078 18.329 -16.802 1.00 79.12 754 ASP A O 1
ATOM 5830 N N . ILE A 1 755 ? 39.407 18.883 -15.415 1.00 77.69 755 ILE A N 1
ATOM 5831 C CA . ILE A 1 755 ? 38.975 17.502 -15.155 1.00 77.69 755 ILE A CA 1
ATOM 5832 C C . ILE A 1 755 ? 37.467 17.382 -15.435 1.00 77.69 755 ILE A C 1
ATOM 5834 O O . ILE A 1 755 ? 36.661 17.957 -14.687 1.00 77.69 755 ILE A O 1
ATOM 5838 N N . PRO A 1 756 ? 37.051 16.619 -16.469 1.00 73.75 756 PRO A N 1
ATOM 5839 C CA . PRO A 1 756 ? 35.650 16.469 -16.853 1.00 73.75 756 PRO A CA 1
ATOM 5840 C C . PRO A 1 756 ? 34.731 16.103 -15.682 1.00 73.75 756 PRO A C 1
ATOM 5842 O O . PRO A 1 756 ? 34.897 15.089 -15.011 1.00 73.75 756 PRO A O 1
ATOM 5845 N N . GLY A 1 757 ? 33.733 16.953 -15.431 1.00 73.25 757 GLY A N 1
ATOM 5846 C CA . GLY A 1 757 ? 32.707 16.737 -14.407 1.00 73.25 757 GLY A CA 1
ATOM 5847 C C . GLY A 1 757 ? 33.109 17.064 -12.962 1.00 73.25 757 GLY A C 1
ATOM 5848 O O . GLY A 1 757 ? 32.203 17.201 -12.137 1.00 73.25 757 GLY A O 1
ATOM 5849 N N . ARG A 1 758 ? 34.400 17.257 -12.649 1.00 85.69 758 ARG A N 1
ATOM 5850 C CA . ARG A 1 758 ? 34.886 17.607 -11.295 1.00 85.69 758 ARG A CA 1
ATOM 5851 C C . ARG A 1 758 ? 34.475 19.013 -10.864 1.00 85.69 758 ARG A C 1
ATOM 5853 O O . ARG A 1 758 ? 34.155 19.231 -9.696 1.00 85.69 758 ARG A O 1
ATOM 5860 N N . TYR A 1 759 ? 34.440 19.946 -11.811 1.00 90.69 759 TYR A N 1
ATOM 5861 C CA . TYR A 1 759 ? 33.870 21.277 -11.629 1.00 90.69 759 TYR A CA 1
ATOM 5862 C C . TYR A 1 759 ? 32.593 21.424 -12.459 1.00 90.69 759 TYR A C 1
ATOM 5864 O O . TYR A 1 759 ? 32.508 20.987 -13.609 1.00 90.69 759 TYR A O 1
ATOM 5872 N N . GLN A 1 760 ? 31.562 22.010 -11.853 1.00 91.75 760 GLN A N 1
ATOM 5873 C CA . GLN A 1 760 ? 30.235 22.142 -12.451 1.00 91.75 760 GLN A CA 1
ATOM 5874 C C . GLN A 1 760 ? 29.653 23.518 -12.140 1.00 91.75 760 GLN A C 1
ATOM 5876 O O . GLN A 1 760 ? 29.693 23.977 -10.999 1.00 91.75 760 GLN A O 1
ATOM 5881 N N . LEU A 1 761 ? 29.053 24.150 -13.145 1.00 92.06 761 LEU A N 1
ATOM 5882 C CA . LEU A 1 761 ? 28.186 25.304 -12.942 1.00 92.06 761 LEU A CA 1
ATOM 5883 C C . LEU A 1 761 ? 26.828 24.781 -12.484 1.00 92.06 761 LEU A C 1
ATOM 5885 O O . LEU A 1 761 ? 26.177 24.033 -13.214 1.00 92.06 761 LEU A O 1
ATOM 5889 N N . ARG A 1 762 ? 26.394 25.149 -11.280 1.00 92.50 762 ARG A N 1
ATOM 5890 C CA . ARG A 1 762 ? 25.115 24.710 -10.714 1.00 92.50 762 ARG A CA 1
ATOM 5891 C C . ARG A 1 762 ? 24.207 25.897 -10.429 1.00 92.50 762 ARG A C 1
ATOM 5893 O O . ARG A 1 762 ? 24.651 26.945 -9.962 1.00 92.50 762 ARG A O 1
ATOM 5900 N N . LEU A 1 763 ? 22.924 25.724 -10.732 1.00 92.44 763 LEU A N 1
ATOM 5901 C CA . LEU A 1 763 ? 21.889 26.704 -10.416 1.00 92.44 763 LEU A CA 1
ATOM 5902 C C . LEU A 1 763 ? 21.427 26.507 -8.974 1.00 92.44 763 LEU A C 1
ATOM 5904 O O . LEU A 1 763 ? 21.066 25.397 -8.591 1.00 92.44 763 LEU A O 1
ATOM 5908 N N . PHE A 1 764 ? 21.378 27.582 -8.200 1.00 92.56 764 PHE A N 1
ATOM 5909 C CA . PHE A 1 764 ? 20.823 27.590 -6.854 1.00 92.56 764 PHE A CA 1
ATOM 5910 C C . PHE A 1 764 ? 19.593 28.493 -6.805 1.00 92.56 764 PHE A C 1
ATOM 5912 O O . PHE A 1 764 ? 19.538 29.536 -7.458 1.00 92.56 764 PHE A O 1
ATOM 5919 N N . SER A 1 765 ? 18.611 28.087 -6.005 1.00 91.88 765 SER A N 1
ATOM 5920 C CA . SER A 1 765 ? 17.411 28.860 -5.700 1.00 91.88 765 SER A CA 1
ATOM 5921 C C . SER A 1 765 ? 17.060 28.688 -4.227 1.00 91.88 765 SER A C 1
ATOM 5923 O O . SER A 1 765 ? 17.338 27.639 -3.646 1.00 91.88 765 SER A O 1
ATOM 5925 N N . THR A 1 766 ? 16.451 29.701 -3.621 1.00 90.81 766 THR A N 1
ATOM 5926 C CA . THR A 1 766 ? 15.821 29.615 -2.296 1.00 90.81 766 THR A CA 1
ATOM 5927 C C . THR A 1 766 ? 14.657 30.604 -2.203 1.00 90.81 766 THR A C 1
ATOM 5929 O O . THR A 1 766 ? 14.524 31.479 -3.063 1.00 90.81 766 THR A O 1
ATOM 5932 N N . THR A 1 767 ? 13.789 30.490 -1.197 1.00 90.50 767 THR A N 1
ATOM 5933 C CA . THR A 1 767 ? 12.730 31.490 -0.977 1.00 90.50 767 THR A CA 1
ATOM 5934 C C . THR A 1 767 ? 13.332 32.815 -0.502 1.00 90.50 767 THR A C 1
ATOM 5936 O O . THR A 1 767 ? 14.388 32.852 0.130 1.00 90.50 767 THR A O 1
ATOM 5939 N N . PHE A 1 768 ? 12.667 33.934 -0.795 1.00 87.69 768 PHE A N 1
ATOM 5940 C CA . PHE A 1 768 ? 13.153 35.260 -0.402 1.00 87.69 768 PHE A CA 1
ATOM 5941 C C . PHE A 1 768 ? 13.317 35.392 1.122 1.00 87.69 768 PHE A C 1
ATOM 5943 O O . PHE A 1 768 ? 14.265 36.017 1.588 1.00 87.69 768 PHE A O 1
ATOM 5950 N N . ASP A 1 769 ? 12.452 34.741 1.898 1.00 85.56 769 ASP A N 1
ATOM 5951 C CA . ASP A 1 769 ? 12.493 34.791 3.360 1.00 85.56 769 ASP A CA 1
ATOM 5952 C C . ASP A 1 769 ? 13.704 34.010 3.915 1.00 85.56 769 ASP A C 1
ATOM 5954 O O . ASP A 1 769 ? 14.409 34.505 4.796 1.00 85.56 769 ASP A O 1
ATOM 5958 N N . HIS A 1 770 ? 14.032 32.846 3.331 1.00 85.06 770 HIS A N 1
ATOM 5959 C CA . HIS A 1 770 ? 15.271 32.117 3.633 1.00 85.06 770 HIS A CA 1
ATOM 5960 C C . HIS A 1 770 ? 16.530 32.885 3.190 1.00 85.06 770 HIS A C 1
ATOM 5962 O O . HIS A 1 770 ? 17.536 32.861 3.898 1.00 85.06 770 HIS A O 1
ATOM 5968 N N . TYR A 1 771 ? 16.480 33.600 2.061 1.00 86.88 771 TYR A N 1
ATOM 5969 C CA . TYR A 1 771 ? 17.566 34.484 1.621 1.00 86.88 771 TYR A CA 1
ATOM 5970 C C . TYR A 1 771 ? 17.823 35.617 2.628 1.00 86.88 771 TYR A C 1
ATOM 5972 O O . TYR A 1 771 ? 18.969 35.831 3.025 1.00 86.88 771 TYR A O 1
ATOM 5980 N N . ILE A 1 772 ? 16.772 36.302 3.095 1.00 83.12 772 ILE A N 1
ATOM 5981 C CA . ILE A 1 772 ? 16.897 37.351 4.119 1.00 83.12 772 ILE A CA 1
ATOM 5982 C C . ILE A 1 772 ? 17.441 36.772 5.432 1.00 83.12 772 ILE A C 1
ATOM 5984 O O . ILE A 1 772 ? 18.337 37.371 6.022 1.00 83.12 772 ILE A O 1
ATOM 5988 N N . ALA A 1 773 ? 16.985 35.591 5.862 1.00 82.00 773 ALA A N 1
ATOM 5989 C CA . ALA A 1 773 ? 17.519 34.926 7.052 1.00 82.00 773 ALA A CA 1
ATOM 5990 C C . ALA A 1 773 ? 19.023 34.597 6.930 1.00 82.00 773 ALA A C 1
ATOM 5992 O O . ALA A 1 773 ? 19.774 34.830 7.879 1.00 82.00 773 ALA A O 1
ATOM 5993 N N . ALA A 1 774 ? 19.475 34.121 5.764 1.00 81.25 774 ALA A N 1
ATOM 5994 C CA . ALA A 1 774 ? 20.874 33.766 5.513 1.00 81.25 774 ALA A CA 1
ATOM 5995 C C . ALA A 1 774 ? 21.817 34.977 5.408 1.00 81.25 774 ALA A C 1
ATOM 5997 O O . ALA A 1 774 ? 22.973 34.883 5.813 1.00 81.25 774 ALA A O 1
ATOM 5998 N N . VAL A 1 775 ? 21.326 36.105 4.882 1.00 79.69 775 VAL A N 1
ATOM 5999 C CA . VAL A 1 775 ? 22.078 37.370 4.762 1.00 79.69 775 VAL A CA 1
ATOM 6000 C C . VAL A 1 775 ? 21.988 38.218 6.046 1.00 79.69 775 VAL A C 1
ATOM 6002 O O . VAL A 1 775 ? 22.812 39.104 6.267 1.00 79.69 775 VAL A O 1
ATOM 6005 N N . SER A 1 776 ? 21.032 37.933 6.937 1.00 71.12 776 SER A N 1
ATOM 6006 C CA . SER A 1 776 ? 20.969 38.537 8.274 1.00 71.12 776 SER A CA 1
ATOM 6007 C C . SER A 1 776 ? 22.142 38.107 9.170 1.00 71.12 776 SER A C 1
ATOM 6009 O O . SER A 1 776 ? 22.771 37.068 8.959 1.00 71.12 776 SER A O 1
ATOM 6011 N N . GLY A 1 777 ? 22.393 38.868 10.242 1.00 54.50 777 GLY A N 1
ATOM 6012 C CA . GLY A 1 777 ? 23.500 38.627 11.180 1.00 54.50 777 GLY A CA 1
ATOM 6013 C C . GLY A 1 777 ? 23.496 37.274 11.911 1.00 54.50 777 GLY A C 1
ATOM 6014 O O . GLY A 1 777 ? 24.468 36.970 12.594 1.00 54.50 777 GLY A O 1
ATOM 6015 N N . VAL A 1 778 ? 22.448 36.455 11.761 1.00 57.47 778 VAL A N 1
ATOM 6016 C CA . VAL A 1 778 ? 22.338 35.106 12.352 1.00 57.47 778 VAL A CA 1
ATOM 6017 C C . VAL A 1 778 ? 22.942 34.014 11.439 1.00 57.47 778 VAL A C 1
ATOM 6019 O O . VAL A 1 778 ? 23.119 32.882 11.876 1.00 57.47 778 VAL A O 1
ATOM 6022 N N . GLN A 1 779 ? 23.294 34.333 10.182 1.00 65.38 779 GLN A N 1
ATOM 6023 C CA . GLN A 1 779 ? 23.988 33.446 9.222 1.00 65.38 779 GLN A CA 1
ATOM 6024 C C . GLN A 1 779 ? 23.355 32.047 9.019 1.00 65.38 779 GLN A C 1
ATOM 6026 O O . GLN A 1 779 ? 24.062 31.065 8.777 1.00 65.38 779 GLN A O 1
ATOM 6031 N N . ILE A 1 780 ? 22.023 31.930 9.098 1.00 75.75 780 ILE A N 1
ATOM 6032 C CA . ILE A 1 780 ? 21.312 30.642 8.989 1.00 75.75 780 ILE A CA 1
ATOM 6033 C C . ILE A 1 780 ? 21.418 30.095 7.550 1.00 75.75 780 ILE A C 1
ATOM 6035 O O . ILE A 1 780 ? 20.909 30.742 6.635 1.00 75.75 780 ILE A O 1
ATOM 6039 N N . PRO A 1 781 ? 22.000 28.902 7.299 1.00 82.81 781 PRO A N 1
ATOM 6040 C CA . PRO A 1 781 ? 22.202 28.420 5.932 1.00 82.81 781 PRO A CA 1
ATOM 6041 C C . PRO A 1 781 ? 20.891 28.116 5.183 1.00 82.81 781 PRO A C 1
ATOM 6043 O O . PRO A 1 781 ? 20.067 27.296 5.616 1.00 82.81 781 PRO A O 1
ATOM 6046 N N . ALA A 1 782 ? 20.721 28.744 4.017 1.00 85.50 782 ALA A N 1
ATOM 6047 C CA . ALA A 1 782 ? 19.510 28.660 3.204 1.00 85.50 782 ALA A CA 1
ATOM 6048 C C . ALA A 1 782 ? 19.322 27.262 2.568 1.00 85.50 782 ALA A C 1
ATOM 6050 O O . ALA A 1 782 ? 20.273 26.704 2.007 1.00 85.50 782 ALA A O 1
ATOM 6051 N N . PRO A 1 783 ? 18.115 26.666 2.611 1.00 87.62 783 PRO A N 1
ATOM 6052 C CA . PRO A 1 783 ? 17.812 25.451 1.860 1.00 87.62 783 PRO A CA 1
ATOM 6053 C C . PRO A 1 783 ? 17.717 25.738 0.354 1.00 87.62 783 PRO A C 1
ATOM 6055 O O . PRO A 1 783 ? 17.352 26.839 -0.057 1.00 87.62 783 PRO A O 1
ATOM 6058 N N . VAL A 1 784 ? 18.010 24.728 -0.470 1.00 88.44 784 VAL A N 1
ATOM 6059 C CA . VAL A 1 784 ? 17.823 24.801 -1.927 1.00 88.44 784 VAL A CA 1
ATOM 6060 C C . VAL A 1 784 ? 16.359 24.508 -2.256 1.00 88.44 784 VAL A C 1
ATOM 6062 O O . VAL A 1 784 ? 15.892 23.384 -2.072 1.00 88.44 784 VAL A O 1
ATOM 6065 N N . GLU A 1 785 ? 15.634 25.529 -2.707 1.00 87.94 785 GLU A N 1
ATOM 6066 C CA . GLU A 1 785 ? 14.185 25.512 -2.934 1.00 87.94 785 GLU A CA 1
ATOM 6067 C C . GLU A 1 785 ? 13.847 26.263 -4.232 1.00 87.94 785 GLU A C 1
ATOM 6069 O O . GLU A 1 785 ? 14.170 27.444 -4.384 1.00 87.94 785 GLU A O 1
ATOM 6074 N N . PHE A 1 786 ? 13.219 25.569 -5.185 1.00 89.25 786 PHE A N 1
ATOM 6075 C CA . PHE A 1 786 ? 12.825 26.092 -6.496 1.00 89.25 786 PHE A CA 1
ATOM 6076 C C . PHE A 1 786 ? 11.306 26.329 -6.612 1.00 89.25 786 PHE A C 1
ATOM 6078 O O . PHE A 1 786 ? 10.522 25.575 -6.027 1.00 89.25 786 PHE A O 1
ATOM 6085 N N . PRO A 1 787 ? 10.867 27.298 -7.445 1.00 87.12 787 PRO A N 1
ATOM 6086 C CA . PRO A 1 787 ? 9.457 27.499 -7.779 1.00 87.12 787 PRO A CA 1
ATOM 6087 C C . PRO A 1 787 ? 8.786 26.214 -8.296 1.00 87.12 787 PRO A C 1
ATOM 6089 O O . PRO A 1 787 ? 9.255 25.611 -9.264 1.00 87.12 787 PRO A O 1
ATOM 6092 N N . TYR A 1 788 ? 7.667 25.815 -7.676 1.00 75.06 788 TYR A N 1
ATOM 6093 C CA . TYR A 1 788 ? 7.037 24.492 -7.846 1.00 75.06 788 TYR A CA 1
ATOM 6094 C C . TYR A 1 788 ? 6.775 24.081 -9.304 1.00 75.06 788 TYR A C 1
ATOM 6096 O O . TYR A 1 788 ? 6.987 22.930 -9.684 1.00 75.06 788 TYR A O 1
ATOM 6104 N N . THR A 1 789 ? 6.336 25.024 -10.135 1.00 82.19 789 THR A N 1
ATOM 6105 C CA . THR A 1 789 ? 6.218 24.844 -11.585 1.00 82.19 789 THR A CA 1
ATOM 6106 C C . THR A 1 789 ? 7.192 25.771 -12.292 1.00 82.19 789 THR A C 1
ATOM 6108 O O . THR A 1 789 ? 6.811 26.866 -12.700 1.00 82.19 789 THR A O 1
ATOM 6111 N N . SER A 1 790 ? 8.443 25.319 -12.428 1.00 86.62 790 SER A N 1
ATOM 6112 C CA . SER A 1 790 ? 9.516 25.989 -13.172 1.00 86.62 790 SER A CA 1
ATOM 6113 C C . SER A 1 790 ? 10.134 25.107 -14.268 1.00 86.62 790 SER A C 1
ATOM 6115 O O . SER A 1 790 ? 10.145 23.879 -14.179 1.00 86.62 790 SER A O 1
ATOM 6117 N N . GLU A 1 791 ? 10.637 25.761 -15.314 1.00 88.50 791 GLU A N 1
ATOM 6118 C CA . GLU A 1 791 ? 11.356 25.206 -16.465 1.00 88.50 791 GLU A CA 1
ATOM 6119 C C . GLU A 1 791 ? 12.591 26.088 -16.719 1.00 88.50 791 GLU A C 1
ATOM 6121 O O . GLU A 1 791 ? 12.476 27.316 -16.729 1.00 88.50 791 GLU A O 1
ATOM 6126 N N . VAL A 1 792 ? 13.761 25.479 -16.934 1.00 90.19 792 VAL A N 1
ATOM 6127 C CA . VAL A 1 792 ? 15.029 26.196 -17.163 1.00 90.19 792 VAL A CA 1
ATOM 6128 C C . VAL A 1 792 ? 15.545 25.932 -18.570 1.00 90.19 792 VAL A C 1
ATOM 6130 O O . VAL A 1 792 ? 15.590 24.782 -19.015 1.00 90.19 792 VAL A O 1
ATOM 6133 N N . ARG A 1 793 ? 15.985 26.994 -19.249 1.00 89.81 793 ARG A N 1
ATOM 6134 C CA . ARG A 1 793 ? 16.648 26.933 -20.556 1.00 89.81 793 ARG A CA 1
ATOM 6135 C C . ARG A 1 793 ? 17.972 27.684 -20.501 1.00 89.81 793 ARG A C 1
ATOM 6137 O O . ARG A 1 793 ? 18.093 28.682 -19.800 1.00 89.81 793 ARG A O 1
ATOM 6144 N N . ILE A 1 794 ? 18.965 27.207 -21.238 1.00 90.38 794 ILE A N 1
ATOM 6145 C CA . ILE A 1 794 ? 20.315 27.764 -21.305 1.00 90.38 794 ILE A CA 1
ATOM 6146 C C . ILE A 1 794 ? 20.631 27.982 -22.776 1.00 90.38 794 ILE A C 1
ATOM 6148 O O . ILE A 1 794 ? 20.628 27.016 -23.537 1.00 90.38 794 ILE A O 1
ATOM 6152 N N . ASN A 1 795 ? 20.886 29.230 -23.175 1.00 88.06 795 ASN A N 1
ATOM 6153 C CA . ASN A 1 795 ? 21.148 29.599 -24.571 1.00 88.06 795 ASN A CA 1
ATOM 6154 C C . ASN A 1 795 ? 20.116 28.939 -25.519 1.00 88.06 795 ASN A C 1
ATOM 6156 O O . ASN A 1 795 ? 20.465 28.174 -26.415 1.00 88.06 795 ASN A O 1
ATOM 6160 N N . GLU A 1 796 ? 18.831 29.169 -25.214 1.00 82.69 796 GLU A N 1
ATOM 6161 C CA . GLU A 1 796 ? 17.629 28.653 -25.905 1.00 82.69 796 GLU A CA 1
ATOM 6162 C C . GLU A 1 796 ? 17.381 27.128 -25.812 1.00 82.69 796 GLU A C 1
ATOM 6164 O O . GLU A 1 796 ? 16.284 26.663 -26.120 1.00 82.69 796 GLU A O 1
ATOM 6169 N N . ARG A 1 797 ? 18.323 26.333 -25.285 1.00 84.38 797 ARG A N 1
ATOM 6170 C CA . ARG A 1 797 ? 18.175 24.875 -25.103 1.00 84.38 797 ARG A CA 1
ATOM 6171 C C . ARG A 1 797 ? 17.568 24.531 -23.741 1.00 84.38 797 ARG A C 1
ATOM 6173 O O . ARG A 1 797 ? 18.027 25.033 -22.719 1.00 84.38 797 ARG A O 1
ATOM 6180 N N . SER A 1 798 ? 16.574 23.642 -23.690 1.00 83.75 798 SER A N 1
ATOM 6181 C CA . SER A 1 798 ? 15.997 23.185 -22.412 1.00 83.75 798 SER A CA 1
ATOM 6182 C C . SER A 1 798 ? 16.984 22.331 -21.608 1.00 83.75 798 SER A C 1
ATOM 6184 O O . SER A 1 798 ? 17.697 21.494 -22.163 1.00 83.75 798 SER A O 1
ATOM 6186 N N . LEU A 1 799 ? 17.013 22.525 -20.286 1.00 81.88 799 LEU A N 1
ATOM 6187 C CA . LEU A 1 799 ? 17.902 21.795 -19.378 1.00 81.88 799 LEU A CA 1
ATOM 6188 C C . LEU A 1 799 ? 17.434 20.350 -19.109 1.00 81.88 799 LEU A C 1
ATOM 6190 O O . LEU A 1 799 ? 18.233 19.507 -18.710 1.00 81.88 799 LEU A O 1
ATOM 6194 N N . GLY A 1 800 ? 16.146 20.051 -19.317 1.00 74.31 800 GLY A N 1
ATOM 6195 C CA . GLY A 1 800 ? 15.580 18.701 -19.166 1.00 74.31 800 GLY A CA 1
ATOM 6196 C C . GLY A 1 800 ? 15.483 18.162 -17.728 1.00 74.31 800 GLY A C 1
ATOM 6197 O O . GLY A 1 800 ? 15.050 17.028 -17.536 1.00 74.31 800 GLY A O 1
ATOM 6198 N N . VAL A 1 801 ? 15.855 18.946 -16.709 1.00 78.00 801 VAL A N 1
ATOM 6199 C CA . VAL A 1 801 ? 15.799 18.543 -15.291 1.00 78.00 801 VAL A CA 1
ATOM 6200 C C . VAL A 1 801 ? 14.506 19.035 -14.632 1.00 78.00 801 VAL A C 1
ATOM 6202 O O . VAL A 1 801 ? 14.139 20.202 -14.756 1.00 78.00 801 VAL A O 1
ATOM 6205 N N . SER A 1 802 ? 13.826 18.153 -13.893 1.00 77.38 802 SER A N 1
ATOM 6206 C CA . SER A 1 802 ? 12.615 18.492 -13.134 1.00 77.38 802 SER A CA 1
ATOM 6207 C C . SER A 1 802 ? 12.954 19.174 -11.806 1.00 77.38 802 SER A C 1
ATOM 6209 O O . SER A 1 802 ? 13.559 18.564 -10.927 1.00 77.38 802 SER A O 1
ATOM 6211 N N . LEU A 1 803 ? 12.498 20.416 -11.631 1.00 81.38 803 LEU A N 1
ATOM 6212 C CA . LEU A 1 803 ? 12.684 21.198 -10.401 1.00 81.38 803 LEU A CA 1
ATOM 6213 C C . LEU A 1 803 ? 11.553 21.022 -9.366 1.00 81.38 803 LEU A C 1
ATOM 6215 O O . LEU A 1 803 ? 11.537 21.688 -8.335 1.00 81.38 803 LEU A O 1
ATOM 6219 N N . LYS A 1 804 ? 10.595 20.121 -9.620 1.00 69.38 804 LYS A N 1
ATOM 6220 C CA . LYS A 1 804 ? 9.360 19.996 -8.818 1.00 69.38 804 LYS A CA 1
ATOM 6221 C C . LYS A 1 804 ? 9.571 19.419 -7.409 1.00 69.38 804 LYS A C 1
ATOM 6223 O O . LYS A 1 804 ? 8.729 19.635 -6.537 1.00 69.38 804 LYS A O 1
ATOM 6228 N N . GLY A 1 805 ? 10.670 18.701 -7.171 1.00 66.50 805 GLY A N 1
ATOM 6229 C CA . GLY A 1 805 ? 10.921 17.989 -5.912 1.00 66.50 805 GLY A CA 1
ATOM 6230 C C . GLY A 1 805 ? 9.980 16.801 -5.682 1.00 66.50 805 GLY A C 1
ATOM 6231 O O . GLY A 1 805 ? 9.336 16.298 -6.606 1.00 66.50 805 GLY A O 1
ATOM 6232 N N . SER A 1 806 ? 9.911 16.333 -4.435 1.00 59.09 806 SER A N 1
ATOM 6233 C CA . SER A 1 806 ? 9.031 15.224 -4.041 1.00 59.09 806 SER A CA 1
ATOM 6234 C C . SER A 1 806 ? 7.658 15.729 -3.580 1.00 59.09 806 SER A C 1
ATOM 6236 O O . SER A 1 806 ? 7.530 16.856 -3.112 1.00 59.09 806 SER A O 1
ATOM 6238 N N . LYS A 1 807 ? 6.619 14.878 -3.607 1.00 53.84 807 LYS A N 1
ATOM 6239 C CA . LYS A 1 807 ? 5.275 15.250 -3.106 1.00 53.84 807 LYS A CA 1
ATOM 6240 C C . LYS A 1 807 ? 5.243 15.638 -1.612 1.00 53.84 807 LYS A C 1
ATOM 6242 O O . LYS A 1 807 ? 4.300 16.302 -1.201 1.00 53.84 807 LYS A O 1
ATOM 6247 N N . LYS A 1 808 ? 6.235 15.226 -0.806 1.00 52.38 808 LYS A N 1
ATOM 6248 C CA . LYS A 1 808 ? 6.375 15.611 0.617 1.00 52.38 808 LYS A CA 1
ATOM 6249 C C . LYS A 1 808 ? 7.235 16.864 0.820 1.00 52.38 808 LYS A C 1
ATOM 6251 O O . LYS A 1 808 ? 7.016 17.608 1.771 1.00 52.38 808 LYS A O 1
ATOM 6256 N N . HIS A 1 809 ? 8.205 17.091 -0.063 1.00 60.56 809 HIS A N 1
ATOM 6257 C CA . HIS A 1 809 ? 9.152 18.205 -0.015 1.00 60.56 809 HIS A CA 1
ATOM 6258 C C . HIS A 1 809 ? 9.242 18.827 -1.413 1.00 60.56 809 HIS A C 1
ATOM 6260 O O . HIS A 1 809 ? 10.199 18.603 -2.159 1.00 60.56 809 HIS A O 1
ATOM 6266 N N . ALA A 1 810 ? 8.181 19.543 -1.786 1.00 52.09 810 ALA A N 1
ATOM 6267 C CA . ALA A 1 810 ? 8.059 20.194 -3.084 1.00 52.09 810 ALA A CA 1
ATOM 6268 C C . ALA A 1 810 ? 9.123 21.294 -3.243 1.00 52.09 810 ALA A C 1
ATOM 6270 O O . ALA A 1 810 ? 9.493 21.949 -2.270 1.00 52.09 810 ALA A O 1
ATOM 6271 N N . GLY A 1 811 ? 9.651 21.468 -4.455 1.00 57.94 811 GLY A N 1
ATOM 6272 C CA . GLY A 1 811 ? 10.695 22.453 -4.770 1.00 57.94 811 GLY A CA 1
ATOM 6273 C C . GLY A 1 811 ? 12.098 22.151 -4.216 1.00 57.94 811 GLY A C 1
ATOM 6274 O O . GLY A 1 811 ? 13.068 22.720 -4.714 1.00 57.94 811 GLY A O 1
ATOM 6275 N N . ARG A 1 812 ? 12.254 21.243 -3.239 1.00 71.94 812 ARG A N 1
ATOM 6276 C CA . ARG A 1 812 ? 13.572 20.799 -2.747 1.00 71.94 812 ARG A CA 1
ATOM 6277 C C . ARG A 1 812 ? 14.181 19.776 -3.703 1.00 71.94 812 ARG A C 1
ATOM 6279 O O . ARG A 1 812 ? 13.680 18.658 -3.824 1.00 71.94 812 ARG A O 1
ATOM 6286 N N . VAL A 1 813 ? 15.257 20.175 -4.382 1.00 75.25 813 VAL A N 1
ATOM 6287 C CA . VAL A 1 813 ? 15.987 19.386 -5.391 1.00 75.25 813 VAL A CA 1
ATOM 6288 C C . VAL A 1 813 ? 17.485 19.681 -5.276 1.00 75.25 813 VAL A C 1
ATOM 6290 O O . VAL A 1 813 ? 17.870 20.793 -4.918 1.00 75.25 813 VAL A O 1
ATOM 6293 N N . SER A 1 814 ? 18.336 18.702 -5.598 1.00 82.50 814 SER A N 1
ATOM 6294 C CA . SER A 1 814 ? 19.783 18.915 -5.743 1.00 82.50 814 SER A CA 1
ATOM 6295 C C . SER A 1 814 ? 20.066 19.984 -6.825 1.00 82.50 814 SER A C 1
ATOM 6297 O O . SER A 1 814 ? 19.474 19.894 -7.905 1.00 82.50 814 SER A O 1
ATOM 6299 N N . PRO A 1 815 ? 20.936 20.990 -6.582 1.00 88.88 815 PRO A N 1
ATOM 6300 C CA . PRO A 1 815 ? 21.260 22.052 -7.543 1.00 88.88 815 PRO A CA 1
ATOM 6301 C C . PRO A 1 815 ? 21.640 21.499 -8.930 1.00 88.88 815 PRO A C 1
ATOM 6303 O O . PRO A 1 815 ? 22.649 20.786 -9.034 1.00 88.88 815 PRO A O 1
ATOM 6306 N N . PRO A 1 816 ? 20.871 21.784 -10.003 1.00 88.94 816 PRO A N 1
ATOM 6307 C CA . PRO A 1 816 ? 21.088 21.161 -11.302 1.00 88.94 816 PRO A CA 1
ATOM 6308 C C . PRO A 1 816 ? 22.347 21.699 -11.987 1.00 88.94 816 PRO A C 1
ATOM 6310 O O . PRO A 1 816 ? 22.604 22.904 -12.015 1.00 88.94 816 PRO A O 1
ATOM 6313 N N . ASN A 1 817 ? 23.107 20.779 -12.580 1.00 89.50 817 ASN A N 1
ATOM 6314 C CA . ASN A 1 817 ? 24.288 21.057 -13.394 1.00 89.50 817 ASN A CA 1
ATOM 6315 C C . ASN A 1 817 ? 23.878 21.673 -14.746 1.00 89.50 817 ASN A C 1
ATOM 6317 O O . ASN A 1 817 ? 23.168 21.042 -15.528 1.00 89.50 817 ASN A O 1
ATOM 6321 N N . LEU A 1 818 ? 24.362 22.888 -15.012 1.00 87.81 818 LEU A N 1
ATOM 6322 C CA . LEU A 1 818 ? 24.105 23.686 -16.211 1.00 87.81 818 LEU A CA 1
ATOM 6323 C C . LEU A 1 818 ? 24.993 23.278 -17.403 1.00 87.81 818 LEU A C 1
ATOM 6325 O O . LEU A 1 818 ? 24.538 23.319 -18.545 1.00 87.81 818 LEU A O 1
ATOM 6329 N N . ASN A 1 819 ? 26.244 22.864 -17.168 1.00 84.56 819 ASN A N 1
ATOM 6330 C CA . ASN A 1 819 ? 27.170 22.456 -18.233 1.00 84.56 819 ASN A CA 1
ATOM 6331 C C . ASN A 1 819 ? 26.942 21.019 -18.758 1.00 84.56 819 ASN A C 1
ATOM 6333 O O . ASN A 1 819 ? 27.505 20.664 -19.791 1.00 84.56 819 ASN A O 1
ATOM 6337 N N . ARG A 1 820 ? 26.056 20.228 -18.130 1.00 74.81 820 ARG A N 1
ATOM 6338 C CA . ARG A 1 820 ? 25.766 18.812 -18.455 1.00 74.81 820 ARG A CA 1
ATOM 6339 C C . ARG A 1 820 ? 25.484 18.524 -19.936 1.00 74.81 820 ARG A C 1
ATOM 6341 O O . ARG A 1 820 ? 25.932 17.502 -20.440 1.00 74.81 820 ARG A O 1
ATOM 6348 N N . ASN A 1 821 ? 24.741 19.398 -20.619 1.00 72.94 821 ASN A N 1
ATOM 6349 C CA . ASN A 1 821 ? 24.229 19.144 -21.976 1.00 72.94 821 ASN A CA 1
ATOM 6350 C C . ASN A 1 821 ? 24.982 19.943 -23.066 1.00 72.94 821 ASN A C 1
ATOM 6352 O O . ASN A 1 821 ? 24.433 20.175 -24.143 1.00 72.94 821 ASN A O 1
ATOM 6356 N N . GLY A 1 822 ? 26.176 20.478 -22.771 1.00 74.38 822 GLY A N 1
ATOM 6357 C CA . GLY A 1 822 ? 26.919 21.347 -23.702 1.00 74.38 822 GLY A CA 1
ATOM 6358 C C . GLY A 1 822 ? 26.181 22.641 -24.091 1.00 74.38 822 GLY A C 1
ATOM 6359 O O . GLY A 1 822 ? 26.487 23.254 -25.111 1.00 74.38 822 GLY A O 1
ATOM 6360 N N . ALA A 1 823 ? 25.162 23.037 -23.318 1.00 79.75 823 ALA A N 1
ATOM 6361 C CA . ALA A 1 823 ? 24.343 24.220 -23.587 1.00 79.75 823 ALA A CA 1
ATOM 6362 C C . ALA A 1 823 ? 25.010 25.523 -23.111 1.00 79.75 823 ALA A C 1
ATOM 6364 O O . ALA A 1 823 ? 24.768 26.581 -23.689 1.00 79.75 823 ALA A O 1
ATOM 6365 N N . VAL A 1 824 ? 25.872 25.449 -22.091 1.00 86.44 824 VAL A N 1
ATOM 6366 C CA . VAL A 1 824 ? 26.734 26.560 -21.660 1.00 86.44 824 VAL A CA 1
ATOM 6367 C C . VAL A 1 824 ? 27.923 26.685 -22.611 1.00 86.44 824 VAL A C 1
ATOM 6369 O O . VAL A 1 824 ? 28.625 25.713 -22.879 1.00 86.44 824 VAL A O 1
ATOM 6372 N N . HIS A 1 825 ? 28.197 27.901 -23.069 1.00 87.31 825 HIS A N 1
ATOM 6373 C CA . HIS A 1 825 ? 29.438 28.250 -23.742 1.00 87.31 825 HIS A CA 1
ATOM 6374 C C . HIS A 1 825 ? 30.566 28.397 -22.714 1.00 87.31 825 HIS A C 1
ATOM 6376 O O . HIS A 1 825 ? 30.652 29.419 -22.032 1.00 87.31 825 HIS A O 1
ATOM 6382 N N . VAL A 1 826 ? 31.435 27.387 -22.622 1.00 84.44 826 VAL A N 1
ATOM 6383 C CA . VAL A 1 826 ? 32.633 27.375 -21.760 1.00 84.44 826 VAL A CA 1
ATOM 6384 C C . VAL A 1 826 ? 33.791 28.106 -22.460 1.00 84.44 826 VAL A C 1
ATOM 6386 O O . VAL A 1 826 ? 34.836 27.538 -22.758 1.00 84.44 826 VAL A O 1
ATOM 6389 N N . GLN A 1 827 ? 33.556 29.371 -22.814 1.00 85.81 827 GLN A N 1
ATOM 6390 C CA . GLN A 1 827 ? 34.527 30.266 -23.451 1.00 85.81 827 GLN A CA 1
ATOM 6391 C C . GLN A 1 827 ? 34.604 31.562 -22.642 1.00 85.81 827 GLN A C 1
ATOM 6393 O O . GLN A 1 827 ? 33.567 32.160 -22.336 1.00 85.81 827 GLN A O 1
ATOM 6398 N N . ALA A 1 828 ? 35.819 32.002 -22.313 1.00 86.94 828 ALA A N 1
ATOM 6399 C CA . ALA A 1 828 ? 36.035 33.218 -21.537 1.00 86.94 828 ALA A CA 1
ATOM 6400 C C . ALA A 1 828 ? 35.421 34.448 -22.233 1.00 86.94 828 ALA A C 1
ATOM 6402 O O . ALA A 1 828 ? 35.432 34.559 -23.459 1.00 86.94 828 ALA A O 1
ATOM 6403 N N . GLY A 1 829 ? 34.814 35.345 -21.454 1.00 81.19 829 GLY A N 1
ATOM 6404 C CA . GLY A 1 829 ? 34.130 36.549 -21.943 1.00 81.19 829 GLY A CA 1
ATOM 6405 C C . GLY A 1 829 ? 32.822 36.312 -22.717 1.00 81.19 829 GLY A C 1
ATOM 6406 O O . GLY A 1 829 ? 32.052 37.254 -22.905 1.00 81.19 829 GLY A O 1
ATOM 6407 N N . ARG A 1 830 ? 32.506 35.078 -23.140 1.00 88.75 830 ARG A N 1
ATOM 6408 C CA . ARG A 1 830 ? 31.281 34.785 -23.896 1.00 88.75 830 ARG A CA 1
ATOM 6409 C C . ARG A 1 830 ? 30.057 34.790 -22.978 1.00 88.75 830 ARG A C 1
ATOM 6411 O O . ARG A 1 830 ? 30.012 34.099 -21.960 1.00 88.75 830 ARG A O 1
ATOM 6418 N N . VAL A 1 831 ? 29.046 35.572 -23.360 1.00 88.81 831 VAL A N 1
ATOM 6419 C CA . VAL A 1 831 ? 27.795 35.700 -22.600 1.00 88.81 831 VAL A CA 1
ATOM 6420 C C . VAL A 1 831 ? 26.977 34.415 -22.702 1.00 88.81 831 VAL A C 1
ATOM 6422 O O . VAL A 1 831 ? 26.700 33.917 -23.792 1.00 88.81 831 VAL A O 1
ATOM 6425 N N . ASN A 1 832 ? 26.548 33.923 -21.547 1.00 91.50 832 ASN A N 1
ATOM 6426 C CA . ASN A 1 832 ? 25.582 32.851 -21.373 1.00 91.50 832 ASN A CA 1
ATOM 6427 C C . ASN A 1 832 ? 24.279 33.424 -20.805 1.00 91.50 832 ASN A C 1
ATOM 6429 O O . ASN A 1 832 ? 24.307 34.301 -19.939 1.00 91.50 832 ASN A O 1
ATOM 6433 N N . ARG A 1 833 ? 23.133 32.921 -21.274 1.00 91.50 833 ARG A N 1
ATOM 6434 C CA . ARG A 1 833 ? 21.795 33.303 -20.799 1.00 91.50 833 ARG A CA 1
ATOM 6435 C C . ARG A 1 833 ? 21.057 32.084 -20.258 1.00 91.50 833 ARG A C 1
ATOM 6437 O O . ARG A 1 833 ? 20.858 31.114 -20.985 1.00 91.50 833 ARG A O 1
ATOM 6444 N N . VAL A 1 834 ? 20.621 32.163 -19.005 1.00 92.06 834 VAL A N 1
ATOM 6445 C CA . VAL A 1 834 ? 19.766 31.171 -18.346 1.00 92.06 834 VAL A CA 1
ATOM 6446 C C . VAL A 1 834 ? 18.379 31.775 -18.168 1.00 92.06 834 VAL A C 1
ATOM 6448 O O . VAL A 1 834 ? 18.178 32.682 -17.363 1.00 92.06 834 VAL A O 1
ATOM 6451 N N . GLU A 1 835 ? 17.423 31.285 -18.946 1.00 91.38 835 GLU A N 1
ATOM 6452 C CA . GLU A 1 835 ? 16.007 31.606 -18.814 1.00 91.38 835 GLU A CA 1
ATOM 6453 C C . GLU A 1 835 ? 15.378 30.691 -17.761 1.00 91.38 835 GLU A C 1
ATOM 6455 O O . GLU A 1 835 ? 15.539 29.470 -17.818 1.00 91.38 835 GLU A O 1
ATOM 6460 N N . ILE A 1 836 ? 14.613 31.269 -16.835 1.00 91.62 836 ILE A N 1
ATOM 6461 C CA . ILE A 1 836 ? 13.762 30.517 -15.913 1.00 91.62 836 ILE A CA 1
ATOM 6462 C C . ILE A 1 836 ? 12.323 30.965 -16.137 1.00 91.62 836 ILE A C 1
ATOM 6464 O O . ILE A 1 836 ? 11.922 32.074 -15.780 1.00 91.62 836 ILE A O 1
ATOM 6468 N N . SER A 1 837 ? 11.550 30.075 -16.744 1.00 89.81 837 SER A N 1
ATOM 6469 C CA . SER A 1 837 ? 10.102 30.173 -16.881 1.00 89.81 837 SER A CA 1
ATOM 6470 C C . SER A 1 837 ? 9.437 29.563 -15.646 1.00 89.81 837 SER A C 1
ATOM 6472 O O . SER A 1 837 ? 9.815 28.467 -15.241 1.00 89.81 837 SER A O 1
ATOM 6474 N N . TYR A 1 838 ? 8.432 30.210 -15.056 1.00 89.75 838 TYR A N 1
ATOM 6475 C CA . TYR A 1 838 ? 7.715 29.675 -13.891 1.00 89.75 838 TYR A CA 1
ATOM 6476 C C . TYR A 1 838 ? 6.262 30.163 -13.798 1.00 89.75 838 TYR A C 1
ATOM 6478 O O . TYR A 1 838 ? 5.879 31.173 -14.382 1.00 89.75 838 TYR A O 1
ATOM 6486 N N . ALA A 1 839 ? 5.428 29.423 -13.073 1.00 86.00 839 ALA A N 1
ATOM 6487 C CA . ALA A 1 839 ? 4.018 29.734 -12.827 1.00 86.00 839 ALA A CA 1
ATOM 6488 C C . ALA A 1 839 ? 3.594 29.239 -11.433 1.00 86.00 839 ALA A C 1
ATOM 6490 O O . ALA A 1 839 ? 4.351 28.509 -10.789 1.00 86.00 839 ALA A O 1
ATOM 6491 N N . ASN A 1 840 ? 2.389 29.607 -10.982 1.00 81.62 840 ASN A N 1
ATOM 6492 C CA . ASN A 1 840 ? 1.757 29.123 -9.742 1.00 81.62 840 ASN A CA 1
ATOM 6493 C C . ASN A 1 840 ? 2.709 29.108 -8.526 1.00 81.62 840 ASN A C 1
ATOM 6495 O O . ASN A 1 840 ? 2.891 28.097 -7.849 1.00 81.62 840 ASN A O 1
ATOM 6499 N N . THR A 1 841 ? 3.388 30.231 -8.307 1.00 82.44 841 THR A N 1
ATOM 6500 C CA . THR A 1 841 ? 4.443 30.386 -7.302 1.00 82.44 841 THR A CA 1
ATOM 6501 C C . THR A 1 841 ? 4.070 31.554 -6.383 1.00 82.44 841 THR A C 1
ATOM 6503 O O . THR A 1 841 ? 4.348 32.700 -6.727 1.00 82.44 841 THR A O 1
ATOM 6506 N N . PRO A 1 842 ? 3.409 31.310 -5.236 1.00 80.62 842 PRO A N 1
ATOM 6507 C CA . PRO A 1 842 ? 2.919 32.376 -4.356 1.00 80.62 842 PRO A CA 1
ATOM 6508 C C . PRO A 1 842 ? 4.016 33.036 -3.503 1.00 80.62 842 PRO A C 1
ATOM 6510 O O . PRO A 1 842 ? 3.751 34.032 -2.845 1.00 80.62 842 PRO A O 1
ATOM 6513 N N . GLN A 1 843 ? 5.235 32.489 -3.491 1.00 84.62 843 GLN A N 1
ATOM 6514 C CA . GLN A 1 843 ? 6.373 33.020 -2.738 1.00 84.62 843 GLN A CA 1
ATOM 6515 C C . GLN A 1 843 ? 7.415 33.623 -3.682 1.00 84.62 843 GLN A C 1
ATOM 6517 O O . GLN A 1 843 ? 7.774 33.019 -4.695 1.00 84.62 843 GLN A O 1
ATOM 6522 N N . ARG A 1 844 ? 7.969 34.780 -3.316 1.00 89.25 844 ARG A N 1
ATOM 6523 C CA . ARG A 1 844 ? 9.171 35.315 -3.973 1.00 89.25 844 ARG A CA 1
ATOM 6524 C C . ARG A 1 844 ? 10.345 34.364 -3.736 1.00 89.25 844 ARG A C 1
ATOM 6526 O O . ARG A 1 844 ? 10.500 33.838 -2.634 1.00 89.25 844 ARG A O 1
ATOM 6533 N N . HIS A 1 845 ? 11.167 34.155 -4.755 1.00 91.06 845 HIS A N 1
ATOM 6534 C CA . HIS A 1 845 ? 12.390 33.352 -4.671 1.00 91.06 845 HIS A CA 1
ATOM 6535 C C . HIS A 1 845 ? 13.614 34.210 -5.014 1.00 91.06 845 HIS A C 1
ATOM 6537 O O . HIS A 1 845 ? 13.496 35.357 -5.446 1.00 91.06 845 HIS A O 1
ATOM 6543 N N . VAL A 1 846 ? 14.802 33.656 -4.815 1.00 91.31 846 VAL A N 1
ATOM 6544 C CA . VAL A 1 846 ? 16.091 34.254 -5.164 1.00 91.31 846 VAL A CA 1
ATOM 6545 C C . VAL A 1 846 ? 16.930 33.194 -5.863 1.00 91.31 846 VAL A C 1
ATOM 6547 O O . VAL A 1 846 ? 16.998 32.065 -5.385 1.00 91.31 846 VAL A O 1
ATOM 6550 N N . VAL A 1 847 ? 17.555 33.552 -6.986 1.00 92.56 847 VAL A N 1
ATOM 6551 C CA . VAL A 1 847 ? 18.349 32.653 -7.835 1.00 92.56 847 VAL A CA 1
ATOM 6552 C C . VAL A 1 847 ? 19.777 33.171 -7.989 1.00 92.56 847 VAL A C 1
ATOM 6554 O O . VAL A 1 847 ? 19.998 34.370 -8.156 1.00 92.56 847 VAL A O 1
ATOM 6557 N N . VAL A 1 848 ? 20.743 32.252 -7.983 1.00 93.00 848 VAL A N 1
ATOM 6558 C CA . VAL A 1 848 ? 22.156 32.528 -8.275 1.00 93.00 848 VAL A CA 1
ATOM 6559 C C . VAL A 1 848 ? 22.808 31.322 -8.960 1.00 93.00 848 VAL A C 1
ATOM 6561 O O . VAL A 1 848 ? 22.419 30.177 -8.730 1.00 93.00 848 VAL A O 1
ATOM 6564 N N . ILE A 1 849 ? 23.794 31.563 -9.822 1.00 92.88 849 ILE A N 1
ATOM 6565 C CA . ILE A 1 849 ? 24.610 30.524 -10.460 1.00 92.88 849 ILE A CA 1
ATOM 6566 C C . ILE A 1 849 ? 25.955 30.457 -9.740 1.00 92.88 849 ILE A C 1
ATOM 6568 O O . ILE A 1 849 ? 26.606 31.486 -9.553 1.00 92.88 849 ILE A O 1
ATOM 6572 N N . ALA A 1 850 ? 26.383 29.255 -9.359 1.00 92.12 850 ALA A N 1
ATOM 6573 C CA . ALA A 1 850 ? 27.638 29.021 -8.653 1.00 92.12 850 ALA A CA 1
ATOM 6574 C C . ALA A 1 850 ? 28.560 28.066 -9.419 1.00 92.12 850 ALA A C 1
ATOM 6576 O O . ALA A 1 850 ? 28.091 27.133 -10.074 1.00 92.12 850 ALA A O 1
ATOM 6577 N N . LEU A 1 851 ? 29.870 28.269 -9.283 1.00 92.00 851 LEU A N 1
ATOM 6578 C CA . LEU A 1 851 ? 30.875 27.267 -9.614 1.00 92.00 851 LEU A CA 1
ATOM 6579 C C . LEU A 1 851 ? 31.063 26.355 -8.398 1.00 92.00 851 LEU A C 1
ATOM 6581 O O . LEU A 1 851 ? 31.431 26.811 -7.312 1.00 92.00 851 LEU A O 1
ATOM 6585 N N . CYS A 1 852 ? 30.817 25.062 -8.586 1.00 92.19 852 CYS A N 1
ATOM 6586 C CA . CYS A 1 852 ? 30.983 24.044 -7.557 1.00 92.19 852 CYS A CA 1
ATOM 6587 C C . CYS A 1 852 ? 32.086 23.057 -7.940 1.00 92.19 852 CYS A C 1
ATOM 6589 O O . CYS A 1 852 ? 32.104 22.562 -9.067 1.00 92.19 852 CYS A O 1
ATOM 6591 N N . LYS A 1 853 ? 32.941 22.701 -6.977 1.00 91.62 853 LYS A N 1
ATOM 6592 C CA . LYS A 1 853 ? 33.648 21.413 -7.002 1.00 91.62 853 LYS A CA 1
ATOM 6593 C C . LYS A 1 853 ? 32.629 20.339 -6.612 1.00 91.62 853 LYS A C 1
ATOM 6595 O O . LYS A 1 853 ? 31.839 20.566 -5.699 1.00 91.62 853 LYS A O 1
ATOM 6600 N N . VAL A 1 854 ? 32.613 19.205 -7.298 1.00 91.12 854 VAL A N 1
ATOM 6601 C CA . VAL A 1 854 ? 31.668 18.107 -7.050 1.00 91.12 854 VAL A CA 1
ATOM 6602 C C . VAL A 1 854 ? 32.418 16.874 -6.564 1.00 91.12 854 VAL A C 1
ATOM 6604 O O . VAL A 1 854 ? 33.518 16.596 -7.039 1.00 91.12 854 VAL A O 1
ATOM 6607 N N . THR A 1 855 ? 31.803 16.160 -5.624 1.00 90.50 855 THR A N 1
ATOM 6608 C CA . THR A 1 855 ? 32.291 14.899 -5.059 1.00 90.50 855 THR A CA 1
ATOM 6609 C C . THR A 1 855 ? 31.204 13.849 -5.262 1.00 90.50 855 THR A C 1
ATOM 6611 O O . THR A 1 855 ? 30.052 14.053 -4.879 1.00 90.50 855 THR A O 1
ATOM 6614 N N . THR A 1 856 ? 31.540 12.739 -5.905 1.00 89.19 856 THR A N 1
ATOM 6615 C CA . THR A 1 856 ? 30.588 11.663 -6.216 1.00 89.19 856 THR A CA 1
ATOM 6616 C C . THR A 1 856 ? 30.274 10.798 -4.994 1.00 89.19 856 THR A C 1
ATOM 6618 O O . THR A 1 856 ? 31.097 10.665 -4.086 1.00 89.19 856 THR A O 1
ATOM 6621 N N . ALA A 1 857 ? 29.131 10.098 -4.997 1.00 89.38 857 ALA A N 1
ATOM 6622 C CA . ALA A 1 857 ? 28.857 9.044 -4.014 1.00 89.38 857 ALA A CA 1
ATOM 6623 C C . ALA A 1 857 ? 29.971 7.977 -3.922 1.00 89.38 857 ALA A C 1
ATOM 6625 O O . ALA A 1 857 ? 30.163 7.391 -2.857 1.00 89.38 857 ALA A O 1
ATOM 6626 N N . LYS A 1 858 ? 30.735 7.737 -5.003 1.00 88.31 858 LYS A N 1
ATOM 6627 C CA . LYS A 1 858 ? 31.898 6.835 -4.986 1.00 88.31 858 LYS A CA 1
ATOM 6628 C C . LYS A 1 858 ? 33.063 7.437 -4.195 1.00 88.31 858 LYS A C 1
ATOM 6630 O O . LYS A 1 858 ? 33.553 6.784 -3.284 1.00 88.31 858 LYS A O 1
ATOM 6635 N N . GLU A 1 859 ? 33.469 8.672 -4.491 1.00 89.25 859 GLU A N 1
ATOM 6636 C CA . GLU A 1 859 ? 34.539 9.364 -3.749 1.00 89.25 859 GLU A CA 1
ATOM 6637 C C . GLU A 1 859 ? 34.207 9.472 -2.251 1.00 89.25 859 GLU A C 1
ATOM 6639 O O . GLU A 1 859 ? 35.042 9.118 -1.426 1.00 89.25 859 GLU A O 1
ATOM 6644 N N . LEU A 1 860 ? 32.965 9.819 -1.887 1.00 90.31 860 LEU A N 1
ATOM 6645 C CA . LEU A 1 860 ? 32.509 9.844 -0.484 1.00 90.31 860 LEU A CA 1
ATOM 6646 C C . LEU A 1 860 ? 32.501 8.463 0.194 1.00 90.31 860 LEU A C 1
ATOM 6648 O O . LEU A 1 860 ? 32.574 8.371 1.421 1.00 90.31 860 LEU A O 1
ATOM 6652 N N . THR A 1 861 ? 32.405 7.386 -0.588 1.00 89.81 861 THR A N 1
ATOM 6653 C CA . THR A 1 861 ? 32.501 6.011 -0.084 1.00 89.81 861 THR A CA 1
ATOM 6654 C C . THR A 1 861 ? 33.959 5.609 0.149 1.00 89.81 861 THR A C 1
ATOM 6656 O O . THR A 1 861 ? 34.249 4.979 1.160 1.00 89.81 861 THR A O 1
ATOM 6659 N N . GLU A 1 862 ? 34.889 6.007 -0.722 1.00 88.12 862 GLU A N 1
ATOM 6660 C CA . GLU A 1 862 ? 36.328 5.807 -0.488 1.00 88.12 862 GLU A CA 1
ATOM 6661 C C . GLU A 1 862 ? 36.835 6.681 0.677 1.00 88.12 862 GLU A C 1
ATOM 6663 O O . GLU A 1 862 ? 37.552 6.186 1.544 1.00 88.12 862 GLU A O 1
ATOM 6668 N N . GLU A 1 863 ? 36.371 7.934 0.791 1.00 88.06 863 GLU A N 1
ATOM 6669 C CA . GLU A 1 863 ? 36.596 8.771 1.981 1.00 88.06 863 GLU A CA 1
ATOM 6670 C C . GLU A 1 863 ? 36.091 8.105 3.266 1.00 88.06 863 GLU A C 1
ATOM 6672 O O . GLU A 1 863 ? 36.697 8.285 4.318 1.00 88.06 863 GLU A O 1
ATOM 6677 N N . LEU A 1 864 ? 34.979 7.360 3.216 1.00 88.19 864 LEU A N 1
ATOM 6678 C CA . LEU A 1 864 ? 34.448 6.673 4.393 1.00 88.19 864 LEU A CA 1
ATOM 6679 C C . LEU A 1 864 ? 35.356 5.519 4.846 1.00 88.19 864 LEU A C 1
ATOM 6681 O O . LEU A 1 864 ? 35.493 5.330 6.052 1.00 88.19 864 LEU A O 1
ATOM 6685 N N . LYS A 1 865 ? 36.004 4.803 3.915 1.00 85.44 865 LYS A N 1
ATOM 6686 C CA . LYS A 1 865 ? 36.997 3.756 4.235 1.00 85.44 865 LYS A CA 1
ATOM 6687 C C . LYS A 1 865 ? 38.266 4.323 4.871 1.00 85.44 865 LYS A C 1
ATOM 6689 O O . LYS A 1 865 ? 38.883 3.656 5.688 1.00 85.44 865 LYS A O 1
ATOM 6694 N N . ALA A 1 866 ? 38.647 5.545 4.497 1.00 80.19 866 ALA A N 1
ATOM 6695 C CA . ALA A 1 866 ? 39.809 6.249 5.044 1.00 80.19 866 ALA A CA 1
ATOM 6696 C C . ALA A 1 866 ? 39.534 6.957 6.390 1.00 80.19 866 ALA A C 1
ATOM 6698 O O . ALA A 1 866 ? 40.421 7.600 6.951 1.00 80.19 866 ALA A O 1
ATOM 6699 N N . ARG A 1 867 ? 38.304 6.881 6.916 1.00 79.69 867 ARG A N 1
ATOM 6700 C CA . ARG A 1 867 ? 37.945 7.382 8.252 1.00 79.69 867 ARG A CA 1
ATOM 6701 C C . ARG A 1 867 ? 38.026 6.245 9.269 1.00 79.69 867 ARG A C 1
ATOM 6703 O O . ARG A 1 867 ? 37.925 5.074 8.925 1.00 79.69 867 ARG A O 1
ATOM 6710 N N . GLN A 1 868 ? 38.157 6.605 10.546 1.00 68.12 868 GLN A N 1
ATOM 6711 C CA . GLN A 1 868 ? 38.127 5.641 11.650 1.00 68.12 868 GLN A CA 1
ATOM 6712 C C . GLN A 1 868 ? 36.874 4.751 11.565 1.00 68.12 868 GLN A C 1
ATOM 6714 O O . GLN A 1 868 ? 35.769 5.246 11.328 1.00 68.12 868 GLN A O 1
ATOM 6719 N N . PHE A 1 869 ? 37.038 3.449 11.778 1.00 76.62 869 PHE A N 1
ATOM 6720 C CA . PHE A 1 869 ? 35.948 2.474 11.834 1.00 76.62 869 PHE A CA 1
ATOM 6721 C C . PHE A 1 869 ? 35.512 2.240 13.289 1.00 76.62 869 PHE A C 1
ATOM 6723 O O . PHE A 1 869 ? 36.284 2.462 14.222 1.00 76.62 869 PHE A O 1
ATOM 6730 N N . ARG A 1 870 ? 34.273 1.777 13.498 1.00 77.69 870 ARG A N 1
ATOM 6731 C CA . ARG A 1 870 ? 33.846 1.222 14.793 1.00 77.69 870 ARG A CA 1
ATOM 6732 C C . ARG A 1 870 ? 34.533 -0.131 14.966 1.00 77.69 870 ARG A C 1
ATOM 6734 O O . ARG A 1 870 ? 34.319 -1.013 14.131 1.00 77.69 870 ARG A O 1
ATOM 6741 N N . SER A 1 871 ? 35.358 -0.300 16.000 1.00 80.19 871 SER A N 1
ATOM 6742 C CA . SER A 1 871 ? 36.073 -1.567 16.201 1.00 80.19 871 SER A CA 1
ATOM 6743 C C . SER A 1 871 ? 35.106 -2.689 16.586 1.00 80.19 871 SER A C 1
ATOM 6745 O O . SER A 1 871 ? 34.042 -2.447 17.164 1.00 80.19 871 SER A O 1
ATOM 6747 N N . LYS A 1 872 ? 35.474 -3.937 16.274 1.00 81.50 872 LYS A N 1
ATOM 6748 C CA . LYS A 1 872 ? 34.678 -5.110 16.659 1.00 81.50 872 LYS A CA 1
ATOM 6749 C C . LYS A 1 872 ? 34.508 -5.152 18.182 1.00 81.50 872 LYS A C 1
ATOM 6751 O O . LYS A 1 872 ? 33.426 -5.436 18.683 1.00 81.50 872 LYS A O 1
ATOM 6756 N N . GLU A 1 873 ? 35.575 -4.821 18.895 1.00 81.25 873 GLU A N 1
ATOM 6757 C CA . GLU A 1 873 ? 35.698 -4.839 20.348 1.00 81.25 873 GLU A CA 1
ATOM 6758 C C . GLU A 1 873 ? 34.778 -3.797 20.998 1.00 81.25 873 GLU A C 1
ATOM 6760 O O . GLU A 1 873 ? 34.045 -4.135 21.921 1.00 81.25 873 GLU A O 1
ATOM 6765 N N . GLU A 1 874 ? 34.739 -2.565 20.477 1.00 80.38 874 GLU A N 1
ATOM 6766 C CA . GLU A 1 874 ? 33.839 -1.498 20.948 1.00 80.38 874 GLU A CA 1
ATOM 6767 C C . GLU A 1 874 ? 32.364 -1.868 20.718 1.00 80.38 874 GLU A C 1
ATOM 6769 O O . GLU A 1 874 ? 31.507 -1.637 21.571 1.00 80.38 874 GLU A O 1
ATOM 6774 N N . VAL A 1 875 ? 32.054 -2.475 19.568 1.00 81.88 875 VAL A N 1
ATOM 6775 C CA . VAL A 1 875 ? 30.690 -2.904 19.232 1.00 81.88 875 VAL A CA 1
ATOM 6776 C C . VAL A 1 875 ? 30.224 -4.053 20.134 1.00 81.88 875 VAL A C 1
ATOM 6778 O O . VAL A 1 875 ? 29.097 -4.002 20.623 1.00 81.88 875 VAL A O 1
ATOM 6781 N N . VAL A 1 876 ? 31.087 -5.036 20.409 1.00 82.81 876 VAL A N 1
ATOM 6782 C CA . VAL A 1 876 ? 30.818 -6.146 21.344 1.00 82.81 876 VAL A CA 1
ATOM 6783 C C . VAL A 1 876 ? 30.718 -5.657 22.792 1.00 82.81 876 VAL A C 1
ATOM 6785 O O . VAL A 1 876 ? 29.833 -6.094 23.526 1.00 82.81 876 VAL A O 1
ATOM 6788 N N . GLN A 1 877 ? 31.570 -4.720 23.208 1.00 81.12 877 GLN A N 1
ATOM 6789 C CA . GLN A 1 877 ? 31.531 -4.149 24.554 1.00 81.12 877 GLN A CA 1
ATOM 6790 C C . GLN A 1 877 ? 30.192 -3.439 24.818 1.00 81.12 877 GLN A C 1
ATOM 6792 O O . GLN A 1 877 ? 29.525 -3.749 25.803 1.00 81.12 877 GLN A O 1
ATOM 6797 N N . ARG A 1 878 ? 29.716 -2.610 23.875 1.00 80.75 878 ARG A N 1
ATOM 6798 C CA . ARG A 1 878 ? 28.384 -1.974 23.949 1.00 80.75 878 ARG A CA 1
ATOM 6799 C C . ARG A 1 878 ? 27.215 -2.974 23.949 1.00 80.75 878 ARG A C 1
ATOM 6801 O O . ARG A 1 878 ? 26.125 -2.619 24.393 1.00 80.75 878 ARG A O 1
ATOM 6808 N N . MET A 1 879 ? 27.390 -4.190 23.419 1.00 80.06 879 MET A N 1
ATOM 6809 C CA . MET A 1 879 ? 26.379 -5.258 23.517 1.00 80.06 879 MET A CA 1
ATOM 6810 C C . MET A 1 879 ? 26.355 -5.845 24.927 1.00 80.06 879 MET A C 1
ATOM 6812 O O . MET A 1 879 ? 25.290 -5.905 25.533 1.00 80.06 879 MET A O 1
ATOM 6816 N N . ARG A 1 880 ? 27.529 -6.166 25.483 1.00 79.19 880 ARG A N 1
ATOM 6817 C CA . ARG A 1 880 ? 27.689 -6.695 26.848 1.00 79.19 880 ARG A CA 1
ATOM 6818 C C . ARG A 1 880 ? 27.204 -5.724 27.919 1.00 79.19 880 ARG A C 1
ATOM 6820 O O . ARG A 1 880 ? 26.545 -6.144 28.859 1.00 79.19 880 ARG A O 1
ATOM 6827 N N . GLU A 1 881 ? 27.476 -4.434 27.751 1.00 75.94 881 GLU A N 1
ATOM 6828 C CA . GLU A 1 881 ? 26.988 -3.371 28.642 1.00 75.94 881 GLU A CA 1
ATOM 6829 C C . GLU A 1 881 ? 25.461 -3.259 28.640 1.00 75.94 881 GLU A C 1
ATOM 6831 O O . GLU A 1 881 ? 24.872 -2.967 29.675 1.00 75.94 881 GLU A O 1
ATOM 6836 N N . ARG A 1 882 ? 24.808 -3.529 27.502 1.00 71.38 882 ARG A N 1
ATOM 6837 C CA . ARG A 1 882 ? 23.342 -3.587 27.416 1.00 71.38 882 ARG A CA 1
ATOM 6838 C C . ARG A 1 882 ? 22.808 -4.891 28.007 1.00 71.38 882 ARG A C 1
ATOM 6840 O O . ARG A 1 882 ? 21.909 -4.847 28.828 1.00 71.38 882 ARG A O 1
ATOM 6847 N N . ALA A 1 883 ? 23.402 -6.030 27.664 1.00 63.94 883 ALA A N 1
ATOM 6848 C CA . ALA A 1 883 ? 23.004 -7.341 28.178 1.00 63.94 883 ALA A CA 1
ATOM 6849 C C . ALA A 1 883 ? 23.237 -7.529 29.694 1.00 63.94 883 ALA A C 1
ATOM 6851 O O . ALA A 1 883 ? 22.683 -8.454 30.283 1.00 63.94 883 ALA A O 1
ATOM 6852 N N . GLY A 1 884 ? 24.084 -6.693 30.307 1.00 58.56 884 GLY A N 1
ATOM 6853 C CA . GLY A 1 884 ? 24.410 -6.705 31.736 1.00 58.56 884 GLY A CA 1
ATOM 6854 C C . GLY A 1 884 ? 23.543 -5.799 32.617 1.00 58.56 884 GLY A C 1
ATOM 6855 O O . GLY A 1 884 ? 23.765 -5.755 33.825 1.00 58.56 884 GLY A O 1
ATOM 6856 N N . ASP A 1 885 ? 22.581 -5.073 32.046 1.00 67.19 885 ASP A N 1
ATOM 6857 C CA . ASP A 1 885 ? 21.541 -4.378 32.807 1.00 67.19 885 ASP A CA 1
ATOM 6858 C C . ASP A 1 885 ? 20.488 -5.420 33.263 1.00 67.19 885 ASP A C 1
ATOM 6860 O O . ASP A 1 885 ? 20.058 -6.274 32.487 1.00 67.19 885 ASP A O 1
ATOM 6864 N N . GLU A 1 886 ? 20.102 -5.401 34.544 1.00 49.12 886 GLU A N 1
ATOM 6865 C CA . GLU A 1 886 ? 19.177 -6.392 35.124 1.00 49.12 886 GLU A CA 1
ATOM 6866 C C . GLU A 1 886 ? 17.709 -6.185 34.677 1.00 49.12 886 GLU A C 1
ATOM 6868 O O . GLU A 1 886 ? 16.882 -7.089 34.824 1.00 49.12 886 GLU A O 1
ATOM 6873 N N . ASP A 1 887 ? 17.391 -5.031 34.076 1.00 49.53 887 ASP A N 1
ATOM 6874 C CA . ASP A 1 887 ? 16.221 -4.816 33.215 1.00 49.53 887 ASP A CA 1
ATOM 6875 C C . ASP A 1 887 ? 16.557 -5.102 31.717 1.00 49.53 887 ASP A C 1
ATOM 6877 O O . ASP A 1 887 ? 15.722 -5.703 31.044 1.00 49.53 887 ASP A O 1
ATOM 6881 N N . VAL A 1 888 ? 17.779 -4.778 31.248 1.00 51.12 888 VAL A N 1
ATOM 6882 C CA . VAL A 1 888 ? 18.544 -5.119 29.991 1.00 51.12 888 VAL A CA 1
ATOM 6883 C C . VAL A 1 888 ? 18.515 -6.551 29.411 1.00 51.12 888 VAL A C 1
ATOM 6885 O O . VAL A 1 888 ? 19.337 -6.889 28.556 1.00 51.12 888 VAL A O 1
ATOM 6888 N N . LEU A 1 889 ? 17.651 -7.449 29.883 1.00 45.06 889 LEU A N 1
ATOM 6889 C CA . LEU A 1 889 ? 17.787 -8.896 29.655 1.00 45.06 889 LEU A CA 1
ATOM 6890 C C . LEU A 1 889 ? 17.472 -9.315 28.200 1.00 45.06 889 LEU A C 1
ATOM 6892 O O . LEU A 1 889 ? 16.309 -9.416 27.814 1.00 45.06 889 LEU A O 1
ATOM 6896 N N . THR A 1 890 ? 18.479 -9.621 27.382 1.00 56.75 890 THR A N 1
ATOM 6897 C CA . THR A 1 890 ? 18.331 -9.878 25.928 1.00 56.75 890 THR A CA 1
ATOM 6898 C C . THR A 1 890 ? 18.503 -11.340 25.497 1.00 56.75 890 THR A C 1
ATOM 6900 O O . THR A 1 890 ? 19.235 -12.094 26.124 1.00 56.75 890 THR A O 1
ATOM 6903 N N . GLY A 1 891 ? 17.888 -11.723 24.369 1.00 67.50 891 GLY A N 1
ATOM 6904 C CA . GLY A 1 891 ? 18.132 -13.001 23.679 1.00 67.50 891 GLY A CA 1
ATOM 6905 C C . GLY A 1 891 ? 18.628 -12.811 22.239 1.00 67.50 891 GLY A C 1
ATOM 6906 O O . GLY A 1 891 ? 18.574 -11.696 21.715 1.00 67.50 891 GLY A O 1
ATOM 6907 N N . ALA A 1 892 ? 19.080 -13.903 21.610 1.00 77.50 892 ALA A N 1
ATOM 6908 C CA . ALA A 1 892 ? 19.650 -13.944 20.259 1.00 77.50 892 ALA A CA 1
ATOM 6909 C C . ALA A 1 892 ? 18.890 -13.083 19.230 1.00 77.50 892 ALA A C 1
ATOM 6911 O O . ALA A 1 892 ? 17.693 -13.263 18.984 1.00 77.50 892 ALA A O 1
ATOM 6912 N N . SER A 1 893 ? 19.605 -12.160 18.590 1.00 82.88 893 SER A N 1
ATOM 6913 C CA . SER A 1 893 ? 19.054 -11.184 17.648 1.00 82.88 893 SER A CA 1
ATOM 6914 C C . SER A 1 893 ? 19.412 -11.533 16.201 1.00 82.88 893 SER A C 1
ATOM 6916 O O . SER A 1 893 ? 20.559 -11.837 15.885 1.00 82.88 893 SER A O 1
ATOM 6918 N N . THR A 1 894 ? 18.441 -11.507 15.283 1.00 88.31 894 THR A N 1
ATOM 6919 C CA . THR A 1 894 ? 18.707 -11.808 13.864 1.00 88.31 894 THR A CA 1
ATOM 6920 C C . THR A 1 894 ? 19.243 -10.576 13.133 1.00 88.31 894 THR A C 1
ATOM 6922 O O . THR A 1 894 ? 18.497 -9.634 12.859 1.00 88.31 894 THR A O 1
ATOM 6925 N N . LEU A 1 895 ? 20.524 -10.604 12.767 1.00 92.25 895 LEU A N 1
ATOM 6926 C CA . LEU A 1 895 ? 21.177 -9.589 11.942 1.00 92.25 895 LEU A CA 1
ATOM 6927 C C . LEU A 1 895 ? 21.033 -9.945 10.455 1.00 92.25 895 LEU A C 1
ATOM 6929 O O . LEU A 1 895 ? 21.303 -11.078 10.048 1.00 92.25 895 LEU A O 1
ATOM 6933 N N . LYS A 1 896 ? 20.654 -8.969 9.620 1.00 93.94 896 LYS A N 1
ATOM 6934 C CA . LYS A 1 896 ? 20.638 -9.126 8.160 1.00 93.94 896 LYS A CA 1
ATOM 6935 C C . LYS A 1 896 ? 21.932 -8.619 7.537 1.00 93.94 896 LYS A C 1
ATOM 6937 O O . LYS A 1 896 ? 22.373 -7.505 7.814 1.00 93.94 896 LYS A O 1
ATOM 6942 N N . LEU A 1 897 ? 22.487 -9.417 6.632 1.00 93.00 897 LEU A N 1
ATOM 6943 C CA . LEU A 1 897 ? 23.688 -9.113 5.849 1.00 93.00 897 LEU A CA 1
ATOM 6944 C C . LEU A 1 897 ? 23.356 -8.469 4.489 1.00 93.00 897 LEU A C 1
ATOM 6946 O O . LEU A 1 897 ? 24.249 -8.033 3.761 1.00 93.00 897 LEU A O 1
ATOM 6950 N N . VAL A 1 898 ? 22.065 -8.355 4.168 1.00 93.00 898 VAL A N 1
ATOM 6951 C CA . VAL A 1 898 ? 21.533 -7.549 3.061 1.00 93.00 898 VAL A CA 1
ATOM 6952 C C . VAL A 1 898 ? 21.214 -6.117 3.507 1.00 93.00 898 VAL A C 1
ATOM 6954 O O . VAL A 1 898 ? 20.741 -5.876 4.617 1.00 93.00 898 VAL A O 1
ATOM 6957 N N . CYS A 1 899 ? 21.461 -5.153 2.624 1.00 92.94 899 CYS A N 1
ATOM 6958 C CA . CYS A 1 899 ? 21.218 -3.734 2.852 1.00 92.94 899 CYS A CA 1
ATOM 6959 C C . CYS A 1 899 ? 19.707 -3.421 2.838 1.00 92.94 899 CYS A C 1
ATOM 6961 O O . CYS A 1 899 ? 19.039 -3.754 1.857 1.00 92.94 899 CYS A O 1
ATOM 6963 N N . PRO A 1 900 ? 19.150 -2.700 3.833 1.00 91.69 900 PRO A N 1
ATOM 6964 C CA . PRO A 1 900 ? 17.721 -2.363 3.873 1.00 91.69 900 PRO A CA 1
ATOM 6965 C C . PRO A 1 900 ? 17.264 -1.384 2.773 1.00 91.69 900 PRO A C 1
ATOM 6967 O O . PRO A 1 900 ? 16.064 -1.194 2.590 1.00 91.69 900 PRO A O 1
ATOM 6970 N N . LEU A 1 901 ? 18.195 -0.750 2.047 1.00 88.56 901 LEU A N 1
ATOM 6971 C CA . LEU A 1 901 ? 17.894 0.177 0.947 1.00 88.56 901 LEU A CA 1
ATOM 6972 C C . LEU A 1 901 ? 17.745 -0.522 -0.409 1.00 88.56 901 LEU A C 1
ATOM 6974 O O . LEU A 1 901 ? 16.891 -0.145 -1.208 1.00 88.56 901 LEU A O 1
ATOM 6978 N N . THR A 1 902 ? 18.601 -1.507 -0.681 1.00 88.44 902 THR A N 1
ATOM 6979 C CA . THR A 1 902 ? 18.732 -2.151 -1.999 1.00 88.44 902 THR A CA 1
ATOM 6980 C C . THR A 1 902 ? 18.331 -3.621 -1.999 1.00 88.44 902 THR A C 1
ATOM 6982 O O . THR A 1 902 ? 18.178 -4.192 -3.073 1.00 88.44 902 THR A O 1
ATOM 6985 N N . TYR A 1 903 ? 18.177 -4.238 -0.822 1.00 86.75 903 TYR A N 1
ATOM 6986 C CA . TYR A 1 903 ? 17.989 -5.682 -0.619 1.00 86.75 903 TYR A CA 1
ATOM 6987 C C . TYR A 1 903 ? 19.112 -6.559 -1.208 1.00 86.75 903 TYR A C 1
ATOM 6989 O O . TYR A 1 903 ? 18.995 -7.778 -1.240 1.00 86.75 903 TYR A O 1
ATOM 6997 N N . MET A 1 904 ? 20.229 -5.952 -1.618 1.00 88.31 904 MET A N 1
ATOM 6998 C CA . MET A 1 904 ? 21.449 -6.644 -2.037 1.00 88.31 904 MET A CA 1
ATOM 6999 C C . MET A 1 904 ? 22.377 -6.865 -0.836 1.00 88.31 904 MET A C 1
ATOM 7001 O O . MET A 1 904 ? 22.313 -6.118 0.143 1.00 88.31 904 MET A O 1
ATOM 7005 N N . ARG A 1 905 ? 23.269 -7.860 -0.919 1.00 91.56 905 ARG A N 1
ATOM 7006 C CA . ARG A 1 905 ? 24.365 -8.086 0.042 1.00 91.56 905 ARG A CA 1
ATOM 7007 C C . ARG A 1 905 ? 25.122 -6.776 0.310 1.00 91.56 905 ARG A C 1
ATOM 7009 O O . ARG A 1 905 ? 25.491 -6.082 -0.636 1.00 91.56 905 ARG A O 1
ATOM 7016 N N . MET A 1 906 ? 25.343 -6.431 1.580 1.00 92.44 906 MET A N 1
ATOM 7017 C CA . MET A 1 906 ? 26.180 -5.278 1.936 1.00 92.44 906 MET A CA 1
ATOM 7018 C C . MET A 1 906 ? 27.625 -5.526 1.499 1.00 92.44 906 MET A C 1
ATOM 7020 O O . MET A 1 906 ? 28.156 -6.609 1.743 1.00 92.44 906 MET A O 1
ATOM 7024 N N . VAL A 1 907 ? 28.252 -4.522 0.880 1.00 89.75 907 VAL A N 1
ATOM 7025 C CA . VAL A 1 907 ? 29.679 -4.564 0.521 1.00 89.75 907 VAL A CA 1
ATOM 7026 C C . VAL A 1 907 ? 30.486 -3.721 1.500 1.00 89.75 907 VAL A C 1
ATOM 7028 O O . VAL A 1 907 ? 31.552 -4.143 1.928 1.00 89.75 907 VAL A O 1
ATOM 7031 N N . ILE A 1 908 ? 29.966 -2.551 1.886 1.00 90.50 908 ILE A N 1
ATOM 7032 C CA . ILE A 1 908 ? 30.602 -1.658 2.863 1.00 90.50 908 ILE A CA 1
ATOM 7033 C C . ILE A 1 908 ? 29.577 -1.377 3.970 1.00 90.50 908 ILE A C 1
ATOM 7035 O O . ILE A 1 908 ? 28.771 -0.450 3.822 1.00 90.50 908 ILE A O 1
ATOM 7039 N N . PRO A 1 909 ? 29.537 -2.187 5.047 1.00 93.56 909 PRO A N 1
ATOM 7040 C CA . PRO A 1 909 ? 28.575 -2.011 6.126 1.00 93.56 909 PRO A CA 1
ATOM 7041 C C . PRO A 1 909 ? 28.913 -0.754 6.931 1.00 93.56 909 PRO A C 1
ATOM 7043 O O . PRO A 1 909 ? 29.989 -0.632 7.519 1.00 93.56 909 PRO A O 1
ATOM 7046 N N . CYS A 1 910 ? 27.978 0.188 6.980 1.00 93.31 910 CYS A N 1
ATOM 7047 C CA . CYS A 1 910 ? 28.101 1.385 7.793 1.00 93.31 910 CYS A CA 1
ATOM 7048 C C . CYS A 1 910 ? 26.827 1.675 8.593 1.00 93.31 910 CYS A C 1
ATOM 7050 O O . CYS A 1 910 ? 25.729 1.186 8.305 1.00 93.31 910 CYS A O 1
ATOM 7052 N N . ARG A 1 911 ? 27.003 2.496 9.627 1.00 92.38 911 ARG A N 1
ATOM 7053 C CA . ARG A 1 911 ? 25.936 3.160 10.382 1.00 92.38 911 ARG A CA 1
ATOM 7054 C C . ARG A 1 911 ? 26.468 4.478 10.944 1.00 92.38 911 ARG A C 1
ATOM 7056 O O . ARG A 1 911 ? 27.668 4.747 10.894 1.00 92.38 911 ARG A O 1
ATOM 7063 N N . SER A 1 912 ? 25.579 5.330 11.443 1.00 91.06 912 SER A N 1
ATOM 7064 C CA . SER A 1 912 ? 25.998 6.566 12.111 1.00 91.06 912 SER A CA 1
ATOM 7065 C C . SER A 1 912 ? 26.555 6.273 13.508 1.00 91.06 912 SER A C 1
ATOM 7067 O O . SER A 1 912 ? 26.177 5.280 14.136 1.00 91.06 912 SER A O 1
ATOM 7069 N N . ASN A 1 913 ? 27.425 7.134 14.033 1.00 86.44 913 ASN A N 1
ATOM 7070 C CA . ASN A 1 913 ? 27.909 7.016 15.410 1.00 86.44 913 ASN A CA 1
ATOM 7071 C C . ASN A 1 913 ? 26.762 7.103 16.445 1.00 86.44 913 ASN A C 1
ATOM 7073 O O . ASN A 1 913 ? 26.805 6.359 17.423 1.00 86.44 913 ASN A O 1
ATOM 7077 N N . ILE A 1 914 ? 25.716 7.895 16.174 1.00 86.50 914 ILE A N 1
ATOM 7078 C CA . ILE A 1 914 ? 24.488 8.040 16.985 1.00 86.50 914 ILE A CA 1
ATOM 7079 C C . ILE A 1 914 ? 23.443 6.915 16.811 1.00 86.50 914 ILE A C 1
ATOM 7081 O O . ILE A 1 914 ? 22.369 6.983 17.403 1.00 86.50 914 ILE A O 1
ATOM 7085 N N . CYS A 1 915 ? 23.707 5.893 15.987 1.00 86.88 915 CYS A N 1
ATOM 7086 C CA . CYS A 1 915 ? 22.744 4.816 15.737 1.00 86.88 915 CYS A CA 1
ATOM 7087 C C . CYS A 1 915 ? 22.770 3.724 16.821 1.00 86.88 915 CYS A C 1
ATOM 7089 O O . CYS A 1 915 ? 23.710 2.933 16.895 1.00 86.88 915 CYS A O 1
ATOM 7091 N N . ASP A 1 916 ? 21.676 3.598 17.575 1.00 82.69 916 ASP A N 1
ATOM 7092 C CA . ASP A 1 916 ? 21.517 2.615 18.661 1.00 82.69 916 ASP A CA 1
ATOM 7093 C C . ASP A 1 916 ? 21.266 1.159 18.227 1.00 82.69 916 ASP A C 1
ATOM 7095 O O . ASP A 1 916 ? 21.146 0.277 19.078 1.00 82.69 916 ASP A O 1
ATOM 7099 N N . HIS A 1 917 ? 21.193 0.879 16.925 1.00 87.50 917 HIS A N 1
ATOM 7100 C CA . HIS A 1 917 ? 20.920 -0.450 16.369 1.00 87.50 917 HIS A CA 1
ATOM 7101 C C . HIS A 1 917 ? 22.178 -1.104 15.782 1.00 87.50 917 HIS A C 1
ATOM 7103 O O . HIS A 1 917 ? 23.004 -0.432 15.164 1.00 87.50 917 HIS A O 1
ATOM 7109 N N . ILE A 1 918 ? 22.288 -2.432 15.905 1.00 87.19 918 ILE A N 1
ATOM 7110 C CA . ILE A 1 918 ? 23.344 -3.241 15.265 1.00 87.19 918 ILE A CA 1
ATOM 7111 C C . ILE A 1 918 ? 23.228 -3.255 13.731 1.00 87.19 918 ILE A C 1
ATOM 7113 O O . ILE A 1 918 ? 24.237 -3.201 13.032 1.00 87.19 918 ILE A O 1
ATOM 7117 N N . GLN A 1 919 ? 22.000 -3.300 13.199 1.00 93.50 919 GLN A N 1
ATOM 7118 C CA . GLN A 1 919 ? 21.750 -3.458 11.766 1.00 93.50 919 GLN A CA 1
ATOM 7119 C C . GLN A 1 919 ? 22.400 -2.325 10.964 1.00 93.50 919 GLN A C 1
ATOM 7121 O O . GLN A 1 919 ? 22.012 -1.164 11.096 1.00 93.50 919 GLN A O 1
ATOM 7126 N N . CYS A 1 920 ? 23.362 -2.675 10.117 1.00 94.31 920 CYS A N 1
ATOM 7127 C CA . CYS A 1 920 ? 24.028 -1.738 9.220 1.00 94.31 920 CYS A CA 1
ATOM 7128 C C . CYS A 1 920 ? 23.287 -1.611 7.881 1.00 94.31 920 CYS A C 1
ATOM 7130 O O . CYS A 1 920 ? 22.330 -2.341 7.592 1.00 94.31 920 CYS A O 1
ATOM 7132 N N . PHE A 1 921 ? 23.741 -0.663 7.069 1.00 95.75 921 PHE A N 1
ATOM 7133 C CA . PHE A 1 921 ? 23.341 -0.472 5.680 1.00 95.75 921 PHE A CA 1
ATOM 7134 C C . PHE A 1 921 ? 24.582 -0.251 4.807 1.00 95.75 921 PHE A C 1
ATOM 7136 O O . PHE A 1 921 ? 25.660 0.046 5.309 1.00 95.75 921 PHE A O 1
ATOM 7143 N N . ASP A 1 922 ? 24.445 -0.426 3.494 1.00 94.69 922 ASP A N 1
ATOM 7144 C CA . ASP A 1 922 ? 25.564 -0.273 2.564 1.00 94.69 922 ASP A CA 1
ATOM 7145 C C . ASP A 1 922 ? 25.870 1.210 2.279 1.00 94.69 922 ASP A C 1
ATOM 7147 O O . ASP A 1 922 ? 24.981 1.984 1.903 1.00 94.69 922 ASP A O 1
ATOM 7151 N N . ALA A 1 923 ? 27.137 1.600 2.443 1.00 92.62 923 ALA A N 1
ATOM 7152 C CA . ALA A 1 923 ? 27.579 2.990 2.339 1.00 92.62 923 ALA A CA 1
ATOM 7153 C C . ALA A 1 923 ? 27.362 3.606 0.950 1.00 92.62 923 ALA A C 1
ATOM 7155 O O . ALA A 1 923 ? 26.828 4.714 0.843 1.00 92.62 923 ALA A O 1
ATOM 7156 N N . TYR A 1 924 ? 27.734 2.888 -0.114 1.00 92.62 924 TYR A N 1
ATOM 7157 C CA . TYR A 1 924 ? 27.584 3.380 -1.484 1.00 92.62 924 TYR A CA 1
ATOM 7158 C C . TYR A 1 924 ? 26.106 3.541 -1.853 1.00 92.62 924 TYR A C 1
ATOM 7160 O O . TYR A 1 924 ? 25.712 4.553 -2.438 1.00 92.62 924 TYR A O 1
ATOM 7168 N N . SER A 1 925 ? 25.274 2.581 -1.443 1.00 92.44 925 SER A N 1
ATOM 7169 C CA . SER A 1 925 ? 23.817 2.636 -1.589 1.00 92.44 925 SER A CA 1
ATOM 7170 C C . SER A 1 925 ? 23.226 3.868 -0.890 1.00 92.44 925 SER A C 1
ATOM 7172 O O . SER A 1 925 ? 22.430 4.602 -1.482 1.00 92.44 925 SER A O 1
ATOM 7174 N N . PHE A 1 926 ? 23.651 4.141 0.349 1.00 93.19 926 PHE A N 1
ATOM 7175 C CA . PHE A 1 926 ? 23.182 5.289 1.125 1.00 93.19 926 PHE A CA 1
ATOM 7176 C C . PHE A 1 926 ? 23.609 6.633 0.518 1.00 93.19 926 PHE A C 1
ATOM 7178 O O . PHE A 1 926 ? 22.775 7.535 0.378 1.00 93.19 926 PHE A O 1
ATOM 7185 N N . TYR A 1 927 ? 24.874 6.779 0.111 1.00 92.62 927 TYR A N 1
ATOM 7186 C CA . TYR A 1 927 ? 25.335 8.000 -0.554 1.00 92.62 927 TYR A CA 1
ATOM 7187 C C . TYR A 1 927 ? 24.633 8.211 -1.902 1.00 92.62 927 TYR A C 1
ATOM 7189 O O . TYR A 1 927 ? 24.132 9.305 -2.153 1.00 92.62 927 TYR A O 1
ATOM 7197 N N . SER A 1 928 ? 24.487 7.165 -2.720 1.00 89.62 928 SER A N 1
ATOM 7198 C CA . SER A 1 928 ? 23.823 7.247 -4.032 1.00 89.62 928 SER A CA 1
ATOM 7199 C C . SER A 1 928 ? 22.365 7.711 -3.939 1.00 89.62 928 SER A C 1
ATOM 7201 O O . SER A 1 928 ? 21.900 8.477 -4.785 1.00 89.62 928 SER A O 1
ATOM 7203 N N . MET A 1 929 ? 21.633 7.297 -2.897 1.00 86.12 929 MET A N 1
ATOM 7204 C CA . MET A 1 929 ? 20.269 7.780 -2.656 1.00 86.12 929 MET A CA 1
ATOM 7205 C C . MET A 1 929 ? 20.232 9.247 -2.213 1.00 86.12 929 MET A C 1
ATOM 7207 O O . MET A 1 929 ? 19.382 10.005 -2.685 1.00 86.12 929 MET A O 1
ATOM 7211 N N . ASN A 1 930 ? 21.157 9.673 -1.350 1.00 86.62 930 ASN A N 1
ATOM 7212 C CA . ASN A 1 930 ? 21.208 11.059 -0.878 1.00 86.62 930 ASN A CA 1
ATOM 7213 C C . ASN A 1 930 ? 21.750 12.042 -1.932 1.00 86.62 930 ASN A C 1
ATOM 7215 O O . ASN A 1 930 ? 21.399 13.219 -1.879 1.00 86.62 930 ASN A O 1
ATOM 7219 N N . GLU A 1 931 ? 22.524 11.579 -2.921 1.00 83.69 931 GLU A N 1
ATOM 7220 C CA . GLU A 1 931 ? 22.945 12.395 -4.072 1.00 83.69 931 GLU A CA 1
ATOM 7221 C C . GLU A 1 931 ? 21.737 12.791 -4.945 1.00 83.69 931 GLU A C 1
ATOM 7223 O O . GLU A 1 931 ? 21.639 13.926 -5.424 1.00 83.69 931 GLU A O 1
ATOM 7228 N N . GLN A 1 932 ? 20.779 11.867 -5.098 1.00 76.31 932 GLN A N 1
ATOM 7229 C CA . GLN A 1 932 ? 19.533 12.067 -5.848 1.00 76.31 932 GLN A CA 1
ATOM 7230 C C . GLN A 1 932 ? 18.471 12.829 -5.038 1.00 76.31 932 GLN A C 1
ATOM 7232 O O . GLN A 1 932 ? 17.806 13.722 -5.564 1.00 76.31 932 GLN A O 1
ATOM 7237 N N . SER A 1 933 ? 18.297 12.474 -3.762 1.00 77.69 933 SER A N 1
ATOM 7238 C CA . SER A 1 933 ? 17.302 13.060 -2.860 1.00 77.69 933 SER A CA 1
ATOM 7239 C C . SER A 1 933 ? 17.864 13.132 -1.430 1.00 77.69 933 SER A C 1
ATOM 7241 O O . SER A 1 933 ? 17.731 12.160 -0.683 1.00 77.69 933 SER A O 1
ATOM 7243 N N . PRO A 1 934 ? 18.471 14.263 -1.018 1.00 76.12 934 PRO A N 1
ATOM 7244 C CA . PRO A 1 934 ? 19.161 14.393 0.268 1.00 76.12 934 PRO A CA 1
ATOM 7245 C C . PRO A 1 934 ? 18.174 14.458 1.445 1.00 76.12 934 PRO A C 1
ATOM 7247 O O . PRO A 1 934 ? 17.792 15.536 1.901 1.00 76.12 934 PRO A O 1
ATOM 7250 N N . LEU A 1 935 ? 17.752 13.288 1.930 1.00 82.56 935 LEU A N 1
ATOM 7251 C CA . LEU A 1 935 ? 16.887 13.133 3.105 1.00 82.56 935 LEU A CA 1
ATOM 7252 C C . LEU A 1 935 ? 17.700 13.024 4.403 1.00 82.56 935 LEU A C 1
ATOM 7254 O O . LEU A 1 935 ? 17.254 13.510 5.440 1.00 82.56 935 LEU A O 1
ATOM 7258 N N . TRP A 1 936 ? 18.888 12.414 4.336 1.00 87.44 936 TRP A N 1
ATOM 7259 C CA . TRP A 1 936 ? 19.829 12.257 5.450 1.00 87.44 936 TRP A CA 1
ATOM 7260 C C . TRP A 1 936 ? 19.228 11.576 6.695 1.00 87.44 936 TRP A C 1
ATOM 7262 O O . TRP A 1 936 ? 19.549 11.931 7.827 1.00 87.44 936 TRP A O 1
ATOM 7272 N N . LEU A 1 937 ? 18.348 10.591 6.485 1.00 90.38 937 LEU A N 1
ATOM 7273 C CA . LEU A 1 937 ? 17.732 9.770 7.535 1.00 90.38 937 LEU A CA 1
ATOM 7274 C C . LEU A 1 937 ? 18.312 8.351 7.521 1.00 90.38 937 LEU A C 1
ATOM 7276 O O . LEU A 1 937 ? 18.430 7.753 6.452 1.00 90.38 937 LEU A O 1
ATOM 7280 N N . CYS A 1 938 ? 18.617 7.787 8.689 1.00 91.88 938 CYS A N 1
ATOM 7281 C CA . CYS A 1 938 ? 19.032 6.390 8.809 1.00 91.88 938 CYS A CA 1
ATOM 7282 C C . CYS A 1 938 ? 17.896 5.441 8.368 1.00 91.88 938 CYS A C 1
ATOM 7284 O O . CYS A 1 938 ? 16.798 5.535 8.919 1.00 91.88 938 CYS A O 1
ATOM 7286 N N . PRO A 1 939 ? 18.133 4.478 7.455 1.00 91.25 939 PRO A N 1
ATOM 7287 C CA . PRO A 1 939 ? 17.089 3.579 6.951 1.00 91.25 939 PRO A CA 1
ATOM 7288 C C . PRO A 1 939 ? 16.582 2.534 7.957 1.00 91.25 939 PRO A C 1
ATOM 7290 O O . PRO A 1 939 ? 15.653 1.798 7.635 1.00 91.25 939 PRO A O 1
ATOM 7293 N N . VAL A 1 940 ? 17.179 2.446 9.151 1.00 91.44 940 VAL A N 1
ATOM 7294 C CA . VAL A 1 940 ? 16.777 1.499 10.205 1.00 91.44 940 VAL A CA 1
ATOM 7295 C C . VAL A 1 940 ? 15.990 2.199 11.319 1.00 91.44 940 VAL A C 1
ATOM 7297 O O . VAL A 1 940 ? 14.896 1.759 11.659 1.00 91.44 940 VAL A O 1
ATOM 7300 N N . CYS A 1 941 ? 16.510 3.300 11.874 1.00 89.94 941 CYS A N 1
ATOM 7301 C CA . CYS A 1 941 ? 15.892 4.018 13.001 1.00 89.94 941 CYS A CA 1
ATOM 7302 C C . CYS A 1 941 ? 15.222 5.356 12.641 1.00 89.94 941 CYS A C 1
ATOM 7304 O O . CYS A 1 941 ? 14.625 5.981 13.512 1.00 89.94 941 CYS A O 1
ATOM 7306 N N . ASN A 1 942 ? 15.324 5.827 11.392 1.00 89.44 942 ASN A N 1
ATOM 7307 C CA . ASN A 1 942 ? 14.866 7.149 10.935 1.00 89.44 942 ASN A CA 1
ATOM 7308 C C . ASN A 1 942 ? 15.475 8.370 11.668 1.00 89.44 942 ASN A C 1
ATOM 7310 O O . ASN A 1 942 ? 14.997 9.486 11.469 1.00 89.44 942 ASN A O 1
ATOM 7314 N N . GLN A 1 943 ? 16.538 8.205 12.468 1.00 88.50 943 GLN A N 1
ATOM 7315 C CA . GLN A 1 943 ? 17.306 9.334 13.016 1.00 88.50 943 GLN A CA 1
ATOM 7316 C C . GLN A 1 943 ? 17.922 10.173 11.882 1.00 88.50 943 GLN A C 1
ATOM 7318 O O . GLN A 1 943 ? 18.342 9.630 10.856 1.00 88.50 943 GLN A O 1
ATOM 7323 N N . GLN A 1 944 ? 18.014 11.489 12.079 1.00 88.44 944 GLN A N 1
ATOM 7324 C CA . GLN A 1 944 ? 18.725 12.401 11.179 1.00 88.44 944 GLN A CA 1
ATOM 7325 C C . GLN A 1 944 ? 20.240 12.220 11.367 1.00 88.44 944 GLN A C 1
ATOM 7327 O O . GLN A 1 944 ? 20.730 12.351 12.483 1.00 88.44 944 GLN A O 1
ATOM 7332 N N . ILE A 1 945 ? 20.971 11.914 10.293 1.00 88.94 945 ILE A N 1
ATOM 7333 C CA . ILE A 1 945 ? 22.398 11.549 10.315 1.00 88.94 945 ILE A CA 1
ATOM 7334 C C . ILE A 1 945 ? 23.194 12.387 9.307 1.00 88.94 945 ILE A C 1
ATOM 7336 O O . ILE A 1 945 ? 22.736 12.602 8.187 1.00 88.94 945 ILE A O 1
ATOM 7340 N N . GLN A 1 946 ? 24.390 12.855 9.666 1.00 86.94 946 GLN A N 1
ATOM 7341 C CA . GLN A 1 946 ? 25.263 13.610 8.761 1.00 86.94 946 GLN A CA 1
ATOM 7342 C C . GLN A 1 946 ? 26.320 12.701 8.117 1.00 86.94 946 GLN A C 1
ATOM 7344 O O . GLN A 1 946 ? 26.714 11.675 8.669 1.00 86.94 946 GLN A O 1
ATOM 7349 N N . SER A 1 947 ? 26.866 13.103 6.963 1.00 88.12 947 SER A N 1
ATOM 7350 C CA . SER A 1 947 ? 28.011 12.403 6.347 1.00 88.12 947 SER A CA 1
ATOM 7351 C C . SER A 1 947 ? 29.267 12.410 7.234 1.00 88.12 947 SER A C 1
ATOM 7353 O O . SER A 1 947 ? 30.109 11.525 7.098 1.00 88.12 947 SER A O 1
ATOM 7355 N N . ALA A 1 948 ? 29.386 13.364 8.163 1.00 86.38 948 ALA A N 1
ATOM 7356 C CA . ALA A 1 948 ? 30.453 13.404 9.164 1.00 86.38 948 ALA A CA 1
ATOM 7357 C C . ALA A 1 948 ? 30.306 12.326 10.260 1.00 86.38 948 ALA A C 1
ATOM 7359 O O . ALA A 1 948 ? 31.303 11.953 10.880 1.00 86.38 948 ALA A O 1
ATOM 7360 N N . ASP A 1 949 ? 29.098 11.791 10.458 1.00 87.38 949 ASP A N 1
ATOM 7361 C CA . ASP A 1 949 ? 28.749 10.876 11.553 1.00 87.38 949 ASP A CA 1
ATOM 7362 C C . ASP A 1 949 ? 28.847 9.395 11.146 1.00 87.38 949 ASP A C 1
ATOM 7364 O O . ASP A 1 949 ? 29.001 8.516 11.995 1.00 87.38 949 ASP A O 1
ATOM 7368 N N . LEU A 1 950 ? 28.771 9.111 9.839 1.00 91.06 950 LEU A N 1
ATOM 7369 C CA . LEU A 1 950 ? 28.883 7.763 9.275 1.00 91.06 950 LEU A CA 1
ATOM 7370 C C . LEU A 1 950 ? 30.255 7.144 9.563 1.00 91.06 950 LEU A C 1
ATOM 7372 O O . LEU A 1 950 ? 31.294 7.775 9.357 1.00 91.06 950 LEU A O 1
ATOM 7376 N N . ARG A 1 951 ? 30.259 5.885 10.004 1.00 89.12 951 ARG A N 1
ATOM 7377 C CA . ARG A 1 951 ? 31.453 5.067 10.259 1.00 89.12 951 ARG A CA 1
ATOM 7378 C C . ARG A 1 951 ? 31.230 3.670 9.676 1.00 89.12 951 ARG A C 1
ATOM 7380 O O . ARG A 1 951 ? 30.099 3.177 9.695 1.00 89.12 951 ARG A O 1
ATOM 7387 N N . MET A 1 952 ? 32.287 3.035 9.171 1.00 91.94 952 MET A N 1
ATOM 7388 C CA . MET A 1 952 ? 32.252 1.597 8.876 1.00 91.94 952 MET A CA 1
ATOM 7389 C C . MET A 1 952 ? 32.132 0.787 10.169 1.00 91.94 952 MET A C 1
ATOM 7391 O O . MET A 1 952 ? 32.578 1.236 11.229 1.00 91.94 952 MET A O 1
ATOM 7395 N N . ASP A 1 953 ? 31.509 -0.385 10.077 1.00 90.75 953 ASP A N 1
ATOM 7396 C CA . ASP A 1 953 ? 31.262 -1.263 11.217 1.00 90.75 953 ASP A CA 1
ATOM 7397 C C . ASP A 1 953 ? 32.087 -2.553 11.128 1.00 90.75 953 ASP A C 1
ATOM 7399 O O . ASP A 1 953 ? 31.710 -3.500 10.436 1.00 90.75 953 ASP A O 1
ATOM 7403 N N . GLY A 1 954 ? 33.205 -2.592 11.861 1.00 86.81 954 GLY A N 1
ATOM 7404 C CA . GLY A 1 954 ? 34.146 -3.715 11.844 1.00 86.81 954 GLY A CA 1
ATOM 7405 C C . GLY A 1 954 ? 33.580 -5.021 12.417 1.00 86.81 954 GLY A C 1
ATOM 7406 O O . GLY A 1 954 ? 34.130 -6.093 12.167 1.00 86.81 954 GLY A O 1
ATOM 7407 N N . TYR A 1 955 ? 32.468 -4.965 13.161 1.00 89.69 955 TYR A N 1
ATOM 7408 C CA . TYR A 1 955 ? 31.775 -6.163 13.629 1.00 89.69 955 TYR A CA 1
ATOM 7409 C C . TYR A 1 955 ? 30.988 -6.816 12.488 1.00 89.69 955 TYR A C 1
ATOM 7411 O O . TYR A 1 955 ? 31.188 -7.997 12.203 1.00 89.69 955 TYR A O 1
ATOM 7419 N N . VAL A 1 956 ? 30.142 -6.049 11.789 1.00 91.25 956 VAL A N 1
ATOM 7420 C CA . VAL A 1 956 ? 29.373 -6.567 10.643 1.00 91.25 956 VAL A CA 1
ATOM 7421 C C . VAL A 1 956 ? 30.290 -6.912 9.465 1.00 91.25 956 VAL A C 1
ATOM 7423 O O . VAL A 1 956 ? 30.082 -7.936 8.818 1.00 91.25 956 VAL A O 1
ATOM 7426 N N . GLU A 1 957 ? 31.341 -6.129 9.220 1.00 90.44 957 GLU A N 1
ATOM 7427 C CA . GLU A 1 957 ? 32.381 -6.442 8.230 1.00 90.44 957 GLU A CA 1
ATOM 7428 C C . GLU A 1 957 ? 33.056 -7.791 8.524 1.00 90.44 957 GLU A C 1
ATOM 7430 O O . GLU A 1 957 ? 33.082 -8.672 7.663 1.00 90.44 957 GLU A O 1
ATOM 7435 N N . GLY A 1 958 ? 33.465 -8.024 9.776 1.00 88.00 958 GLY A N 1
ATOM 7436 C CA . GLY A 1 958 ? 34.023 -9.304 10.212 1.00 88.00 958 GLY A CA 1
ATOM 7437 C C . GLY A 1 958 ? 33.066 -10.501 10.076 1.00 88.00 958 GLY A C 1
ATOM 7438 O O . GLY A 1 958 ? 33.529 -11.638 9.956 1.00 88.00 958 GLY A O 1
ATOM 7439 N N . ILE A 1 959 ? 31.748 -10.286 10.046 1.00 90.81 959 ILE A N 1
ATOM 7440 C CA . ILE A 1 959 ? 30.778 -11.340 9.703 1.00 90.81 959 ILE A CA 1
ATOM 7441 C C . ILE A 1 959 ? 30.775 -11.583 8.188 1.00 90.81 959 ILE A C 1
ATOM 7443 O O . ILE A 1 959 ? 30.895 -12.728 7.751 1.00 90.81 959 ILE A O 1
ATOM 7447 N N . LEU A 1 960 ? 30.695 -10.521 7.376 1.00 90.44 960 LEU A N 1
ATOM 7448 C CA . LEU A 1 960 ? 30.675 -10.605 5.906 1.00 90.44 960 LEU A CA 1
ATOM 7449 C C . LEU A 1 960 ? 31.925 -11.300 5.327 1.00 90.44 960 LEU A C 1
ATOM 7451 O O . LEU A 1 960 ? 31.820 -11.969 4.299 1.00 90.44 960 LEU A O 1
ATOM 7455 N N . GLU A 1 961 ? 33.077 -11.184 5.999 1.00 88.62 961 GLU A N 1
ATOM 7456 C CA . GLU A 1 961 ? 34.331 -11.896 5.697 1.00 88.62 961 GLU A CA 1
ATOM 7457 C C . GLU A 1 961 ? 34.267 -13.426 5.890 1.00 88.62 961 GLU A C 1
ATOM 7459 O O . GLU A 1 961 ? 35.022 -14.161 5.246 1.00 88.62 961 GLU A O 1
ATOM 7464 N N . ARG A 1 962 ? 33.431 -13.908 6.821 1.00 88.94 962 ARG A N 1
ATOM 7465 C CA . ARG A 1 962 ? 33.464 -15.280 7.380 1.00 88.94 962 ARG A CA 1
ATOM 7466 C C . ARG A 1 962 ? 32.273 -16.151 6.980 1.00 88.94 962 ARG A C 1
ATOM 7468 O O . ARG A 1 962 ? 32.255 -17.331 7.321 1.00 88.94 962 ARG A O 1
ATOM 7475 N N . VAL A 1 963 ? 31.303 -15.590 6.259 1.00 87.00 963 VAL A N 1
ATOM 7476 C CA . VAL A 1 963 ? 30.107 -16.299 5.777 1.00 87.00 963 VAL A CA 1
ATOM 7477 C C . VAL A 1 963 ? 29.961 -16.168 4.260 1.00 87.00 963 VAL A C 1
ATOM 7479 O O . VAL A 1 963 ? 30.321 -15.125 3.701 1.00 87.00 963 VAL A O 1
ATOM 7482 N N . PRO A 1 964 ? 29.404 -17.176 3.569 1.00 86.25 964 PRO A N 1
ATOM 7483 C CA . PRO A 1 964 ? 29.283 -17.151 2.118 1.00 86.25 964 PRO A CA 1
ATOM 7484 C C . PRO A 1 964 ? 28.265 -16.095 1.649 1.00 86.25 964 PRO A C 1
ATOM 7486 O O . PRO A 1 964 ? 27.524 -15.496 2.439 1.00 86.25 964 PRO A O 1
ATOM 7489 N N . MET A 1 965 ? 28.287 -15.803 0.347 1.00 82.06 965 MET A N 1
ATOM 7490 C CA . MET A 1 965 ? 27.550 -14.682 -0.261 1.00 82.06 965 MET A CA 1
ATOM 7491 C C . MET A 1 965 ? 26.027 -14.879 -0.298 1.00 82.06 965 MET A C 1
ATOM 7493 O O . MET A 1 965 ? 25.294 -13.897 -0.378 1.00 82.06 965 MET A O 1
ATOM 7497 N N . ASP A 1 966 ? 25.574 -16.127 -0.231 1.00 82.62 966 ASP A N 1
ATOM 7498 C CA . ASP A 1 966 ? 24.181 -16.582 -0.206 1.00 82.62 966 ASP A CA 1
ATOM 7499 C C . ASP A 1 966 ? 23.555 -16.587 1.202 1.00 82.62 966 ASP A C 1
ATOM 7501 O O . ASP A 1 966 ? 22.332 -16.526 1.327 1.00 82.62 966 ASP A O 1
ATOM 7505 N N . LEU A 1 967 ? 24.358 -16.586 2.275 1.00 85.81 967 LEU A N 1
ATOM 7506 C CA . LEU A 1 967 ? 23.837 -16.479 3.641 1.00 85.81 967 LEU A CA 1
ATOM 7507 C C . LEU A 1 967 ? 23.356 -15.045 3.937 1.00 85.81 967 LEU A C 1
ATOM 7509 O O . LEU A 1 967 ? 24.146 -14.169 4.289 1.00 85.81 967 LEU A O 1
ATOM 7513 N N . GLU A 1 968 ? 22.052 -14.787 3.826 1.00 88.69 968 GLU A N 1
ATOM 7514 C CA . GLU A 1 968 ? 21.478 -13.449 4.059 1.00 88.69 968 GLU A CA 1
ATOM 7515 C C . GLU A 1 968 ? 21.407 -13.020 5.538 1.00 88.69 968 GLU A C 1
ATOM 7517 O O . GLU A 1 968 ? 21.280 -11.823 5.820 1.00 88.69 968 GLU A O 1
ATOM 7522 N N . THR A 1 969 ? 21.449 -13.959 6.491 1.00 90.94 969 THR A N 1
ATOM 7523 C CA . THR A 1 969 ? 21.182 -13.694 7.918 1.00 90.94 969 THR A CA 1
ATOM 7524 C C . THR A 1 969 ? 22.037 -14.528 8.866 1.00 90.94 969 THR A C 1
ATOM 7526 O O . THR A 1 969 ? 22.226 -15.722 8.636 1.00 90.94 969 THR A O 1
ATOM 7529 N N . VAL A 1 970 ? 22.429 -13.928 9.991 1.00 91.69 970 VAL A N 1
ATOM 7530 C CA . VAL A 1 970 ? 23.033 -14.613 11.148 1.00 91.69 970 VAL A CA 1
ATOM 7531 C C . VAL A 1 970 ? 22.260 -14.286 12.428 1.00 91.69 970 VAL A C 1
ATOM 7533 O O . VAL A 1 970 ? 21.537 -13.288 12.492 1.00 91.69 970 VAL A O 1
ATOM 7536 N N . LEU A 1 971 ? 22.413 -15.123 13.448 1.00 89.88 971 LEU A N 1
ATOM 7537 C CA . LEU A 1 971 ? 22.043 -14.814 14.824 1.00 89.88 971 LEU A CA 1
ATOM 7538 C C . LEU A 1 971 ? 23.252 -14.198 15.538 1.00 89.88 971 LEU A C 1
ATOM 7540 O O . LEU A 1 971 ? 24.375 -14.662 15.358 1.00 89.88 971 LEU A O 1
ATOM 7544 N N . VAL A 1 972 ? 23.009 -13.147 16.317 1.00 89.56 972 VAL A N 1
ATOM 7545 C CA . VAL A 1 972 ? 23.985 -12.453 17.165 1.00 89.56 972 VAL A CA 1
ATOM 7546 C C . VAL A 1 972 ? 23.499 -12.532 18.606 1.00 89.56 972 VAL A C 1
ATOM 7548 O O . VAL A 1 972 ? 22.404 -12.050 18.917 1.00 89.56 972 VAL A O 1
ATOM 7551 N N . GLU A 1 973 ? 24.307 -13.143 19.462 1.00 88.00 973 GLU A N 1
ATOM 7552 C CA . GLU A 1 973 ? 24.024 -13.351 20.880 1.00 88.00 973 GLU A CA 1
ATOM 7553 C C . GLU A 1 973 ? 24.330 -12.093 21.723 1.00 88.00 973 GLU A C 1
ATOM 7555 O O . GLU A 1 973 ? 25.097 -11.224 21.292 1.00 88.00 973 GLU A O 1
ATOM 7560 N N . PRO A 1 974 ? 23.746 -11.961 22.932 1.00 80.38 974 PRO A N 1
ATOM 7561 C CA . PRO A 1 974 ? 23.924 -10.793 23.804 1.00 80.38 974 PRO A CA 1
ATOM 7562 C C . PRO A 1 974 ? 25.375 -10.459 24.181 1.00 80.38 974 PRO A C 1
ATOM 7564 O O . PRO A 1 974 ? 25.702 -9.302 24.442 1.00 80.38 974 PRO A O 1
ATOM 7567 N N . ASP A 1 975 ? 26.254 -11.460 24.211 1.00 79.25 975 ASP A N 1
ATOM 7568 C CA . ASP A 1 975 ? 27.676 -11.311 24.530 1.00 79.25 975 ASP A CA 1
ATOM 7569 C C . ASP A 1 975 ? 28.540 -10.914 23.316 1.00 79.25 975 ASP A C 1
ATOM 7571 O O . ASP A 1 975 ? 29.759 -10.753 23.452 1.00 79.25 975 ASP A O 1
ATOM 7575 N N . GLY A 1 976 ? 27.924 -10.753 22.141 1.00 80.69 976 GLY A N 1
ATOM 7576 C CA . GLY A 1 976 ? 28.574 -10.434 20.874 1.00 80.69 976 GLY A CA 1
ATOM 7577 C C . GLY A 1 976 ? 29.079 -11.639 20.072 1.00 80.69 976 GLY A C 1
ATOM 7578 O O . GLY A 1 976 ? 29.649 -11.421 18.996 1.00 80.69 976 GLY A O 1
ATOM 7579 N N . ALA A 1 977 ? 28.874 -12.877 20.534 1.00 86.50 977 ALA A N 1
ATOM 7580 C CA . ALA A 1 977 ? 29.047 -14.068 19.702 1.00 86.50 977 ALA A CA 1
ATOM 7581 C C . ALA A 1 977 ? 28.039 -14.070 18.536 1.00 86.50 977 ALA A C 1
ATOM 7583 O O . ALA A 1 977 ? 27.009 -13.390 18.581 1.00 86.50 977 ALA A O 1
ATOM 7584 N N . TRP A 1 978 ? 28.320 -14.807 17.462 1.00 91.69 978 TRP A N 1
ATOM 7585 C CA . TRP A 1 978 ? 27.387 -14.927 16.338 1.00 91.69 978 TRP A CA 1
ATOM 7586 C C . TRP A 1 978 ? 27.509 -16.265 15.622 1.00 91.69 978 TRP A C 1
ATOM 7588 O O . TRP A 1 978 ? 28.589 -16.847 15.537 1.00 91.69 978 TRP A O 1
ATOM 7598 N N . HIS A 1 979 ? 26.403 -16.731 15.041 1.00 89.88 979 HIS A N 1
ATOM 7599 C CA . HIS A 1 979 ? 26.392 -17.931 14.210 1.00 89.88 979 HIS A CA 1
ATOM 7600 C C . HIS A 1 979 ? 25.309 -17.919 13.119 1.00 89.88 979 HIS A C 1
ATOM 7602 O O . HIS A 1 979 ? 24.330 -17.174 13.176 1.00 89.88 979 HIS A O 1
ATOM 7608 N N . SER A 1 980 ? 25.470 -18.754 12.093 1.00 89.44 980 SER A N 1
ATOM 7609 C CA . SER A 1 980 ? 24.419 -19.025 11.106 1.00 89.44 980 SER A CA 1
ATOM 7610 C C . SER A 1 980 ? 23.286 -19.866 11.713 1.00 89.44 980 SER A C 1
ATOM 7612 O O . SER A 1 980 ? 23.471 -20.560 12.713 1.00 89.44 980 SER A O 1
ATOM 7614 N N . LEU A 1 981 ? 22.092 -19.829 11.109 1.00 82.88 981 LEU A N 1
ATOM 7615 C CA . LEU A 1 981 ? 20.897 -20.538 11.610 1.00 82.88 981 LEU A CA 1
ATOM 7616 C C . LEU A 1 981 ? 21.062 -22.070 11.710 1.00 82.88 981 LEU A C 1
ATOM 7618 O O . LEU A 1 981 ? 20.350 -22.717 12.472 1.00 82.88 981 LEU A O 1
ATOM 7622 N N . ASP A 1 982 ? 21.995 -22.632 10.947 1.00 80.38 982 ASP A N 1
ATOM 7623 C CA . ASP A 1 982 ? 22.382 -24.045 10.905 1.00 80.38 982 ASP A CA 1
ATOM 7624 C C . ASP A 1 982 ? 23.670 -24.357 11.698 1.00 80.38 982 ASP A C 1
ATOM 7626 O O . ASP A 1 982 ? 24.118 -25.501 11.726 1.00 80.38 982 ASP A O 1
ATOM 7630 N N . GLY A 1 983 ? 24.285 -23.348 12.326 1.00 79.25 983 GLY A N 1
ATOM 7631 C CA . GLY A 1 983 ? 25.522 -23.468 13.101 1.00 79.25 983 GLY A CA 1
ATOM 7632 C C . GLY A 1 983 ? 26.796 -23.732 12.285 1.00 79.25 983 GLY A C 1
ATOM 7633 O O . GLY A 1 983 ? 27.856 -23.905 12.885 1.00 79.25 983 GLY A O 1
ATOM 7634 N N . GLN A 1 984 ? 26.729 -23.760 10.946 1.00 80.50 984 GLN A N 1
ATOM 7635 C CA . GLN A 1 984 ? 27.893 -24.022 10.083 1.00 80.50 984 GLN A CA 1
ATOM 7636 C C . GLN A 1 984 ? 28.946 -22.903 10.123 1.00 80.50 984 GLN A C 1
ATOM 7638 O O . GLN A 1 984 ? 30.134 -23.174 9.938 1.00 80.50 984 GLN A O 1
ATOM 7643 N N . TYR A 1 985 ? 28.520 -21.663 10.373 1.00 87.00 985 TYR A N 1
ATOM 7644 C CA . TYR A 1 985 ? 29.372 -20.476 10.432 1.00 87.00 985 TYR A CA 1
ATOM 7645 C C . TYR A 1 985 ? 29.216 -19.757 11.771 1.00 87.00 985 TYR A C 1
ATOM 7647 O O . TYR A 1 985 ? 28.125 -19.729 12.333 1.00 87.00 985 TYR A O 1
ATOM 7655 N N . ASN A 1 986 ? 30.303 -19.170 12.272 1.00 87.69 986 ASN A N 1
ATOM 7656 C CA . ASN A 1 986 ? 30.396 -18.481 13.564 1.00 87.69 986 ASN A CA 1
ATOM 7657 C C . ASN A 1 986 ? 31.656 -17.595 13.655 1.00 87.69 986 ASN A C 1
ATOM 7659 O O . ASN A 1 986 ? 32.478 -17.583 12.735 1.00 87.69 986 ASN A O 1
ATOM 7663 N N . GLU A 1 987 ? 31.883 -16.903 14.777 1.00 78.75 987 GLU A N 1
ATOM 7664 C CA . GLU A 1 987 ? 33.072 -16.049 14.968 1.00 78.75 987 GLU A CA 1
ATOM 7665 C C . GLU A 1 987 ? 34.438 -16.750 14.820 1.00 78.75 987 GLU A C 1
ATOM 7667 O O . GLU A 1 987 ? 35.440 -16.081 14.551 1.00 78.75 987 GLU A O 1
ATOM 7672 N N . HIS A 1 988 ? 34.491 -18.075 14.984 1.00 82.50 988 HIS A N 1
ATOM 7673 C CA . HIS A 1 988 ? 35.693 -18.901 14.831 1.00 82.50 988 HIS A CA 1
ATOM 7674 C C . HIS A 1 988 ? 35.882 -19.433 13.402 1.00 82.50 988 HIS A C 1
ATOM 7676 O O . HIS A 1 988 ? 36.890 -20.078 13.102 1.00 82.50 988 HIS A O 1
ATOM 7682 N N . SER A 1 989 ? 34.928 -19.168 12.508 1.00 83.19 989 SER A N 1
ATOM 7683 C CA . SER A 1 989 ? 34.990 -19.597 11.115 1.00 83.19 989 SER A CA 1
ATOM 7684 C C . SER A 1 989 ? 36.115 -1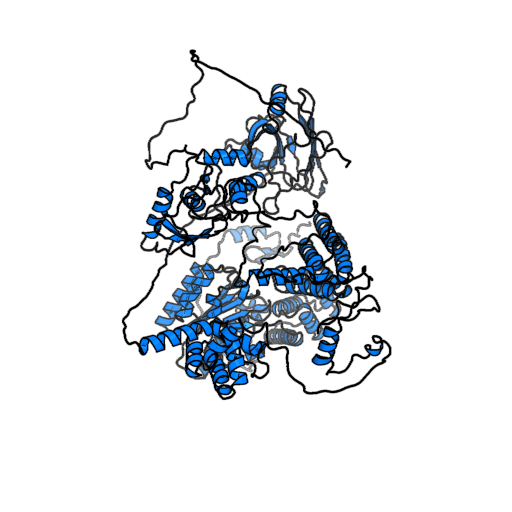8.893 10.363 1.00 83.19 989 SER A C 1
ATOM 7686 O O . SER A 1 989 ? 36.440 -17.726 10.603 1.00 83.19 989 SER A O 1
ATOM 7688 N N . ARG A 1 990 ? 36.736 -19.625 9.432 1.00 80.88 990 ARG A N 1
ATOM 7689 C CA . ARG A 1 990 ? 37.823 -19.093 8.604 1.00 80.88 990 ARG A CA 1
ATOM 7690 C C . ARG A 1 990 ? 37.290 -17.962 7.724 1.00 80.88 990 ARG A C 1
ATOM 7692 O O . ARG A 1 990 ? 36.234 -18.105 7.116 1.00 80.88 990 ARG A O 1
ATOM 7699 N N . VAL A 1 991 ? 38.055 -16.876 7.618 1.00 74.75 991 VAL A N 1
ATOM 7700 C CA . VAL A 1 991 ? 37.817 -15.831 6.611 1.00 74.75 991 VAL A CA 1
ATOM 7701 C C . VAL A 1 991 ? 37.836 -16.484 5.230 1.00 74.75 991 VAL A C 1
ATOM 7703 O O . VAL A 1 991 ? 38.791 -17.184 4.889 1.00 74.75 991 VAL A O 1
ATOM 7706 N N . MET A 1 992 ? 36.763 -16.291 4.464 1.00 67.75 992 MET A N 1
ATOM 7707 C CA . MET A 1 992 ? 36.565 -16.927 3.159 1.00 67.75 992 MET A CA 1
ATOM 7708 C C . MET A 1 992 ? 36.956 -16.020 1.991 1.00 67.75 992 MET A C 1
ATOM 7710 O O . MET A 1 992 ? 37.323 -16.520 0.930 1.00 67.75 992 MET A O 1
ATOM 7714 N N . ASN A 1 993 ? 36.911 -14.700 2.184 1.00 49.62 993 ASN A N 1
ATOM 7715 C CA . ASN A 1 993 ? 37.214 -13.715 1.150 1.00 49.62 993 ASN A CA 1
ATOM 7716 C C . ASN A 1 993 ? 38.556 -13.024 1.408 1.00 49.62 993 ASN A C 1
ATOM 7718 O O . ASN A 1 993 ? 38.759 -12.424 2.458 1.00 49.62 993 ASN A O 1
ATOM 7722 N N . HIS A 1 994 ? 39.445 -13.046 0.413 1.00 43.56 994 HIS A N 1
ATOM 7723 C CA . HIS A 1 994 ? 40.696 -12.287 0.425 1.00 43.56 994 HIS A CA 1
ATOM 7724 C C . HIS A 1 994 ? 40.589 -11.121 -0.573 1.00 43.56 994 HIS A C 1
ATOM 7726 O O . HIS A 1 994 ? 41.107 -11.178 -1.686 1.00 43.56 994 HIS A O 1
ATOM 7732 N N . ALA A 1 995 ? 39.861 -10.069 -0.189 1.00 34.88 995 ALA A N 1
ATOM 7733 C CA . ALA A 1 995 ? 39.696 -8.851 -0.981 1.00 34.88 995 ALA A CA 1
ATOM 7734 C C . ALA A 1 995 ? 39.574 -7.626 -0.061 1.00 34.88 995 ALA A C 1
ATOM 7736 O O . ALA A 1 995 ? 38.828 -7.667 0.908 1.00 34.88 995 ALA A O 1
ATOM 7737 N N . LEU A 1 996 ? 40.285 -6.542 -0.398 1.00 35.22 996 LEU A N 1
ATOM 7738 C CA . LEU A 1 996 ? 40.317 -5.263 0.334 1.00 35.22 996 LEU A CA 1
ATOM 7739 C C . LEU A 1 996 ? 40.857 -5.314 1.777 1.00 35.22 996 LEU A C 1
ATOM 7741 O O . LEU A 1 996 ? 40.254 -4.778 2.701 1.00 35.22 996 LEU A O 1
ATOM 7745 N N . THR A 1 997 ? 42.081 -5.818 1.952 1.00 32.91 997 THR A N 1
ATOM 7746 C CA . THR A 1 997 ? 42.889 -5.476 3.135 1.00 32.91 997 THR A CA 1
ATOM 7747 C C . THR A 1 997 ? 43.258 -3.983 3.107 1.00 32.91 997 THR A C 1
ATOM 7749 O O . THR A 1 997 ? 44.312 -3.617 2.591 1.00 32.91 997 THR A O 1
ATOM 7752 N N . ILE A 1 998 ? 42.411 -3.108 3.656 1.00 34.91 998 ILE A N 1
ATOM 7753 C CA . ILE A 1 998 ? 42.756 -1.699 3.905 1.00 34.91 998 ILE A CA 1
ATOM 7754 C C . ILE A 1 998 ? 43.084 -1.546 5.390 1.00 34.91 998 ILE A C 1
ATOM 7756 O O . ILE A 1 998 ? 42.201 -1.427 6.233 1.00 34.91 998 ILE A O 1
ATOM 7760 N N . LYS A 1 999 ? 44.380 -1.546 5.710 1.00 39.44 999 LYS A N 1
ATOM 7761 C CA . LYS A 1 999 ? 44.874 -1.042 6.993 1.00 39.44 999 LYS A CA 1
ATOM 7762 C C . LYS A 1 999 ? 45.379 0.380 6.800 1.00 39.44 999 LYS A C 1
ATOM 7764 O O . LYS A 1 999 ? 46.508 0.540 6.364 1.00 39.44 999 LYS A O 1
ATOM 7769 N N . GLU A 1 1000 ? 44.578 1.364 7.191 1.00 41.03 1000 GLU A N 1
ATOM 7770 C CA . GLU A 1 1000 ? 45.060 2.547 7.917 1.00 41.03 1000 GLU A CA 1
ATOM 7771 C C . GLU A 1 1000 ? 43.873 3.336 8.484 1.00 41.03 1000 GLU A C 1
ATOM 7773 O O . GLU A 1 1000 ? 42.987 3.778 7.761 1.00 41.03 1000 GLU A O 1
ATOM 7778 N N . GLY A 1 1001 ? 43.834 3.455 9.812 1.00 47.00 1001 GLY A N 1
ATOM 7779 C CA . GLY A 1 1001 ? 42.739 4.075 10.553 1.00 47.00 1001 GLY A CA 1
ATOM 7780 C C . GLY A 1 1001 ? 42.850 3.736 12.036 1.00 47.00 1001 GLY A C 1
ATOM 7781 O O . GLY A 1 1001 ? 42.758 2.572 12.422 1.00 47.00 1001 GLY A O 1
ATOM 7782 N N . THR A 1 1002 ? 43.095 4.740 12.874 1.00 43.22 1002 THR A N 1
ATOM 7783 C CA . THR A 1 1002 ? 43.293 4.555 14.319 1.00 43.22 1002 THR A CA 1
ATOM 7784 C C . THR A 1 1002 ? 41.963 4.248 15.014 1.00 43.22 1002 THR A C 1
ATOM 7786 O O . THR A 1 1002 ? 40.998 4.981 14.777 1.00 43.22 1002 THR A O 1
ATOM 7789 N N . PRO A 1 1003 ? 41.886 3.250 15.916 1.00 45.97 1003 PRO A N 1
ATOM 7790 C CA . PRO A 1 1003 ? 40.754 3.114 16.832 1.00 45.97 1003 PRO A CA 1
ATOM 7791 C C . PRO A 1 1003 ? 40.557 4.393 17.659 1.00 45.97 1003 PRO A C 1
ATOM 7793 O O . PRO A 1 1003 ? 41.528 5.103 17.931 1.00 45.97 1003 PRO A O 1
ATOM 7796 N N . LEU A 1 1004 ? 39.326 4.682 18.090 1.00 40.09 1004 LEU A N 1
ATOM 7797 C CA . LEU A 1 1004 ? 39.113 5.720 19.101 1.00 40.09 1004 LEU A CA 1
ATOM 7798 C C . LEU A 1 1004 ? 39.607 5.216 20.464 1.00 40.09 1004 LEU A C 1
ATOM 7800 O O . LEU A 1 1004 ? 39.174 4.166 20.935 1.00 40.09 1004 LEU A O 1
ATOM 7804 N N . SER A 1 1005 ? 40.486 5.988 21.098 1.00 36.72 1005 SER A N 1
ATOM 7805 C CA . SER A 1 1005 ? 40.819 5.869 22.517 1.00 36.72 1005 SER A CA 1
ATOM 7806 C C . SER A 1 1005 ? 39.900 6.777 23.330 1.00 36.72 1005 SER A C 1
ATOM 7808 O O . SER A 1 1005 ? 39.787 7.963 23.017 1.00 36.72 1005 SER A O 1
ATOM 7810 N N . ASP A 1 1006 ? 39.267 6.240 24.371 1.00 35.00 1006 ASP A N 1
ATOM 7811 C CA . ASP A 1 1006 ? 38.387 7.018 25.241 1.00 35.00 1006 ASP A CA 1
ATOM 7812 C C . ASP A 1 1006 ? 39.204 7.778 26.299 1.00 35.00 1006 ASP A C 1
ATOM 7814 O O . ASP A 1 1006 ? 39.675 7.211 27.286 1.00 35.00 1006 ASP A O 1
ATOM 7818 N N . SER A 1 1007 ? 39.432 9.066 26.046 1.00 32.03 1007 SER A N 1
ATOM 7819 C CA . SER A 1 1007 ? 40.060 10.003 26.980 1.00 32.03 1007 SER A CA 1
ATOM 7820 C C . SER A 1 1007 ? 39.522 11.406 26.712 1.00 32.03 1007 SER A C 1
ATOM 7822 O O . SER A 1 1007 ? 39.799 11.986 25.660 1.00 32.03 1007 SER A O 1
ATOM 7824 N N . GLY A 1 1008 ? 38.727 11.931 27.641 1.00 32.25 1008 GLY A N 1
ATOM 7825 C CA . GLY A 1 1008 ? 38.163 13.273 27.537 1.00 32.25 1008 GLY A CA 1
ATOM 7826 C C . GLY A 1 1008 ? 39.106 14.385 28.007 1.00 32.25 1008 GLY A C 1
ATOM 7827 O O . GLY A 1 1008 ? 40.019 14.148 28.795 1.00 32.25 1008 GLY A O 1
ATOM 7828 N N . ASP A 1 1009 ? 38.741 15.598 27.589 1.00 29.16 1009 ASP A N 1
ATOM 7829 C CA . ASP A 1 1009 ? 39.231 16.916 28.025 1.00 29.16 1009 ASP A CA 1
ATOM 7830 C C . ASP A 1 1009 ? 40.533 17.481 27.401 1.00 29.16 1009 ASP A C 1
ATOM 7832 O O . ASP A 1 1009 ? 41.333 16.791 26.774 1.00 29.16 1009 ASP A O 1
ATOM 7836 N N . GLU A 1 1010 ? 40.661 18.797 27.586 1.00 30.22 1010 GLU A N 1
ATOM 7837 C CA . GLU A 1 1010 ? 41.673 19.775 27.167 1.00 30.22 1010 GLU A CA 1
ATOM 7838 C C . GLU A 1 1010 ? 41.731 20.235 25.691 1.00 30.22 1010 GLU A C 1
ATOM 7840 O O . GLU A 1 1010 ? 41.650 19.498 24.709 1.00 30.22 1010 GLU A O 1
ATOM 7845 N N . THR A 1 1011 ? 41.848 21.560 25.553 1.00 31.61 1011 THR A N 1
ATOM 7846 C CA . THR A 1 1011 ? 41.661 22.350 24.328 1.00 31.61 1011 THR A CA 1
ATOM 7847 C C . THR A 1 1011 ? 42.974 22.746 23.648 1.00 31.61 1011 THR A C 1
ATOM 7849 O O . THR A 1 1011 ? 43.844 23.313 24.307 1.00 31.61 1011 THR A O 1
ATOM 7852 N N . VAL A 1 1012 ? 43.057 22.647 22.313 1.00 26.48 1012 VAL A N 1
ATOM 7853 C CA . VAL A 1 1012 ? 44.058 23.356 21.479 1.00 26.48 1012 VAL A CA 1
ATOM 7854 C C . VAL A 1 1012 ? 43.382 23.874 20.184 1.00 26.48 1012 VAL A C 1
ATOM 7856 O O . VAL A 1 1012 ? 42.550 23.156 19.626 1.00 26.48 1012 VAL A O 1
ATOM 7859 N N . PRO A 1 1013 ? 43.651 25.113 19.710 1.00 27.67 1013 PRO A N 1
ATOM 7860 C CA . PRO A 1 1013 ? 42.887 25.755 18.627 1.00 27.67 1013 PRO A CA 1
ATOM 7861 C C . PRO A 1 1013 ? 43.453 25.533 17.207 1.00 27.67 1013 PRO A C 1
ATOM 7863 O O . PRO A 1 1013 ? 44.576 25.072 17.025 1.00 27.67 1013 PRO A O 1
ATOM 7866 N N . MET A 1 1014 ? 42.685 25.937 16.184 1.00 26.38 1014 MET A N 1
ATOM 7867 C CA . MET A 1 1014 ? 43.128 25.943 14.780 1.00 26.38 1014 MET A CA 1
ATOM 7868 C C . MET A 1 1014 ? 44.006 27.153 14.418 1.00 26.38 1014 MET A C 1
ATOM 7870 O O . MET A 1 1014 ? 43.540 28.291 14.490 1.00 26.38 1014 MET A O 1
ATOM 7874 N N . THR A 1 1015 ? 45.181 26.893 13.841 1.00 26.91 1015 THR A N 1
ATOM 7875 C CA . THR A 1 1015 ? 45.880 27.782 12.891 1.00 26.91 1015 THR A CA 1
ATOM 7876 C C . THR A 1 1015 ? 46.628 26.947 11.835 1.00 26.91 1015 THR A C 1
ATOM 7878 O O . THR A 1 1015 ? 47.131 25.874 12.164 1.00 26.91 1015 THR A O 1
ATOM 7881 N N . PRO A 1 1016 ? 46.710 27.394 10.564 1.00 34.44 1016 PRO A N 1
ATOM 7882 C CA . PRO A 1 1016 ? 47.484 26.717 9.522 1.00 34.44 1016 PRO A CA 1
ATOM 7883 C C . PRO A 1 1016 ? 48.918 27.279 9.398 1.00 34.44 1016 PRO A C 1
ATOM 7885 O O . PRO A 1 1016 ? 49.106 28.487 9.571 1.00 34.44 1016 PRO A O 1
ATOM 7888 N N . PRO A 1 1017 ? 49.921 26.458 9.036 1.00 29.16 1017 PRO A N 1
ATOM 7889 C CA . PRO A 1 1017 ? 51.223 26.935 8.576 1.00 29.16 1017 PRO A CA 1
ATOM 7890 C C . PRO A 1 1017 ? 51.233 27.220 7.061 1.00 29.16 1017 PRO A C 1
ATOM 7892 O O . PRO A 1 1017 ? 50.480 26.616 6.296 1.00 29.16 1017 PRO A O 1
ATOM 7895 N N . LEU A 1 1018 ? 52.122 28.125 6.646 1.00 28.61 1018 LEU A N 1
ATOM 7896 C CA . LEU A 1 1018 ? 52.492 28.406 5.254 1.00 28.61 1018 LEU A CA 1
ATOM 7897 C C . LEU A 1 1018 ? 53.902 27.864 4.963 1.00 28.61 1018 LEU A C 1
ATOM 7899 O O . LEU A 1 1018 ? 54.716 27.755 5.875 1.00 28.61 1018 LEU A O 1
ATOM 7903 N N . ASP A 1 1019 ? 54.133 27.560 3.687 1.00 28.88 1019 ASP A N 1
ATOM 7904 C CA . ASP A 1 1019 ? 55.373 27.596 2.895 1.00 28.88 1019 ASP A CA 1
ATOM 7905 C C . ASP A 1 1019 ? 56.748 27.614 3.610 1.00 28.88 1019 ASP A C 1
ATOM 7907 O O . ASP A 1 1019 ? 57.106 28.580 4.285 1.00 28.88 1019 ASP A O 1
ATOM 7911 N N . ALA A 1 1020 ? 57.588 26.615 3.299 1.00 28.39 1020 ALA A N 1
ATOM 7912 C CA . ALA A 1 1020 ? 59.052 26.740 3.260 1.00 28.39 1020 ALA A CA 1
ATOM 7913 C C . ALA A 1 1020 ? 59.684 25.630 2.390 1.00 28.39 1020 ALA A C 1
ATOM 7915 O O . ALA A 1 1020 ? 59.350 24.455 2.547 1.00 28.39 1020 ALA A O 1
ATOM 7916 N N . ASP A 1 1021 ? 60.612 25.991 1.501 1.00 27.12 1021 ASP A N 1
ATOM 7917 C CA . ASP A 1 1021 ? 61.412 25.059 0.690 1.00 27.12 1021 ASP A CA 1
ATOM 7918 C C . ASP A 1 1021 ? 62.560 24.412 1.490 1.00 27.12 1021 ASP A C 1
ATOM 7920 O O . ASP A 1 1021 ? 63.070 25.016 2.436 1.00 27.12 1021 ASP A O 1
ATOM 7924 N N . THR A 1 1022 ? 63.059 23.242 1.060 1.00 29.38 1022 THR A N 1
ATOM 7925 C CA . THR A 1 1022 ? 64.471 23.070 0.617 1.00 29.38 1022 THR A CA 1
ATOM 7926 C C . THR A 1 1022 ? 64.795 21.654 0.112 1.00 29.38 1022 THR A C 1
ATOM 7928 O O . THR A 1 1022 ? 64.182 20.663 0.504 1.00 29.38 1022 THR A O 1
ATOM 7931 N N . ASP A 1 1023 ? 65.775 21.584 -0.791 1.00 26.73 1023 ASP A N 1
ATOM 7932 C CA . ASP A 1 1023 ? 66.228 20.399 -1.528 1.00 26.73 1023 ASP A CA 1
ATOM 7933 C C . ASP A 1 1023 ? 66.980 19.343 -0.691 1.00 26.73 1023 ASP A C 1
ATOM 7935 O O . ASP A 1 1023 ? 67.760 19.688 0.197 1.00 26.73 1023 ASP A O 1
ATOM 7939 N N . LEU A 1 1024 ? 66.888 18.061 -1.088 1.00 27.66 1024 LEU A N 1
ATOM 7940 C CA . LEU A 1 1024 ? 67.996 17.315 -1.735 1.00 27.66 1024 LEU A CA 1
ATOM 7941 C C . LEU A 1 1024 ? 67.648 15.830 -2.004 1.00 27.66 1024 LEU A C 1
ATOM 7943 O O . LEU A 1 1024 ? 66.905 15.191 -1.266 1.00 27.66 1024 LEU A O 1
ATOM 7947 N N . ALA A 1 1025 ? 68.234 15.274 -3.068 1.00 24.17 1025 ALA A N 1
ATOM 7948 C CA . ALA A 1 1025 ? 68.136 13.873 -3.521 1.00 24.17 1025 ALA A CA 1
ATOM 7949 C C . ALA A 1 1025 ? 69.578 13.316 -3.740 1.00 24.17 1025 ALA A C 1
ATOM 7951 O O . ALA A 1 1025 ? 70.515 14.007 -3.326 1.00 24.17 1025 ALA A O 1
ATOM 7952 N N . PRO A 1 1026 ? 69.858 12.179 -4.431 1.00 41.47 1026 PRO A N 1
ATOM 7953 C CA . PRO A 1 1026 ? 69.003 11.080 -4.926 1.00 41.47 1026 PRO A CA 1
ATOM 7954 C C . PRO A 1 1026 ? 69.573 9.652 -4.659 1.00 41.47 1026 PRO A C 1
ATOM 7956 O O . PRO A 1 1026 ? 70.704 9.503 -4.200 1.00 41.47 1026 PRO A O 1
ATOM 7959 N N . SER A 1 1027 ? 68.874 8.589 -5.097 1.00 25.22 1027 SER A N 1
ATOM 7960 C CA . SER A 1 1027 ? 69.534 7.320 -5.487 1.00 25.22 1027 SER A CA 1
ATOM 7961 C C . SER A 1 1027 ? 68.738 6.433 -6.474 1.00 25.22 1027 SER A C 1
ATOM 7963 O O . SER A 1 1027 ? 67.652 5.952 -6.178 1.00 25.22 1027 SER A O 1
ATOM 7965 N N . SER A 1 1028 ? 69.362 6.179 -7.635 1.00 27.55 1028 SER A N 1
ATOM 7966 C CA . SER A 1 1028 ? 69.224 5.006 -8.534 1.00 27.55 1028 SER A CA 1
ATOM 7967 C C . SER A 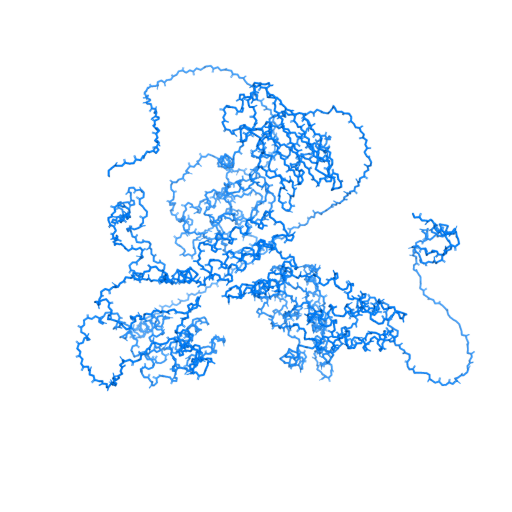1 1028 ? 67.835 4.460 -8.940 1.00 27.55 1028 SER A C 1
ATOM 7969 O O . SER A 1 1028 ? 67.321 3.514 -8.347 1.00 27.55 1028 SER A O 1
ATOM 7971 N N . ASP A 1 1029 ? 67.375 4.944 -10.099 1.00 25.77 1029 ASP A N 1
ATOM 7972 C CA . ASP A 1 1029 ? 66.785 4.175 -11.224 1.00 25.77 1029 ASP A CA 1
ATOM 7973 C C . ASP A 1 1029 ? 67.664 2.940 -11.628 1.00 25.77 1029 ASP A C 1
ATOM 7975 O O . ASP A 1 1029 ? 68.825 2.915 -11.192 1.00 25.77 1029 ASP A O 1
ATOM 7979 N N . PRO A 1 1030 ? 67.240 1.950 -12.476 1.00 38.28 1030 PRO A N 1
ATOM 7980 C CA . PRO A 1 1030 ? 66.594 2.209 -13.781 1.00 38.28 1030 PRO A CA 1
ATOM 7981 C C . PRO A 1 1030 ? 65.574 1.193 -14.381 1.00 38.28 1030 PRO A C 1
ATOM 7983 O O . PRO A 1 1030 ? 65.516 0.015 -14.035 1.00 38.28 1030 PRO A O 1
ATOM 7986 N N . PHE A 1 1031 ? 64.931 1.675 -15.458 1.00 25.22 1031 PHE A N 1
ATOM 7987 C CA . PHE A 1 1031 ? 64.148 1.001 -16.521 1.00 25.22 1031 PHE A CA 1
ATOM 7988 C C . PHE A 1 1031 ? 62.677 0.605 -16.246 1.00 25.22 1031 PHE A C 1
ATOM 7990 O O . PHE A 1 1031 ? 62.372 -0.004 -15.230 1.00 25.22 1031 PHE A O 1
ATOM 7997 N N . CYS A 1 1032 ? 61.738 0.694 -17.206 1.00 23.27 1032 CYS A N 1
ATOM 7998 C CA . CYS A 1 1032 ? 61.378 1.733 -18.204 1.00 23.27 1032 CYS A CA 1
ATOM 7999 C C . CYS A 1 1032 ? 60.317 1.167 -19.178 1.00 23.27 1032 CYS A C 1
ATOM 8001 O O . CYS A 1 1032 ? 60.693 0.332 -19.989 1.00 23.27 1032 CYS A O 1
ATOM 8003 N N . VAL A 1 1033 ? 59.086 1.720 -19.160 1.00 26.80 1033 VAL A N 1
ATOM 8004 C CA . VAL A 1 1033 ? 58.107 1.881 -20.282 1.00 26.80 1033 VAL A CA 1
ATOM 8005 C C . VAL A 1 1033 ? 57.763 0.688 -21.229 1.00 26.80 1033 VAL A C 1
ATOM 8007 O O . VAL A 1 1033 ? 58.441 -0.332 -21.237 1.00 26.80 1033 VAL A O 1
ATOM 8010 N N . PRO A 1 1034 ? 56.709 0.779 -22.077 1.00 33.47 1034 PRO A N 1
ATOM 8011 C CA . PRO A 1 1034 ? 55.643 1.788 -22.167 1.00 33.47 1034 PRO A CA 1
ATOM 8012 C C . PRO A 1 1034 ? 54.224 1.216 -21.950 1.00 33.47 1034 PRO A C 1
ATOM 8014 O O . PRO A 1 1034 ? 54.011 0.009 -21.864 1.00 33.47 1034 PRO A O 1
ATOM 8017 N N . ALA A 1 1035 ? 53.236 2.109 -21.925 1.00 28.62 1035 ALA A N 1
ATOM 8018 C CA . ALA A 1 1035 ? 51.869 1.790 -22.333 1.00 28.62 1035 ALA A CA 1
ATOM 8019 C C . ALA A 1 1035 ? 51.672 2.234 -23.792 1.00 28.62 1035 ALA A C 1
ATOM 8021 O O . ALA A 1 1035 ? 52.332 3.185 -24.198 1.00 28.62 1035 ALA A O 1
ATOM 8022 N N . ASP A 1 1036 ? 50.746 1.616 -24.534 1.00 26.75 1036 ASP A N 1
ATOM 8023 C CA . ASP A 1 1036 ? 49.796 2.392 -25.345 1.00 26.75 1036 ASP A CA 1
ATOM 8024 C C . ASP A 1 1036 ? 48.619 1.568 -25.903 1.00 26.75 1036 ASP A C 1
ATOM 8026 O O . ASP A 1 1036 ? 48.710 0.363 -26.125 1.00 26.75 1036 ASP A O 1
ATOM 8030 N N . VAL A 1 1037 ? 47.508 2.293 -26.069 1.00 27.16 1037 VAL A N 1
ATOM 8031 C CA . VAL A 1 1037 ? 46.426 2.207 -27.074 1.00 27.16 1037 VAL A CA 1
ATOM 8032 C C . VAL A 1 1037 ? 46.292 0.937 -27.939 1.00 27.16 1037 VAL A C 1
ATOM 8034 O O . VAL A 1 1037 ? 47.193 0.591 -28.693 1.00 27.16 1037 VAL A O 1
ATOM 8037 N N . ILE A 1 1038 ? 45.060 0.408 -28.020 1.00 26.08 1038 ILE A N 1
ATOM 8038 C CA . ILE A 1 1038 ? 44.412 0.082 -29.308 1.00 26.08 1038 ILE A CA 1
ATOM 8039 C C . ILE A 1 1038 ? 42.885 0.234 -29.201 1.00 26.08 1038 ILE A C 1
ATOM 8041 O O . ILE A 1 1038 ? 42.279 -0.096 -28.182 1.00 26.08 1038 ILE A O 1
ATOM 8045 N N . ASP A 1 1039 ? 42.301 0.793 -30.259 1.00 26.17 1039 ASP A N 1
ATOM 8046 C CA . ASP A 1 1039 ? 40.866 1.005 -30.478 1.00 26.17 1039 ASP A CA 1
ATOM 8047 C C . ASP A 1 1039 ? 40.275 -0.193 -31.246 1.00 26.17 1039 ASP A C 1
ATOM 8049 O O . ASP A 1 1039 ? 40.982 -0.811 -32.043 1.00 26.17 1039 ASP A O 1
ATOM 8053 N N . LEU A 1 1040 ? 38.999 -0.524 -31.031 1.00 25.16 1040 LEU A N 1
ATOM 8054 C CA . LEU A 1 1040 ? 38.297 -1.562 -31.795 1.00 25.16 1040 LEU A CA 1
ATOM 8055 C C . LEU A 1 1040 ? 36.860 -1.139 -32.108 1.00 25.16 1040 LEU A C 1
ATOM 8057 O O . LEU A 1 1040 ? 35.933 -1.291 -31.309 1.00 25.16 1040 LEU A O 1
ATOM 8061 N N . THR A 1 1041 ? 36.699 -0.640 -33.329 1.00 27.23 1041 THR A N 1
ATOM 8062 C CA . THR A 1 1041 ? 35.420 -0.427 -34.001 1.00 27.23 1041 THR A CA 1
ATOM 8063 C C . THR A 1 1041 ? 34.688 -1.746 -34.262 1.00 27.23 1041 THR A C 1
ATOM 8065 O O . THR A 1 1041 ? 35.294 -2.809 -34.390 1.00 27.23 1041 THR A O 1
ATOM 8068 N N . PHE A 1 1042 ? 33.362 -1.666 -34.396 1.00 28.59 1042 PHE A N 1
ATOM 8069 C CA . PHE A 1 1042 ? 32.601 -2.697 -35.102 1.00 28.59 1042 PHE A CA 1
ATOM 8070 C C . PHE A 1 1042 ? 32.961 -2.660 -36.591 1.00 28.59 1042 PHE A C 1
ATOM 8072 O O . PHE A 1 1042 ? 33.006 -1.575 -37.164 1.00 28.59 1042 PHE A O 1
ATOM 8079 N N . ASP A 1 1043 ? 33.090 -3.832 -37.206 1.00 26.09 1043 ASP A N 1
ATOM 8080 C CA . ASP A 1 1043 ? 32.923 -4.030 -38.648 1.00 26.09 1043 ASP A CA 1
ATOM 8081 C C . ASP A 1 1043 ? 32.213 -5.370 -38.902 1.00 26.09 1043 ASP A C 1
ATOM 8083 O O . ASP A 1 1043 ? 32.095 -6.202 -37.994 1.00 26.09 1043 ASP A O 1
ATOM 8087 N N . SER A 1 1044 ? 31.673 -5.543 -40.109 1.00 29.61 1044 SER A N 1
ATOM 8088 C CA . SER A 1 1044 ? 30.836 -6.680 -40.509 1.00 29.61 1044 SER A CA 1
ATOM 8089 C C . SER A 1 1044 ? 31.474 -7.564 -41.592 1.00 29.61 1044 SER A C 1
ATOM 8091 O O . SER A 1 1044 ? 32.448 -7.181 -42.230 1.00 29.61 1044 SER A O 1
ATOM 8093 N N . ASP A 1 1045 ? 30.818 -8.708 -41.824 1.00 29.84 1045 ASP A N 1
ATOM 8094 C CA . ASP A 1 1045 ? 30.872 -9.558 -43.027 1.00 29.84 1045 ASP A CA 1
ATOM 8095 C C . ASP A 1 1045 ? 32.027 -10.578 -43.193 1.00 29.84 1045 ASP A C 1
ATOM 8097 O O . ASP A 1 1045 ? 33.198 -10.254 -43.048 1.00 29.84 1045 ASP A O 1
ATOM 8101 N N . ALA A 1 1046 ? 31.621 -11.795 -43.608 1.00 30.86 1046 ALA A N 1
ATOM 8102 C CA . ALA A 1 1046 ? 32.390 -12.948 -44.127 1.00 30.86 1046 ALA A CA 1
ATOM 8103 C C . ALA A 1 1046 ? 33.493 -13.573 -43.223 1.00 30.86 1046 ALA A C 1
ATOM 8105 O O . ALA A 1 1046 ? 34.285 -12.879 -42.600 1.00 30.86 1046 ALA A O 1
ATOM 8106 N N . GLU A 1 1047 ? 33.632 -14.902 -43.115 1.00 30.86 1047 GLU A N 1
ATOM 8107 C CA . GLU A 1 1047 ? 33.110 -16.031 -43.927 1.00 30.86 1047 GLU A CA 1
ATOM 8108 C C . GLU A 1 1047 ? 32.287 -17.057 -43.116 1.00 30.86 1047 GLU A C 1
ATOM 8110 O O . GLU A 1 1047 ? 32.583 -17.254 -41.915 1.00 30.86 1047 GLU A O 1
#

InterPro domains:
  IPR003593 AAA+ ATPase domain [SM00382] (103-232)
  IPR003959 ATPase, AAA-type, core [PF00004] (107-228)
  IPR004181 Zinc finger, MIZ-type [PF02891] (896-943)
  IPR004181 Zinc finger, MIZ-type [PS51044] (884-965)
  IPR008921 DNA polymerase III, clamp loader complex, gamma/delta/delta subunit, C-terminal [SSF48019] (317-480)
  IPR013083 Zinc finger, RING/FYVE/PHD-type [G3DSA:3.30.40.10] (855-980)
  IPR021886 MgsA AAA+ ATPase, C-terminal [PF12002] (333-479)
  IPR023321 PINIT domain [PF14324] (705-853)
  IPR023321 PINIT domain [PS51466] (693-855)
  IPR027417 P-loop containing nucleoside triphosphate hydrolase [G3DSA:3.40.50.300] (64-230)
  IPR027417 P-loop containing nucleoside triphosphate hydrolase [SSF52540] (70-289)
  IPR032423 AAA C-terminal domain [PF16193] (259-332)
  IPR038654 PINIT domain superfamily [G3DSA:2.60.120.780] (692-854)
  IPR051314 AAA ATPase RarA/MGS1/WRNIP1 [PTHR13779] (54-480)

Foldseek 3Di:
DDDDDQQDWDAQPQPRDTDGNVCNVVVNVVSVVDDDDDDDDDDDDDDDDDDDDDDDDDDDDDDDPVLVPDDLLVNLQDPELVLDFDPCCVSVHPLVVQLLVLDDAAAEEEEAAQLCLVSVLVRSLVSSQVNCVVVVHPAAREDEDEDELVPDDLVNVLVVLVVLQVCCVPPVHAYEYEYEQCLSDQAVSLVSCQVSLVVSSYRYYYYHHADCVVRPDVSSVVRHHYDYGYQDDLVSLLSSLVSSVVVCVVNVHDDAPLCDSVVSSVLSVLCRRRSSSSSVLSVVLSVQDDNPDDSVVSSVVSVVVVVVVSLQDDPPGPVVVVLLVQLLVCLLQLNLVSNLVSLVVCVSSPHQLLVSLVVQCVLCCAWQVDPVLNVLSVVLNVVSVVDDPPVNSVSSSVSSNCSSNHDTDRQRVQLVVVVVVVCVDPDPDDFDQLAADQPDPVSVVVSRVPPNCPPVVDDPPDDDDRDDPVCPPPDSGDDDPDDDDDDDDDPPVADDPPRDDDDDDDDPDDDDVVVQQVCCVPPVVNDHDPCVVVPDDDDDDDDDDDDDDDDDDPPDPPPDDPCVQLVLQPPDDLVLVLVVLLVDDLVLLLVLLVLCQPPPVVDDNFDSDDHSVVSSVSVSVRQVVCVVPVVSNSVSSSSCCVSCSSVSSVVVVVVVVCVVVDDDDDDDDDDDDDDFDDDDDDDDDDDDDDDDDDDDDDPDDDQPQAAADDDPFKDFDGFFWDKDKFDFAAQVNDKDKDKTKGFDAPVRLCVPVVDPPQKFWFKFKAFPVLRCVCNDPVNPHTAGFAAQFKWKDKQNHTPPDHQQADPVRGSRWDTDTPPVPVSDDSDGPDMMMMMMMHHNGRTMMMMTITIIRGDALVNLLVVQLQEAACALVNVLVVLLVQCPPPSSPDFWDKEFQAALQPRAGAPFWKDFQPDPDPHTHHSSSVSNVCNGPNPQADSPPRDRGDSVRMHTYNLSVLQVQFDDRPQGIWIAGSSRWIAGPVRPTTSPGDRPDDPDPDDDYDHDDDDDDDDDDDDDDDDDDDDDDDDDDDDDDDDDDDDDDDDDDDD

Radius of gyration: 40.71 Å; chains: 1; bounding box: 129×115×97 Å

Organism: NCBI:txid2020962

Secondary structure (DSSP, 8-state):
-PPPPTT-EEE-TTT--EEEHHHHHHHHHHHHHS------------------------PPP---HHHHTS-HHHHT--SSGGG--S-HHHHHTHHHHHHTTT-PPPEEEE--TTSSHHHHHHHHHHHHHHHHHHTT---PPEEEEEEETTT--HHHHHHHHHHHHHHHHHH--EEEEEEETGGGS-HHHHGGGHHHHHTTSEEEEEEESS-HHHHS-HHHHTTSEEEE--PPPHHHHHHHHHHHHHHHHHHT----TT--HHHHHHHHHHTTT-HHHHHHHHHHHHHS--TTS-HHHHHHHHHHHHHTTTT---TTSHHHHHHHHHHHHHHHTT-HHHHHHHHHHHHHTT--HHHHHHHHHHHIIIII--HHHHHHHHHHHHHHHHSPTTTHHHHHHHHHHHHHHSPP--HHHHHHHHHHHHHTSS--PPPPGGGS---SHHHHHTTTTTT---GGGSPSS-----S-GGGTT---SPPP--SS---PPPGGG--STT-------STT----HHHHHHHHHHTSTTPPPTTGGGG-PPP------------S--SSSSTTTHHHHHHHHTT--HHHHHHHHHH--HHHHHHHHHHHHHH-TTS----S-S-HHHHHHHHHHHHHHTTT-HHHHHHHHHHHIIIIIHHHHHHHHHHHHHHHTT------------------------------------S---TTS-PBPPBTTEEEEEE-S--EEE--B-GGG--EEEEEEEEB-HHHHHHHHHSTTTEEEEEEEEEHHHHHHHHSTT-PPBP----SEEEEEETTEE------B-SSSBT--PPPBSGGGS-S--SBT-EEEEEEEEESB-S-EEEEEEEEEE--HHHHHHHHHTSPPBPHHHHHHHHHHHHTSSS-----EEEESB-TTTSSBPSSEEEETT---S--EEHHHHHHHHHHS---B-TTT--B--TTTEEEBHHHHHHHTTS-TT--EEEE-TTS-EEETTSS-BTTSPP----------PPPP------------------------------------------

Sequence (1047 aa):
MSTPGENERVACPNCDKKLSFGVLNKHLDHCLAEGPSSLSPGSGLKREALPEPDKPQKAAKHVPALDASKPFAERMRPSSLGEYVGQTDVVQGALLSLLKRGQVPSMVLWGPPGSGKTTLARLVTRAASDFARENGLEMPQYRFIEMSATVASVTEVKKTIDESVHRLQLTGQRTVLFIDEIQRFNRAQQDIFLPALEKGHITLLAATTENPSFRLQSALLSRLRVVVLTKLGIEENVQVLSQALDRVRAAGDVVHTWIDEPLLHWIASMADGDARTSLNALELALVTGDEHAPAAQNVRHLKAALKRTALKYDRTGDMHYDTISAMHKSIRGSNADAALYWLARMVASGEDPLFIARRLIVCASEDCCSADALSLALSTYKACEIVGLPECGINLSHCVMFLAEYPKSTRSYRA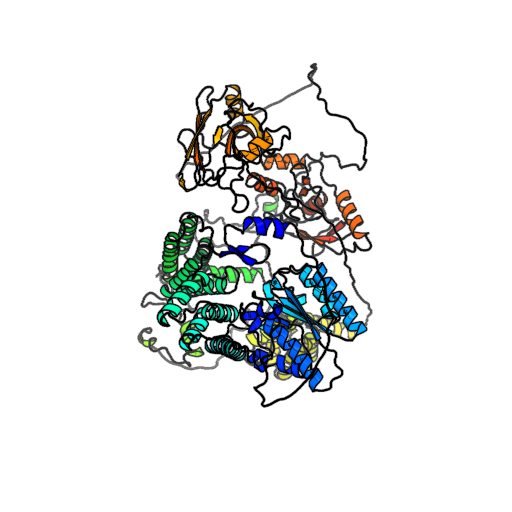WKKAVRMVESDFNYPVPNHIRNAPTKMMRELGYGEQYRYEPSFAHPVHQEFFPPELRGTRLISPPSDAALMTPMEAAAATGPYACQRQFSLGSRAVDFDLLDEWEAKHNGGKPWPGRSGLQPPSTYARSLSPLANPLWASAMASYVVNSVEAAVEGAAVEDVLEYVKTLKVQELKDHIRVINENLPWTQHLRVTGNKPSLASNLSEVIQAYADAPLRYNQMLLLFAPLGFYGFAQHLRRLRDAMNSGAGSGYYGRIPEQGLRSTGVDAHSYSGSSHASGASVNPSLSTQQLRFRPSPFYEIKEFVSSILQVPEAPPATGRRQIVVAFTLSEKQTSLLNDIPGRYQLRLFSTTFDHYIAAVSGVQIPAPVEFPYTSEVRINERSLGVSLKGSKKHAGRVSPPNLNRNGAVHVQAGRVNRVEISYANTPQRHVVVIALCKVTTAKELTEELKARQFRSKEEVVQRMRERAGDEDVLTGASTLKLVCPLTYMRMVIPCRSNICDHIQCFDAYSFYSMNEQSPLWLCPVCNQQIQSADLRMDGYVEGILERVPMDLETVLVEPDGAWHSLDGQYNEHSRVMNHALTIKEGTPLSDSGDETVPMTPPLDADTDLAPSSDPFCVPADVIDLTFDSDAE

pLDDT: mean 72.27, std 22.31, range [21.44, 97.88]